Protein AF-0000000078757625 (afdb_homodimer)

Foldseek 3Di:
DPPPPPPPQPPQQPPVRFGACCVVPVQFGDGKEWWWFFKAFLVVLWTQETEIFIWTAGPVRDIDGCVVVCVVQVVHCVNVSSLLSHVLRVLQQLLPDPLNPNGAYEGEDNLCQVCVVVDLDLCSRCVSVVVSCVVSVHQQQRYEYEDEPVNCVVPVVSVLVNLVVSVVSPHFYEYPQAPVDDDHDVCCVSNVGQEYEHELVLLVCVVPDVVSVVVLLVVLVVCVVSNHAYEYEADDDLVSVLSCVVSPHRMYTHVNQTDIDNHDDGSVVSSVVSVVSVVVSVVVVVQLVVLVVVLVVVVVVCCVPCVVVQWDWDDDPRDIDIDGDFLVPDDPSCSVWWAWKFKAWQQQFTQAFIFGWDQDPVGIGTDTDCVRHRPHCNPPPLNVVCNVCCVVVVDFKDKDPWDADPVPRFTWIWMWGDDPDTMIMIIITGCNPRHRPVVVVPD/DPPPPPPPQPPQQPPVRFGACCVVPVQFGDGKEWWWFFKAFLVVLWTQETEIFIWTAGPVRDIDGCVVVCVVQVVHCVNVSSLLSHVLRVLQQLLPDPLNPNGAYEGEANLVQVCVVVDLDLCSRCVSVVVSCVVSVHQQQRYEYEDEPVNCVVPVVSVLVNLVVSVVSPHFYEYPQAPVDDDHDVCCVSNVGQEYEHELVLLVCVVPDVVSVVVLLVVLVVCVVSNHAYEYEADDDLVSVLSCVVSPHRMYTHVNQPDIDSHDDTSVVSSVVSVVSVVVSVVVVVQLVVLVVVLVVVVVVCCVPCVVVQWDWDADPRDIDIDGDFLVPDDPSCSVWWAWKFKAWQQQFTQAFIFGWDQDPVGIGTDTDCVRHRPHCNPPPLNVVCNVCCVVVVDFKDKDPWDADPVPRFTWIWMWGDDPDTMIMIIITGCNPRHRVVVVPPD

Secondary structure (DSSP, 8-state):
------S-----B-TTS-B-GGGT-TTEEEEEEEEEEEEEETTTTEEEEEEEEEEEEETTS-EEE-HHHHHHTTTSHHHHHHHHHHHHHHHHHHHH-TTTTT-EEEEE--THHHHHT-SS-THHHHHHHHHHHHHTT--GGGEEEEE-HHHHHH-HHHHHHHHHHHHHTT-EEEEEEETTSS--HHHHHHH--SEEEEEHHHHHHHHH-HHHHHHHHHHHHHHHHHTPEEEEE---SHHHHHHHHHTT-SEE-STTT---BSS----TTHHHHHHHHHHHHHHHHHHHHHHHHHHHHHHHHHHHHHGGGGEEEEEETTEEEEEE--GGGS-HHHHTTEEEEEEEETTSBB-S-EEEEEEETTEEEEEEEGGGTT-B-TTSHHHHHHHHHHHHH--SEEEPPPEE-TTT--EEEEEEEEETTTEEEEEEEE-TT---GGGTTT-/------S-----B-TTS-B-GGGT-TTEEEEEEEEEEEEEETTTTEEEEEEEEEEEEETTS-EEE-HHHHHHTTTSHHHHHHHHHHHHHHHHHHHH-TTTTTSEEEEE--THHHHHT-SS-THHHHHHHHHHHHHTT--GGGEEEEE-HHHHHH-HHHHHHHHHHHHHTT-EEEEEEETTSS--HHHHHHH--SEEEEEHHHHHHHHH-HHHHHHHHHHHHHHHHHTPEEEEE---SHHHHHHHHHTT-SEE-STTT---BSS----TTHHHHHHHHHHHHHHHHHHHHHHHHHHHHHHHHHHHHHGGGGEEEEEETTEEEEEE--GGGS-HHHHTTEEEEEEEETTSBB-S-EEEEEEETTEEEEEEEGGGTT-B-TTSHHHHHHHHHHHHH--SEEEPPPEE-TTT--EEEEEEEEETTTEEEEEEEE-TT---GGGTTT-

Solvent-accessible surface area (backbone atoms only — not comparable to full-atom values): 46307 Å² total; per-residue (Å²): 135,78,78,70,71,74,76,81,69,66,75,56,58,43,99,84,71,43,42,56,39,39,80,78,39,71,63,28,35,56,55,67,42,45,26,33,26,44,27,30,26,63,38,70,39,36,57,49,26,28,39,57,39,58,30,32,24,30,75,85,64,47,77,38,77,42,65,65,50,46,62,75,30,52,91,40,66,57,33,52,53,53,49,53,50,35,49,47,53,43,44,47,53,42,63,71,31,78,81,44,54,92,33,33,38,35,36,76,52,68,43,59,48,51,59,63,54,73,37,95,48,62,57,66,49,49,43,59,55,52,50,49,35,56,74,46,67,53,60,42,70,34,34,29,42,32,40,46,59,73,44,38,70,74,40,52,68,62,44,42,52,46,51,51,52,42,41,73,64,39,30,40,38,26,39,33,57,49,65,80,52,48,49,44,65,50,54,45,54,67,59,60,38,46,29,42,30,32,43,40,68,58,54,56,45,25,76,80,29,68,56,39,31,40,49,48,44,24,50,34,51,31,29,39,55,64,22,27,42,37,29,39,33,65,33,66,48,72,70,48,52,52,55,38,50,72,42,59,39,45,29,41,27,22,64,62,81,33,59,67,29,80,57,83,72,65,59,71,76,47,28,62,58,46,50,52,52,50,53,50,46,38,52,52,53,36,49,56,51,32,18,52,46,43,50,53,48,54,52,49,57,47,44,76,75,45,47,71,77,45,44,39,84,39,74,55,98,87,43,77,37,65,40,72,54,64,54,84,78,44,57,65,81,51,52,77,25,44,40,37,38,38,33,24,38,85,73,27,32,22,68,27,40,37,36,30,52,42,78,55,98,91,41,63,43,76,45,78,38,63,86,46,44,62,26,42,45,38,79,39,65,52,49,40,52,36,56,27,38,30,71,65,72,59,48,58,60,38,71,34,71,79,33,23,36,63,86,78,56,43,43,24,33,41,34,40,27,67,40,82,94,56,32,30,38,37,39,33,29,50,54,78,79,65,64,50,64,72,65,61,68,71,110,134,78,76,71,74,74,75,80,70,66,74,55,59,44,98,84,70,43,43,56,39,37,80,78,37,70,64,29,36,57,55,68,40,45,27,33,26,44,27,30,27,62,39,69,40,34,58,50,27,29,38,58,39,57,29,32,24,30,76,86,62,48,77,40,78,43,67,64,48,46,63,76,28,51,91,42,67,56,34,51,53,51,49,52,49,35,48,50,52,42,43,48,53,43,63,71,31,76,82,45,54,93,33,34,39,35,35,76,54,68,44,58,49,50,58,63,55,74,35,97,49,61,56,66,50,49,42,60,55,51,50,49,34,55,74,45,66,54,61,41,70,34,35,30,43,31,40,44,57,75,43,38,70,74,40,51,68,62,44,43,53,45,50,51,53,42,40,74,66,41,31,40,38,26,39,32,56,48,65,80,53,48,48,44,66,50,53,46,53,64,60,60,39,46,28,42,30,31,42,40,67,59,53,55,45,25,77,78,29,68,57,39,30,40,50,46,43,23,49,34,51,31,30,39,54,64,22,26,42,36,29,38,33,65,34,66,48,72,69,49,53,51,54,38,48,72,42,59,39,44,29,42,29,22,64,61,80,33,59,67,29,78,58,83,71,64,60,70,75,49,29,61,57,48,50,52,52,48,52,51,46,39,53,52,52,37,47,55,49,33,20,54,46,44,51,53,48,54,53,49,58,47,43,75,73,46,48,73,77,46,44,40,83,38,75,54,98,87,42,77,35,65,40,72,54,62,55,84,77,45,58,65,82,51,52,77,24,44,39,36,38,38,34,23,37,84,74,28,32,22,68,28,40,37,37,31,52,43,76,56,97,92,39,65,43,77,45,78,38,64,85,46,44,62,28,42,46,38,77,38,64,54,48,39,52,36,55,27,38,30,73,64,73,60,49,58,60,38,72,35,72,79,33,23,37,63,87,79,56,43,42,26,32,41,36,39,27,68,38,80,93,57,32,29,39,36,37,33,28,49,53,78,78,65,63,50,63,74,67,62,69,68,120

pLDDT: mean 84.3, std 14.81, range [20.11, 97.81]

Sequence (886 aa):
MHGRFSENFVVLVTEGGNIELSRLDPALAGNPFPYFQPIISIEDKRVVGYEVLARGRDALGNITSLGYMFEKYADSRVAIELDLYIRDLAFKQYSESQIAFGKRLFVNILPRWLNYTYSDDLSDVINPLLQQVAKHRLKPENVVIEITEGEYLQHPDVMTRAIHELKNHGFDIAIDDFGAGYSNMSRIGQMRPKFIKLDLHLIRKGFSDLVYKEILNSLAFLSEKIGAVLLVEGIEHEEEVYGALDIGARYLQGYFLGFPEASFSNLDELQQILHDYMRDFTARKLTHMQSLMYFKSITSEYFDVHLKELFLPEVKDGESFFRPIEPHSFPAFLRDHLRLVYFLNAHGVQISPNYRLLRDDDGFRWQQDHNYSQKDWSWRPYFLEFMARRESDGTQRNYSEVYRDIKSSEPIVTLVHSYGDDCLLCLDFSVAHIHNPLWHRKIMHGRFSENFVVLVTEGGNIELSRLDPALAGNPFPYFQPIISIEDKRVVGYEVLARGRDALGNITSLGYMFEKYADSRVAIELDLYIRDLAFKQYSESQIAFGKRLFVNILPRWLNYTYSDDLSDVINPLLQQVAKHRLKPENVVIEITEGEYLQHPDVMTRAIHELKNHGFDIAIDDFGAGYSNMSRIGQMRPKFIKLDLHLIRKGFSDLVYKEILNSLAFLSEKIGAVLLVEGIEHEEEVYGALDIGARYLQGYFLGFPEASFSNLDELQQILHDYMRDFTARKLTHMQSLMYFKSITSEYFDVHLKELFLPEVKDGESFFRPIEPHSFPAFLRDHLRLVYFLNAHGVQISPNYRLLRDDDGFRWQQDHNYSQKDWSWRPYFLEFMARRESDGTQRNYSEVYRDIKSSEPIVTLVHSYGDDCLLCLDFSVAHIHNPLWHRKI

Organism: Turneriella parva (strain ATCC BAA-1111 / DSM 21527 / NCTC 11395 / H) (NCBI:txid869212)

Nearest PDB structures (foldseek):
  5m1t-assembly1_A  TM=8.712E-01  e=7.194E-17  Pseudomonas aeruginosa PAO1
  8arv-assembly1_B  TM=8.391E-01  e=1.227E-16  Pseudomonas aeruginosa PAO1
  8pps-assembly1_B  TM=8.442E-01  e=1.396E-15  Pseudomonas aeruginosa PAO1
  5xgd-assembly1_A  TM=8.358E-01  e=2.527E-15  Pseudomonas aeruginosa PAO1
  4f48-assembly1_A  TM=8.433E-01  e=1.113E-14  Xanthomonas campestris pv. campestris

InterPro domains:
  IPR001633 EAL domain [PF00563] (29-258)
  IPR001633 EAL domain [PS50883] (17-274)
  IPR001633 EAL domain [SM00052] (20-265)
  IPR001633 EAL domain [cd01948] (22-260)
  IPR018842 YkuI, C-terminal [PF10388] (340-434)
  IPR029151 Periplasmic sensor-like domain superfamily [SSF103190] (333-436)
  IPR035919 EAL domain superfamily [G3DSA:3.20.20.450] (22-275)
  IPR035919 EAL domain superfamily [SSF141868] (30-264)

Radius of gyration: 30.57 Å; Cα contacts (8 Å, |Δi|>4): 1655; chains: 2; bounding box: 79×75×74 Å

Structure (mmCIF, N/CA/C/O backbone):
data_AF-0000000078757625-model_v1
#
loop_
_entity.id
_entity.type
_entity.pdbx_description
1 polymer 'Diguanylate phosphodiesterase'
#
loop_
_atom_site.group_PDB
_atom_site.id
_atom_site.type_symbol
_atom_site.label_atom_id
_atom_site.label_alt_id
_atom_site.label_comp_id
_atom_site.label_asym_id
_atom_site.label_entity_id
_atom_site.label_seq_id
_atom_site.pdbx_PDB_ins_code
_atom_site.Cartn_x
_atom_site.Cartn_y
_atom_site.Cartn_z
_atom_site.occupancy
_atom_site.B_iso_or_equiv
_atom_site.auth_seq_id
_atom_site.auth_comp_id
_atom_site.auth_asym_id
_atom_site.auth_atom_id
_atom_site.pdbx_PDB_model_num
ATOM 1 N N . MET A 1 1 ? -40.562 4.609 -0.545 1 21.97 1 MET A N 1
ATOM 2 C CA . MET A 1 1 ? -41.031 4.719 0.838 1 21.97 1 MET A CA 1
ATOM 3 C C . MET A 1 1 ? -40.312 5.871 1.55 1 21.97 1 MET A C 1
ATOM 5 O O . MET A 1 1 ? -39.094 5.914 1.604 1 21.97 1 MET A O 1
ATOM 9 N N . HIS A 1 2 ? -40.906 7.098 1.491 1 27.17 2 HIS A N 1
ATOM 10 C CA . HIS A 1 2 ? -40.656 8.43 2.029 1 27.17 2 HIS A CA 1
ATOM 11 C C . HIS A 1 2 ? -40.5 8.391 3.547 1 27.17 2 HIS A C 1
ATOM 13 O O . HIS A 1 2 ? -41.469 8.094 4.262 1 27.17 2 HIS A O 1
ATOM 19 N N . GLY A 1 3 ? -39.562 7.668 4.027 1 32.12 3 GLY A N 1
ATOM 20 C CA . GLY A 1 3 ? -39.531 7.676 5.48 1 32.12 3 GLY A CA 1
ATOM 21 C C . GLY A 1 3 ? -39.781 9.055 6.07 1 32.12 3 GLY A C 1
ATOM 22 O O . GLY A 1 3 ? -39.125 10.023 5.68 1 32.12 3 GLY A O 1
ATOM 23 N N . ARG A 1 4 ? -41 9.328 6.41 1 31.86 4 ARG A N 1
ATOM 24 C CA . ARG A 1 4 ? -41.594 10.43 7.16 1 31.86 4 ARG A CA 1
ATOM 25 C C . ARG A 1 4 ? -40.75 10.773 8.391 1 31.86 4 ARG A C 1
ATOM 27 O O . ARG A 1 4 ? -40.5 9.906 9.227 1 31.86 4 ARG A O 1
ATOM 34 N N . PHE A 1 5 ? -39.781 11.633 8.219 1 37.88 5 PHE A N 1
ATOM 35 C CA . PHE A 1 5 ? -39.281 12.312 9.406 1 37.88 5 PHE A CA 1
ATOM 36 C C . PHE A 1 5 ? -40.406 12.578 10.406 1 37.88 5 PHE A C 1
ATOM 38 O O . PHE A 1 5 ? -41.469 13.055 10.039 1 37.88 5 PHE A O 1
ATOM 45 N N . SER A 1 6 ? -40.719 11.773 11.281 1 38 6 SER A N 1
ATOM 46 C CA . SER A 1 6 ? -41.656 12.117 12.344 1 38 6 SER A CA 1
ATOM 47 C C . SER A 1 6 ? -41.5 13.578 12.766 1 38 6 SER A C 1
ATOM 49 O O . SER A 1 6 ? -40.406 14.109 12.766 1 38 6 SER A O 1
ATOM 51 N N . GLU A 1 7 ? -42.375 14.523 12.57 1 36.66 7 GLU A N 1
ATOM 52 C CA . GLU A 1 7 ? -42.719 15.898 12.922 1 36.66 7 GLU A CA 1
ATOM 53 C C . GLU A 1 7 ? -42.188 16.266 14.305 1 36.66 7 GLU A C 1
ATOM 55 O O . GLU A 1 7 ? -42.438 17.375 14.789 1 36.66 7 GLU A O 1
ATOM 60 N N . ASN A 1 8 ? -41.969 15.352 15.195 1 38.19 8 ASN A N 1
ATOM 61 C CA . ASN A 1 8 ? -41.656 15.922 16.5 1 38.19 8 ASN A CA 1
ATOM 62 C C . ASN A 1 8 ? -40.375 16.766 16.453 1 38.19 8 ASN A C 1
ATOM 64 O O . ASN A 1 8 ? -39.281 16.234 16.578 1 38.19 8 ASN A O 1
ATOM 68 N N . PHE A 1 9 ? -40.25 17.766 15.688 1 42.38 9 PHE A N 1
ATOM 69 C CA . PHE A 1 9 ? -39.25 18.812 15.555 1 42.38 9 PHE A CA 1
ATOM 70 C C . PHE A 1 9 ? -38.875 19.391 16.906 1 42.38 9 PHE A C 1
ATOM 72 O O . PHE A 1 9 ? -39.656 20.156 17.5 1 42.38 9 PHE A O 1
ATOM 79 N N . VAL A 1 10 ? -38.406 18.703 17.828 1 45.59 10 VAL A N 1
ATOM 80 C CA . VAL A 1 10 ? -37.875 19.344 19.031 1 45.59 10 VAL A CA 1
ATOM 81 C C . VAL A 1 10 ? -36.875 20.438 18.641 1 45.59 10 VAL A C 1
ATOM 83 O O . VAL A 1 10 ? -35.844 20.141 18.031 1 45.59 10 VAL A O 1
ATOM 86 N N . VAL A 1 11 ? -37.344 21.609 18.359 1 50.94 11 VAL A N 1
ATOM 87 C CA . VAL A 1 11 ? -36.5 22.781 18.266 1 50.94 11 VAL A CA 1
ATOM 88 C C . VAL A 1 11 ? -35.594 22.859 19.516 1 50.94 11 VAL A C 1
ATOM 90 O O . VAL A 1 11 ? -36.094 23.078 20.625 1 50.94 11 VAL A O 1
ATOM 93 N N . LEU A 1 12 ? -34.469 22.234 19.469 1 59.75 12 LEU A N 1
ATOM 94 C CA . LEU A 1 12 ? -33.531 22.141 20.609 1 59.75 12 LEU A CA 1
ATOM 95 C C . LEU A 1 12 ? -33.031 23.516 21.016 1 59.75 12 LEU A C 1
ATOM 97 O O . LEU A 1 12 ? -32.75 23.75 22.203 1 59.75 12 LEU A O 1
ATOM 101 N N . VAL A 1 13 ? -33 24.484 20.016 1 56.97 13 VAL A N 1
ATOM 102 C CA . VAL A 1 13 ? -32.375 25.75 20.391 1 56.97 13 VAL A CA 1
ATOM 103 C C . VAL A 1 13 ? -33.438 26.641 21.047 1 56.97 13 VAL A C 1
ATOM 105 O O . VAL A 1 13 ? -34.5 26.891 20.484 1 56.97 13 VAL A O 1
ATOM 108 N N . THR A 1 14 ? -33.281 26.984 22.328 1 55.91 14 THR A N 1
ATOM 109 C CA . THR A 1 14 ? -34.156 27.844 23.109 1 55.91 14 THR A CA 1
ATOM 110 C C . THR A 1 14 ? -34.188 29.266 22.547 1 55.91 14 THR A C 1
ATOM 112 O O . THR A 1 14 ? -33.375 29.594 21.672 1 55.91 14 THR A O 1
ATOM 115 N N . GLU A 1 15 ? -35.188 30.156 22.875 1 54.09 15 GLU A N 1
ATOM 116 C CA . GLU A 1 15 ? -35.312 31.562 22.484 1 54.09 15 GLU A CA 1
ATOM 117 C C . GLU A 1 15 ? -34 32.312 22.688 1 54.09 15 GLU A C 1
ATOM 119 O O . GLU A 1 15 ? -33.688 33.25 21.938 1 54.09 15 GLU A O 1
ATOM 124 N N . GLY A 1 16 ? -33.094 31.844 23.594 1 52.53 16 GLY A N 1
ATOM 125 C CA . GLY A 1 16 ? -31.844 32.531 23.844 1 52.53 16 GLY A CA 1
ATOM 126 C C . GLY A 1 16 ? -30.672 31.922 23.078 1 52.53 16 GLY A C 1
ATOM 127 O O . GLY A 1 16 ? -29.531 32.312 23.281 1 52.53 16 GLY A O 1
ATOM 128 N N . GLY A 1 17 ? -31 31.016 22.141 1 63.34 17 GLY A N 1
ATOM 129 C CA . GLY A 1 17 ? -29.969 30.438 21.281 1 63.34 17 GLY A CA 1
ATOM 130 C C . GLY A 1 17 ? -29.219 29.297 21.938 1 63.34 17 GLY A C 1
ATOM 131 O O . GLY A 1 17 ? -28.219 28.812 21.406 1 63.34 17 GLY A O 1
ATOM 132 N N . ASN A 1 18 ? -29.766 28.844 23.141 1 72 18 ASN A N 1
ATOM 133 C CA . ASN A 1 18 ? -29.109 27.781 23.891 1 72 18 ASN A CA 1
ATOM 134 C C . ASN A 1 18 ? -29.797 26.438 23.672 1 72 18 ASN A C 1
ATOM 136 O O . ASN A 1 18 ? -30.938 26.375 23.234 1 72 18 ASN A O 1
ATOM 140 N N . ILE A 1 19 ? -29.016 25.391 23.734 1 81 19 ILE A N 1
ATOM 141 C CA . ILE A 1 19 ? -29.547 24.031 23.688 1 81 19 ILE A CA 1
ATOM 142 C C . ILE A 1 19 ? -29.594 23.453 25.109 1 81 19 ILE A C 1
ATOM 144 O O . ILE A 1 19 ? -28.594 23.469 25.828 1 81 19 ILE A O 1
ATOM 148 N N . GLU A 1 20 ? -30.812 23.109 25.531 1 81.69 20 GLU A N 1
ATOM 149 C CA . GLU A 1 20 ? -30.938 22.438 26.828 1 81.69 20 GLU A CA 1
ATOM 150 C C . GLU A 1 20 ? -30.859 20.922 26.672 1 81.69 20 GLU A C 1
ATOM 152 O O . GLU A 1 20 ? -31.797 20.281 26.203 1 81.69 20 GLU A O 1
ATOM 157 N N . LEU A 1 21 ? -29.812 20.297 27.156 1 85.56 21 LEU A N 1
ATOM 158 C CA . LEU A 1 21 ? -29.5 18.891 26.922 1 85.56 21 LEU A CA 1
ATOM 159 C C . LEU A 1 21 ? -30.5 17.984 27.641 1 85.56 21 LEU A C 1
ATOM 161 O O . LEU A 1 21 ? -30.766 16.875 27.188 1 85.56 21 LEU A O 1
ATOM 165 N N . SER A 1 22 ? -31.031 18.484 28.75 1 83.44 22 SER A N 1
ATOM 166 C CA . SER A 1 22 ? -31.953 17.672 29.531 1 83.44 22 SER A CA 1
ATOM 167 C C . SER A 1 22 ? -33.188 17.297 28.703 1 83.44 22 SER A C 1
ATOM 169 O O . SER A 1 22 ? -33.875 16.312 29 1 83.44 22 SER A O 1
ATOM 171 N N . ARG A 1 23 ? -33.406 18.062 27.656 1 80.44 23 ARG A N 1
ATOM 172 C CA . ARG A 1 23 ? -34.531 17.781 26.766 1 80.44 23 ARG A CA 1
ATOM 173 C C . ARG A 1 23 ? -34.25 16.578 25.875 1 80.44 23 ARG A C 1
ATOM 175 O O . ARG A 1 23 ? -35.156 15.93 25.375 1 80.44 23 ARG A O 1
ATOM 182 N N . LEU A 1 24 ? -33.031 16.344 25.75 1 82.81 24 LEU A N 1
ATOM 183 C CA . LEU A 1 24 ? -32.625 15.234 24.891 1 82.81 24 LEU A CA 1
ATOM 184 C C . LEU A 1 24 ? -32.344 13.984 25.719 1 82.81 24 LEU A C 1
ATOM 186 O O . LEU A 1 24 ? -32.594 12.867 25.281 1 82.81 24 LEU A O 1
ATOM 190 N N . ASP A 1 25 ? -31.703 14.203 26.828 1 86.44 25 ASP A N 1
ATOM 191 C CA . ASP A 1 25 ? -31.359 13.156 27.781 1 86.44 25 ASP A CA 1
ATOM 192 C C . ASP A 1 25 ? -31.484 13.672 29.219 1 86.44 25 ASP A C 1
ATOM 194 O O . ASP A 1 25 ? -30.672 14.5 29.656 1 86.44 25 ASP A O 1
ATOM 198 N N . PRO A 1 26 ? -32.375 13.195 29.875 1 86.12 26 PRO A N 1
ATOM 199 C CA . PRO A 1 26 ? -32.625 13.703 31.234 1 86.12 26 PRO A CA 1
ATOM 200 C C . PRO A 1 26 ? -31.422 13.547 32.156 1 86.12 26 PRO A C 1
ATOM 202 O O . PRO A 1 26 ? -31.375 14.18 33.219 1 86.12 26 PRO A O 1
ATOM 205 N N . ALA A 1 27 ? -30.609 12.656 31.781 1 88.38 27 ALA A N 1
ATOM 206 C CA . ALA A 1 27 ? -29.438 12.445 32.625 1 88.38 27 ALA A CA 1
ATOM 207 C C . ALA A 1 27 ? -28.438 13.586 32.469 1 88.38 27 ALA A C 1
ATOM 209 O O . ALA A 1 27 ? -27.453 13.672 33.188 1 88.38 27 ALA A O 1
ATOM 210 N N . LEU A 1 28 ? -28.766 14.438 31.516 1 89.75 28 LEU A N 1
ATOM 211 C CA . LEU A 1 28 ? -27.859 15.539 31.234 1 89.75 28 LEU A CA 1
ATOM 212 C C . LEU A 1 28 ? -28.453 16.875 31.688 1 89.75 28 LEU A C 1
ATOM 214 O O . LEU A 1 28 ? -29.656 16.969 31.969 1 89.75 28 LEU A O 1
ATOM 218 N N . ALA A 1 29 ? -27.531 17.875 31.922 1 87.38 29 ALA A N 1
ATOM 219 C CA . ALA A 1 29 ? -27.969 19.203 32.344 1 87.38 29 ALA A CA 1
ATOM 220 C C . ALA A 1 29 ? -27.141 20.281 31.641 1 87.38 29 ALA A C 1
ATOM 222 O O . ALA A 1 29 ? -26 20.047 31.234 1 87.38 29 ALA A O 1
ATOM 223 N N . GLY A 1 30 ? -27.844 21.453 31.5 1 87.62 30 GLY A N 1
ATOM 224 C CA . GLY A 1 30 ? -27.141 22.609 30.984 1 87.62 30 GLY A CA 1
ATOM 225 C C . GLY A 1 30 ? -26.953 22.562 29.469 1 87.62 30 GLY A C 1
ATOM 226 O O . GLY A 1 30 ? -27.688 21.891 28.766 1 87.62 30 GLY A O 1
ATOM 227 N N . ASN A 1 31 ? -25.953 23.453 29 1 90.88 31 ASN A N 1
ATOM 228 C CA . ASN A 1 31 ? -25.656 23.562 27.578 1 90.88 31 ASN A CA 1
ATOM 229 C C . ASN A 1 31 ? -24.438 22.703 27.203 1 90.88 31 ASN A C 1
ATOM 231 O O . ASN A 1 31 ? -23.562 22.469 28.031 1 90.88 31 ASN A O 1
ATOM 235 N N . PRO A 1 32 ? -24.453 22.188 26.016 1 93.38 32 PRO A N 1
ATOM 236 C CA . PRO A 1 32 ? -23.234 21.516 25.547 1 93.38 32 PRO A CA 1
ATOM 237 C C . PRO A 1 32 ? -22.078 22.469 25.297 1 93.38 32 PRO A C 1
ATOM 239 O O . PRO A 1 32 ? -22.297 23.672 25.109 1 93.38 32 PRO A O 1
ATOM 242 N N . PHE A 1 33 ? -20.891 22.031 25.391 1 95 33 PHE A N 1
ATOM 243 C CA . PHE A 1 33 ? -19.719 22.844 25.141 1 95 33 PHE A CA 1
ATOM 244 C C . PHE A 1 33 ? -18.609 22.016 24.5 1 95 33 PHE A C 1
ATOM 246 O O . PHE A 1 33 ? -18.609 20.797 24.594 1 95 33 PHE A O 1
ATOM 253 N N . PRO A 1 34 ? -17.703 22.656 23.812 1 96.69 34 PRO A N 1
ATOM 254 C CA . PRO A 1 34 ? -16.625 21.938 23.125 1 96.69 34 PRO A CA 1
ATOM 255 C C . PRO A 1 34 ? -15.43 21.641 24.031 1 96.69 34 PRO A C 1
ATOM 257 O O . PRO A 1 34 ? -15.133 22.422 24.938 1 96.69 34 PRO A O 1
ATOM 260 N N . TYR A 1 35 ? -14.859 20.516 23.859 1 97.31 35 TYR A N 1
ATOM 261 C CA . TYR A 1 35 ? -13.523 20.172 24.328 1 97.31 35 TYR A CA 1
ATOM 262 C C . TYR A 1 35 ? -12.562 19.984 23.156 1 97.31 35 TYR A C 1
ATOM 264 O O . TYR A 1 35 ? -13 19.797 22.016 1 97.31 35 TYR A O 1
ATOM 272 N N . PHE A 1 36 ? -11.289 20.156 23.5 1 97.75 36 PHE A N 1
ATOM 273 C CA . PHE A 1 36 ? -10.266 20.156 22.469 1 97.75 36 PHE A CA 1
ATOM 274 C C . PHE A 1 36 ? -9.172 19.141 22.797 1 97.75 36 PHE A C 1
ATOM 276 O O . PHE A 1 36 ? -8.508 19.266 23.828 1 97.75 36 PHE A O 1
ATOM 283 N N . GLN A 1 37 ? -9.031 18.172 21.938 1 97.12 37 GLN A N 1
ATOM 284 C CA . GLN A 1 37 ? -7.945 17.203 22.125 1 97.12 37 GLN A CA 1
ATOM 285 C C . GLN A 1 37 ? -6.766 17.531 21.219 1 97.12 37 GLN A C 1
ATOM 287 O O . GLN A 1 37 ? -6.926 17.641 20 1 97.12 37 GLN A O 1
ATOM 292 N N . PRO A 1 38 ? -5.586 17.609 21.781 1 97.38 38 PRO A N 1
ATOM 293 C CA . PRO A 1 38 ? -4.43 18.031 20.984 1 97.38 38 PRO A CA 1
ATOM 294 C C . PRO A 1 38 ? -3.953 16.953 20.016 1 97.38 38 PRO A C 1
ATOM 296 O O . PRO A 1 38 ? -4.008 15.766 20.328 1 97.38 38 PRO A O 1
ATOM 299 N N . ILE A 1 39 ? -3.539 17.328 18.859 1 97.31 39 ILE A N 1
ATOM 300 C CA . ILE A 1 39 ? -2.857 16.547 17.844 1 97.31 39 ILE A CA 1
ATOM 301 C C . ILE A 1 39 ? -1.399 16.984 17.734 1 97.31 39 ILE A C 1
ATOM 303 O O . ILE A 1 39 ? -1.11 18.172 17.562 1 97.31 39 ILE A O 1
ATOM 307 N N . ILE A 1 40 ? -0.521 16.062 17.766 1 95.81 40 ILE A N 1
ATOM 308 C CA . ILE A 1 40 ? 0.895 16.391 17.891 1 95.81 40 ILE A CA 1
ATOM 309 C C . ILE A 1 40 ? 1.641 15.977 16.625 1 95.81 40 ILE A C 1
ATOM 311 O O . ILE A 1 40 ? 1.4 14.898 16.078 1 95.81 40 ILE A O 1
ATOM 315 N N . SE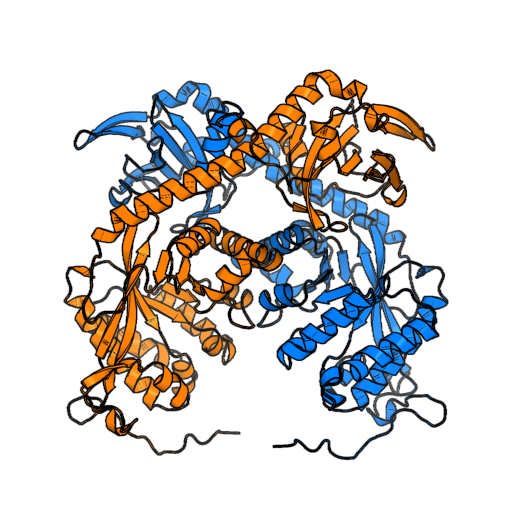R A 1 41 ? 2.5 16.812 16.156 1 94.5 41 SER A N 1
ATOM 316 C CA . SER A 1 41 ? 3.395 16.516 15.047 1 94.5 41 SER A CA 1
ATOM 317 C C . SER A 1 41 ? 4.703 15.898 15.539 1 94.5 41 SER A C 1
ATOM 319 O O . SER A 1 41 ? 5.328 16.422 16.469 1 94.5 41 SER A O 1
ATOM 321 N N . ILE A 1 42 ? 5.074 14.852 14.867 1 90.5 42 ILE A N 1
ATOM 322 C CA . ILE A 1 42 ? 6.328 14.203 15.234 1 90.5 42 ILE A CA 1
ATOM 323 C C . ILE A 1 42 ? 7.504 15.055 14.766 1 90.5 42 ILE A C 1
ATOM 325 O O . ILE A 1 42 ? 8.547 15.102 15.43 1 90.5 42 ILE A O 1
ATOM 329 N N . GLU A 1 43 ? 7.363 15.75 13.703 1 88.88 43 GLU A N 1
ATOM 330 C CA . GLU A 1 43 ? 8.438 16.562 13.148 1 88.88 43 GLU A CA 1
ATOM 331 C C . GLU A 1 43 ? 8.688 17.812 13.992 1 88.88 43 GLU A C 1
ATOM 333 O O . GLU A 1 43 ? 9.836 18.219 14.18 1 88.88 43 GLU A O 1
ATOM 338 N N . ASP A 1 44 ? 7.59 18.359 14.484 1 88.5 44 ASP A N 1
ATOM 339 C CA . ASP A 1 44 ? 7.668 19.594 15.266 1 88.5 44 ASP A CA 1
ATOM 340 C C . ASP A 1 44 ? 7.766 19.281 16.766 1 88.5 44 ASP A C 1
ATOM 342 O O . ASP A 1 44 ? 8.203 20.125 17.547 1 88.5 44 ASP A O 1
ATOM 346 N N . LYS A 1 45 ? 7.27 18.156 17.156 1 90.19 45 LYS A N 1
ATOM 347 C CA . LYS A 1 45 ? 7.137 17.734 18.547 1 90.19 45 LYS A CA 1
ATOM 348 C C . LYS A 1 45 ? 6.312 18.75 19.344 1 90.19 45 LYS A C 1
ATOM 350 O O . LYS A 1 45 ? 6.656 19.078 20.484 1 90.19 45 LYS A O 1
ATOM 355 N N . ARG A 1 46 ? 5.332 19.281 18.672 1 91.81 46 ARG A N 1
ATOM 356 C CA . ARG A 1 46 ? 4.402 20.234 19.266 1 91.81 46 ARG A CA 1
ATOM 357 C C . ARG A 1 46 ? 2.973 19.969 18.812 1 91.81 46 ARG A C 1
ATOM 359 O O . ARG A 1 46 ? 2.75 19.188 17.891 1 91.81 46 ARG A O 1
ATOM 366 N N . VAL A 1 47 ? 2.074 20.672 19.469 1 95.38 47 VAL A N 1
ATOM 367 C CA . VAL A 1 47 ? 0.67 20.594 19.078 1 95.38 47 VAL A CA 1
ATOM 368 C C . VAL A 1 47 ? 0.461 21.344 17.766 1 95.38 47 VAL A C 1
ATOM 370 O O . VAL A 1 47 ? 0.862 22.516 17.641 1 95.38 47 VAL A O 1
ATOM 373 N N . VAL A 1 48 ? -0.112 20.672 16.781 1 95.12 48 VAL A N 1
ATOM 374 C CA . VAL A 1 48 ? -0.308 21.297 15.484 1 95.12 48 VAL A CA 1
ATOM 375 C C . VAL A 1 48 ? -1.8 21.484 15.227 1 95.12 48 VAL A C 1
ATOM 377 O O . VAL A 1 48 ? -2.188 22.156 14.258 1 95.12 48 VAL A O 1
ATOM 380 N N . GLY A 1 49 ? -2.6 20.953 16.062 1 97.25 49 GLY A N 1
ATOM 381 C CA . GLY A 1 49 ? -4.039 21.078 15.914 1 97.25 49 GLY A CA 1
ATOM 382 C C . GLY A 1 49 ? -4.82 20.453 17.062 1 97.25 49 GLY A C 1
ATOM 383 O O . GLY A 1 49 ? -4.23 19.875 17.984 1 97.25 49 GLY A O 1
ATOM 384 N N . TYR A 1 50 ? -6.117 20.625 16.969 1 97.81 50 TYR A N 1
ATOM 385 C CA . TYR A 1 50 ? -7.039 20.094 17.969 1 97.81 50 TYR A CA 1
ATOM 386 C C . TYR A 1 50 ? -8.273 19.484 17.312 1 97.81 50 TYR A C 1
ATOM 388 O O . TYR A 1 50 ? -8.781 20.031 16.328 1 97.81 50 TYR A O 1
ATOM 396 N N . GLU A 1 51 ? -8.68 18.422 17.844 1 97.38 51 GLU A N 1
ATOM 397 C CA . GLU A 1 51 ? -9.984 17.891 17.453 1 97.38 51 GLU A CA 1
ATOM 398 C C . GLU A 1 51 ? -11.078 18.422 18.375 1 97.38 51 GLU A C 1
ATOM 400 O O . GLU A 1 51 ? -10.922 18.422 19.609 1 97.38 51 GLU A O 1
ATOM 405 N N . VAL A 1 52 ? -12.148 18.859 17.781 1 96.69 52 VAL A N 1
ATOM 406 C CA . VAL A 1 52 ? -13.281 19.344 18.562 1 96.69 52 VAL A CA 1
ATOM 407 C C . VAL A 1 52 ? -14.164 18.188 19 1 96.69 52 VAL A C 1
ATOM 409 O O . VAL A 1 52 ? -14.57 17.359 18.156 1 96.69 52 VAL A O 1
ATOM 412 N N . LEU A 1 53 ? -14.461 18.141 20.266 1 95.56 53 LEU A N 1
ATOM 413 C CA . LEU A 1 53 ? -15.312 17.109 20.844 1 95.56 53 LEU A CA 1
ATOM 414 C C . LEU A 1 53 ? -16.453 17.734 21.641 1 95.56 53 LEU A C 1
ATOM 416 O O . LEU A 1 53 ? -16.25 18.719 22.344 1 95.56 53 LEU A O 1
ATOM 420 N N . ALA A 1 54 ? -17.594 17.109 21.547 1 94.38 54 ALA A N 1
ATOM 421 C CA . ALA A 1 54 ? -18.75 17.625 22.266 1 94.38 54 ALA A CA 1
ATOM 422 C C . ALA A 1 54 ? -18.828 17.047 23.672 1 94.38 54 ALA A C 1
ATOM 424 O O . ALA A 1 54 ? -18.734 15.828 23.859 1 94.38 54 ALA A O 1
ATOM 425 N N . ARG A 1 55 ? -19 17.906 24.578 1 95.69 55 ARG A N 1
ATOM 426 C CA . ARG A 1 55 ? -19.141 17.5 25.969 1 95.69 55 ARG A CA 1
ATOM 427 C C . ARG A 1 55 ? -20.375 18.141 26.609 1 95.69 55 ARG A C 1
ATOM 429 O O . ARG A 1 55 ? -20.891 19.141 26.094 1 95.69 55 ARG A O 1
ATOM 436 N N . GLY A 1 56 ? -20.844 17.5 27.594 1 94.12 56 GLY A N 1
ATOM 437 C CA . GLY A 1 56 ? -21.906 18 28.469 1 94.12 56 GLY A CA 1
ATOM 438 C C . GLY A 1 56 ? -21.703 17.641 29.922 1 94.12 56 GLY A C 1
ATOM 439 O O . GLY A 1 56 ? -20.672 17.094 30.297 1 94.12 56 GLY A O 1
ATOM 440 N N . ARG A 1 57 ? -22.609 18.109 30.703 1 93.88 57 ARG A N 1
ATOM 441 C CA . ARG A 1 57 ? -22.578 17.781 32.125 1 93.88 57 ARG A CA 1
ATOM 442 C C . ARG A 1 57 ? -23.766 16.875 32.469 1 93.88 57 ARG A C 1
ATOM 444 O O . ARG A 1 57 ? -24.875 17.062 31.984 1 93.88 57 ARG A O 1
ATOM 451 N N . ASP A 1 58 ? -23.406 15.938 33.312 1 90.62 58 ASP A N 1
ATOM 452 C CA . ASP A 1 58 ? -24.516 15.141 33.812 1 90.62 58 ASP A CA 1
ATOM 453 C C . ASP A 1 58 ? -25.203 15.852 34.969 1 90.62 58 ASP A C 1
ATOM 455 O O . ASP A 1 58 ? -24.859 16.984 35.312 1 90.62 58 ASP A O 1
ATOM 459 N N . ALA A 1 59 ? -26.25 15.141 35.562 1 85.69 59 ALA A N 1
ATOM 460 C CA . ALA A 1 59 ? -27.062 15.742 36.594 1 85.69 59 ALA A CA 1
ATOM 461 C C . ALA A 1 59 ? -26.219 16.062 37.844 1 85.69 59 ALA A C 1
ATOM 463 O O . ALA A 1 59 ? -26.562 16.984 38.594 1 85.69 59 ALA A O 1
ATOM 464 N N . LEU A 1 60 ? -25.109 15.359 37.969 1 90.94 60 LEU A N 1
ATOM 465 C CA . LEU A 1 60 ? -24.234 15.555 39.125 1 90.94 60 LEU A CA 1
ATOM 466 C C . LEU A 1 60 ? -23.141 16.562 38.812 1 90.94 60 LEU A C 1
ATOM 468 O O . LEU A 1 60 ? -22.328 16.891 39.688 1 90.94 60 LEU A O 1
ATOM 472 N N . GLY A 1 61 ? -23.094 17.094 37.625 1 90.38 61 GLY A N 1
ATOM 473 C CA . GLY A 1 61 ? -22.141 18.109 37.219 1 90.38 61 GLY A CA 1
ATOM 474 C C . GLY A 1 61 ? -20.891 17.547 36.594 1 90.38 61 GLY A C 1
ATOM 475 O O . GLY A 1 61 ? -19.969 18.297 36.25 1 90.38 61 GLY A O 1
ATOM 476 N N . ASN A 1 62 ? -20.859 16.25 36.5 1 93.56 62 ASN A N 1
ATOM 477 C CA . ASN A 1 62 ? -19.688 15.617 35.906 1 93.56 62 ASN A CA 1
ATOM 478 C C . ASN A 1 62 ? -19.703 15.781 34.375 1 93.56 62 ASN A C 1
ATOM 480 O O . ASN A 1 62 ? -20.75 15.711 33.75 1 93.56 62 ASN A O 1
ATOM 484 N N . ILE A 1 63 ? -18.531 15.992 33.875 1 94.44 63 ILE A N 1
ATOM 485 C CA . ILE A 1 63 ? -18.406 16.156 32.438 1 94.44 63 ILE A CA 1
ATOM 486 C C . ILE A 1 63 ? -18.547 14.789 31.75 1 94.44 63 ILE A C 1
ATOM 488 O O . ILE A 1 63 ? -17.969 13.797 32.188 1 94.44 63 ILE A O 1
ATOM 492 N N . THR A 1 64 ? -19.281 14.758 30.703 1 93.12 64 THR A N 1
ATOM 493 C CA . THR A 1 64 ? -19.484 13.516 29.969 1 93.12 64 THR A CA 1
ATOM 494 C C . THR A 1 64 ? -19.438 13.773 28.453 1 93.12 64 THR A C 1
ATOM 496 O O . THR A 1 64 ? -19.656 14.898 28.016 1 93.12 64 THR A O 1
ATOM 499 N N . SER A 1 65 ? -19.141 12.695 27.766 1 93.75 65 SER A N 1
ATOM 500 C CA . SER A 1 65 ? -19.109 12.781 26.297 1 93.75 65 SER A CA 1
ATOM 501 C C . SER A 1 65 ? -20.516 12.805 25.719 1 93.75 65 SER A C 1
ATOM 503 O O . SER A 1 65 ? -21.422 12.125 26.234 1 93.75 65 SER A O 1
ATOM 505 N N . LEU A 1 66 ? -20.641 13.516 24.641 1 90.81 66 LEU A N 1
ATOM 506 C CA . LEU A 1 66 ? -21.938 13.547 23.953 1 90.81 66 LEU A CA 1
ATOM 507 C C . LEU A 1 66 ? -21.859 12.766 22.641 1 90.81 66 LEU A C 1
ATOM 509 O O . LEU A 1 66 ? -22.766 12.867 21.812 1 90.81 66 LEU A O 1
ATOM 513 N N . GLY A 1 67 ? -20.828 12.062 22.422 1 86.44 67 GLY A N 1
ATOM 514 C CA . GLY A 1 67 ? -20.656 11.305 21.188 1 86.44 67 GLY A CA 1
ATOM 515 C C . GLY A 1 67 ? -21.828 10.398 20.875 1 86.44 67 GLY A C 1
ATOM 516 O O . GLY A 1 67 ? -22.25 10.305 19.719 1 86.44 67 GLY A O 1
ATOM 517 N N . TYR A 1 68 ? -22.344 9.781 21.875 1 83.06 68 TYR A N 1
ATOM 518 C CA . TYR A 1 68 ? -23.406 8.812 21.703 1 83.06 68 TYR A CA 1
ATOM 519 C C . TYR A 1 68 ? -24.672 9.484 21.188 1 83.06 68 TYR A C 1
ATOM 521 O O . TYR A 1 68 ? -25.531 8.836 20.562 1 83.06 68 TYR A O 1
ATOM 529 N N . MET A 1 69 ? -24.828 10.766 21.422 1 83.06 69 MET A N 1
ATOM 530 C CA . MET A 1 69 ? -26.016 11.5 21 1 83.06 69 MET A CA 1
ATOM 531 C C . MET A 1 69 ? -26.078 11.609 19.484 1 83.06 69 MET A C 1
ATOM 533 O O . MET A 1 69 ? -27.156 11.617 18.891 1 83.06 69 MET A O 1
ATOM 537 N N . PHE A 1 70 ? -24.984 11.688 18.938 1 80.5 70 PHE A N 1
ATOM 538 C CA . PHE A 1 70 ? -24.938 11.805 17.484 1 80.5 70 PHE A CA 1
ATOM 539 C C . PHE A 1 70 ? -25.344 10.5 16.828 1 80.5 70 PHE A C 1
ATOM 541 O O . PHE A 1 70 ? -25.875 10.5 15.711 1 80.5 70 PHE A O 1
ATOM 548 N N . GLU A 1 71 ? -25.109 9.453 17.516 1 76.19 71 GLU A N 1
ATOM 549 C CA . GLU A 1 71 ? -25.562 8.156 17.016 1 76.19 71 GLU A CA 1
ATOM 550 C C . GLU A 1 71 ? -27.047 7.957 17.281 1 76.19 71 GLU A C 1
ATOM 552 O O . GLU A 1 71 ? -27.797 7.527 16.406 1 76.19 71 GLU A O 1
ATOM 557 N N . LYS A 1 72 ? -27.422 8.25 18.516 1 76.56 72 LYS A N 1
ATOM 558 C CA . LYS A 1 72 ? -28.797 8.07 18.953 1 76.56 72 LYS A CA 1
ATOM 559 C C . LYS A 1 72 ? -29.766 8.906 18.125 1 76.56 72 LYS A C 1
ATOM 561 O O . LYS A 1 72 ? -30.859 8.453 17.797 1 76.56 72 LYS A O 1
ATOM 566 N N . TYR A 1 73 ? -29.344 10.078 17.797 1 76.88 73 TYR A N 1
ATOM 567 C CA . TYR A 1 73 ? -30.234 11 17.094 1 76.88 73 TYR A CA 1
ATOM 568 C C . TYR A 1 73 ? -29.781 11.195 15.656 1 76.88 73 TYR A C 1
ATOM 570 O O . TYR A 1 73 ? -29.984 12.266 15.078 1 76.88 73 TYR A O 1
ATOM 578 N N . ALA A 1 74 ? -29.109 10.219 15.141 1 70.75 74 ALA A N 1
ATOM 579 C CA . ALA A 1 74 ? -28.484 10.297 13.82 1 70.75 74 ALA A CA 1
ATOM 580 C C . ALA A 1 74 ? -29.5 10.664 12.742 1 70.75 74 ALA A C 1
ATOM 582 O O . ALA A 1 74 ? -29.172 11.359 11.781 1 70.75 74 ALA A O 1
ATOM 583 N N . ASP A 1 75 ? -30.641 10.273 12.953 1 66.75 75 ASP A N 1
ATOM 584 C CA . ASP A 1 75 ? -31.672 10.469 11.93 1 66.75 75 ASP A CA 1
ATOM 585 C C . ASP A 1 75 ? -32.594 11.641 12.281 1 66.75 75 ASP A C 1
ATOM 587 O O . ASP A 1 75 ? -33.688 11.758 11.758 1 66.75 75 ASP A O 1
ATOM 591 N N . SER A 1 76 ? -32.031 12.492 13.156 1 69.62 76 SER A N 1
ATOM 592 C CA . SER A 1 76 ? -32.875 13.602 13.586 1 69.62 76 SER A CA 1
ATOM 593 C C . SER A 1 76 ? -32.188 14.945 13.375 1 69.62 76 SER A C 1
ATOM 595 O O . SER A 1 76 ? -30.969 14.992 13.133 1 69.62 76 SER A O 1
ATOM 597 N N . ARG A 1 77 ? -32.969 15.961 13.398 1 73.94 77 ARG A N 1
ATOM 598 C CA . ARG A 1 77 ? -32.438 17.312 13.305 1 73.94 77 ARG A CA 1
ATOM 599 C C . ARG A 1 77 ? -31.656 17.688 14.562 1 73.94 77 ARG A C 1
ATOM 601 O O . ARG A 1 77 ? -30.875 18.641 14.547 1 73.94 77 ARG A O 1
ATOM 608 N N . VAL A 1 78 ? -31.953 16.938 15.555 1 75.38 78 VAL A N 1
ATOM 609 C CA . VAL A 1 78 ? -31.312 17.203 16.844 1 75.38 78 VAL A CA 1
ATOM 610 C C . VAL A 1 78 ? -29.797 17.109 16.703 1 75.38 78 VAL A C 1
ATOM 612 O O . VAL A 1 78 ? -29.078 18 17.172 1 75.38 78 VAL A O 1
ATOM 615 N N . ALA A 1 79 ? -29.375 16.094 16.078 1 77.94 79 ALA A N 1
ATOM 616 C CA . ALA A 1 79 ? -27.938 15.891 15.914 1 77.94 79 ALA A CA 1
ATOM 617 C C . ALA A 1 79 ? -27.312 17.016 15.102 1 77.94 79 ALA A C 1
ATOM 619 O O . ALA A 1 79 ? -26.188 17.453 15.398 1 77.94 79 ALA A O 1
ATOM 620 N N . ILE A 1 80 ? -28.016 17.547 14.234 1 78.06 80 ILE A N 1
ATOM 621 C CA . ILE A 1 80 ? -27.531 18.609 13.375 1 78.06 80 ILE A CA 1
ATOM 622 C C . ILE A 1 80 ? -27.422 19.906 14.172 1 78.06 80 ILE A C 1
ATOM 624 O O . ILE A 1 80 ? -26.391 20.609 14.109 1 78.06 80 ILE A O 1
ATOM 628 N N . GLU A 1 81 ? -28.438 20.219 14.836 1 80.38 81 GLU A N 1
ATOM 629 C CA . GLU A 1 81 ? -28.453 21.438 15.641 1 80.38 81 GLU A CA 1
ATOM 630 C C . GLU A 1 81 ? -27.359 21.406 16.719 1 80.38 81 GLU A C 1
ATOM 632 O O . GLU A 1 81 ? -26.703 22.422 16.984 1 80.38 81 GLU A O 1
ATOM 637 N N . LEU A 1 82 ? -27.203 20.25 17.328 1 84.06 82 LEU A N 1
ATOM 638 C CA . LEU A 1 82 ? -26.156 20.078 18.328 1 84.06 82 LEU A CA 1
ATOM 639 C C . LEU A 1 82 ? -24.781 20.281 17.703 1 84.06 82 LEU A C 1
ATOM 641 O O . LEU A 1 82 ? -23.922 20.969 18.281 1 84.06 82 LEU A O 1
ATOM 645 N N . ASP A 1 83 ? -24.641 19.75 16.578 1 85.5 83 ASP A N 1
ATOM 646 C CA . ASP A 1 83 ? -23.375 19.859 15.867 1 85.5 83 ASP A CA 1
ATOM 647 C C . ASP A 1 83 ? -23.062 21.328 15.523 1 85.5 83 ASP A C 1
ATOM 649 O O . ASP A 1 83 ? -21.953 21.797 15.75 1 85.5 83 ASP A O 1
ATOM 653 N N . LEU A 1 84 ? -24.047 22.016 14.992 1 85.25 84 LEU A N 1
ATOM 654 C CA . LEU A 1 84 ? -23.891 23.422 14.625 1 85.25 84 LEU A CA 1
ATOM 655 C C . LEU A 1 84 ? -23.547 24.266 15.844 1 85.25 84 LEU A C 1
ATOM 657 O O . LEU A 1 84 ? -22.703 25.156 15.766 1 85.25 84 LEU A O 1
ATOM 661 N N . TYR A 1 85 ? -24.203 23.938 16.859 1 88.25 85 TYR A N 1
ATOM 662 C CA . TYR A 1 85 ? -24.016 24.703 18.078 1 88.25 85 TYR A CA 1
ATOM 663 C C . TYR A 1 85 ? -22.609 24.516 18.625 1 88.25 85 TYR A C 1
ATOM 665 O O . TYR A 1 85 ? -21.922 25.5 18.938 1 88.25 85 TYR A O 1
ATOM 673 N N . ILE A 1 86 ? -22.188 23.344 18.75 1 91.88 86 ILE A N 1
ATOM 674 C CA . ILE A 1 86 ? -20.875 23.016 19.297 1 91.88 86 ILE A CA 1
ATOM 675 C C . ILE A 1 86 ? -19.781 23.594 18.391 1 91.88 86 ILE A C 1
ATOM 677 O O . ILE A 1 86 ? -18.797 24.156 18.875 1 91.88 86 ILE A O 1
ATOM 681 N N . ARG A 1 87 ? -19.969 23.5 17.141 1 93.12 87 ARG A N 1
ATOM 682 C CA . ARG A 1 87 ? -19 24 16.172 1 93.12 87 ARG A CA 1
ATOM 683 C C . ARG A 1 87 ? -18.859 25.516 16.281 1 93.12 87 ARG A C 1
ATOM 685 O O . ARG A 1 87 ? -17.75 26.047 16.25 1 93.12 87 ARG A O 1
ATOM 692 N N . ASP A 1 88 ? -19.984 26.141 16.375 1 93.5 88 ASP A N 1
ATOM 693 C CA . ASP A 1 88 ? -19.969 27.594 16.516 1 93.5 88 ASP A CA 1
ATOM 694 C C . ASP A 1 88 ? -19.172 28.031 17.75 1 93.5 88 ASP A C 1
ATOM 696 O O . ASP A 1 88 ? -18.344 28.938 17.672 1 93.5 88 ASP A O 1
ATOM 700 N N . LEU A 1 89 ? -19.422 27.359 18.875 1 95.31 89 LEU A N 1
ATOM 701 C CA . LEU A 1 89 ? -18.719 27.672 20.109 1 95.31 89 LEU A CA 1
ATOM 702 C C . LEU A 1 89 ? -17.219 27.375 19.969 1 95.31 89 LEU A C 1
ATOM 704 O O . LEU A 1 89 ? -16.391 28.125 20.453 1 95.31 89 LEU A O 1
ATOM 708 N N . ALA A 1 90 ? -16.922 26.312 19.359 1 96.75 90 ALA A N 1
ATOM 709 C CA . ALA A 1 90 ? -15.531 25.922 19.141 1 96.75 90 ALA A CA 1
ATOM 710 C C . ALA A 1 90 ? -14.805 26.969 18.297 1 96.75 90 ALA A C 1
ATOM 712 O O . ALA A 1 90 ? -13.672 27.344 18.609 1 96.75 90 ALA A O 1
ATOM 713 N N . PHE A 1 91 ? -15.461 27.453 17.266 1 97 91 PHE A N 1
ATOM 714 C CA . PHE A 1 91 ? -14.867 28.438 16.375 1 97 91 PHE A CA 1
ATOM 715 C C . PHE A 1 91 ? -14.641 29.766 17.109 1 97 91 PHE A C 1
ATOM 717 O O . PHE A 1 91 ? -13.609 30.406 16.922 1 97 91 PHE A O 1
ATOM 724 N N . LYS A 1 92 ? -15.617 30.094 17.859 1 96.75 92 LYS A N 1
ATOM 725 C CA . LYS A 1 92 ? -15.469 31.312 18.656 1 96.75 92 LYS A CA 1
ATOM 726 C C . LYS A 1 92 ? -14.258 31.203 19.594 1 96.75 92 LYS A C 1
ATOM 728 O O . LYS A 1 92 ? -13.422 32.125 19.641 1 96.75 92 LYS A O 1
ATOM 733 N N . GLN A 1 93 ? -14.172 30.109 20.312 1 97.12 93 GLN A N 1
ATOM 734 C CA . GLN A 1 93 ? -13.055 29.922 21.234 1 97.12 93 GLN A CA 1
ATOM 735 C C . GLN A 1 93 ? -11.719 29.906 20.5 1 97.12 93 GLN A C 1
ATOM 737 O O . GLN A 1 93 ? -10.734 30.453 20.984 1 97.12 93 GLN A O 1
ATOM 742 N N . TYR A 1 94 ? -11.695 29.281 19.391 1 97.06 94 TYR A N 1
ATOM 743 C CA . TYR A 1 94 ? -10.5 29.219 18.562 1 97.06 94 TYR A CA 1
ATOM 744 C C . TYR A 1 94 ? -10.055 30.625 18.156 1 97.06 94 TYR A C 1
ATOM 746 O O . TYR A 1 94 ? -8.875 30.969 18.281 1 97.06 94 TYR A O 1
ATOM 754 N N . SER A 1 95 ? -10.953 31.406 17.688 1 96.25 95 SER A N 1
ATOM 755 C CA . SER A 1 95 ? -10.648 32.75 17.172 1 96.25 95 SER A CA 1
ATOM 756 C C . SER A 1 95 ? -10.125 33.656 18.281 1 96.25 95 SER A C 1
ATOM 758 O O . SER A 1 95 ? -9.352 34.562 18.031 1 96.25 95 SER A O 1
ATOM 760 N N . GLU A 1 96 ? -10.477 33.344 19.484 1 95.75 96 GLU A N 1
ATOM 761 C CA . GLU A 1 96 ? -10.117 34.188 20.609 1 95.75 96 GLU A CA 1
ATOM 762 C C . GLU A 1 96 ? -8.836 33.719 21.297 1 95.75 96 GLU A C 1
ATOM 764 O O . GLU A 1 96 ? -8.289 34.375 22.172 1 95.75 96 GLU A O 1
ATOM 769 N N . SER A 1 97 ? -8.383 32.594 20.922 1 95.62 97 SER A N 1
ATOM 770 C CA . SER A 1 97 ? -7.254 32 21.625 1 95.62 97 SER A CA 1
ATOM 771 C C . SER A 1 97 ? -5.938 32.312 20.922 1 95.62 97 SER A C 1
ATOM 773 O O . SER A 1 97 ? -5.789 32.031 19.734 1 95.62 97 SER A O 1
ATOM 775 N N . GLN A 1 98 ? -4.918 32.719 21.641 1 92.88 98 GLN A N 1
ATOM 776 C CA . GLN A 1 98 ? -3.58 32.938 21.109 1 92.88 98 GLN A CA 1
ATOM 777 C C . GLN A 1 98 ? -2.838 31.609 20.922 1 92.88 98 GLN A C 1
ATOM 779 O O . GLN A 1 98 ? -2.018 31.469 20.016 1 92.88 98 GLN A O 1
ATOM 784 N N . ILE A 1 99 ? -3.141 30.688 21.734 1 93 99 ILE A N 1
ATOM 785 C CA . ILE A 1 99 ? -2.49 29.375 21.719 1 93 99 ILE A CA 1
ATOM 786 C C . ILE A 1 99 ? -2.902 28.609 20.469 1 93 99 ILE A C 1
ATOM 788 O O . ILE A 1 99 ? -2.072 27.953 19.844 1 93 99 ILE A O 1
ATOM 792 N N . ALA A 1 100 ? -4.141 28.75 20.125 1 93.62 100 ALA A N 1
ATOM 793 C CA . ALA A 1 100 ? -4.684 27.969 19 1 93.62 100 ALA A CA 1
ATOM 794 C C . ALA A 1 100 ? -4.395 28.656 17.672 1 93.62 100 ALA A C 1
ATOM 796 O O . ALA A 1 100 ? -4.551 28.062 16.609 1 93.62 100 ALA A O 1
ATOM 797 N N . PHE A 1 101 ? -3.92 29.859 17.734 1 90.81 101 PHE A N 1
ATOM 798 C CA . PHE A 1 101 ? -3.729 30.641 16.531 1 90.81 101 PHE A CA 1
ATOM 799 C C . PHE A 1 101 ? -2.805 29.938 15.547 1 90.81 101 PHE A C 1
ATOM 801 O O . PHE A 1 101 ? -1.699 29.531 15.914 1 90.81 101 PHE A O 1
ATOM 808 N N . GLY A 1 102 ? -3.307 29.781 14.336 1 91.5 102 GLY A N 1
ATOM 809 C CA . GLY A 1 102 ? -2.488 29.203 13.289 1 91.5 102 GLY A CA 1
ATOM 810 C C . GLY A 1 102 ? -2.504 27.688 13.281 1 91.5 102 GLY A C 1
ATOM 811 O O . GLY A 1 102 ? -1.971 27.062 12.367 1 91.5 102 GLY A O 1
ATOM 812 N N . LYS A 1 103 ? -3.035 27.109 14.312 1 96 103 LYS A N 1
ATOM 813 C CA . LYS A 1 103 ? -3.143 25.641 14.367 1 96 103 LYS A CA 1
ATOM 814 C C . LYS A 1 103 ? -4.426 25.172 13.703 1 96 103 LYS A C 1
ATOM 816 O O . LYS A 1 103 ? -5.32 25.969 13.414 1 96 103 LYS A O 1
ATOM 821 N N . ARG A 1 104 ? -4.488 23.953 13.477 1 97.19 104 ARG A N 1
ATOM 822 C CA . ARG A 1 104 ? -5.637 23.391 12.773 1 97.19 104 ARG A CA 1
ATOM 823 C C . ARG A 1 104 ? -6.734 22.984 13.75 1 97.19 104 ARG A C 1
ATOM 825 O O . ARG A 1 104 ? -6.449 22.609 14.891 1 97.19 104 ARG A O 1
ATOM 832 N N . LEU A 1 105 ? -7.883 23.078 13.305 1 97.69 105 LEU A N 1
ATOM 833 C CA . LEU A 1 105 ? -9.039 22.594 14.047 1 97.69 105 LEU A CA 1
ATOM 834 C C . LEU A 1 105 ? -9.758 21.484 13.281 1 97.69 105 LEU A C 1
ATOM 836 O O . LEU A 1 105 ? -10.258 21.719 12.18 1 97.69 105 LEU A O 1
ATOM 840 N N . PHE A 1 106 ? -9.727 20.312 13.82 1 97.12 106 PHE A N 1
ATOM 841 C CA . PHE A 1 106 ? -10.414 19.172 13.234 1 97.12 106 PHE A CA 1
ATOM 842 C C . PHE A 1 106 ? -11.852 19.094 13.727 1 97.12 106 PHE A C 1
ATOM 844 O O . PHE A 1 106 ? -12.102 19.047 14.93 1 97.12 106 PHE A O 1
ATOM 851 N N . VAL A 1 107 ? -12.773 19.031 12.828 1 93.69 107 VAL A N 1
ATOM 852 C CA . VAL A 1 107 ? -14.188 19.031 13.188 1 93.69 107 VAL A CA 1
ATOM 853 C C . VAL A 1 107 ? -14.906 17.906 12.469 1 93.69 107 VAL A C 1
ATOM 855 O O . VAL A 1 107 ? -14.656 17.641 11.289 1 93.69 107 VAL A O 1
ATOM 858 N N . ASN A 1 108 ? -15.664 17.219 13.25 1 86.06 108 ASN A N 1
ATOM 859 C CA . ASN A 1 108 ? -16.516 16.188 12.656 1 86.06 108 ASN A CA 1
ATOM 860 C C . ASN A 1 108 ? -17.734 16.797 11.961 1 86.06 108 ASN A C 1
ATOM 862 O O . ASN A 1 108 ? -18.281 17.797 12.43 1 86.06 108 ASN A O 1
ATOM 866 N N . ILE A 1 109 ? -17.953 16.281 10.797 1 71.06 109 ILE A N 1
ATOM 867 C CA . ILE A 1 109 ? -19.203 16.703 10.18 1 71.06 109 ILE A CA 1
ATOM 868 C C . ILE A 1 109 ? -20.109 15.492 9.953 1 71.06 109 ILE A C 1
ATOM 870 O O . ILE A 1 109 ? -19.641 14.438 9.523 1 71.06 109 ILE A O 1
ATOM 874 N N . LEU A 1 110 ? -21.234 15.5 10.492 1 60.5 110 LEU A N 1
ATOM 875 C CA . LEU A 1 110 ? -22.203 14.422 10.297 1 60.5 110 LEU A CA 1
ATOM 876 C C . LEU A 1 110 ? -22.797 14.477 8.898 1 60.5 110 LEU A C 1
ATOM 878 O O . LEU A 1 110 ? -23.422 15.477 8.523 1 60.5 110 LEU A O 1
ATOM 882 N N . PRO A 1 111 ? -22.359 13.602 7.945 1 52.34 111 PRO A N 1
ATOM 883 C CA . PRO A 1 111 ? -22.812 13.625 6.555 1 52.34 111 PRO A CA 1
ATOM 884 C C . PRO A 1 111 ? -24.344 13.688 6.441 1 52.34 111 PRO A C 1
ATOM 886 O O . PRO A 1 111 ? -24.859 14.195 5.445 1 52.34 111 PRO A O 1
ATOM 889 N N . ARG A 1 112 ? -24.969 12.883 7.398 1 54.41 112 ARG A N 1
ATOM 890 C CA . ARG A 1 112 ? -26.406 12.914 7.215 1 54.41 112 ARG A CA 1
ATOM 891 C C . ARG A 1 112 ? -26.922 14.352 7.125 1 54.41 112 ARG A C 1
ATOM 893 O O . ARG A 1 112 ? -28.094 14.578 6.84 1 54.41 112 ARG A O 1
ATOM 900 N N . TRP A 1 113 ? -25.984 15.188 7.477 1 53.91 113 TRP A N 1
ATOM 901 C CA . TRP A 1 113 ? -26.297 16.594 7.262 1 53.91 113 TRP A CA 1
ATOM 902 C C . TRP A 1 113 ? -26.734 16.844 5.824 1 53.91 113 TRP A C 1
ATOM 904 O O . TRP A 1 113 ? -27.609 17.688 5.574 1 53.91 113 TRP A O 1
ATOM 914 N N . LEU A 1 114 ? -26.016 16.031 5.055 1 49.25 114 LEU A N 1
ATOM 915 C CA . LEU A 1 114 ? -26.188 16.203 3.615 1 49.25 114 LEU A CA 1
ATOM 916 C C . LEU A 1 114 ? -27.562 15.719 3.17 1 49.25 114 LEU A C 1
ATOM 918 O O . LEU A 1 114 ? -28.141 16.25 2.215 1 49.25 114 LEU A O 1
ATOM 922 N N . ASN A 1 115 ? -27.938 14.633 3.877 1 49.03 115 ASN A N 1
ATOM 923 C CA . ASN A 1 115 ? -29.219 14.078 3.473 1 49.03 115 ASN A CA 1
ATOM 924 C C . ASN A 1 115 ? -30.375 14.945 3.957 1 49.03 115 ASN A C 1
ATOM 926 O O . ASN A 1 115 ? -31.5 14.836 3.451 1 49.03 115 ASN A O 1
ATOM 930 N N . TYR A 1 116 ? -30.203 15.461 5.043 1 48.28 116 TYR A N 1
ATOM 931 C CA . TYR A 1 116 ? -31.391 16.078 5.645 1 48.28 116 TYR A CA 1
ATOM 932 C C . TYR A 1 116 ? -31.812 17.312 4.867 1 48.28 116 TYR A C 1
ATOM 934 O O . TYR A 1 116 ? -32.938 17.781 4.996 1 48.28 116 TYR A O 1
ATOM 942 N N . THR A 1 117 ? -30.844 17.938 4.391 1 47.69 117 THR A N 1
ATOM 943 C CA . THR A 1 117 ? -31.438 19.109 3.775 1 47.69 117 THR A CA 1
ATOM 944 C C . THR A 1 117 ? -32.312 18.719 2.59 1 47.69 117 THR A C 1
ATOM 946 O O . THR A 1 117 ? -32.938 19.578 1.966 1 47.69 117 THR A O 1
ATOM 949 N N . TYR A 1 118 ? -32.656 17.469 2.635 1 43.62 118 TYR A N 1
ATOM 950 C CA . TYR A 1 118 ? -33.625 17 1.645 1 43.62 118 TYR A CA 1
ATOM 951 C C . TYR A 1 118 ? -33.406 17.672 0.301 1 43.62 118 TYR A C 1
ATOM 953 O O . TYR A 1 118 ? -34.312 17.688 -0.547 1 43.62 118 TYR A O 1
ATOM 961 N N . SER A 1 119 ? -32.656 18.625 0.257 1 49.16 119 SER A N 1
ATOM 962 C CA . SER A 1 119 ? -32.406 19.219 -1.053 1 49.16 119 SER A CA 1
ATOM 963 C C . SER A 1 119 ? -31.078 18.734 -1.643 1 49.16 119 SER A C 1
ATOM 965 O O . SER A 1 119 ? -30.156 18.375 -0.906 1 49.16 119 SER A O 1
ATOM 967 N N . ASP A 1 120 ? -31.125 18.141 -2.697 1 52.59 120 ASP A N 1
ATOM 968 C CA . ASP A 1 120 ? -29.953 17.812 -3.506 1 52.59 120 ASP A CA 1
ATOM 969 C C . ASP A 1 120 ? -28.984 18.984 -3.553 1 52.59 120 ASP A C 1
ATOM 971 O O . ASP A 1 120 ? -27.969 18.938 -4.258 1 52.59 120 ASP A O 1
ATOM 975 N N . ASP A 1 121 ? -29.422 19.969 -2.715 1 59.56 121 ASP A N 1
ATOM 976 C CA . ASP A 1 121 ? -28.609 21.188 -2.828 1 59.56 121 ASP A CA 1
ATOM 977 C C . ASP A 1 121 ? -27.453 21.172 -1.834 1 59.56 121 ASP A C 1
ATOM 979 O O . ASP A 1 121 ? -27.672 21.219 -0.622 1 59.56 121 ASP A O 1
ATOM 983 N N . LEU A 1 122 ? -26.297 20.938 -2.27 1 64.81 122 LEU A N 1
ATOM 984 C CA . LEU A 1 122 ? -25.031 20.938 -1.566 1 64.81 122 LEU A CA 1
ATOM 985 C C . LEU A 1 122 ? -24.891 22.172 -0.69 1 64.81 122 LEU A C 1
ATOM 987 O O . LEU A 1 122 ? -24.172 22.156 0.314 1 64.81 122 LEU A O 1
ATOM 991 N N . SER A 1 123 ? -25.625 23.125 -1.011 1 67.56 123 SER A N 1
ATOM 992 C CA . SER A 1 123 ? -25.5 24.406 -0.327 1 67.56 123 SER A CA 1
ATOM 993 C C . SER A 1 123 ? -25.984 24.312 1.115 1 67.56 123 SER A C 1
ATOM 995 O O . SER A 1 123 ? -25.453 24.984 2.002 1 67.56 123 SER A O 1
ATOM 997 N N . ASP A 1 124 ? -26.875 23.453 1.35 1 64.44 124 ASP A N 1
ATOM 998 C CA . ASP A 1 124 ? -27.438 23.359 2.691 1 64.44 124 ASP A CA 1
ATOM 999 C C . ASP A 1 124 ? -26.438 22.734 3.662 1 64.44 124 ASP A C 1
ATOM 1001 O O . ASP A 1 124 ? -26.5 22.969 4.867 1 64.44 124 ASP A O 1
ATOM 1005 N N . VAL A 1 125 ? -25.562 22.016 3.078 1 64.19 125 VAL A N 1
ATOM 1006 C CA . VAL A 1 125 ? -24.578 21.328 3.914 1 64.19 125 VAL A CA 1
ATOM 1007 C C . VAL A 1 125 ? -23.359 22.219 4.121 1 64.19 125 VAL A C 1
ATOM 1009 O O . VAL A 1 125 ? -22.828 22.328 5.23 1 64.19 125 VAL A O 1
ATOM 1012 N N . ILE A 1 126 ? -23.016 22.906 3.207 1 79.19 126 ILE A N 1
ATOM 1013 C CA . ILE A 1 126 ? -21.734 23.594 3.189 1 79.19 126 ILE A CA 1
ATOM 1014 C C . ILE A 1 126 ? -21.906 25.031 3.689 1 79.19 126 ILE A C 1
ATOM 1016 O O . ILE A 1 126 ? -21.016 25.562 4.355 1 79.19 126 ILE A O 1
ATOM 1020 N N . ASN A 1 127 ? -23.109 25.5 3.496 1 83.38 127 ASN A N 1
ATOM 1021 C CA . ASN A 1 127 ? -23.312 26.922 3.744 1 83.38 127 ASN A CA 1
ATOM 1022 C C . ASN A 1 127 ? -23.188 27.25 5.23 1 83.38 127 ASN A C 1
ATOM 1024 O O . ASN A 1 127 ? -22.562 28.234 5.602 1 83.38 127 ASN A O 1
ATOM 1028 N N . PRO A 1 128 ? -23.828 26.406 6.055 1 83 128 PRO A N 1
ATOM 1029 C CA . PRO A 1 128 ? -23.703 26.734 7.477 1 83 128 PRO A CA 1
ATOM 1030 C C . PRO A 1 128 ? -22.234 26.781 7.934 1 83 128 PRO A C 1
ATOM 1032 O O . PRO A 1 128 ? -21.875 27.625 8.742 1 83 128 PRO A O 1
ATOM 1035 N N . LEU A 1 129 ? -21.484 25.906 7.477 1 88.31 129 LEU A N 1
ATOM 1036 C CA . LEU A 1 129 ? -20.078 25.891 7.824 1 88.31 129 LEU A CA 1
ATOM 1037 C C . LEU A 1 129 ? -19.375 27.156 7.332 1 88.31 129 LEU A C 1
ATOM 1039 O O . LEU A 1 129 ? -18.609 27.781 8.07 1 88.31 129 LEU A O 1
ATOM 1043 N N . LEU A 1 130 ? -19.656 27.547 6.148 1 90.81 130 LEU A N 1
ATOM 1044 C CA . LEU A 1 130 ? -19.047 28.734 5.562 1 90.81 130 LEU A CA 1
ATOM 1045 C C . LEU A 1 130 ? -19.438 29.984 6.348 1 90.81 130 LEU A C 1
ATOM 1047 O O . LEU A 1 130 ? -18.594 30.859 6.578 1 90.81 130 LEU A O 1
ATOM 1051 N N . GLN A 1 131 ? -20.672 29.969 6.711 1 92.38 131 GLN A N 1
ATOM 1052 C CA . GLN A 1 131 ? -21.156 31.109 7.473 1 92.38 131 GLN A CA 1
ATOM 1053 C C . GLN A 1 131 ? -20.469 31.203 8.836 1 92.38 131 GLN A C 1
ATOM 1055 O O . GLN A 1 131 ? -20.109 32.281 9.289 1 92.38 131 GLN A O 1
ATOM 1060 N N . GLN A 1 132 ? -20.344 30.078 9.453 1 93.5 132 GLN A N 1
ATOM 1061 C CA . GLN A 1 132 ? -19.688 30.062 10.766 1 93.5 132 GLN A CA 1
ATOM 1062 C C . GLN A 1 132 ? -18.219 30.453 10.664 1 93.5 132 GLN A C 1
ATOM 1064 O O . GLN A 1 132 ? -17.719 31.203 11.508 1 93.5 132 GLN A O 1
ATOM 1069 N N . VAL A 1 133 ? -17.562 30 9.688 1 94.75 133 VAL A N 1
ATOM 1070 C CA . VAL A 1 133 ? -16.156 30.328 9.453 1 94.75 133 VAL A CA 1
ATOM 1071 C C . VAL A 1 133 ? -16 31.828 9.219 1 94.75 133 VAL A C 1
ATOM 1073 O O . VAL A 1 133 ? -15.102 32.469 9.766 1 94.75 133 VAL A O 1
ATOM 1076 N N . ALA A 1 134 ? -16.906 32.344 8.445 1 95.44 134 ALA A N 1
ATOM 1077 C CA . ALA A 1 134 ? -16.891 33.781 8.172 1 95.44 134 ALA A CA 1
ATOM 1078 C C . ALA A 1 134 ? -17.219 34.594 9.43 1 95.44 134 ALA A C 1
ATOM 1080 O O . ALA A 1 134 ? -16.562 35.594 9.711 1 95.44 134 ALA A O 1
ATOM 1081 N N . LYS A 1 135 ? -18.219 34.125 10.125 1 95.94 135 LYS A N 1
ATOM 1082 C CA . LYS A 1 135 ? -18.672 34.812 11.344 1 95.94 135 LYS A CA 1
ATOM 1083 C C . LYS A 1 135 ? -17.516 35 12.32 1 95.94 135 LYS A C 1
ATOM 1085 O O . LYS A 1 135 ? -17.391 36.062 12.938 1 95.94 135 LYS A O 1
ATOM 1090 N N . HIS A 1 136 ? -16.719 34 12.445 1 96.75 136 HIS A N 1
ATOM 1091 C CA . HIS A 1 136 ? -15.648 34.062 13.438 1 96.75 136 HIS A CA 1
ATOM 1092 C C . HIS A 1 136 ? -14.305 34.375 12.789 1 96.75 136 HIS A C 1
ATOM 1094 O O . HIS A 1 136 ? -13.258 34.25 13.43 1 96.75 136 HIS A O 1
ATOM 1100 N N . ARG A 1 137 ? -14.234 34.625 11.492 1 95.62 137 ARG A N 1
ATOM 1101 C CA . ARG A 1 137 ? -13.078 35.062 10.719 1 95.62 137 ARG A CA 1
ATOM 1102 C C . ARG A 1 137 ? -11.969 34.031 10.75 1 95.62 137 ARG A C 1
ATOM 1104 O O . ARG A 1 137 ? -10.797 34.344 10.977 1 95.62 137 ARG A O 1
ATOM 1111 N N . LEU A 1 138 ? -12.391 32.875 10.633 1 96.31 138 LEU A N 1
ATOM 1112 C CA . LEU A 1 138 ? -11.406 31.812 10.516 1 96.31 138 LEU A CA 1
ATOM 1113 C C . LEU A 1 138 ? -10.922 31.656 9.078 1 96.31 138 LEU A C 1
ATOM 1115 O O . LEU A 1 138 ? -11.633 32.031 8.141 1 96.31 138 LEU A O 1
ATOM 1119 N N . LYS A 1 139 ? -9.719 31.219 8.906 1 96.19 139 LYS A N 1
ATOM 1120 C CA . LYS A 1 139 ? -9.242 30.797 7.598 1 96.19 139 LYS A CA 1
ATOM 1121 C C . LYS A 1 139 ? -9.656 29.359 7.301 1 96.19 139 LYS A C 1
ATOM 1123 O O . LYS A 1 139 ? -9.398 28.453 8.102 1 96.19 139 LYS A O 1
ATOM 1128 N N . PRO A 1 140 ? -10.273 29.062 6.191 1 95.62 140 PRO A N 1
ATOM 1129 C CA . PRO A 1 140 ? -10.703 27.688 5.875 1 95.62 140 PRO A CA 1
ATOM 1130 C C . PRO A 1 140 ? -9.562 26.688 5.945 1 95.62 140 PRO A C 1
ATOM 1132 O O . PRO A 1 140 ? -9.773 25.531 6.34 1 95.62 140 PRO A O 1
ATOM 1135 N N . GLU A 1 141 ? -8.344 27.125 5.66 1 94.12 141 GLU A N 1
ATOM 1136 C CA . GLU A 1 141 ? -7.195 26.219 5.629 1 94.12 141 GLU A CA 1
ATOM 1137 C C . GLU A 1 141 ? -6.848 25.719 7.027 1 94.12 141 GLU A C 1
ATOM 1139 O O . GLU A 1 141 ? -6.082 24.766 7.176 1 94.12 141 GLU A O 1
ATOM 1144 N N . ASN A 1 142 ? -7.363 26.391 8.023 1 96.06 142 ASN A N 1
ATOM 1145 C CA . ASN A 1 142 ? -7.109 25.984 9.398 1 96.06 142 ASN A CA 1
ATOM 1146 C C . ASN A 1 142 ? -8.188 25.031 9.906 1 96.06 142 ASN A C 1
ATOM 1148 O O . ASN A 1 142 ? -8.094 24.516 11.016 1 96.06 142 ASN A O 1
ATOM 1152 N N . VAL A 1 143 ? -9.188 24.812 9.109 1 96.38 143 VAL A N 1
ATOM 1153 C CA . VAL A 1 143 ? -10.281 23.938 9.5 1 96.38 143 VAL A CA 1
ATOM 1154 C C . VAL A 1 143 ? -10.211 22.641 8.703 1 96.38 143 VAL A C 1
ATOM 1156 O O . VAL A 1 143 ? -10.195 22.672 7.469 1 96.38 143 VAL A O 1
ATOM 1159 N N . VAL A 1 144 ? -10.141 21.547 9.375 1 96.69 144 VAL A N 1
ATOM 1160 C CA . VAL A 1 144 ? -10.102 20.219 8.758 1 96.69 144 VAL A CA 1
ATOM 1161 C C . VAL A 1 144 ? -11.422 19.5 8.992 1 96.69 144 VAL A C 1
ATOM 1163 O O . VAL A 1 144 ? -11.852 19.344 10.141 1 96.69 144 VAL A O 1
ATOM 1166 N N . ILE A 1 145 ? -12.016 19.062 7.934 1 92.88 145 ILE A N 1
ATOM 1167 C CA . ILE A 1 145 ? -13.297 18.375 8.039 1 92.88 145 ILE A CA 1
ATOM 1168 C C . ILE A 1 145 ? -13.055 16.859 8.078 1 92.88 145 ILE A C 1
ATOM 1170 O O . ILE A 1 145 ? -12.477 16.297 7.148 1 92.88 145 ILE A O 1
ATOM 1174 N N . GLU A 1 146 ? -13.531 16.266 9.133 1 91.75 146 GLU A N 1
ATOM 1175 C CA . GLU A 1 146 ? -13.398 14.82 9.289 1 91.75 146 GLU A CA 1
ATOM 1176 C C . GLU A 1 146 ? -14.633 14.094 8.781 1 91.75 146 GLU A C 1
ATOM 1178 O O . GLU A 1 146 ? -15.758 14.406 9.18 1 91.75 146 GLU A O 1
ATOM 1183 N N . ILE A 1 147 ? -14.359 13.141 7.934 1 83.62 147 ILE A N 1
ATOM 1184 C CA . ILE A 1 147 ? -15.453 12.352 7.379 1 83.62 147 ILE A CA 1
ATOM 1185 C C . ILE A 1 147 ? -15.305 10.898 7.809 1 83.62 147 ILE A C 1
ATOM 1187 O O . ILE A 1 147 ? -14.289 10.258 7.539 1 83.62 147 ILE A O 1
ATOM 1191 N N . THR A 1 148 ? -16.328 10.359 8.422 1 77.25 148 THR A N 1
ATOM 1192 C CA . THR A 1 148 ? -16.281 8.969 8.852 1 77.25 148 THR A CA 1
ATOM 1193 C C . THR A 1 148 ? -16.75 8.039 7.734 1 77.25 148 THR A C 1
ATOM 1195 O O . THR A 1 148 ? -17.328 8.492 6.746 1 77.25 148 THR A O 1
ATOM 1198 N N . GLU A 1 149 ? -16.5 6.746 7.859 1 70.38 149 GLU A N 1
ATOM 1199 C CA . GLU A 1 149 ? -16.875 5.738 6.875 1 70.38 149 GLU A CA 1
ATOM 1200 C C . GLU A 1 149 ? -18.391 5.645 6.727 1 70.38 149 GLU A C 1
ATOM 1202 O O . GLU A 1 149 ? -18.906 5.566 5.609 1 70.38 149 GLU A O 1
ATOM 1207 N N . GLY A 1 150 ? -19.016 5.547 7.797 1 66.5 150 GLY A N 1
ATOM 1208 C CA . GLY A 1 150 ? -20.469 5.438 7.785 1 66.5 150 GLY A CA 1
ATOM 1209 C C . GLY A 1 150 ? -21.141 6.574 7.043 1 66.5 150 GLY A C 1
ATOM 1210 O O . GLY A 1 150 ? -22.078 6.352 6.273 1 66.5 150 GLY A O 1
ATOM 1211 N N . GLU A 1 151 ? -20.625 7.629 7.137 1 63.16 151 GLU A N 1
ATOM 1212 C CA . GLU A 1 151 ? -21.188 8.82 6.512 1 63.16 151 GLU A CA 1
ATOM 1213 C C . GLU A 1 151 ? -21 8.797 5 1 63.16 151 GLU A C 1
ATOM 1215 O O . GLU A 1 151 ? -21.891 9.18 4.242 1 63.16 151 GLU A O 1
ATOM 1220 N N . TYR A 1 152 ? -19.859 8.344 4.59 1 61.25 152 TYR A N 1
ATOM 1221 C CA . TYR A 1 152 ? -19.531 8.359 3.17 1 61.25 152 TYR A CA 1
ATOM 1222 C C . TYR A 1 152 ? -20.344 7.312 2.41 1 61.25 152 TYR A C 1
ATOM 1224 O O . TYR A 1 152 ? -20.844 7.586 1.319 1 61.25 152 TYR A O 1
ATOM 1232 N N . LEU A 1 153 ? -20.531 6.203 3 1 64.62 153 LEU A N 1
ATOM 1233 C CA . LEU A 1 153 ? -21.094 5.055 2.307 1 64.62 153 LEU A CA 1
ATOM 1234 C C . LEU A 1 153 ? -22.594 5.238 2.086 1 64.62 153 LEU A C 1
ATOM 1236 O O . LEU A 1 153 ? -23.172 4.633 1.181 1 64.62 153 LEU A O 1
ATOM 1240 N N . GLN A 1 154 ? -23.125 6.039 2.791 1 64.62 154 GLN A N 1
ATOM 1241 C CA . GLN A 1 154 ? -24.562 6.223 2.66 1 64.62 154 GLN A CA 1
ATOM 1242 C C . GLN A 1 154 ? -24.906 6.988 1.386 1 64.62 154 GLN A C 1
ATOM 1244 O O . GLN A 1 154 ? -25.906 6.695 0.728 1 64.62 154 GLN A O 1
ATOM 1249 N N . HIS A 1 155 ? -24.047 7.887 1.037 1 68.62 155 HIS A N 1
ATOM 1250 C CA . HIS A 1 155 ? -24.281 8.688 -0.158 1 68.62 155 HIS A CA 1
ATOM 1251 C C . HIS A 1 155 ? -22.969 9.062 -0.839 1 68.62 155 HIS A C 1
ATOM 1253 O O . HIS A 1 155 ? -22.594 10.234 -0.872 1 68.62 155 HIS A O 1
ATOM 1259 N N . PRO A 1 156 ? -22.406 8.211 -1.508 1 71.75 156 PRO A N 1
ATOM 1260 C CA . PRO A 1 156 ? -21.047 8.438 -2.002 1 71.75 156 PRO A CA 1
ATOM 1261 C C . PRO A 1 156 ? -20.969 9.57 -3.027 1 71.75 156 PRO A C 1
ATOM 1263 O O . PRO A 1 156 ? -20.047 10.375 -2.996 1 71.75 156 PRO A O 1
ATOM 1266 N N . ASP A 1 157 ? -21.938 9.68 -3.818 1 74.31 157 ASP A N 1
ATOM 1267 C CA . ASP A 1 157 ? -21.891 10.695 -4.871 1 74.31 157 ASP A CA 1
ATOM 1268 C C . ASP A 1 157 ? -22.062 12.102 -4.289 1 74.31 157 ASP A C 1
ATOM 1270 O O . ASP A 1 157 ? -21.312 13.016 -4.645 1 74.31 157 ASP A O 1
ATOM 1274 N N . VAL A 1 158 ? -22.969 12.203 -3.418 1 74.38 158 VAL A N 1
ATOM 1275 C CA . VAL A 1 158 ? -23.234 13.492 -2.789 1 74.38 158 VAL A CA 1
ATOM 1276 C C . VAL A 1 158 ? -22.031 13.914 -1.95 1 74.38 158 VAL A C 1
ATOM 1278 O O . VAL A 1 158 ? -21.609 15.07 -1.973 1 74.38 158 VAL A O 1
ATOM 1281 N N . MET A 1 159 ? -21.484 12.977 -1.32 1 77.12 159 MET A N 1
ATOM 1282 C CA . MET A 1 159 ? -20.344 13.258 -0.455 1 77.12 159 MET A CA 1
ATOM 1283 C C . MET A 1 159 ? -19.141 13.695 -1.274 1 77.12 159 MET A C 1
ATOM 1285 O O . MET A 1 159 ? -18.422 14.633 -0.902 1 77.12 159 MET A O 1
ATOM 1289 N N . THR A 1 160 ? -18.984 13.094 -2.309 1 80.38 160 THR 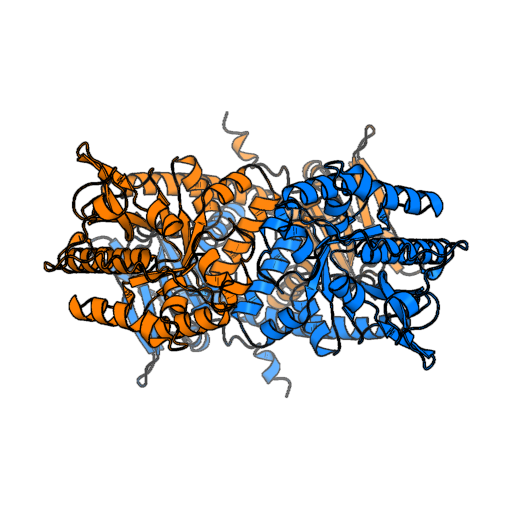A N 1
ATOM 1290 C CA . THR A 1 160 ? -17.859 13.438 -3.172 1 80.38 160 THR A CA 1
ATOM 1291 C C . THR A 1 160 ? -17.984 14.875 -3.674 1 80.38 160 THR A C 1
ATOM 1293 O O . THR A 1 160 ? -17.016 15.633 -3.662 1 80.38 160 THR A O 1
ATOM 1296 N N . ARG A 1 161 ? -19.141 15.25 -4.066 1 82.19 161 ARG A N 1
ATOM 1297 C CA . ARG A 1 161 ? -19.391 16.609 -4.527 1 82.19 161 ARG A CA 1
ATOM 1298 C C . ARG A 1 161 ? -19.203 17.609 -3.396 1 82.19 161 ARG A C 1
ATOM 1300 O O . ARG A 1 161 ? -18.609 18.688 -3.596 1 82.19 161 ARG A O 1
ATOM 1307 N N . ALA A 1 162 ? -19.703 17.234 -2.264 1 81.88 162 ALA A N 1
ATOM 1308 C CA . ALA A 1 162 ? -19.562 18.094 -1.101 1 81.88 162 ALA A CA 1
ATOM 1309 C C . ALA A 1 162 ? -18.094 18.297 -0.747 1 81.88 162 ALA A C 1
ATOM 1311 O O . ALA A 1 162 ? -17.656 19.422 -0.464 1 81.88 162 ALA A O 1
ATOM 1312 N N . ILE A 1 163 ? -17.375 17.297 -0.791 1 86.69 163 ILE A N 1
ATOM 1313 C CA . ILE A 1 163 ? -15.961 17.328 -0.444 1 86.69 163 ILE A CA 1
ATOM 1314 C C . ILE A 1 163 ? -15.211 18.219 -1.435 1 86.69 163 ILE A C 1
ATOM 1316 O O . ILE A 1 163 ? -14.367 19.031 -1.037 1 86.69 163 ILE A O 1
ATOM 1320 N N . HIS A 1 164 ? -15.539 18.109 -2.607 1 86.88 164 HIS A N 1
ATOM 1321 C CA . HIS A 1 164 ? -14.906 18.922 -3.625 1 86.88 164 HIS A CA 1
ATOM 1322 C C . HIS A 1 164 ? -15.195 20.406 -3.398 1 86.88 164 HIS A C 1
ATOM 1324 O O . HIS A 1 164 ? -14.297 21.25 -3.521 1 86.88 164 HIS A O 1
ATOM 1330 N N . GLU A 1 165 ? -16.406 20.641 -3.09 1 87 165 GLU A N 1
ATOM 1331 C CA . GLU A 1 165 ? -16.781 22.031 -2.828 1 87 165 GLU A CA 1
ATOM 1332 C C . GLU A 1 165 ? -16.047 22.578 -1.603 1 87 165 GLU A C 1
ATOM 1334 O O . GLU A 1 165 ? -15.594 23.719 -1.604 1 87 165 GLU A O 1
ATOM 1339 N N . LEU A 1 166 ? -15.984 21.797 -0.612 1 90.06 166 LEU A N 1
ATOM 1340 C CA . LEU A 1 166 ? -15.281 22.219 0.599 1 90.06 166 LEU A CA 1
ATOM 1341 C C . LEU A 1 166 ? -13.812 22.5 0.305 1 90.06 166 LEU A C 1
ATOM 1343 O O . LEU A 1 166 ? -13.266 23.5 0.763 1 90.06 166 LEU A O 1
ATOM 1347 N N . LYS A 1 167 ? -13.234 21.719 -0.447 1 91.62 167 LYS A N 1
ATOM 1348 C CA . LYS A 1 167 ? -11.836 21.906 -0.814 1 91.62 167 LYS A CA 1
ATOM 1349 C C . LYS A 1 167 ? -11.656 23.172 -1.641 1 91.62 167 LYS A C 1
ATOM 1351 O O . LYS A 1 167 ? -10.664 23.891 -1.479 1 91.62 167 LYS A O 1
ATOM 1356 N N . ASN A 1 168 ? -12.578 23.375 -2.488 1 92.19 168 ASN A N 1
ATOM 1357 C CA . ASN A 1 168 ? -12.531 24.578 -3.299 1 92.19 168 ASN A CA 1
ATOM 1358 C C . ASN A 1 168 ? -12.586 25.844 -2.432 1 92.19 168 ASN A C 1
ATOM 1360 O O . ASN A 1 168 ? -12.078 26.891 -2.822 1 92.19 168 ASN A O 1
ATOM 1364 N N . HIS A 1 169 ? -13.219 25.672 -1.313 1 93.25 169 HIS A N 1
ATOM 1365 C CA . HIS A 1 169 ? -13.305 26.812 -0.395 1 93.25 169 HIS A CA 1
ATOM 1366 C C . HIS A 1 169 ? -12.086 26.875 0.519 1 93.25 169 HIS A C 1
ATOM 1368 O O . HIS A 1 169 ? -11.992 27.734 1.385 1 93.25 169 HIS A O 1
ATOM 1374 N N . GLY A 1 170 ? -11.195 25.844 0.388 1 94.88 170 GLY A N 1
ATOM 1375 C CA . GLY A 1 170 ? -9.914 25.922 1.081 1 94.88 170 GLY A CA 1
ATOM 1376 C C . GLY A 1 170 ? -9.828 25 2.287 1 94.88 170 GLY A C 1
ATOM 1377 O O . GLY A 1 170 ? -8.812 24.984 2.986 1 94.88 170 GLY A O 1
ATOM 1378 N N . PHE A 1 171 ? -10.906 24.188 2.549 1 94.62 171 PHE A N 1
ATOM 1379 C CA . PHE A 1 171 ? -10.883 23.281 3.688 1 94.62 171 PHE A CA 1
ATOM 1380 C C . PHE A 1 171 ? -10.055 22.031 3.373 1 94.62 171 PHE A C 1
ATOM 1382 O O . PHE A 1 171 ? -10 21.594 2.225 1 94.62 171 PHE A O 1
ATOM 1389 N N . ASP A 1 172 ? -9.414 21.516 4.367 1 94.56 172 ASP A N 1
ATOM 1390 C CA . ASP A 1 172 ? -8.781 20.219 4.25 1 94.56 172 ASP A CA 1
ATOM 1391 C C . ASP A 1 172 ? -9.719 19.109 4.719 1 94.56 172 ASP A C 1
ATOM 1393 O O . ASP A 1 172 ? -10.625 19.344 5.523 1 94.56 172 ASP A O 1
ATOM 1397 N N . ILE A 1 173 ? -9.484 17.953 4.137 1 93.44 173 ILE A N 1
ATOM 1398 C CA . ILE A 1 173 ? -10.336 16.812 4.445 1 93.44 173 ILE A CA 1
ATOM 1399 C C . ILE A 1 173 ? -9.523 15.742 5.168 1 93.44 173 ILE A C 1
ATOM 1401 O O . ILE A 1 173 ? -8.391 15.461 4.789 1 93.44 173 ILE A O 1
ATOM 1405 N N . ALA A 1 174 ? -10.094 15.164 6.219 1 94 174 ALA A N 1
ATOM 1406 C CA . ALA A 1 174 ? -9.531 14.008 6.914 1 94 174 ALA A CA 1
ATOM 1407 C C . ALA A 1 174 ? -10.484 12.82 6.867 1 94 174 ALA A C 1
ATOM 1409 O O . ALA A 1 174 ? -11.68 12.961 7.156 1 94 174 ALA A O 1
ATOM 1410 N N . ILE A 1 175 ? -9.969 11.695 6.426 1 89.25 175 ILE A N 1
ATOM 1411 C CA . ILE A 1 175 ? -10.742 10.469 6.547 1 89.25 175 ILE A CA 1
ATOM 1412 C C . ILE A 1 175 ? -10.562 9.883 7.945 1 89.25 175 ILE A C 1
ATOM 1414 O O . ILE A 1 175 ? -9.438 9.656 8.391 1 89.25 175 ILE A O 1
ATOM 1418 N N . ASP A 1 176 ? -11.68 9.617 8.516 1 84.44 176 ASP A N 1
ATOM 1419 C CA . ASP A 1 176 ? -11.641 9.117 9.891 1 84.44 176 ASP A CA 1
ATOM 1420 C C . ASP A 1 176 ? -11.961 7.625 9.945 1 84.44 176 ASP A C 1
ATOM 1422 O O . ASP A 1 176 ? -12.672 7.109 9.078 1 84.44 176 ASP A O 1
ATOM 1426 N N . ASP A 1 177 ? -11.359 6.938 10.969 1 76.62 177 ASP A N 1
ATOM 1427 C CA . ASP A 1 177 ? -11.562 5.523 11.258 1 76.62 177 ASP A CA 1
ATOM 1428 C C . ASP A 1 177 ? -11.234 4.66 10.039 1 76.62 177 ASP A C 1
ATOM 1430 O O . ASP A 1 177 ? -11.977 3.732 9.711 1 76.62 177 ASP A O 1
ATOM 1434 N N . PHE A 1 178 ? -10.164 5.055 9.438 1 72.12 178 PHE A N 1
ATOM 1435 C CA . PHE A 1 178 ? -9.75 4.262 8.289 1 72.12 178 PHE A CA 1
ATOM 1436 C C . PHE A 1 178 ? -9.32 2.865 8.719 1 72.12 178 PHE A C 1
ATOM 1438 O O . PHE A 1 178 ? -8.523 2.717 9.648 1 72.12 178 PHE A O 1
ATOM 1445 N N . GLY A 1 179 ? -9.898 1.825 8.188 1 60.62 179 GLY A N 1
ATOM 1446 C CA . GLY A 1 179 ? -9.523 0.449 8.469 1 60.62 179 GLY A CA 1
ATOM 1447 C C . GLY A 1 179 ? -10.492 -0.249 9.406 1 60.62 179 GLY A C 1
ATOM 1448 O O . GLY A 1 179 ? -10.422 -1.467 9.586 1 60.62 179 GLY A O 1
ATOM 1449 N N . ALA A 1 180 ? -11.266 0.592 10.32 1 57.06 180 ALA A N 1
ATOM 1450 C CA . ALA A 1 180 ? -12.172 -0.015 11.289 1 57.06 180 ALA A CA 1
ATOM 1451 C C . ALA A 1 180 ? -13.344 -0.698 10.594 1 57.06 180 ALA A C 1
ATOM 1453 O O . ALA A 1 180 ? -13.977 -1.586 11.164 1 57.06 180 ALA A O 1
ATOM 1454 N N . GLY A 1 181 ? -13.547 -0.209 9.406 1 55.53 181 GLY A N 1
ATOM 1455 C CA . GLY A 1 181 ? -14.703 -0.771 8.719 1 55.53 181 GLY A CA 1
ATOM 1456 C C . GLY A 1 181 ? -14.359 -1.33 7.352 1 55.53 181 GLY A C 1
ATOM 1457 O O . GLY A 1 181 ? -13.289 -1.901 7.156 1 55.53 181 GLY A O 1
ATOM 1458 N N . TYR A 1 182 ? -15.359 -1.371 6.488 1 48.72 182 TYR A N 1
ATOM 1459 C CA . TYR A 1 182 ? -15.391 -2.15 5.254 1 48.72 182 TYR A CA 1
ATOM 1460 C C . TYR A 1 182 ? -14.758 -1.376 4.105 1 48.72 182 TYR A C 1
ATOM 1462 O O . TYR A 1 182 ? -14.25 -1.972 3.152 1 48.72 182 TYR A O 1
ATOM 1470 N N . SER A 1 183 ? -14.859 -0.017 3.906 1 52.78 183 SER A N 1
ATOM 1471 C CA . SER A 1 183 ? -14.594 0.565 2.596 1 52.78 183 SER A CA 1
ATOM 1472 C C . SER A 1 183 ? -13.344 1.438 2.623 1 52.78 183 SER A C 1
ATOM 1474 O O . SER A 1 183 ? -13.25 2.373 3.424 1 52.78 183 SER A O 1
ATOM 1476 N N . ASN A 1 184 ? -12.094 1.025 2.168 1 67.19 184 ASN A N 1
ATOM 1477 C CA . ASN A 1 184 ? -11.109 2.027 2.559 1 67.19 184 ASN A CA 1
ATOM 1478 C C . ASN A 1 184 ? -10.414 2.635 1.343 1 67.19 184 ASN A C 1
ATOM 1480 O O . ASN A 1 184 ? -10.352 3.857 1.206 1 67.19 184 ASN A O 1
ATOM 1484 N N . MET A 1 185 ? -10.188 2 0.198 1 72.5 185 MET A N 1
ATOM 1485 C CA . MET A 1 185 ? -9.258 2.6 -0.755 1 72.5 185 MET A CA 1
ATOM 1486 C C . MET A 1 185 ? -9.992 3.488 -1.751 1 72.5 185 MET A C 1
ATOM 1488 O O . MET A 1 185 ? -9.469 4.516 -2.18 1 72.5 185 MET A O 1
ATOM 1492 N N . SER A 1 186 ? -11.289 3.186 -2.016 1 73.56 186 SER A N 1
ATOM 1493 C CA . SER A 1 186 ? -12.094 3.994 -2.928 1 73.56 186 SER A CA 1
ATOM 1494 C C . SER A 1 186 ? -12.391 5.367 -2.332 1 73.56 186 SER A C 1
ATOM 1496 O O . SER A 1 186 ? -12.453 6.363 -3.057 1 73.56 186 SER A O 1
ATOM 1498 N N . ARG A 1 187 ? -12.5 5.355 -1.087 1 80.25 187 ARG A N 1
ATOM 1499 C CA . ARG A 1 187 ? -12.742 6.621 -0.402 1 80.25 187 ARG A CA 1
ATOM 1500 C C . ARG A 1 187 ? -11.539 7.551 -0.54 1 80.25 187 ARG A C 1
ATOM 1502 O O . ARG A 1 187 ? -11.703 8.758 -0.72 1 80.25 187 ARG A O 1
ATOM 1509 N N . ILE A 1 188 ? -10.438 6.988 -0.469 1 83.94 188 ILE A N 1
ATOM 1510 C CA . ILE A 1 188 ? -9.219 7.773 -0.618 1 83.94 188 ILE A CA 1
ATOM 1511 C C . ILE A 1 188 ? -9.148 8.352 -2.029 1 83.94 188 ILE A C 1
ATOM 1513 O O . ILE A 1 188 ? -8.828 9.531 -2.209 1 83.94 188 ILE A O 1
ATOM 1517 N N . GLY A 1 189 ? -9.5 7.539 -2.955 1 82.94 189 GLY A N 1
ATOM 1518 C CA . GLY A 1 189 ? -9.477 7.996 -4.336 1 82.94 189 GLY A CA 1
ATOM 1519 C C . GLY A 1 189 ? -10.461 9.109 -4.617 1 82.94 189 GLY A C 1
ATOM 1520 O O . GLY A 1 189 ? -10.148 10.055 -5.344 1 82.94 189 GLY A O 1
ATOM 1521 N N . GLN A 1 190 ? -11.539 9.008 -4.035 1 81.81 190 GLN A N 1
ATOM 1522 C CA . GLN A 1 190 ? -12.609 9.969 -4.301 1 81.81 190 GLN A CA 1
ATOM 1523 C C . GLN A 1 190 ? -12.414 11.25 -3.498 1 81.81 190 GLN A C 1
ATOM 1525 O O . GLN A 1 190 ? -12.617 12.352 -4.016 1 81.81 190 GLN A O 1
ATOM 1530 N N . MET A 1 191 ? -11.93 11.102 -2.33 1 86 191 MET A N 1
ATOM 1531 C CA . MET A 1 191 ? -11.891 12.25 -1.428 1 86 191 MET A CA 1
ATOM 1532 C C . MET A 1 191 ? -10.555 12.977 -1.529 1 86 191 MET A C 1
ATOM 1534 O O . MET A 1 191 ? -10.461 14.164 -1.206 1 86 191 MET A O 1
ATOM 1538 N N . ARG A 1 192 ? -9.539 12.258 -1.841 1 88.38 192 ARG A N 1
ATOM 1539 C CA . ARG A 1 192 ? -8.195 12.828 -1.887 1 88.38 192 ARG A CA 1
ATOM 1540 C C . ARG A 1 192 ? -7.895 13.617 -0.621 1 88.38 192 ARG A C 1
ATOM 1542 O O . ARG A 1 192 ? -7.645 14.828 -0.684 1 88.38 192 ARG A O 1
ATOM 1549 N N . PRO A 1 193 ? -7.926 12.914 0.476 1 91.62 193 PRO A N 1
ATOM 1550 C CA . PRO A 1 193 ? -7.793 13.602 1.766 1 91.62 193 PRO A CA 1
ATOM 1551 C C . PRO A 1 193 ? -6.379 14.117 2.02 1 91.62 193 PRO A C 1
ATOM 1553 O O . PRO A 1 193 ? -5.41 13.547 1.511 1 91.62 193 PRO A O 1
ATOM 1556 N N . LYS A 1 194 ? -6.297 15.141 2.771 1 93.94 194 LYS A N 1
ATOM 1557 C CA . LYS A 1 194 ? -5.008 15.609 3.277 1 93.94 194 LYS A CA 1
ATOM 1558 C C . LYS A 1 194 ? -4.547 14.766 4.465 1 93.94 194 LYS A C 1
ATOM 1560 O O . LYS A 1 194 ? -3.348 14.562 4.656 1 93.94 194 LYS A O 1
ATOM 1565 N N . PHE A 1 195 ? -5.516 14.258 5.211 1 94.69 195 PHE A N 1
ATOM 1566 C CA . PHE A 1 195 ? -5.195 13.484 6.406 1 94.69 195 PHE A CA 1
ATOM 1567 C C . PHE A 1 195 ? -5.91 12.141 6.387 1 94.69 195 PHE A C 1
ATOM 1569 O O . PHE A 1 195 ? -7.074 12.055 5.996 1 94.69 195 PHE A O 1
ATOM 1576 N N . ILE A 1 196 ? -5.246 11.148 6.758 1 92.19 196 ILE A N 1
ATOM 1577 C CA . ILE A 1 196 ? -5.805 9.82 6.984 1 92.19 196 ILE A CA 1
ATOM 1578 C C . ILE A 1 196 ? -5.609 9.422 8.445 1 92.19 196 ILE A C 1
ATOM 1580 O O . ILE A 1 196 ? -4.477 9.281 8.914 1 92.19 196 ILE A O 1
ATOM 1584 N N . LYS A 1 197 ? -6.711 9.219 9.141 1 93.06 197 LYS A N 1
ATOM 1585 C CA . LYS A 1 197 ? -6.648 8.875 10.562 1 93.06 197 LYS A CA 1
ATOM 1586 C C . LYS A 1 197 ? -6.777 7.367 10.766 1 93.06 197 LYS A C 1
ATOM 1588 O O . LYS A 1 197 ? -7.719 6.746 10.266 1 93.06 197 LYS A O 1
ATOM 1593 N N . LEU A 1 198 ? -5.852 6.844 11.453 1 89.56 198 LEU A N 1
ATOM 1594 C CA . LEU A 1 198 ? -5.855 5.418 11.758 1 89.56 198 LEU A CA 1
ATOM 1595 C C . LEU A 1 198 ? -6.113 5.176 13.242 1 89.56 198 LEU A C 1
ATOM 1597 O O . LEU A 1 198 ? -5.527 5.852 14.094 1 89.56 198 LEU A O 1
ATOM 1601 N N . ASP A 1 199 ? -6.895 4.199 13.453 1 84.94 199 ASP A N 1
ATOM 1602 C CA . ASP A 1 199 ? -7.172 3.848 14.844 1 84.94 199 ASP A CA 1
ATOM 1603 C C . ASP A 1 199 ? -6.086 2.932 15.406 1 84.94 199 ASP A C 1
ATOM 1605 O O . ASP A 1 199 ? -5.539 2.094 14.688 1 84.94 199 ASP A O 1
ATOM 1609 N N . LEU A 1 200 ? -5.945 3.055 16.703 1 83.75 200 LEU A N 1
ATOM 1610 C CA . LEU A 1 200 ? -4.902 2.293 17.375 1 83.75 200 LEU A CA 1
ATOM 1611 C C . LEU A 1 200 ? -5.168 0.795 17.281 1 83.75 200 LEU A C 1
ATOM 1613 O O . LEU A 1 200 ? -4.234 -0.009 17.297 1 83.75 200 LEU A O 1
ATOM 1617 N N . HIS A 1 201 ? -6.398 0.451 17.203 1 81.88 201 HIS A N 1
ATOM 1618 C CA . HIS A 1 201 ? -6.734 -0.967 17.141 1 81.88 201 HIS A CA 1
ATOM 1619 C C . HIS A 1 201 ? -6.09 -1.637 15.938 1 81.88 201 HIS A C 1
ATOM 1621 O O . HIS A 1 201 ? -5.602 -2.764 16.031 1 81.88 201 HIS A O 1
ATOM 1627 N N . LEU A 1 202 ? -6.086 -0.961 14.898 1 79.75 202 LEU A N 1
ATOM 1628 C CA . LEU A 1 202 ? -5.445 -1.5 13.695 1 79.75 202 LEU A CA 1
ATOM 1629 C C . LEU A 1 202 ? -3.939 -1.632 13.898 1 79.75 202 LEU A C 1
ATOM 1631 O O . LEU A 1 202 ? -3.334 -2.611 13.461 1 79.75 202 LEU A O 1
ATOM 1635 N N . ILE A 1 203 ? -3.391 -0.714 14.5 1 80.56 203 ILE A N 1
ATOM 1636 C CA . ILE A 1 203 ? -1.956 -0.716 14.766 1 80.56 203 ILE A CA 1
ATOM 1637 C C . ILE A 1 203 ? -1.604 -1.882 15.688 1 80.56 203 ILE A C 1
ATOM 1639 O O . ILE A 1 203 ? -0.623 -2.592 15.453 1 80.56 203 ILE A O 1
ATOM 1643 N N . ARG A 1 204 ? -2.422 -2.041 16.703 1 85.25 204 ARG A N 1
ATOM 1644 C CA . ARG A 1 204 ? -2.18 -3.121 17.656 1 85.25 204 ARG A CA 1
ATOM 1645 C C . ARG A 1 204 ? -2.223 -4.48 16.969 1 85.25 204 ARG A C 1
ATOM 1647 O O . ARG A 1 204 ? -1.416 -5.363 17.281 1 85.25 204 ARG A O 1
ATOM 1654 N N . LYS A 1 205 ? -3.125 -4.59 16.125 1 83.19 205 LYS A N 1
ATOM 1655 C CA . LYS A 1 205 ? -3.18 -5.824 15.344 1 83.19 205 LYS A CA 1
ATOM 1656 C C . LYS A 1 205 ? -1.889 -6.039 14.562 1 83.19 205 LYS A C 1
ATOM 1658 O O . LYS A 1 205 ? -1.432 -7.176 14.406 1 83.19 205 LYS A O 1
ATOM 1663 N N . GLY A 1 206 ? -1.273 -5.012 14.109 1 82.88 206 GLY A N 1
ATOM 1664 C CA . GLY A 1 206 ? -0.04 -5.082 13.344 1 82.88 206 GLY A CA 1
ATOM 1665 C C . GLY A 1 206 ? 1.148 -5.543 14.172 1 82.88 206 GLY A C 1
ATOM 1666 O O . GLY A 1 206 ? 2.129 -6.055 13.625 1 82.88 206 GLY A O 1
ATOM 1667 N N . PHE A 1 207 ? 1.059 -5.309 15.477 1 78.19 207 PHE A N 1
ATOM 1668 C CA . PHE A 1 207 ? 2.139 -5.727 16.359 1 78.19 207 PHE A CA 1
ATOM 1669 C C . PHE A 1 207 ? 2.213 -7.246 16.438 1 78.19 207 PHE A C 1
ATOM 1671 O O . PHE A 1 207 ? 3.293 -7.812 16.609 1 78.19 207 PHE A O 1
ATOM 1678 N N . SER A 1 208 ? 1.056 -7.871 16.234 1 82.75 208 SER A N 1
ATOM 1679 C CA . SER A 1 208 ? 1.02 -9.305 16.516 1 82.75 208 SER A CA 1
ATOM 1680 C C . SER A 1 208 ? 0.756 -10.102 15.242 1 82.75 208 SER A C 1
ATOM 1682 O O . SER A 1 208 ? 0.874 -11.328 15.242 1 82.75 208 SER A O 1
ATOM 1684 N N . ASP A 1 209 ? 0.375 -9.406 14.273 1 87.25 209 ASP A N 1
ATOM 1685 C CA . ASP A 1 209 ? -0.012 -10.102 13.047 1 87.25 209 ASP A CA 1
ATOM 1686 C C . ASP A 1 209 ? 0.692 -9.492 11.836 1 87.25 209 ASP A C 1
ATOM 1688 O O . ASP A 1 209 ? 0.474 -8.328 11.5 1 87.25 209 ASP A O 1
ATOM 1692 N N . LEU A 1 210 ? 1.366 -10.289 11.125 1 83.5 210 LEU A N 1
ATOM 1693 C CA . LEU A 1 210 ? 2.209 -9.844 10.016 1 83.5 210 LEU A CA 1
ATOM 1694 C C . LEU A 1 210 ? 1.361 -9.297 8.875 1 83.5 210 LEU A C 1
ATOM 1696 O O . LEU A 1 210 ? 1.747 -8.328 8.219 1 83.5 210 LEU A O 1
ATOM 1700 N N . VAL A 1 211 ? 0.297 -9.922 8.602 1 85.88 211 VAL A N 1
ATOM 1701 C CA . VAL A 1 211 ? -0.547 -9.469 7.5 1 85.88 211 VAL A CA 1
ATOM 1702 C C . VAL A 1 211 ? -1.087 -8.078 7.797 1 85.88 211 VAL A C 1
ATOM 1704 O O . VAL A 1 211 ? -1.067 -7.199 6.934 1 85.88 211 VAL A O 1
ATOM 1707 N N . TYR A 1 212 ? -1.476 -7.855 8.992 1 86.12 212 TYR A N 1
ATOM 1708 C CA . TYR A 1 212 ? -1.969 -6.539 9.383 1 86.12 212 TYR A CA 1
ATOM 1709 C C . TYR A 1 212 ? -0.841 -5.512 9.383 1 86.12 212 TYR A C 1
ATOM 1711 O O . TYR A 1 212 ? -1.055 -4.344 9.055 1 86.12 212 TYR A O 1
ATOM 1719 N N . LYS A 1 213 ? 0.279 -5.941 9.75 1 87.38 213 LYS A N 1
ATOM 1720 C CA . LYS A 1 213 ? 1.434 -5.051 9.664 1 87.38 213 LYS A CA 1
ATOM 1721 C C . LYS A 1 213 ? 1.665 -4.586 8.227 1 87.38 213 LYS A C 1
ATOM 1723 O O . LYS A 1 213 ? 1.894 -3.4 7.984 1 87.38 213 LYS A O 1
ATOM 1728 N N . GLU A 1 214 ? 1.574 -5.488 7.348 1 88.06 214 GLU A N 1
ATOM 1729 C CA . GLU A 1 214 ? 1.818 -5.156 5.945 1 88.06 214 GLU A CA 1
ATOM 1730 C C . GLU A 1 214 ? 0.691 -4.297 5.379 1 88.06 214 GLU A C 1
ATOM 1732 O O . GLU A 1 214 ? 0.925 -3.443 4.52 1 88.06 214 GLU A O 1
ATOM 1737 N N . ILE A 1 215 ? -0.49 -4.488 5.879 1 86.81 215 ILE A N 1
ATOM 1738 C CA . ILE A 1 215 ? -1.598 -3.609 5.52 1 86.81 215 ILE A CA 1
ATOM 1739 C C . ILE A 1 215 ? -1.285 -2.18 5.957 1 86.81 215 ILE A C 1
ATOM 1741 O O . ILE A 1 215 ? -1.44 -1.237 5.176 1 86.81 215 ILE A O 1
ATOM 1745 N N . LEU A 1 216 ? -0.812 -2.094 7.148 1 87.31 216 LEU A N 1
ATOM 1746 C CA . LEU A 1 216 ? -0.446 -0.782 7.668 1 87.31 216 LEU A CA 1
ATOM 1747 C C . LEU A 1 216 ? 0.687 -0.169 6.852 1 87.31 216 LEU A C 1
ATOM 1749 O O . LEU A 1 216 ? 0.645 1.017 6.516 1 87.31 216 LEU A O 1
ATOM 1753 N N . ASN A 1 217 ? 1.638 -0.944 6.512 1 88.19 217 ASN A N 1
ATOM 1754 C CA . ASN A 1 217 ? 2.742 -0.468 5.688 1 88.19 217 ASN A CA 1
ATOM 1755 C C . ASN A 1 217 ? 2.258 -0.003 4.316 1 88.19 217 ASN A C 1
ATOM 1757 O O . ASN A 1 217 ? 2.76 0.984 3.777 1 88.19 217 ASN A O 1
ATOM 1761 N N . SER A 1 218 ? 1.343 -0.742 3.797 1 87.88 218 SER A N 1
ATOM 1762 C CA . SER A 1 218 ? 0.788 -0.376 2.498 1 87.88 218 SER A CA 1
ATOM 1763 C C . SER A 1 218 ? 0.035 0.949 2.572 1 87.88 218 SER A C 1
ATOM 1765 O O . SER A 1 218 ? 0.089 1.752 1.638 1 87.88 218 SER A O 1
ATOM 1767 N N . LEU A 1 219 ? -0.606 1.145 3.613 1 86.62 219 LEU A N 1
ATOM 1768 C CA . LEU A 1 219 ? -1.311 2.406 3.814 1 86.62 219 LEU A CA 1
ATOM 1769 C C . LEU A 1 219 ? -0.327 3.561 3.961 1 86.62 219 LEU A C 1
ATOM 1771 O O . LEU A 1 219 ? -0.562 4.652 3.438 1 86.62 219 LEU A O 1
ATOM 1775 N N . ALA A 1 220 ? 0.672 3.268 4.695 1 87.75 220 ALA A N 1
ATOM 1776 C CA . ALA A 1 220 ? 1.726 4.27 4.84 1 87.75 220 ALA A CA 1
ATOM 1777 C C . ALA A 1 220 ? 2.346 4.609 3.486 1 87.75 220 ALA A C 1
ATOM 1779 O O . ALA A 1 220 ? 2.551 5.781 3.168 1 87.75 220 ALA A O 1
ATOM 1780 N N . PHE A 1 221 ? 2.561 3.592 2.771 1 88.62 221 PHE A N 1
ATOM 1781 C CA . PHE A 1 221 ? 3.096 3.748 1.425 1 88.62 221 PHE A CA 1
ATOM 1782 C C . PHE A 1 221 ? 2.166 4.598 0.568 1 88.62 221 PHE A C 1
ATOM 1784 O O . PHE A 1 221 ? 2.605 5.559 -0.071 1 88.62 221 PHE A O 1
ATOM 1791 N N . LEU A 1 222 ? 0.96 4.305 0.598 1 87.94 222 LEU A N 1
ATOM 1792 C CA . LEU A 1 222 ? -0.036 5.043 -0.168 1 87.94 222 LEU A CA 1
ATOM 1793 C C . LEU A 1 222 ? -0.075 6.508 0.26 1 87.94 222 LEU A C 1
ATOM 1795 O O . LEU A 1 222 ? -0.052 7.406 -0.583 1 87.94 222 LEU A O 1
ATOM 1799 N N . SER A 1 223 ? -0.127 6.707 1.535 1 89.44 223 SER A N 1
ATOM 1800 C CA . SER A 1 223 ? -0.195 8.07 2.061 1 89.44 223 SER A CA 1
ATOM 1801 C C . SER A 1 223 ? 0.981 8.906 1.574 1 89.44 223 SER A C 1
ATOM 1803 O O . SER A 1 223 ? 0.804 10.055 1.16 1 89.44 223 SER A O 1
ATOM 1805 N N . GLU A 1 224 ? 2.121 8.352 1.572 1 87.19 224 GLU A N 1
ATOM 1806 C CA . GLU A 1 224 ? 3.324 9.039 1.12 1 87.19 224 GLU A CA 1
ATOM 1807 C C . GLU A 1 224 ? 3.254 9.359 -0.372 1 87.19 224 GLU A C 1
ATOM 1809 O O . GLU A 1 224 ? 3.664 10.438 -0.805 1 87.19 224 GLU A O 1
ATOM 1814 N N . LYS A 1 225 ? 2.746 8.438 -1.088 1 87.75 225 LYS A N 1
ATOM 1815 C CA . LYS A 1 225 ? 2.756 8.57 -2.543 1 87.75 225 LYS A CA 1
ATOM 1816 C C . LYS A 1 225 ? 1.693 9.555 -3.016 1 87.75 225 LYS A C 1
ATOM 1818 O O . LYS A 1 225 ? 1.824 10.148 -4.086 1 87.75 225 LYS A O 1
ATOM 1823 N N . ILE A 1 226 ? 0.649 9.758 -2.209 1 88.38 226 ILE A N 1
ATOM 1824 C CA . ILE A 1 226 ? -0.397 10.68 -2.646 1 88.38 226 ILE A CA 1
ATOM 1825 C C . ILE A 1 226 ? -0.249 12.016 -1.92 1 88.38 226 ILE A C 1
ATOM 1827 O O . ILE A 1 226 ? -1.049 12.93 -2.123 1 88.38 226 ILE A O 1
ATOM 1831 N N . GLY A 1 227 ? 0.703 12.094 -1.01 1 88.5 227 GLY A N 1
ATOM 1832 C CA . GLY A 1 227 ? 0.97 13.328 -0.296 1 88.5 227 GLY A CA 1
ATOM 1833 C C . GLY A 1 227 ? 0.006 13.578 0.849 1 88.5 227 GLY A C 1
ATOM 1834 O O . GLY A 1 227 ? -0.35 14.727 1.13 1 88.5 227 GLY A O 1
ATOM 1835 N N . ALA A 1 228 ? -0.554 12.508 1.432 1 91.94 228 ALA A N 1
ATOM 1836 C CA . ALA A 1 228 ? -1.438 12.625 2.588 1 91.94 228 ALA A CA 1
ATOM 1837 C C . ALA A 1 228 ? -0.662 12.445 3.891 1 91.94 228 ALA A C 1
ATOM 1839 O O . ALA A 1 228 ? 0.389 11.805 3.912 1 91.94 228 ALA A O 1
ATOM 1840 N N . VAL A 1 229 ? -1.188 13.008 4.93 1 93.75 229 VAL A N 1
ATOM 1841 C CA . VAL A 1 229 ? -0.571 12.914 6.25 1 93.75 229 VAL A CA 1
ATOM 1842 C C . VAL A 1 229 ? -1.254 11.812 7.062 1 93.75 229 VAL A C 1
ATOM 1844 O O . VAL A 1 229 ? -2.48 11.805 7.195 1 93.75 229 VAL A O 1
ATOM 1847 N N . LEU A 1 230 ? -0.47 10.938 7.527 1 93.31 230 LEU A N 1
ATOM 1848 C CA . LEU A 1 230 ? -0.993 9.859 8.359 1 93.31 230 LEU A CA 1
ATOM 1849 C C . LEU A 1 230 ? -1.047 10.289 9.828 1 93.31 230 LEU A C 1
ATOM 1851 O O . LEU A 1 230 ? -0.045 10.742 10.383 1 93.31 230 LEU A O 1
ATOM 1855 N N . LEU A 1 231 ? -2.213 10.211 10.406 1 96.31 231 LEU A N 1
ATOM 1856 C CA . LEU A 1 231 ? -2.463 10.523 11.812 1 96.31 231 LEU A CA 1
ATOM 1857 C C . LEU A 1 231 ? -2.945 9.289 12.57 1 96.31 231 LEU A C 1
ATOM 1859 O O . LEU A 1 231 ? -3.945 8.68 12.188 1 96.31 231 LEU A O 1
ATOM 1863 N N . VAL A 1 232 ? -2.215 8.891 13.617 1 93.5 232 VAL A N 1
ATOM 1864 C CA . VAL A 1 232 ? -2.609 7.742 14.43 1 93.5 232 VAL A CA 1
ATOM 1865 C C . VAL A 1 232 ? -3.32 8.219 15.695 1 93.5 232 VAL A C 1
ATOM 1867 O O . VAL A 1 232 ? -2.805 9.07 16.422 1 93.5 232 VAL A O 1
ATOM 1870 N N . GLU A 1 233 ? -4.43 7.613 15.906 1 94.56 233 GLU A N 1
ATOM 1871 C CA . GLU A 1 233 ? -5.258 8.023 17.047 1 94.56 233 GLU A CA 1
ATOM 1872 C C . GLU A 1 233 ? -5.266 6.961 18.141 1 94.56 233 GLU A C 1
ATOM 1874 O O . GLU A 1 233 ? -4.945 5.797 17.875 1 94.56 233 GLU A O 1
ATOM 1879 N N . GLY A 1 234 ? -5.594 7.359 19.375 1 93.06 234 GLY A N 1
ATOM 1880 C CA . GLY A 1 234 ? -5.879 6.441 20.469 1 93.06 234 GLY A CA 1
ATOM 1881 C C . GLY A 1 234 ? -4.633 5.996 21.203 1 93.06 234 GLY A C 1
ATOM 1882 O O . GLY A 1 234 ? -4.656 4.992 21.922 1 93.06 234 GLY A O 1
ATOM 1883 N N . ILE A 1 235 ? -3.594 6.727 21.078 1 93.06 235 ILE A N 1
ATOM 1884 C CA . ILE A 1 235 ? -2.348 6.352 21.734 1 93.06 235 ILE A CA 1
ATOM 1885 C C . ILE A 1 235 ? -2.512 6.453 23.25 1 93.06 235 ILE A C 1
ATOM 1887 O O . ILE A 1 235 ? -2.844 7.516 23.766 1 93.06 235 ILE A O 1
ATOM 1891 N N . GLU A 1 236 ? -2.258 5.34 23.906 1 92.12 236 GLU A N 1
ATOM 1892 C CA . GLU A 1 236 ? -2.443 5.305 25.344 1 92.12 236 GLU A CA 1
ATOM 1893 C C . GLU A 1 236 ? -1.142 4.953 26.062 1 92.12 236 GLU A C 1
ATOM 1895 O O . GLU A 1 236 ? -0.982 5.242 27.25 1 92.12 236 GLU A O 1
ATOM 1900 N N . HIS A 1 237 ? -0.241 4.332 25.25 1 87.88 237 HIS A N 1
ATOM 1901 C CA . HIS A 1 237 ? 1.008 3.885 25.859 1 87.88 237 HIS A CA 1
ATOM 1902 C C . HIS A 1 237 ? 2.205 4.246 24.984 1 87.88 237 HIS A C 1
ATOM 1904 O O . HIS A 1 237 ? 2.049 4.512 23.797 1 87.88 237 HIS A O 1
ATOM 1910 N N . GLU A 1 238 ? 3.285 4.145 25.625 1 84.25 238 GLU A N 1
ATOM 1911 C CA . GLU A 1 238 ? 4.531 4.531 24.969 1 84.25 238 GLU A CA 1
ATOM 1912 C C . GLU A 1 238 ? 4.844 3.611 23.797 1 84.25 238 GLU A C 1
ATOM 1914 O O . GLU A 1 238 ? 5.336 4.062 22.75 1 84.25 238 GLU A O 1
ATOM 1919 N N . GLU A 1 239 ? 4.559 2.369 23.969 1 83.31 239 GLU A N 1
ATOM 1920 C CA . GLU A 1 239 ? 4.883 1.384 22.938 1 83.31 239 GLU A CA 1
ATOM 1921 C C . GLU A 1 239 ? 4.133 1.675 21.641 1 83.31 239 GLU A C 1
ATOM 1923 O O . GLU A 1 239 ? 4.633 1.384 20.562 1 83.31 239 GLU A O 1
ATOM 1928 N N . GLU A 1 240 ? 3.051 2.318 21.812 1 88.75 240 GLU A N 1
ATOM 1929 C CA . GLU A 1 240 ? 2.217 2.596 20.641 1 88.75 240 GLU A CA 1
ATOM 1930 C C . GLU A 1 240 ? 2.779 3.758 19.828 1 88.75 240 GLU A C 1
ATOM 1932 O O . GLU A 1 240 ? 2.533 3.852 18.625 1 88.75 240 GLU A O 1
ATOM 1937 N N . VAL A 1 241 ? 3.564 4.609 20.516 1 89.44 241 VAL A N 1
ATOM 1938 C CA . VAL A 1 241 ? 4.25 5.684 19.797 1 89.44 241 VAL A CA 1
ATOM 1939 C C . VAL A 1 241 ? 5.258 5.09 18.812 1 89.44 241 VAL A C 1
ATOM 1941 O O . VAL A 1 241 ? 5.324 5.508 17.656 1 89.44 241 VAL A O 1
ATOM 1944 N N . TYR A 1 242 ? 5.875 4.043 19.25 1 86.62 242 TYR A N 1
ATOM 1945 C CA . TYR A 1 242 ? 6.855 3.375 18.391 1 86.62 242 TYR A CA 1
ATOM 1946 C C . TYR A 1 242 ? 6.188 2.748 17.172 1 86.62 242 TYR A C 1
ATOM 1948 O O . TYR A 1 242 ? 6.691 2.859 16.062 1 86.62 242 TYR A O 1
ATOM 1956 N N . GLY A 1 243 ? 5.098 2.092 17.484 1 86.19 243 GLY A N 1
ATOM 1957 C CA . GLY A 1 243 ? 4.352 1.502 16.375 1 86.19 243 GLY A CA 1
ATOM 1958 C C . GLY A 1 243 ? 3.875 2.525 15.367 1 86.19 243 GLY A C 1
ATOM 1959 O O . GLY A 1 243 ? 3.922 2.277 14.156 1 86.19 243 GLY A O 1
ATOM 1960 N N . ALA A 1 244 ? 3.463 3.672 15.867 1 90.38 244 ALA A N 1
ATOM 1961 C CA . ALA A 1 244 ? 2.996 4.742 14.984 1 90.38 244 ALA A CA 1
ATOM 1962 C C . ALA A 1 244 ? 4.137 5.281 14.125 1 90.38 244 ALA A C 1
ATOM 1964 O O . ALA A 1 244 ? 3.961 5.512 12.93 1 90.38 244 ALA A O 1
ATOM 1965 N N . LEU A 1 245 ? 5.289 5.434 14.727 1 88.06 245 LEU A N 1
ATOM 1966 C CA . LEU A 1 245 ? 6.457 5.914 14 1 88.06 245 LEU A CA 1
ATOM 1967 C C . LEU A 1 245 ? 6.902 4.902 12.945 1 88.06 245 LEU A C 1
ATOM 1969 O O . LEU A 1 245 ? 7.262 5.277 11.828 1 88.06 245 LEU A O 1
ATOM 1973 N N . ASP A 1 246 ? 6.797 3.678 13.281 1 86.5 246 ASP A N 1
ATOM 1974 C CA . ASP A 1 246 ? 7.254 2.598 12.414 1 86.5 246 ASP A CA 1
ATOM 1975 C C . ASP A 1 246 ? 6.441 2.553 11.125 1 86.5 246 ASP A C 1
ATOM 1977 O O . ASP A 1 246 ? 6.961 2.184 10.07 1 86.5 246 ASP A O 1
ATOM 1981 N N . ILE A 1 247 ? 5.242 2.969 11.242 1 85.81 247 ILE A N 1
ATOM 1982 C CA . ILE A 1 247 ? 4.418 2.916 10.039 1 85.81 247 ILE A CA 1
ATOM 1983 C C . ILE A 1 247 ? 4.477 4.258 9.312 1 85.81 247 ILE A C 1
ATOM 1985 O O . ILE A 1 247 ? 3.814 4.449 8.289 1 85.81 247 ILE A O 1
ATOM 1989 N N . GLY A 1 248 ? 5.141 5.219 9.859 1 86.5 248 GLY A N 1
ATOM 1990 C CA . GLY A 1 248 ? 5.355 6.469 9.148 1 86.5 248 GLY A CA 1
ATOM 1991 C C . GLY A 1 248 ? 4.348 7.539 9.516 1 86.5 248 GLY A C 1
ATOM 1992 O O . GLY A 1 248 ? 4.086 8.453 8.727 1 86.5 248 GLY A O 1
ATOM 1993 N N . ALA A 1 249 ? 3.789 7.488 10.703 1 91.69 249 ALA A N 1
ATOM 1994 C CA . ALA A 1 249 ? 2.852 8.516 11.148 1 91.69 249 ALA A CA 1
ATOM 1995 C C . ALA A 1 249 ? 3.555 9.852 11.344 1 91.69 249 ALA A C 1
ATOM 1997 O O . ALA A 1 249 ? 4.66 9.906 11.883 1 91.69 249 ALA A O 1
ATOM 1998 N N . ARG A 1 250 ? 2.904 10.867 10.875 1 93 250 ARG A N 1
ATOM 1999 C CA . ARG A 1 250 ? 3.43 12.219 11.039 1 93 250 ARG A CA 1
ATOM 2000 C C . ARG A 1 250 ? 2.742 12.93 12.203 1 93 250 ARG A C 1
ATOM 2002 O O . ARG A 1 250 ? 3.33 13.812 12.828 1 93 250 ARG A O 1
ATOM 2009 N N . TYR A 1 251 ? 1.476 12.562 12.43 1 96.19 251 TYR A N 1
ATOM 2010 C CA . TYR A 1 251 ? 0.7 13.141 13.523 1 96.19 251 TYR A CA 1
ATOM 2011 C C . TYR A 1 251 ? 0.224 12.055 14.484 1 96.19 251 TYR A C 1
ATOM 2013 O O . TYR A 1 251 ? -0.075 10.938 14.07 1 96.19 251 TYR A O 1
ATOM 2021 N N . LEU A 1 252 ? 0.197 12.398 15.766 1 95.62 252 LEU A N 1
ATOM 2022 C CA . LEU A 1 252 ? -0.24 11.5 16.828 1 95.62 252 LEU A CA 1
ATOM 2023 C C . LEU A 1 252 ? -1.34 12.148 17.672 1 95.62 252 LEU A C 1
ATOM 2025 O O . LEU A 1 252 ? -1.322 13.359 17.906 1 95.62 252 LEU A O 1
ATOM 2029 N N . GLN A 1 253 ? -2.23 11.305 18.109 1 96.25 253 GLN A N 1
ATOM 2030 C CA . GLN A 1 253 ? -3.309 11.734 18.984 1 96.25 253 GLN A CA 1
ATOM 2031 C C . GLN A 1 253 ? -3.684 10.633 19.984 1 96.25 253 GLN A C 1
ATOM 2033 O O . GLN A 1 253 ? -3.713 9.453 19.625 1 96.25 253 GLN A O 1
ATOM 2038 N N . GLY A 1 254 ? -3.904 11.031 21.234 1 95 254 GLY A N 1
ATOM 2039 C CA . GLY A 1 254 ? -4.289 10.07 22.25 1 95 254 GLY A CA 1
ATOM 2040 C C . GLY A 1 254 ? -4.094 10.578 23.656 1 95 254 GLY A C 1
ATOM 2041 O O . GLY A 1 254 ? -3.449 11.609 23.875 1 95 254 GLY A O 1
ATOM 2042 N N . TYR A 1 255 ? -4.574 9.82 24.656 1 93.5 255 TYR A N 1
ATOM 2043 C CA . TYR A 1 255 ? -4.547 10.211 26.047 1 93.5 255 TYR A CA 1
ATOM 2044 C C . TYR A 1 255 ? -3.121 10.242 26.594 1 93.5 255 TYR A C 1
ATOM 2046 O O . TYR A 1 255 ? -2.812 11 27.516 1 93.5 255 TYR A O 1
ATOM 2054 N N . PHE A 1 256 ? -2.289 9.484 26 1 91.81 256 PHE A N 1
ATOM 2055 C CA . PHE A 1 256 ? -0.887 9.477 26.406 1 91.81 256 PHE A CA 1
ATOM 2056 C C . PHE A 1 256 ? -0.239 10.836 26.141 1 91.81 256 PHE A C 1
ATOM 2058 O O . PHE A 1 256 ? 0.65 11.258 26.875 1 91.81 256 PHE A O 1
ATOM 2065 N N . LEU A 1 257 ? -0.715 11.508 25.172 1 92.56 257 LEU A N 1
ATOM 2066 C CA . LEU A 1 257 ? -0.112 12.758 24.719 1 92.56 257 LEU A CA 1
ATOM 2067 C C . LEU A 1 257 ? -0.868 13.953 25.297 1 92.56 257 LEU A C 1
ATOM 2069 O O . LEU A 1 257 ? -0.257 14.953 25.672 1 92.56 257 LEU A O 1
ATOM 2073 N N . GLY A 1 258 ? -2.17 13.836 25.328 1 93.62 258 GLY A N 1
ATOM 2074 C CA . GLY A 1 258 ? -2.998 14.906 25.859 1 93.62 258 GLY A CA 1
ATOM 2075 C C . GLY A 1 258 ? -4.473 14.555 25.906 1 93.62 258 GLY A C 1
ATOM 2076 O O . GLY A 1 258 ? -5.031 14.07 24.906 1 93.62 258 GLY A O 1
ATOM 2077 N N . PHE A 1 259 ? -5.078 14.883 27 1 93.69 259 PHE A N 1
ATOM 2078 C CA . PHE A 1 259 ? -6.516 14.672 27.141 1 93.69 259 PHE A CA 1
ATOM 2079 C C . PHE A 1 259 ? -7.293 15.836 26.547 1 93.69 259 PHE A C 1
ATOM 2081 O O . PHE A 1 259 ? -6.77 16.938 26.406 1 93.69 259 PHE A O 1
ATOM 2088 N N . PRO A 1 260 ? -8.555 15.5 26.109 1 95.94 260 PRO A N 1
ATOM 2089 C CA . PRO A 1 260 ? -9.398 16.641 25.75 1 95.94 260 PRO A CA 1
ATOM 2090 C C . PRO A 1 260 ? -9.602 17.609 26.906 1 95.94 260 PRO A C 1
ATOM 2092 O O . PRO A 1 260 ? -9.805 17.172 28.047 1 95.94 260 PRO A O 1
ATOM 2095 N N . GLU A 1 261 ? -9.531 18.859 26.594 1 95.81 261 GLU A N 1
ATOM 2096 C CA . GLU A 1 261 ? -9.727 19.891 27.609 1 95.81 261 GLU A CA 1
ATOM 2097 C C . GLU A 1 261 ? -10.602 21.031 27.094 1 95.81 261 GLU A C 1
ATOM 2099 O O . GLU A 1 261 ? -10.836 21.141 25.891 1 95.81 261 GLU A O 1
ATOM 2104 N N . ALA A 1 262 ? -11.055 21.812 28.047 1 94.81 262 ALA A N 1
ATOM 2105 C CA . ALA A 1 262 ? -11.945 22.922 27.703 1 94.81 262 ALA A CA 1
ATOM 2106 C C . ALA A 1 262 ? -11.172 24.047 27.031 1 94.81 262 ALA A C 1
ATOM 2108 O O . ALA A 1 262 ? -11.742 24.812 26.25 1 94.81 262 ALA A O 1
ATOM 2109 N N . SER A 1 263 ? -9.891 24.094 27.328 1 94.12 263 SER A N 1
ATOM 2110 C CA . SER A 1 263 ? -9.039 25.125 26.75 1 94.12 263 SER A CA 1
ATOM 2111 C C . SER A 1 263 ? -7.914 24.516 25.922 1 94.12 263 SER A C 1
ATOM 2113 O O . SER A 1 263 ? -7.598 23.328 26.078 1 94.12 263 SER A O 1
ATOM 2115 N N . PHE A 1 264 ? -7.391 25.359 25.109 1 95.75 264 PHE A N 1
ATOM 2116 C CA . PHE A 1 264 ? -6.258 24.922 24.297 1 95.75 264 PHE A CA 1
ATOM 2117 C C . PHE A 1 264 ? -4.988 24.844 25.141 1 95.75 264 PHE A C 1
ATOM 2119 O O . PHE A 1 264 ? -4.758 25.688 26 1 95.75 264 PHE A O 1
ATOM 2126 N N . SER A 1 265 ? -4.223 23.781 24.891 1 90.69 265 SER A N 1
ATOM 2127 C CA . SER A 1 265 ? -2.953 23.625 25.594 1 90.69 265 SER A CA 1
ATOM 2128 C C . SER A 1 265 ? -1.81 23.391 24.609 1 90.69 265 SER A C 1
ATOM 2130 O O . SER A 1 265 ? -1.984 22.703 23.594 1 90.69 265 SER A O 1
ATOM 2132 N N . ASN A 1 266 ? -0.591 24.016 24.875 1 86.06 266 ASN A N 1
ATOM 2133 C CA . ASN A 1 266 ? 0.567 23.844 24 1 86.06 266 ASN A CA 1
ATOM 2134 C C . ASN A 1 266 ? 1.325 22.562 24.328 1 86.06 266 ASN A C 1
ATOM 2136 O O . ASN A 1 266 ? 2.057 22.031 23.484 1 86.06 266 ASN A O 1
ATOM 2140 N N . LEU A 1 267 ? 1.139 22.125 25.5 1 86.19 267 LEU A N 1
ATOM 2141 C CA . LEU A 1 267 ? 1.774 20.891 25.984 1 86.19 267 LEU A CA 1
ATOM 2142 C C . LEU A 1 267 ? 3.275 20.922 25.703 1 86.19 267 LEU A C 1
ATOM 2144 O O . LEU A 1 267 ? 3.828 19.969 25.156 1 86.19 267 LEU A O 1
ATOM 2148 N N . ASP A 1 268 ? 4.016 21.922 25.969 1 86.31 268 ASP A N 1
ATOM 2149 C CA . ASP A 1 268 ? 5.438 22.109 25.703 1 86.31 268 ASP A CA 1
ATOM 2150 C C . ASP A 1 268 ? 6.27 21.031 26.391 1 86.31 268 ASP A C 1
ATOM 2152 O O . ASP A 1 268 ? 7.355 20.688 25.922 1 86.31 268 ASP A O 1
ATOM 2156 N N . GLU A 1 269 ? 5.711 20.469 27.453 1 84.88 269 GLU A N 1
ATOM 2157 C CA . GLU A 1 269 ? 6.414 19.438 28.203 1 84.88 269 GLU A CA 1
ATOM 2158 C C . GLU A 1 269 ? 6.578 18.172 27.375 1 84.88 269 GLU A C 1
ATOM 2160 O O . GLU A 1 269 ? 7.469 17.359 27.656 1 84.88 269 GLU A O 1
ATOM 2165 N N . LEU A 1 270 ? 5.789 18 26.406 1 87.56 270 LEU A N 1
ATOM 2166 C CA . LEU A 1 270 ? 5.816 16.781 25.594 1 87.56 270 LEU A CA 1
ATOM 2167 C C . LEU A 1 270 ? 7.008 16.797 24.641 1 87.56 270 LEU A C 1
ATOM 2169 O O . LEU A 1 270 ? 7.41 15.75 24.141 1 87.56 270 LEU A O 1
ATOM 2173 N N . GLN A 1 271 ? 7.539 17.922 24.375 1 87.44 271 GLN A N 1
ATOM 2174 C CA . GLN A 1 271 ? 8.594 18.047 23.391 1 87.44 271 GLN A CA 1
ATOM 2175 C C . GLN A 1 271 ? 9.797 17.172 23.734 1 87.44 271 GLN A C 1
ATOM 2177 O O . GLN A 1 271 ? 10.273 16.406 22.891 1 87.44 271 GLN A O 1
ATOM 2182 N N . GLN A 1 272 ? 10.188 17.297 24.984 1 86.75 272 GLN A N 1
ATOM 2183 C CA . GLN A 1 272 ? 11.352 16.516 25.391 1 86.75 272 GLN A CA 1
ATOM 2184 C C . GLN A 1 272 ? 11.039 15.023 25.391 1 86.75 272 GLN A C 1
ATOM 2186 O O . GLN A 1 272 ? 11.875 14.211 25 1 86.75 272 GLN A O 1
ATOM 2191 N N . ILE A 1 273 ? 9.883 14.734 25.875 1 86.69 273 ILE A N 1
ATOM 2192 C CA . ILE A 1 273 ? 9.469 13.336 25.938 1 86.69 273 ILE A CA 1
ATOM 2193 C C . ILE A 1 273 ? 9.461 12.734 24.531 1 86.69 273 ILE A C 1
ATOM 2195 O O . ILE A 1 273 ? 10 11.648 24.312 1 86.69 273 ILE A O 1
ATOM 2199 N N . LEU A 1 274 ? 8.977 13.398 23.609 1 88.69 274 LEU A N 1
ATOM 2200 C CA . LEU A 1 274 ? 8.898 12.922 22.234 1 88.69 274 LEU A CA 1
ATOM 2201 C C . LEU A 1 274 ? 10.289 12.859 21.609 1 88.69 274 LEU A C 1
ATOM 2203 O O . LEU A 1 274 ? 10.57 11.961 20.797 1 88.69 274 LEU A O 1
ATOM 2207 N N . HIS A 1 275 ? 11.094 13.789 21.969 1 88.88 275 HIS A N 1
ATOM 2208 C CA . HIS A 1 275 ? 12.477 13.75 21.516 1 88.88 275 HIS A CA 1
ATOM 2209 C C . HIS A 1 275 ? 13.164 12.453 21.906 1 88.88 275 HIS A C 1
ATOM 2211 O O . HIS A 1 275 ? 13.852 11.828 21.094 1 88.88 275 HIS A O 1
ATOM 2217 N N . ASP A 1 276 ? 12.922 12.055 23.141 1 88.56 276 ASP A N 1
ATOM 2218 C CA . ASP A 1 276 ? 13.531 10.828 23.641 1 88.56 276 ASP A CA 1
ATOM 2219 C C . ASP A 1 276 ? 12.969 9.609 22.922 1 88.56 276 ASP A C 1
ATOM 2221 O O . ASP A 1 276 ? 13.719 8.695 22.562 1 88.56 276 ASP A O 1
ATOM 2225 N N . TYR A 1 277 ? 11.75 9.617 22.719 1 86.75 277 TYR A N 1
ATOM 2226 C CA . TYR A 1 277 ? 11.125 8.5 22.031 1 86.75 277 TYR A CA 1
ATOM 2227 C C . TYR A 1 277 ? 11.625 8.398 20.594 1 86.75 277 TYR A C 1
ATOM 2229 O O . TYR A 1 277 ? 11.891 7.301 20.094 1 86.75 277 TYR A O 1
ATOM 2237 N N . MET A 1 278 ? 11.773 9.484 19.953 1 88.5 278 MET A N 1
ATOM 2238 C CA . MET A 1 278 ? 12.25 9.508 18.578 1 88.5 278 MET A CA 1
ATOM 2239 C C . MET A 1 278 ? 13.688 9.016 18.484 1 88.5 278 MET A C 1
ATOM 2241 O O . MET A 1 278 ? 14.039 8.258 17.578 1 88.5 278 MET A O 1
ATOM 2245 N N . ARG A 1 279 ? 14.461 9.43 19.391 1 88 279 ARG A N 1
ATOM 2246 C CA . ARG A 1 279 ? 15.852 8.984 19.422 1 88 279 ARG A CA 1
ATOM 2247 C C . ARG A 1 279 ? 15.938 7.473 19.594 1 88 279 ARG A C 1
ATOM 2249 O O . ARG A 1 279 ? 16.719 6.812 18.891 1 88 279 ARG A O 1
ATOM 2256 N N . ASP A 1 280 ? 15.156 7 20.484 1 88.19 280 ASP A N 1
ATOM 2257 C CA . ASP A 1 280 ? 15.141 5.562 20.719 1 88.19 280 ASP A CA 1
ATOM 2258 C C . ASP A 1 280 ? 14.641 4.809 19.484 1 88.19 280 ASP A C 1
ATOM 2260 O O . ASP A 1 280 ? 15.211 3.777 19.109 1 88.19 280 ASP A O 1
ATOM 2264 N N . PHE A 1 281 ? 13.672 5.293 18.953 1 87.56 281 PHE A N 1
ATOM 2265 C CA . PHE A 1 281 ? 13.125 4.684 17.75 1 87.56 281 PHE A CA 1
ATOM 2266 C C . PHE A 1 281 ? 14.18 4.625 16.641 1 87.56 281 PHE A C 1
ATOM 2268 O O . PHE A 1 281 ? 14.391 3.576 16.031 1 87.56 281 PHE A O 1
ATOM 2275 N N . THR A 1 282 ? 14.742 5.73 16.375 1 88.88 282 THR A N 1
ATOM 2276 C CA . THR A 1 282 ? 15.734 5.836 15.305 1 88.88 282 THR A CA 1
ATOM 2277 C C . THR A 1 282 ? 16.891 4.867 15.539 1 88.88 282 THR A C 1
ATOM 2279 O O . THR A 1 282 ? 17.328 4.184 14.617 1 88.88 282 THR A O 1
ATOM 2282 N N . ALA A 1 283 ? 17.312 4.836 16.781 1 87.44 283 ALA A N 1
ATOM 2283 C CA . ALA A 1 283 ? 18.406 3.936 17.125 1 87.44 283 ALA A CA 1
ATOM 2284 C C . ALA A 1 283 ? 18.031 2.482 16.859 1 87.44 283 ALA A C 1
ATOM 2286 O O . ALA A 1 283 ? 18.812 1.73 16.266 1 87.44 283 ALA A O 1
ATOM 2287 N N . ARG A 1 284 ? 16.859 2.135 17.219 1 84.75 284 ARG A N 1
ATOM 2288 C CA . ARG A 1 284 ? 16.391 0.769 17.031 1 84.75 284 ARG A CA 1
ATOM 2289 C C . ARG A 1 284 ? 16.219 0.451 15.555 1 84.75 284 ARG A C 1
ATOM 2291 O O . ARG A 1 284 ? 16.641 -0.613 15.086 1 84.75 284 ARG A O 1
ATOM 2298 N N . LYS A 1 285 ? 15.586 1.362 14.891 1 87.5 285 LYS A N 1
ATOM 2299 C CA . LYS A 1 285 ? 15.359 1.172 13.461 1 87.5 285 LYS A CA 1
ATOM 2300 C C . LYS A 1 285 ? 16.688 1.062 12.703 1 87.5 285 LYS A C 1
ATOM 2302 O O . LYS A 1 285 ? 16.828 0.213 11.828 1 87.5 285 LYS A O 1
ATOM 2307 N N . LEU A 1 286 ? 17.625 1.892 13.023 1 87.81 286 LEU A N 1
ATOM 2308 C CA . LEU A 1 286 ? 18.938 1.886 12.375 1 87.81 286 LEU A CA 1
ATOM 2309 C C . LEU A 1 286 ? 19.672 0.571 12.633 1 87.81 286 LEU A C 1
ATOM 2311 O O . LEU A 1 286 ? 20.281 0.011 11.727 1 87.81 286 LEU A O 1
ATOM 2315 N N . THR A 1 287 ? 19.531 0.086 13.852 1 85.25 287 THR A N 1
ATOM 2316 C CA . THR A 1 287 ? 20.172 -1.182 14.195 1 85.25 287 THR A CA 1
ATOM 2317 C C . THR A 1 287 ? 19.625 -2.311 13.32 1 85.25 287 THR A C 1
ATOM 2319 O O . THR A 1 287 ? 20.391 -3.113 12.789 1 85.25 287 THR A O 1
ATOM 2322 N N . HIS A 1 288 ? 18.422 -2.328 13.141 1 83.31 288 HIS A N 1
ATOM 2323 C CA . HIS A 1 288 ? 17.781 -3.352 12.32 1 83.31 288 HIS A CA 1
ATOM 2324 C C . HIS A 1 288 ? 18.219 -3.225 10.859 1 83.31 288 HIS A C 1
ATOM 2326 O O . HIS A 1 288 ? 18.547 -4.223 10.219 1 83.31 288 HIS A O 1
ATOM 2332 N N . MET A 1 289 ? 18.203 -2.051 10.375 1 86.69 289 MET A N 1
ATOM 2333 C CA . MET A 1 289 ? 18.578 -1.805 8.984 1 86.69 289 MET A CA 1
ATOM 2334 C C . MET A 1 289 ? 20.047 -2.16 8.75 1 86.69 289 MET A C 1
ATOM 2336 O O . MET A 1 289 ? 20.391 -2.736 7.719 1 86.69 289 MET A O 1
ATOM 2340 N N . GLN A 1 290 ? 20.812 -1.881 9.688 1 86.06 290 GLN A N 1
ATOM 2341 C CA . GLN A 1 290 ? 22.25 -2.137 9.57 1 86.06 290 GLN A CA 1
ATOM 2342 C C . GLN A 1 290 ? 22.531 -3.635 9.523 1 86.06 290 GLN A C 1
ATOM 2344 O O . GLN A 1 290 ? 23.438 -4.074 8.812 1 86.06 290 GLN A O 1
ATOM 2349 N N . SER A 1 291 ? 21.703 -4.402 10.234 1 86.62 291 SER A N 1
ATOM 2350 C CA . SER A 1 291 ? 21.891 -5.848 10.195 1 86.62 291 SER A CA 1
ATOM 2351 C C . SER A 1 291 ? 21.719 -6.395 8.781 1 86.62 291 SER A C 1
ATOM 2353 O O . SER A 1 291 ? 22.516 -7.203 8.32 1 86.62 291 SER A O 1
ATOM 2355 N N . LEU A 1 292 ? 20.766 -5.984 8.148 1 87.69 292 LEU A N 1
ATOM 2356 C CA . LEU A 1 292 ? 20.516 -6.426 6.781 1 87.69 292 LEU A CA 1
ATOM 2357 C C . LEU A 1 292 ? 21.609 -5.914 5.844 1 87.69 292 LEU A C 1
ATOM 2359 O O . LEU A 1 292 ? 22.078 -6.648 4.977 1 87.69 292 LEU A O 1
ATOM 2363 N N . MET A 1 293 ? 21.984 -4.723 6.035 1 87.75 293 MET A N 1
ATOM 2364 C CA . MET A 1 293 ? 23.031 -4.133 5.195 1 87.75 293 MET A CA 1
ATOM 2365 C C . MET A 1 293 ? 24.359 -4.855 5.383 1 87.75 293 MET A C 1
ATOM 2367 O O . MET A 1 293 ? 25.094 -5.066 4.422 1 87.75 293 MET A O 1
ATOM 2371 N N . TYR A 1 294 ? 24.578 -5.172 6.609 1 85.19 294 TYR A N 1
ATOM 2372 C CA . TYR A 1 294 ? 25.797 -5.93 6.898 1 85.19 294 TYR A CA 1
ATOM 2373 C C . TYR A 1 294 ? 25.781 -7.277 6.191 1 85.19 294 TYR A C 1
ATOM 2375 O O . TYR A 1 294 ? 26.781 -7.688 5.602 1 85.19 294 TYR A O 1
ATOM 2383 N N . PHE A 1 295 ? 24.688 -7.941 6.242 1 89.56 295 PHE A N 1
ATOM 2384 C CA . PHE A 1 295 ? 24.547 -9.211 5.539 1 89.56 295 PHE A CA 1
ATOM 2385 C C . PHE A 1 295 ? 24.828 -9.039 4.051 1 89.56 295 PHE A C 1
ATOM 2387 O O . PHE A 1 295 ? 25.562 -9.82 3.453 1 89.56 295 PHE A O 1
ATOM 2394 N N . LYS A 1 296 ? 24.219 -8.016 3.488 1 89.81 296 LYS A N 1
ATOM 2395 C CA . LYS A 1 296 ? 24.422 -7.75 2.064 1 89.81 296 LYS A CA 1
ATOM 2396 C C . LYS A 1 296 ? 25.891 -7.477 1.748 1 89.81 296 LYS A C 1
ATOM 2398 O O . LYS A 1 296 ? 26.406 -7.957 0.74 1 89.81 296 LYS A O 1
ATOM 2403 N N . SER A 1 297 ? 26.516 -6.75 2.639 1 88.19 297 SER A N 1
ATOM 2404 C CA . SER A 1 297 ? 27.906 -6.387 2.441 1 88.19 297 SER A CA 1
ATOM 2405 C C . SER A 1 297 ? 28.812 -7.613 2.521 1 88.19 297 SER A C 1
ATOM 2407 O O . SER A 1 297 ? 29.672 -7.824 1.651 1 88.19 297 SER A O 1
ATOM 2409 N N . ILE A 1 298 ? 28.594 -8.398 3.531 1 88.5 298 ILE A N 1
ATOM 2410 C CA . ILE A 1 298 ? 29.438 -9.562 3.723 1 88.5 298 ILE A CA 1
ATOM 2411 C C . ILE A 1 298 ? 29.234 -10.555 2.58 1 88.5 298 ILE A C 1
ATOM 2413 O O . ILE A 1 298 ? 30.188 -11.18 2.105 1 88.5 298 ILE A O 1
ATOM 2417 N N . THR A 1 299 ? 28 -10.719 2.197 1 92.06 299 THR A N 1
ATOM 2418 C CA . THR A 1 299 ? 27.688 -11.609 1.083 1 92.06 299 THR A CA 1
ATOM 2419 C C . THR A 1 299 ? 28.328 -11.102 -0.206 1 92.06 299 THR A C 1
ATOM 2421 O O . THR A 1 299 ? 28.906 -11.883 -0.963 1 92.06 299 THR A O 1
ATOM 2424 N N . SER A 1 300 ? 28.266 -9.828 -0.44 1 91.44 300 SER A N 1
ATOM 2425 C CA . SER A 1 300 ? 28.844 -9.227 -1.632 1 91.44 300 SER A CA 1
ATOM 2426 C C . SER A 1 300 ? 30.359 -9.375 -1.644 1 91.44 300 SER A C 1
ATOM 2428 O O . SER A 1 300 ? 30.953 -9.727 -2.67 1 91.44 300 SER A O 1
ATOM 2430 N N . GLU A 1 301 ? 30.969 -9.125 -0.526 1 90.56 301 GLU A N 1
ATOM 2431 C CA . GLU A 1 301 ? 32.406 -9.273 -0.409 1 90.56 301 GLU A CA 1
ATOM 2432 C C . GLU A 1 301 ? 32.844 -10.711 -0.677 1 90.56 301 GLU A C 1
ATOM 2434 O O . GLU A 1 301 ? 33.844 -10.953 -1.361 1 90.56 301 GLU A O 1
ATOM 2439 N N . TYR A 1 302 ? 32.094 -11.594 -0.157 1 93.62 302 TYR A N 1
ATOM 2440 C CA . TYR A 1 302 ? 32.375 -13 -0.379 1 93.62 302 TYR A CA 1
ATOM 2441 C C . TYR A 1 302 ? 32.281 -13.359 -1.855 1 93.62 302 TYR A C 1
ATOM 2443 O O . TYR A 1 302 ? 33.125 -14.055 -2.404 1 93.62 302 TYR A O 1
ATOM 2451 N N . PHE A 1 303 ? 31.266 -12.914 -2.514 1 93.62 303 PHE A N 1
ATOM 2452 C CA . PHE A 1 303 ? 31.016 -13.25 -3.908 1 93.62 303 PHE A CA 1
ATOM 2453 C C . PHE A 1 303 ? 32.031 -12.594 -4.824 1 93.62 303 PHE A C 1
ATOM 2455 O O . PHE A 1 303 ? 32.344 -13.109 -5.906 1 93.62 303 PHE A O 1
ATOM 2462 N N . ASP A 1 304 ? 32.625 -11.484 -4.441 1 92.69 304 ASP A N 1
ATOM 2463 C CA . ASP A 1 304 ? 33.656 -10.836 -5.219 1 92.69 304 ASP A CA 1
ATOM 2464 C C . ASP A 1 304 ? 34.844 -11.766 -5.414 1 92.69 304 ASP A C 1
ATOM 2466 O O . ASP A 1 304 ? 35.562 -11.695 -6.43 1 92.69 304 ASP A O 1
ATOM 2470 N N . VAL A 1 305 ? 34.969 -12.641 -4.461 1 93.88 305 VAL A N 1
ATOM 2471 C CA . VAL A 1 305 ? 36.156 -13.469 -4.477 1 93.88 305 VAL A CA 1
ATOM 2472 C C . VAL A 1 305 ? 35.812 -14.906 -4.832 1 93.88 305 VAL A C 1
ATOM 2474 O O . VAL A 1 305 ? 36.531 -15.578 -5.57 1 93.88 305 VAL A O 1
ATOM 2477 N N . HIS A 1 306 ? 34.656 -15.383 -4.414 1 93.88 306 HIS A N 1
ATOM 2478 C CA . HIS A 1 306 ? 34.438 -16.828 -4.391 1 93.88 306 HIS A CA 1
ATOM 2479 C C . HIS A 1 306 ? 33.25 -17.219 -5.262 1 93.88 306 HIS A C 1
ATOM 2481 O O . HIS A 1 306 ? 32.844 -18.391 -5.297 1 93.88 306 HIS A O 1
ATOM 2487 N N . LEU A 1 307 ? 32.656 -16.344 -5.973 1 92.94 307 LEU A N 1
ATOM 2488 C CA . LEU A 1 307 ? 31.406 -16.609 -6.668 1 92.94 307 LEU A CA 1
ATOM 2489 C C . LEU A 1 307 ? 31.547 -17.781 -7.633 1 92.94 307 LEU A C 1
ATOM 2491 O O . LEU A 1 307 ? 30.719 -18.688 -7.641 1 92.94 307 LEU A O 1
ATOM 2495 N N . LYS A 1 308 ? 32.562 -17.812 -8.398 1 90.06 308 LYS A N 1
ATOM 2496 C CA . LYS A 1 308 ? 32.75 -18.797 -9.461 1 90.06 308 LYS A CA 1
ATOM 2497 C C . LYS A 1 308 ? 32.969 -20.203 -8.875 1 90.06 308 LYS A C 1
ATOM 2499 O O . LYS A 1 308 ? 32.625 -21.203 -9.523 1 90.06 308 LYS A O 1
ATOM 2504 N N . GLU A 1 309 ? 33.438 -20.219 -7.703 1 92.81 309 GLU A N 1
ATOM 2505 C CA . GLU A 1 309 ? 33.719 -21.5 -7.055 1 92.81 309 GLU A CA 1
ATOM 2506 C C . GLU A 1 309 ? 32.438 -22.156 -6.578 1 92.81 309 GLU A C 1
ATOM 2508 O O . GLU A 1 309 ? 32.406 -23.359 -6.305 1 92.81 309 GLU A O 1
ATOM 2513 N N . LEU A 1 310 ? 31.391 -21.453 -6.527 1 94.25 310 LEU A N 1
ATOM 2514 C CA . LEU A 1 310 ? 30.172 -21.938 -5.91 1 94.25 310 LEU A CA 1
ATOM 2515 C C . LEU A 1 310 ? 29.281 -22.625 -6.941 1 94.25 310 LEU A C 1
ATOM 2517 O O . LEU A 1 310 ? 28.281 -23.266 -6.582 1 94.25 310 LEU A O 1
ATOM 2521 N N . PHE A 1 311 ? 29.609 -22.484 -8.188 1 93.44 311 PHE A N 1
ATOM 2522 C CA . PHE A 1 311 ? 28.75 -23 -9.234 1 93.44 311 PHE A CA 1
ATOM 2523 C C . PHE A 1 311 ? 29.562 -23.75 -10.289 1 93.44 311 PHE A C 1
ATOM 2525 O O . PHE A 1 311 ? 30.672 -23.344 -10.617 1 93.44 311 PHE A O 1
ATOM 2532 N N . LEU A 1 312 ? 28.969 -24.812 -10.844 1 90.94 312 LEU A N 1
ATOM 2533 C CA . LEU A 1 312 ? 29.578 -25.656 -11.852 1 90.94 312 LEU A CA 1
ATOM 2534 C C . LEU A 1 312 ? 28.812 -25.594 -13.164 1 90.94 312 LEU A C 1
ATOM 2536 O O . LEU A 1 312 ? 27.578 -25.531 -13.156 1 90.94 312 LEU A O 1
ATOM 2540 N N . PRO A 1 313 ? 29.516 -25.609 -14.211 1 88.19 313 PRO A N 1
ATOM 2541 C CA . PRO A 1 313 ? 28.797 -25.641 -15.492 1 88.19 313 PRO A CA 1
ATOM 2542 C C . PRO A 1 313 ? 28 -26.922 -15.695 1 88.19 313 PRO A C 1
ATOM 2544 O O . PRO A 1 313 ? 28.422 -27.984 -15.25 1 88.19 313 PRO A O 1
ATOM 2547 N N . GLU A 1 314 ? 26.875 -26.75 -16.234 1 85.38 314 GLU A N 1
ATOM 2548 C CA . GLU A 1 314 ? 26.016 -27.875 -16.547 1 85.38 314 GLU A CA 1
ATOM 2549 C C . GLU A 1 314 ? 25.375 -27.703 -17.922 1 85.38 314 GLU A C 1
ATOM 2551 O O . GLU A 1 314 ? 25.062 -26.594 -18.344 1 85.38 314 GLU A O 1
ATOM 2556 N N . VAL A 1 315 ? 25.359 -28.719 -18.719 1 79.38 315 VAL A N 1
ATOM 2557 C CA . VAL A 1 315 ? 24.703 -28.688 -20.016 1 79.38 315 VAL A CA 1
ATOM 2558 C C . VAL A 1 315 ? 23.5 -29.625 -20 1 79.38 315 VAL A C 1
ATOM 2560 O O . VAL A 1 315 ? 23.609 -30.781 -19.578 1 79.38 315 VAL A O 1
ATOM 2563 N N . LYS A 1 316 ? 22.344 -29.078 -20.234 1 74.25 316 LYS A N 1
ATOM 2564 C CA . LYS A 1 316 ? 21.141 -29.875 -20.391 1 74.25 316 LYS A CA 1
ATOM 2565 C C . LYS A 1 316 ? 20.375 -29.469 -21.656 1 74.25 316 LYS A C 1
ATOM 2567 O O . LYS A 1 316 ? 20.094 -28.297 -21.875 1 74.25 316 LYS A O 1
ATOM 2572 N N . ASP A 1 317 ? 19.953 -30.453 -22.391 1 71.81 317 ASP A N 1
ATOM 2573 C CA . ASP A 1 317 ? 19.188 -30.281 -23.609 1 71.81 317 ASP A CA 1
ATOM 2574 C C . ASP A 1 317 ? 19.797 -29.203 -24.516 1 71.81 317 ASP A C 1
ATOM 2576 O O . ASP A 1 317 ? 19.078 -28.375 -25.062 1 71.81 317 ASP A O 1
ATOM 2580 N N . GLY A 1 318 ? 21.172 -29.078 -24.453 1 68.75 318 GLY A N 1
ATOM 2581 C CA . GLY A 1 318 ? 21.875 -28.172 -25.344 1 68.75 318 GLY A CA 1
ATOM 2582 C C . GLY A 1 318 ? 22.078 -26.797 -24.766 1 68.75 318 GLY A C 1
ATOM 2583 O O . GLY A 1 318 ? 22.703 -25.938 -25.375 1 68.75 318 GLY A O 1
ATOM 2584 N N . GLU A 1 319 ? 21.438 -26.594 -23.641 1 72.44 319 GLU A N 1
ATOM 2585 C CA . GLU A 1 319 ? 21.609 -25.297 -23 1 72.44 319 GLU A CA 1
ATOM 2586 C C . GLU A 1 319 ? 22.594 -25.375 -21.828 1 72.44 319 GLU A C 1
ATOM 2588 O O . GLU A 1 319 ? 22.578 -26.328 -21.062 1 72.44 319 GLU A O 1
ATOM 2593 N N . SER A 1 320 ? 23.578 -24.531 -21.906 1 77.62 320 SER A N 1
ATOM 2594 C CA . SER A 1 320 ? 24.578 -24.469 -20.859 1 77.62 320 SER A CA 1
ATOM 2595 C C . SER A 1 320 ? 24.141 -23.547 -19.719 1 77.62 320 SER A C 1
ATOM 2597 O O . SER A 1 320 ? 23.703 -22.422 -19.969 1 77.62 320 SER A O 1
ATOM 2599 N N . PHE A 1 321 ? 24.047 -24.203 -18.625 1 81.81 321 PHE A N 1
ATOM 2600 C CA . PHE A 1 321 ? 23.844 -23.359 -17.438 1 81.81 321 PHE A CA 1
ATOM 2601 C C . PHE A 1 321 ? 24.719 -23.812 -16.281 1 81.81 321 PHE A C 1
ATOM 2603 O O . PHE A 1 321 ? 25.75 -24.438 -16.5 1 81.81 321 PHE A O 1
ATOM 2610 N N . PHE A 1 322 ? 24.469 -23.281 -15.117 1 88.69 322 PHE A N 1
ATOM 2611 C CA . PHE A 1 322 ? 25.297 -23.578 -13.961 1 88.69 322 PHE A CA 1
ATOM 2612 C C . PHE A 1 322 ? 24.469 -24.203 -12.844 1 88.69 322 PHE A C 1
ATOM 2614 O O . PHE A 1 322 ? 23.25 -24.016 -12.789 1 88.69 322 PHE A O 1
ATOM 2621 N N . ARG A 1 323 ? 25.047 -25.094 -12.156 1 92.44 323 ARG A N 1
ATOM 2622 C CA . ARG A 1 323 ? 24.438 -25.641 -10.945 1 92.44 323 ARG A CA 1
ATOM 2623 C C . ARG A 1 323 ? 25.297 -25.328 -9.719 1 92.44 323 ARG A C 1
ATOM 2625 O O . ARG A 1 323 ? 26.516 -25.188 -9.82 1 92.44 323 ARG A O 1
ATOM 2632 N N . PRO A 1 324 ? 24.609 -25.156 -8.539 1 95.38 324 PRO A N 1
ATOM 2633 C CA . PRO A 1 324 ? 25.391 -24.922 -7.32 1 95.38 324 PRO A CA 1
ATOM 2634 C C . PRO A 1 324 ? 26.156 -26.156 -6.863 1 95.38 324 PRO A C 1
ATOM 2636 O O . PRO A 1 324 ? 25.719 -27.281 -7.129 1 95.38 324 PRO A O 1
ATOM 2639 N N . ILE A 1 325 ? 27.234 -25.953 -6.219 1 94.88 325 ILE A N 1
ATOM 2640 C CA . ILE A 1 325 ? 27.984 -27.031 -5.59 1 94.88 325 ILE A CA 1
ATOM 2641 C C . ILE A 1 325 ? 27.203 -27.594 -4.406 1 94.88 325 ILE A C 1
ATOM 2643 O O . ILE A 1 325 ? 26.109 -27.109 -4.102 1 94.88 325 ILE A O 1
ATOM 2647 N N . GLU A 1 326 ? 27.734 -28.562 -3.773 1 94 326 GLU A N 1
ATOM 2648 C CA . GLU A 1 326 ? 27.062 -29.172 -2.635 1 94 326 GLU A CA 1
ATOM 2649 C C . GLU A 1 326 ? 26.844 -28.172 -1.513 1 94 326 GLU A C 1
ATOM 2651 O O . GLU A 1 326 ? 27.703 -27.344 -1.24 1 94 326 GLU A O 1
ATOM 2656 N N . PRO A 1 327 ? 25.734 -28.266 -0.877 1 93.88 327 PRO A N 1
ATOM 2657 C CA . PRO A 1 327 ? 25.375 -27.281 0.144 1 93.88 327 PRO A CA 1
ATOM 2658 C C . PRO A 1 327 ? 26.422 -27.172 1.252 1 93.88 327 PRO A C 1
ATOM 2660 O O . PRO A 1 327 ? 26.672 -26.078 1.764 1 93.88 327 PRO A O 1
ATOM 2663 N N . HIS A 1 328 ? 27.016 -28.25 1.655 1 91.25 328 HIS A N 1
ATOM 2664 C CA . HIS A 1 328 ? 27.953 -28.25 2.775 1 91.25 328 HIS A CA 1
ATOM 2665 C C . HIS A 1 328 ? 29.203 -27.438 2.449 1 91.25 328 HIS A C 1
ATOM 2667 O O . HIS A 1 328 ? 29.938 -27.031 3.352 1 91.25 328 HIS A O 1
ATOM 2673 N N . SER A 1 329 ? 29.453 -27.188 1.152 1 91.75 329 SER A N 1
ATOM 2674 C CA . SER A 1 329 ? 30.625 -26.438 0.717 1 91.75 329 SER A CA 1
ATOM 2675 C C . SER A 1 329 ? 30.375 -24.938 0.786 1 91.75 329 SER A C 1
ATOM 2677 O O . SER A 1 329 ? 31.312 -24.141 0.663 1 91.75 329 SER A O 1
ATOM 2679 N N . PHE A 1 330 ? 29.172 -24.562 0.966 1 92.81 330 PHE A N 1
ATOM 2680 C CA . PHE A 1 330 ? 28.875 -23.141 1.184 1 92.81 330 PHE A CA 1
ATOM 2681 C C . PHE A 1 330 ? 29.25 -22.719 2.598 1 92.81 330 PHE A C 1
ATOM 2683 O O . PHE A 1 330 ? 29.094 -23.5 3.545 1 92.81 330 PHE A O 1
ATOM 2690 N N . PRO A 1 331 ? 29.766 -21.484 2.738 1 92.31 331 PRO A N 1
ATOM 2691 C CA . PRO A 1 331 ? 29.938 -20.984 4.105 1 92.31 331 PRO A CA 1
ATOM 2692 C C . PRO A 1 331 ? 28.641 -20.953 4.898 1 92.31 331 PRO A C 1
ATOM 2694 O O . PRO A 1 331 ? 27.578 -20.688 4.328 1 92.31 331 PRO A O 1
ATOM 2697 N N . ALA A 1 332 ? 28.672 -21.078 6.195 1 89.06 332 ALA A N 1
ATOM 2698 C CA . ALA A 1 332 ? 27.516 -21.203 7.066 1 89.06 332 ALA A CA 1
ATOM 2699 C C . ALA A 1 332 ? 26.609 -19.969 6.957 1 89.06 332 ALA A C 1
ATOM 2701 O O . ALA A 1 332 ? 25.391 -20.078 6.918 1 89.06 332 ALA A O 1
ATOM 2702 N N . PHE A 1 333 ? 27.219 -18.812 6.875 1 87 333 PHE A N 1
ATOM 2703 C CA . PHE A 1 333 ? 26.422 -17.594 6.871 1 87 333 PHE A CA 1
ATOM 2704 C C . PHE A 1 333 ? 25.594 -17.484 5.594 1 87 333 PHE A C 1
ATOM 2706 O O . PHE A 1 333 ? 24.547 -16.844 5.582 1 87 333 PHE A O 1
ATOM 2713 N N . LEU A 1 334 ? 26.031 -18.109 4.535 1 90.31 334 LEU A N 1
ATOM 2714 C CA . LEU A 1 334 ? 25.266 -18.156 3.295 1 90.31 334 LEU A CA 1
ATOM 2715 C C . LEU A 1 334 ? 24.234 -19.266 3.332 1 90.31 334 LEU A C 1
ATOM 2717 O O . LEU A 1 334 ? 23.062 -19.047 3.018 1 90.31 334 LEU A O 1
ATOM 2721 N N . ARG A 1 335 ? 24.688 -20.375 3.756 1 91.19 335 ARG A N 1
ATOM 2722 C CA . ARG A 1 335 ? 23.859 -21.562 3.764 1 91.19 335 ARG A CA 1
ATOM 2723 C C . ARG A 1 335 ? 22.641 -21.391 4.652 1 91.19 335 ARG A C 1
ATOM 2725 O O . ARG A 1 335 ? 21.547 -21.875 4.328 1 91.19 335 ARG A O 1
ATOM 2732 N N . ASP A 1 336 ? 22.75 -20.688 5.758 1 90.38 336 ASP A N 1
ATOM 2733 C CA . ASP A 1 336 ? 21.672 -20.531 6.738 1 90.38 336 ASP A CA 1
ATOM 2734 C C . ASP A 1 336 ? 20.562 -19.625 6.199 1 90.38 336 ASP A C 1
ATOM 2736 O O . ASP A 1 336 ? 19.422 -19.688 6.66 1 90.38 336 ASP A O 1
ATOM 2740 N N . HIS A 1 337 ? 20.938 -18.844 5.219 1 93.06 337 HIS A N 1
ATOM 2741 C CA . HIS A 1 337 ? 19.969 -17.859 4.75 1 93.06 337 HIS A CA 1
ATOM 2742 C C . HIS A 1 337 ? 19.547 -18.141 3.309 1 93.06 337 HIS A C 1
ATOM 2744 O O . HIS A 1 337 ? 18.516 -17.656 2.846 1 93.06 337 HIS A O 1
ATOM 2750 N N . LEU A 1 338 ? 20.359 -18.875 2.576 1 95.38 338 LEU A N 1
ATOM 2751 C CA . LEU A 1 338 ? 20.094 -19.172 1.173 1 95.38 338 LEU A CA 1
ATOM 2752 C C . LEU A 1 338 ? 18.891 -20.094 1.03 1 95.38 338 LEU A C 1
ATOM 2754 O O . LEU A 1 338 ? 18.781 -21.109 1.74 1 95.38 338 LEU A O 1
ATOM 2758 N N . ARG A 1 339 ? 17.906 -19.797 0.158 1 95.31 339 ARG A N 1
ATOM 2759 C CA . ARG A 1 339 ? 16.719 -20.609 -0.037 1 95.31 339 ARG A CA 1
ATOM 2760 C C . ARG A 1 339 ? 16.625 -21.094 -1.478 1 95.31 339 ARG A C 1
ATOM 2762 O O . ARG A 1 339 ? 16.203 -22.234 -1.725 1 95.31 339 ARG A O 1
ATOM 2769 N N . LEU A 1 340 ? 17 -20.234 -2.387 1 96.75 340 LEU A N 1
ATOM 2770 C CA . LEU A 1 340 ? 16.797 -20.547 -3.795 1 96.75 340 LEU A CA 1
ATOM 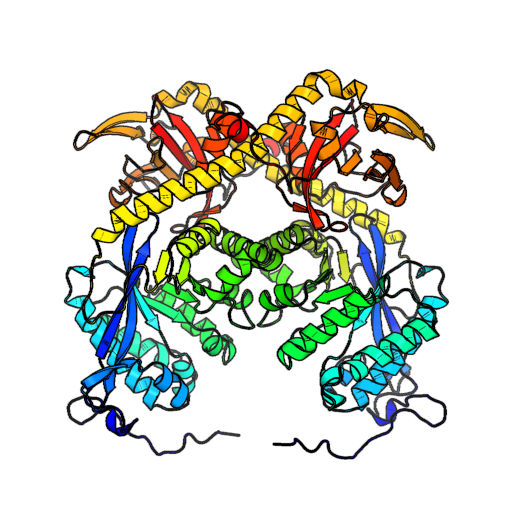2771 C C . LEU A 1 340 ? 17.938 -20.031 -4.652 1 96.75 340 LEU A C 1
ATOM 2773 O O . LEU A 1 340 ? 18.422 -18.922 -4.434 1 96.75 340 LEU A O 1
ATOM 2777 N N . VAL A 1 341 ? 18.359 -20.812 -5.602 1 96.5 341 VAL A N 1
ATOM 2778 C CA . VAL A 1 341 ? 19.328 -20.438 -6.629 1 96.5 341 VAL A CA 1
ATOM 2779 C C . VAL A 1 341 ? 18.75 -20.719 -8.016 1 96.5 341 VAL A C 1
ATOM 2781 O O . VAL A 1 341 ? 18.188 -21.797 -8.25 1 96.5 341 VAL A O 1
ATOM 2784 N N . TYR A 1 342 ? 18.828 -19.781 -8.898 1 96.25 342 TYR A N 1
ATOM 2785 C CA . TYR A 1 342 ? 18.453 -20 -10.281 1 96.25 342 TYR A CA 1
ATOM 2786 C C . TYR A 1 342 ? 19.172 -19.031 -11.211 1 96.25 342 TYR A C 1
ATOM 2788 O O . TYR A 1 342 ? 19.766 -18.062 -10.758 1 96.25 342 TYR A O 1
ATOM 2796 N N . PHE A 1 343 ? 19.188 -19.328 -12.492 1 95.12 343 PHE A N 1
ATOM 2797 C CA . PHE A 1 343 ? 19.891 -18.531 -13.477 1 95.12 343 PHE A CA 1
ATOM 2798 C C . PHE A 1 343 ? 18.938 -18 -14.531 1 95.12 343 PHE A C 1
ATOM 2800 O O . PHE A 1 343 ? 18.031 -18.719 -14.977 1 95.12 343 PHE A O 1
ATOM 2807 N N . LEU A 1 344 ? 19.109 -16.781 -14.883 1 94.81 344 LEU A N 1
ATOM 2808 C CA . LEU A 1 344 ? 18.344 -16.125 -15.945 1 94.81 344 LEU A CA 1
ATOM 2809 C C . LEU A 1 344 ? 19.25 -15.789 -17.141 1 94.81 344 LEU A C 1
ATOM 2811 O O . LEU A 1 344 ? 20.453 -15.594 -16.969 1 94.81 344 LEU A O 1
ATOM 2815 N N . ASN A 1 345 ? 18.703 -15.727 -18.359 1 91.94 345 ASN A N 1
ATOM 2816 C CA . ASN A 1 345 ? 19.422 -15.102 -19.469 1 91.94 345 ASN A CA 1
ATOM 2817 C C . ASN A 1 345 ? 19.297 -13.578 -19.422 1 91.94 345 ASN A C 1
ATOM 2819 O O . ASN A 1 345 ? 18.719 -13.023 -18.5 1 91.94 345 ASN A O 1
ATOM 2823 N N . ALA A 1 346 ? 19.828 -12.891 -20.359 1 90.38 346 ALA A N 1
ATOM 2824 C CA . ALA A 1 346 ? 19.891 -11.438 -20.375 1 90.38 346 ALA A CA 1
ATOM 2825 C C . ALA A 1 346 ? 18.5 -10.82 -20.531 1 90.38 346 ALA A C 1
ATOM 2827 O O . ALA A 1 346 ? 18.312 -9.625 -20.266 1 90.38 346 ALA A O 1
ATOM 2828 N N . HIS A 1 347 ? 17.516 -11.664 -20.891 1 90.38 347 HIS A N 1
ATOM 2829 C CA . HIS A 1 347 ? 16.172 -11.164 -21.109 1 90.38 347 HIS A CA 1
ATOM 2830 C C . HIS A 1 347 ? 15.258 -11.484 -19.938 1 90.38 347 HIS A C 1
ATOM 2832 O O . HIS A 1 347 ? 14.062 -11.203 -19.984 1 90.38 347 HIS A O 1
ATOM 2838 N N . GLY A 1 348 ? 15.805 -12.07 -18.906 1 92.69 348 GLY A N 1
ATOM 2839 C CA . GLY A 1 348 ? 15.039 -12.336 -17.688 1 92.69 348 GLY A CA 1
ATOM 2840 C C . GLY A 1 348 ? 14.336 -13.68 -17.719 1 92.69 348 GLY A C 1
ATOM 2841 O O . GLY A 1 348 ? 13.516 -13.969 -16.844 1 92.69 348 GLY A O 1
ATOM 2842 N N . VAL A 1 349 ? 14.602 -14.523 -18.719 1 92.06 349 VAL A N 1
ATOM 2843 C CA . VAL A 1 349 ? 14.023 -15.859 -18.812 1 92.06 349 VAL A CA 1
ATOM 2844 C C . VAL A 1 349 ? 14.898 -16.859 -18.047 1 92.06 349 VAL A C 1
ATOM 2846 O O . VAL A 1 349 ? 16.125 -16.844 -18.188 1 92.06 349 VAL A O 1
ATOM 2849 N N . GLN A 1 350 ? 14.266 -17.672 -17.281 1 93.5 350 GLN A N 1
ATOM 2850 C CA . GLN A 1 350 ? 15.016 -18.609 -16.469 1 93.5 350 GLN A CA 1
ATOM 2851 C C . GLN A 1 350 ? 15.547 -19.766 -17.297 1 93.5 350 GLN A C 1
ATOM 2853 O O . GLN A 1 350 ? 14.789 -20.422 -18.016 1 93.5 350 GLN A O 1
ATOM 2858 N N . ILE A 1 351 ? 16.859 -20.094 -17.172 1 91.88 351 ILE A N 1
ATOM 2859 C CA . ILE A 1 351 ? 17.516 -21.094 -18.031 1 91.88 351 ILE A CA 1
ATOM 2860 C C . ILE A 1 351 ? 17.969 -22.281 -17.172 1 91.88 351 ILE A C 1
ATOM 2862 O O . ILE A 1 351 ? 18.562 -23.219 -17.688 1 91.88 351 ILE A O 1
ATOM 2866 N N . SER A 1 352 ? 17.75 -22.266 -15.922 1 92.75 352 SER A N 1
ATOM 2867 C CA . SER A 1 352 ? 18.062 -23.344 -14.992 1 92.75 352 SER A CA 1
ATOM 2868 C C . SER A 1 352 ? 16.812 -23.812 -14.242 1 92.75 352 SER A C 1
ATOM 2870 O O . SER A 1 352 ? 15.797 -23.125 -14.234 1 92.75 352 SER A O 1
ATOM 2872 N N . PRO A 1 353 ? 16.859 -25.016 -13.688 1 93.56 353 PRO A N 1
ATOM 2873 C CA . PRO A 1 353 ? 15.828 -25.297 -12.68 1 93.56 353 PRO A CA 1
ATOM 2874 C C . PRO A 1 353 ? 15.977 -24.438 -11.43 1 93.56 353 PRO A C 1
ATOM 2876 O O . PRO A 1 353 ? 16.953 -23.703 -11.297 1 93.56 353 PRO A O 1
ATOM 2879 N N . ASN A 1 354 ? 14.969 -24.422 -10.617 1 95.06 354 ASN A N 1
ATOM 2880 C CA . ASN A 1 354 ? 15.148 -23.938 -9.258 1 95.06 354 ASN A CA 1
ATOM 2881 C C . ASN A 1 354 ? 15.977 -24.891 -8.422 1 95.06 354 ASN A C 1
ATOM 2883 O O . ASN A 1 354 ? 15.711 -26.094 -8.398 1 95.06 354 ASN A O 1
ATOM 2887 N N . TYR A 1 355 ? 17 -24.438 -7.848 1 96.19 355 TYR A N 1
ATOM 2888 C CA . TYR A 1 355 ? 17.703 -25.188 -6.812 1 96.19 355 TYR A CA 1
ATOM 2889 C C . TYR A 1 355 ? 17.312 -24.688 -5.422 1 96.19 355 TYR A C 1
ATOM 2891 O O . TYR A 1 355 ? 17.891 -23.719 -4.922 1 96.19 355 TYR A O 1
ATOM 2899 N N . ARG A 1 356 ? 16.422 -25.391 -4.824 1 96.12 356 ARG A N 1
ATOM 2900 C CA . ARG A 1 356 ? 15.969 -25.016 -3.486 1 96.12 356 ARG A CA 1
ATOM 2901 C C . ARG A 1 356 ? 16.812 -25.703 -2.414 1 96.12 356 ARG A C 1
ATOM 2903 O O . ARG A 1 356 ? 17.031 -26.906 -2.469 1 96.12 356 ARG A O 1
ATOM 2910 N N . LEU A 1 357 ? 17.266 -24.922 -1.53 1 95.31 357 LEU A N 1
ATOM 2911 C CA . LEU A 1 357 ? 18.047 -25.469 -0.428 1 95.31 357 LEU A CA 1
ATOM 2912 C C . LEU A 1 357 ? 17.141 -25.906 0.713 1 95.31 357 LEU A C 1
ATOM 2914 O O . LEU A 1 357 ? 16.469 -25.078 1.334 1 95.31 357 LEU A O 1
ATOM 2918 N N . LEU A 1 358 ? 17.062 -27.172 0.934 1 93.56 358 LEU A N 1
ATOM 2919 C CA . LEU A 1 358 ? 16.266 -27.734 2.008 1 93.56 358 LEU A CA 1
ATOM 2920 C C . LEU A 1 358 ? 17.141 -28.172 3.172 1 93.56 358 LEU A C 1
ATOM 2922 O O . LEU A 1 358 ? 18.312 -28.531 2.977 1 93.56 358 LEU A O 1
ATOM 2926 N N . ARG A 1 359 ? 16.594 -28.016 4.285 1 89.75 359 ARG A N 1
ATOM 2927 C CA . ARG A 1 359 ? 17.25 -28.531 5.484 1 89.75 359 ARG A CA 1
ATOM 2928 C C . ARG A 1 359 ? 16.484 -29.703 6.078 1 89.75 359 ARG A C 1
ATOM 2930 O O . ARG A 1 359 ? 15.281 -29.594 6.336 1 89.75 359 ARG A O 1
ATOM 2937 N N . ASP A 1 360 ? 17.047 -30.812 6.129 1 84.88 360 ASP A N 1
ATOM 2938 C CA . ASP A 1 360 ? 16.453 -31.969 6.797 1 84.88 360 ASP A CA 1
ATOM 2939 C C . ASP A 1 360 ? 17.359 -32.469 7.922 1 84.88 360 ASP A C 1
ATOM 2941 O O . ASP A 1 360 ? 18.312 -31.781 8.305 1 84.88 360 ASP A O 1
ATOM 2945 N N . ASP A 1 361 ? 16.969 -33.562 8.57 1 83.5 361 ASP A N 1
ATOM 2946 C CA . ASP A 1 361 ? 17.688 -34.125 9.711 1 83.5 361 ASP A CA 1
ATOM 2947 C C . ASP A 1 361 ? 19.125 -34.469 9.328 1 83.5 361 ASP A C 1
ATOM 2949 O O . ASP A 1 361 ? 20.031 -34.438 10.172 1 83.5 361 ASP A O 1
ATOM 2953 N N . ASP A 1 362 ? 19.438 -34.75 8.094 1 82.75 362 ASP A N 1
ATOM 2954 C CA . ASP A 1 362 ? 20.75 -35.156 7.621 1 82.75 362 ASP A CA 1
ATOM 2955 C C . ASP A 1 362 ? 21.578 -33.969 7.156 1 82.75 362 ASP A C 1
ATOM 2957 O O . ASP A 1 362 ? 22.75 -34.125 6.805 1 82.75 362 ASP A O 1
ATOM 2961 N N . GLY A 1 363 ? 20.969 -32.844 7.203 1 89.12 363 GLY A N 1
ATOM 2962 C CA . GLY A 1 363 ? 21.672 -31.641 6.793 1 89.12 363 GLY A CA 1
ATOM 2963 C C . GLY A 1 363 ? 20.984 -30.875 5.684 1 89.12 363 GLY A C 1
ATOM 2964 O O . GLY A 1 363 ? 19.75 -30.812 5.645 1 89.12 363 GLY A O 1
ATOM 2965 N N . PHE A 1 364 ? 21.797 -30.25 4.836 1 93.25 364 PHE A N 1
ATOM 2966 C CA . PHE A 1 364 ? 21.266 -29.453 3.738 1 93.25 364 PHE A CA 1
ATOM 2967 C C . PHE A 1 364 ? 21.312 -30.219 2.428 1 93.25 364 PHE A C 1
ATOM 2969 O O . PHE A 1 364 ? 22.25 -30.984 2.186 1 93.25 364 PHE A O 1
ATOM 2976 N N . ARG A 1 365 ? 20.328 -30.078 1.563 1 94.25 365 ARG A N 1
ATOM 2977 C CA . ARG A 1 365 ? 20.312 -30.688 0.237 1 94.25 365 ARG A CA 1
ATOM 2978 C C . ARG A 1 365 ? 19.609 -29.781 -0.772 1 94.25 365 ARG A C 1
ATOM 2980 O O . ARG A 1 365 ? 18.766 -28.969 -0.401 1 94.25 365 ARG A O 1
ATOM 2987 N N . TRP A 1 366 ? 20.016 -29.984 -2.047 1 94.44 366 TRP A N 1
ATOM 2988 C CA . TRP A 1 366 ? 19.359 -29.25 -3.117 1 94.44 366 TRP A CA 1
ATOM 2989 C C . TRP A 1 366 ? 18.141 -30.016 -3.641 1 94.44 366 TRP A C 1
ATOM 2991 O O . TRP A 1 366 ? 18.234 -31.219 -3.885 1 94.44 366 TRP A O 1
ATOM 3001 N N . GLN A 1 367 ? 17.062 -29.406 -3.734 1 94.69 367 GLN A N 1
ATOM 3002 C CA . GLN A 1 367 ? 15.922 -29.922 -4.477 1 94.69 367 GLN A CA 1
ATOM 3003 C C . GLN A 1 367 ? 15.75 -29.188 -5.801 1 94.69 367 GLN A C 1
ATOM 3005 O O . GLN A 1 367 ? 15.602 -27.969 -5.828 1 94.69 367 GLN A O 1
ATOM 3010 N N . GLN A 1 368 ? 15.781 -29.953 -6.867 1 93.31 368 GLN A N 1
ATOM 3011 C CA . GLN A 1 368 ? 15.648 -29.344 -8.195 1 93.31 368 GLN A CA 1
ATOM 3012 C C . GLN A 1 368 ? 14.188 -29.359 -8.648 1 93.31 368 GLN A C 1
ATOM 3014 O O . GLN A 1 368 ? 13.477 -30.344 -8.469 1 93.31 368 GLN A O 1
ATOM 3019 N N . ASP A 1 369 ? 13.742 -28.234 -9.07 1 93.25 369 ASP A N 1
ATOM 3020 C CA . ASP A 1 369 ? 12.422 -28.109 -9.664 1 93.25 369 ASP A CA 1
ATOM 3021 C C . ASP A 1 369 ? 12.508 -27.594 -11.102 1 93.25 369 ASP A C 1
ATOM 3023 O O . ASP A 1 369 ? 12.656 -26.391 -11.328 1 93.25 369 ASP A O 1
ATOM 3027 N N . HIS A 1 370 ? 12.305 -28.391 -12.062 1 90.5 370 HIS A N 1
ATOM 3028 C CA . HIS A 1 370 ? 12.484 -28.078 -13.477 1 90.5 370 HIS A CA 1
ATOM 3029 C C . HIS A 1 370 ? 11.266 -27.359 -14.039 1 90.5 370 HIS A C 1
ATOM 3031 O O . HIS A 1 370 ? 11.312 -26.812 -15.141 1 90.5 370 HIS A O 1
ATOM 3037 N N . ASN A 1 371 ? 10.219 -27.281 -13.234 1 88.12 371 ASN A N 1
ATOM 3038 C CA . ASN A 1 371 ? 9 -26.609 -13.688 1 88.12 371 ASN A CA 1
ATOM 3039 C C . ASN A 1 371 ? 9.219 -25.109 -13.852 1 88.12 371 ASN A C 1
ATOM 3041 O O . ASN A 1 371 ? 8.391 -24.422 -14.461 1 88.12 371 ASN A O 1
ATOM 3045 N N . TYR A 1 372 ? 10.312 -24.656 -13.328 1 91.5 372 TYR A N 1
ATOM 3046 C CA . TYR A 1 372 ? 10.562 -23.219 -13.367 1 91.5 372 TYR A CA 1
ATOM 3047 C C . TYR A 1 372 ? 11.398 -22.844 -14.578 1 91.5 372 TYR A C 1
ATOM 3049 O O . TYR A 1 372 ? 11.57 -21.656 -14.883 1 91.5 372 TYR A O 1
ATOM 3057 N N . SER A 1 373 ? 11.859 -23.859 -15.273 1 88.94 373 SER A N 1
ATOM 3058 C CA . SER A 1 373 ? 12.625 -23.562 -16.484 1 88.94 373 SER A CA 1
ATOM 3059 C C . SER A 1 373 ? 11.773 -22.844 -17.516 1 88.94 373 SER A C 1
ATOM 3061 O O . SER A 1 373 ? 10.609 -23.172 -17.719 1 88.94 373 SER A O 1
ATOM 3063 N N . GLN A 1 374 ? 12.328 -21.703 -18.047 1 88.56 374 GLN A N 1
ATOM 3064 C CA . GLN A 1 374 ? 11.75 -20.922 -19.125 1 88.56 374 GLN A CA 1
ATOM 3065 C C . GLN A 1 374 ? 10.727 -19.922 -18.609 1 88.56 374 GLN A C 1
ATOM 3067 O O . GLN A 1 374 ? 10.086 -19.203 -19.375 1 88.56 374 GLN A O 1
ATOM 3072 N N . LYS A 1 375 ? 10.578 -19.906 -17.297 1 91.56 375 LYS A N 1
ATOM 3073 C CA . LYS A 1 375 ? 9.734 -18.859 -16.734 1 91.56 375 LYS A CA 1
ATOM 3074 C C . LYS A 1 375 ? 10.336 -17.484 -16.969 1 91.56 375 LYS A C 1
ATOM 3076 O O . LYS A 1 375 ? 11.555 -17.312 -16.953 1 91.56 375 LYS A O 1
ATOM 3081 N N . ASP A 1 376 ? 9.5 -16.531 -17.219 1 92.31 376 ASP A N 1
ATOM 3082 C CA . ASP A 1 376 ? 9.93 -15.18 -17.531 1 92.31 376 ASP A CA 1
ATOM 3083 C C . ASP A 1 376 ? 9.828 -14.273 -16.312 1 92.31 376 ASP A C 1
ATOM 3085 O O . ASP A 1 376 ? 8.734 -14.023 -15.797 1 92.31 376 ASP A O 1
ATOM 3089 N N . TRP A 1 377 ? 10.984 -13.773 -15.82 1 91.38 377 TRP A N 1
ATOM 3090 C CA . TRP A 1 377 ? 11.039 -12.922 -14.633 1 91.38 377 TRP A CA 1
ATOM 3091 C C . TRP A 1 377 ? 11.391 -11.484 -15.008 1 91.38 377 TRP A C 1
ATOM 3093 O O . TRP A 1 377 ? 11.695 -10.672 -14.141 1 91.38 377 TRP A O 1
ATOM 3103 N N . SER A 1 378 ? 11.297 -11.148 -16.281 1 90.75 378 SER A N 1
ATOM 3104 C CA . SER A 1 378 ? 11.789 -9.883 -16.812 1 90.75 378 SER A CA 1
ATOM 3105 C C . SER A 1 378 ? 10.953 -8.711 -16.312 1 90.75 378 SER A C 1
ATOM 3107 O O . SER A 1 378 ? 11.375 -7.555 -16.406 1 90.75 378 SER A O 1
ATOM 3109 N N . TRP A 1 379 ? 9.805 -9.031 -15.773 1 84.62 379 TRP A N 1
ATOM 3110 C CA . TRP A 1 379 ? 8.898 -7.977 -15.336 1 84.62 379 TRP A CA 1
ATOM 3111 C C . TRP A 1 379 ? 9.086 -7.684 -13.844 1 84.62 379 TRP A C 1
ATOM 3113 O O . TRP A 1 379 ? 8.57 -6.688 -13.336 1 84.62 379 TRP A O 1
ATOM 3123 N N . ARG A 1 380 ? 9.766 -8.484 -13.18 1 88.44 380 ARG A N 1
ATOM 3124 C CA . ARG A 1 380 ? 9.93 -8.352 -11.734 1 88.44 380 ARG A CA 1
ATOM 3125 C C . ARG A 1 380 ? 10.805 -7.145 -11.398 1 88.44 380 ARG A C 1
ATOM 3127 O O . ARG A 1 380 ? 11.797 -6.879 -12.078 1 88.44 380 ARG A O 1
ATOM 3134 N N . PRO A 1 381 ? 10.562 -6.504 -10.289 1 87.44 381 PRO A N 1
ATOM 3135 C CA . PRO A 1 381 ? 11.312 -5.305 -9.906 1 87.44 381 PRO A CA 1
ATOM 3136 C C . PRO A 1 381 ? 12.805 -5.574 -9.742 1 87.44 381 PRO A C 1
ATOM 3138 O O . PRO A 1 381 ? 13.633 -4.762 -10.164 1 87.44 381 PRO A O 1
ATOM 3141 N N . TYR A 1 382 ? 13.156 -6.668 -9.148 1 91.69 382 TYR A N 1
ATOM 3142 C CA . TYR A 1 382 ? 14.57 -6.91 -8.891 1 91.69 382 TYR A CA 1
ATOM 3143 C C . TYR A 1 382 ? 15.344 -7.043 -10.195 1 91.69 382 TYR A C 1
ATOM 3145 O O . TYR A 1 382 ? 16.5 -6.621 -10.273 1 91.69 382 TYR A O 1
ATOM 3153 N N . PHE A 1 383 ? 14.727 -7.691 -11.258 1 93.5 383 PHE A N 1
ATOM 3154 C CA . PHE A 1 383 ? 15.375 -7.789 -12.562 1 93.5 383 PHE A CA 1
ATOM 3155 C C . PHE A 1 383 ? 15.492 -6.414 -13.203 1 93.5 383 PHE A C 1
ATOM 3157 O O . PHE A 1 383 ? 16.578 -6.02 -13.648 1 93.5 383 PHE A O 1
ATOM 3164 N N . LEU A 1 384 ? 14.414 -5.672 -13.195 1 90.31 384 LEU A N 1
ATOM 3165 C CA . LEU A 1 384 ? 14.352 -4.363 -13.836 1 90.31 384 LEU A CA 1
ATOM 3166 C C . LEU A 1 384 ? 15.344 -3.398 -13.188 1 90.31 384 LEU A C 1
ATOM 3168 O O . LEU A 1 384 ? 16.062 -2.68 -13.891 1 90.31 384 LEU A O 1
ATOM 3172 N N . GLU A 1 385 ? 15.367 -3.396 -11.891 1 91.25 385 GLU A N 1
ATOM 3173 C CA . GLU A 1 385 ? 16.281 -2.518 -11.164 1 91.25 385 GLU A CA 1
ATOM 3174 C C . GLU A 1 385 ? 17.734 -2.854 -11.469 1 91.25 385 GLU A C 1
ATOM 3176 O O . GLU A 1 385 ? 18.547 -1.956 -11.703 1 91.25 385 GLU A O 1
ATOM 3181 N N . PHE A 1 386 ? 18.078 -4.129 -11.484 1 93.69 386 PHE A N 1
ATOM 3182 C CA . PHE A 1 386 ? 19.438 -4.555 -11.789 1 93.69 386 PHE A CA 1
ATOM 3183 C C . PHE A 1 386 ? 19.844 -4.125 -13.203 1 93.69 386 PHE A C 1
ATOM 3185 O O . PHE A 1 386 ? 20.906 -3.543 -13.398 1 93.69 386 PHE A O 1
ATOM 3192 N N . MET A 1 387 ? 18.922 -4.414 -14.133 1 92.12 387 MET A N 1
ATOM 3193 C CA . MET A 1 387 ? 19.219 -4.094 -15.523 1 92.12 387 MET A CA 1
ATOM 3194 C C . MET A 1 387 ? 19.406 -2.592 -15.711 1 92.12 387 MET A C 1
ATOM 3196 O O . MET A 1 387 ? 20.297 -2.154 -16.438 1 92.12 387 MET A O 1
ATOM 3200 N N . ALA A 1 388 ? 18.562 -1.852 -15.078 1 89.19 388 ALA A N 1
ATOM 3201 C CA . ALA A 1 388 ? 18.672 -0.397 -15.164 1 89.19 388 ALA A CA 1
ATOM 3202 C C . ALA A 1 388 ? 19.984 0.095 -14.57 1 89.19 388 ALA A C 1
ATOM 3204 O O . ALA A 1 388 ? 20.672 0.93 -15.164 1 89.19 388 ALA A O 1
ATOM 3205 N N . ARG A 1 389 ? 20.375 -0.396 -13.43 1 88.31 389 ARG A N 1
ATOM 3206 C CA . ARG A 1 389 ? 21.594 0.018 -12.758 1 88.31 389 ARG A CA 1
ATOM 3207 C C . ARG A 1 389 ? 22.828 -0.44 -13.531 1 88.31 389 ARG A C 1
ATOM 3209 O O . ARG A 1 389 ? 23.812 0.296 -13.633 1 88.31 389 ARG A O 1
ATOM 3216 N N . ARG A 1 390 ? 22.781 -1.662 -13.977 1 89 390 ARG A N 1
ATOM 3217 C CA . ARG A 1 390 ? 23.891 -2.184 -14.75 1 89 390 ARG A CA 1
ATOM 3218 C C . ARG A 1 390 ? 24.219 -1.265 -15.922 1 89 390 ARG A C 1
ATOM 3220 O O . ARG A 1 390 ? 25.391 -1.003 -16.203 1 89 390 ARG A O 1
ATOM 3227 N N . GLU A 1 391 ? 23.25 -0.799 -16.531 1 85.62 391 GLU A N 1
ATOM 3228 C CA . GLU A 1 391 ? 23.438 0.086 -17.672 1 85.62 391 GLU A CA 1
ATOM 3229 C C . GLU A 1 391 ? 23.875 1.477 -17.234 1 85.62 391 GLU A C 1
ATOM 3231 O O . GLU A 1 391 ? 24.688 2.119 -17.906 1 85.62 391 GLU A O 1
ATOM 3236 N N . SER A 1 392 ? 23.406 1.919 -16.156 1 81.44 392 SER A N 1
ATOM 3237 C CA . SER A 1 392 ? 23.625 3.293 -15.711 1 81.44 392 SER A CA 1
ATOM 3238 C C . SER A 1 392 ? 24.938 3.42 -14.953 1 81.44 392 SER A C 1
ATOM 3240 O O . SER A 1 392 ? 25.734 4.324 -15.219 1 81.44 392 SER A O 1
ATOM 3242 N N . ASP A 1 393 ? 25.125 2.492 -14.016 1 80.38 393 ASP A N 1
ATOM 3243 C CA . ASP A 1 393 ? 26.297 2.693 -13.172 1 80.38 393 ASP A CA 1
ATOM 3244 C C . ASP A 1 393 ? 27.25 1.497 -13.258 1 80.38 393 ASP A C 1
ATOM 3246 O O . ASP A 1 393 ? 28.234 1.435 -12.531 1 80.38 393 ASP A O 1
ATOM 3250 N N . GLY A 1 394 ? 26.906 0.511 -14.078 1 85.56 394 GLY A N 1
ATOM 3251 C CA . GLY A 1 394 ? 27.812 -0.599 -14.344 1 85.56 394 GLY A CA 1
ATOM 3252 C C . GLY A 1 394 ? 27.859 -1.61 -13.211 1 85.56 394 GLY A C 1
ATOM 3253 O O . GLY A 1 394 ? 28.797 -2.422 -13.141 1 85.56 394 GLY A O 1
ATOM 3254 N N . THR A 1 395 ? 26.922 -1.567 -12.391 1 88.56 395 THR A N 1
ATOM 3255 C CA . THR A 1 395 ? 26.922 -2.488 -11.258 1 88.56 395 THR A CA 1
ATOM 3256 C C . THR A 1 395 ? 26.875 -3.936 -11.734 1 88.56 395 THR A C 1
ATOM 3258 O O . THR A 1 395 ? 26.297 -4.227 -12.789 1 88.56 395 THR A O 1
ATOM 3261 N N . GLN A 1 396 ? 27.438 -4.828 -10.922 1 92.75 396 GLN A N 1
ATOM 3262 C CA . GLN A 1 396 ? 27.422 -6.25 -11.25 1 92.75 396 GLN A CA 1
ATOM 3263 C C . GLN A 1 396 ? 26.438 -7.008 -10.359 1 92.75 396 GLN A C 1
ATOM 3265 O O . GLN A 1 396 ? 26.219 -8.203 -10.562 1 92.75 396 GLN A O 1
ATOM 3270 N N . ARG A 1 397 ? 25.906 -6.332 -9.43 1 95.12 397 ARG A N 1
ATOM 3271 C CA . ARG A 1 397 ? 24.953 -6.984 -8.547 1 95.12 397 ARG A CA 1
ATOM 3272 C C . ARG A 1 397 ? 23.953 -5.98 -7.977 1 95.12 397 ARG A C 1
ATOM 3274 O O . ARG A 1 397 ? 24.234 -4.781 -7.93 1 95.12 397 ARG A O 1
ATOM 3281 N N . ASN A 1 398 ? 22.844 -6.445 -7.582 1 94.38 398 ASN A N 1
ATOM 3282 C CA . ASN A 1 398 ? 21.812 -5.645 -6.918 1 94.38 398 ASN A CA 1
ATOM 3283 C C . ASN A 1 398 ? 20.906 -6.512 -6.051 1 94.38 398 ASN A C 1
ATOM 3285 O O . ASN A 1 398 ? 20.516 -7.605 -6.457 1 94.38 398 ASN A O 1
ATOM 3289 N N . TYR A 1 399 ? 20.656 -6.023 -4.887 1 94.69 399 TYR A N 1
ATOM 3290 C CA . TYR A 1 399 ? 19.703 -6.688 -4 1 94.69 399 TYR A CA 1
ATOM 3291 C C . TYR A 1 399 ? 18.328 -6.066 -4.125 1 94.69 399 TYR A C 1
ATOM 3293 O O . TYR A 1 399 ? 18.188 -4.848 -4.227 1 94.69 399 TYR A O 1
ATOM 3301 N N . SER A 1 400 ? 17.328 -6.926 -4.133 1 92.56 400 SER A N 1
ATOM 3302 C CA . SER A 1 400 ? 15.953 -6.438 -4.125 1 92.56 400 SER A CA 1
ATOM 3303 C C . SER A 1 400 ? 15.57 -5.879 -2.758 1 92.56 400 SER A C 1
ATOM 3305 O O . SER A 1 400 ? 16.328 -6.027 -1.79 1 92.56 400 SER A O 1
ATOM 3307 N N . GLU A 1 401 ? 14.406 -5.184 -2.734 1 86.5 401 GLU A N 1
ATOM 3308 C CA . GLU A 1 401 ? 13.734 -4.949 -1.457 1 86.5 401 GLU A CA 1
ATOM 3309 C C . GLU A 1 401 ? 13.219 -6.254 -0.856 1 86.5 401 GLU A C 1
ATOM 3311 O O . GLU A 1 401 ? 13.125 -7.27 -1.551 1 86.5 401 GLU A O 1
ATOM 3316 N N . VAL A 1 402 ? 12.953 -6.203 0.446 1 86.25 402 VAL A N 1
ATOM 3317 C CA . VAL A 1 402 ? 12.414 -7.387 1.112 1 86.25 402 VAL A CA 1
ATOM 3318 C C . VAL A 1 402 ? 10.984 -7.645 0.637 1 86.25 402 VAL A C 1
ATOM 3320 O O . VAL A 1 402 ? 10.18 -6.715 0.538 1 86.25 402 VAL A O 1
ATOM 3323 N N . TYR A 1 403 ? 10.703 -8.797 0.248 1 85.31 403 TYR A N 1
ATOM 3324 C CA . TYR A 1 403 ? 9.359 -9.266 -0.07 1 85.31 403 TYR A CA 1
ATOM 3325 C C . TYR A 1 403 ? 9.148 -10.703 0.4 1 85.31 403 TYR A C 1
ATOM 3327 O O . TYR A 1 403 ? 10.023 -11.281 1.052 1 85.31 403 TYR A O 1
ATOM 3335 N N . ARG A 1 404 ? 7.906 -11.188 0.225 1 87.56 404 ARG A N 1
ATOM 3336 C CA . ARG A 1 404 ? 7.645 -12.516 0.785 1 87.56 404 ARG A CA 1
ATOM 3337 C C . ARG A 1 404 ? 7.484 -13.555 -0.319 1 87.56 404 ARG A C 1
ATOM 3339 O O . ARG A 1 404 ? 6.844 -13.289 -1.339 1 87.56 404 ARG A O 1
ATOM 3346 N N . ASP A 1 405 ? 8.117 -14.633 -0.058 1 86.06 405 ASP A N 1
ATOM 3347 C CA . ASP A 1 405 ? 7.988 -15.773 -0.96 1 86.06 405 ASP A CA 1
ATOM 3348 C C . ASP A 1 405 ? 6.559 -16.312 -0.969 1 86.06 405 ASP A C 1
ATOM 3350 O O . ASP A 1 405 ? 5.969 -16.531 0.089 1 86.06 405 ASP A O 1
ATOM 3354 N N . ILE A 1 406 ? 6.039 -16.531 -2.098 1 75.81 406 ILE A N 1
ATOM 3355 C CA . ILE A 1 406 ? 4.637 -16.922 -2.254 1 75.81 406 ILE A CA 1
ATOM 3356 C C . ILE A 1 406 ? 4.422 -18.328 -1.707 1 75.81 406 ILE A C 1
ATOM 3358 O O . ILE A 1 406 ? 3.344 -18.641 -1.197 1 75.81 406 ILE A O 1
ATOM 3362 N N . LYS A 1 407 ? 5.391 -19.141 -1.777 1 78.31 407 LYS A N 1
ATOM 3363 C CA . LYS A 1 407 ? 5.25 -20.531 -1.354 1 78.31 407 LYS A CA 1
ATOM 3364 C C . LYS A 1 407 ? 5.488 -20.672 0.145 1 78.31 407 LYS A C 1
ATOM 3366 O O . LYS A 1 407 ? 4.652 -21.219 0.862 1 78.31 407 LYS A O 1
ATOM 3371 N N . SER A 1 408 ? 6.594 -20.047 0.665 1 78.5 408 SER A N 1
ATOM 3372 C CA . SER A 1 408 ? 6.984 -20.266 2.055 1 78.5 408 SER A CA 1
ATOM 3373 C C . SER A 1 408 ? 6.484 -19.125 2.945 1 78.5 408 SER A C 1
ATOM 3375 O O . SER A 1 408 ? 6.492 -19.25 4.172 1 78.5 408 SER A O 1
ATOM 3377 N N . SER A 1 409 ? 6.133 -18.031 2.342 1 81.12 409 SER A N 1
ATOM 3378 C CA . SER A 1 409 ? 5.695 -16.828 3.047 1 81.12 409 SER A CA 1
ATOM 3379 C C . SER A 1 409 ? 6.82 -16.234 3.887 1 81.12 409 SER A C 1
ATOM 3381 O O . SER A 1 409 ? 6.574 -15.445 4.797 1 81.12 409 SER A O 1
ATOM 3383 N N . GLU A 1 410 ? 8.016 -16.672 3.619 1 86.75 410 GLU A N 1
ATOM 3384 C CA . GLU A 1 410 ? 9.172 -16.109 4.305 1 86.75 410 GLU A CA 1
ATOM 3385 C C . GLU A 1 410 ? 9.602 -14.789 3.664 1 86.75 410 GLU A C 1
ATOM 3387 O O . GLU A 1 410 ? 9.562 -14.648 2.439 1 86.75 410 GLU A O 1
ATOM 3392 N N . PRO A 1 411 ? 10 -13.875 4.57 1 89.5 411 PRO A N 1
ATOM 3393 C CA . PRO A 1 411 ? 10.594 -12.664 3.988 1 89.5 411 PRO A CA 1
ATOM 3394 C C . PRO A 1 411 ? 11.953 -12.938 3.332 1 89.5 411 PRO A C 1
ATOM 3396 O O . PRO A 1 411 ? 12.836 -13.539 3.953 1 89.5 411 PRO A O 1
ATOM 3399 N N . ILE A 1 412 ? 12.148 -12.508 2.096 1 92.88 412 ILE A N 1
ATOM 3400 C CA . ILE A 1 412 ? 13.383 -12.805 1.379 1 92.88 412 ILE A CA 1
ATOM 3401 C C . ILE A 1 412 ? 13.891 -11.555 0.674 1 92.88 412 ILE A C 1
ATOM 3403 O O . ILE A 1 412 ? 13.148 -10.578 0.519 1 92.88 412 ILE A O 1
ATOM 3407 N N . VAL A 1 413 ? 15.109 -11.516 0.344 1 94.12 413 VAL A N 1
ATOM 3408 C CA . VAL A 1 413 ? 15.758 -10.594 -0.585 1 94.12 413 VAL A CA 1
ATOM 3409 C C . VAL A 1 413 ? 16.375 -11.383 -1.74 1 94.12 413 VAL A C 1
ATOM 3411 O O . VAL A 1 413 ? 16.969 -12.445 -1.533 1 94.12 413 VAL A O 1
ATOM 3414 N N . THR A 1 414 ? 16.156 -10.914 -2.939 1 96.56 414 THR A N 1
ATOM 3415 C CA . THR A 1 414 ? 16.766 -11.531 -4.113 1 96.56 414 THR A CA 1
ATOM 3416 C C . THR A 1 414 ? 18 -10.758 -4.562 1 96.56 414 THR A C 1
ATOM 3418 O O . THR A 1 414 ? 17.922 -9.547 -4.781 1 96.56 414 THR A O 1
ATOM 3421 N N . LEU A 1 415 ? 19.094 -11.391 -4.625 1 97.19 415 LEU A N 1
ATOM 3422 C CA . LEU A 1 415 ? 20.297 -10.852 -5.246 1 97.19 415 LEU A CA 1
ATOM 3423 C C . LEU A 1 415 ? 20.359 -11.227 -6.723 1 97.19 415 LEU A C 1
ATOM 3425 O O . LEU A 1 415 ? 20.203 -12.398 -7.078 1 97.19 415 LEU A O 1
ATOM 3429 N N . VAL A 1 416 ? 20.453 -10.297 -7.547 1 97.25 416 VAL A N 1
ATOM 3430 C CA . VAL A 1 416 ? 20.766 -10.523 -8.953 1 97.25 416 VAL A CA 1
ATOM 3431 C C . VAL A 1 416 ? 22.234 -10.172 -9.227 1 97.25 416 VAL A C 1
ATOM 3433 O O . VAL A 1 416 ? 22.688 -9.07 -8.906 1 97.25 416 VAL A O 1
ATOM 3436 N N . HIS A 1 417 ? 22.953 -11.086 -9.758 1 96.31 417 HIS A N 1
ATOM 3437 C CA . HIS A 1 417 ? 24.375 -10.938 -10.016 1 96.31 417 HIS A CA 1
ATOM 3438 C C . HIS A 1 417 ? 24.719 -11.328 -11.453 1 96.31 417 HIS A C 1
ATOM 3440 O O . HIS A 1 417 ? 24.281 -12.367 -11.938 1 96.31 417 HIS A O 1
ATOM 3446 N N . SER A 1 418 ? 25.453 -10.477 -12.117 1 94.44 418 SER A N 1
ATOM 3447 C CA . SER A 1 418 ? 25.984 -10.883 -13.422 1 94.44 418 SER A CA 1
ATOM 3448 C C . SER A 1 418 ? 26.828 -12.141 -13.305 1 94.44 418 SER A C 1
ATOM 3450 O O . SER A 1 418 ? 27.594 -12.297 -12.344 1 94.44 418 SER A O 1
ATOM 3452 N N . TYR A 1 419 ? 26.609 -13.016 -14.188 1 92.5 419 TYR A N 1
ATOM 3453 C CA . TYR A 1 419 ? 27.375 -14.258 -14.188 1 92.5 419 TYR A CA 1
ATOM 3454 C C . TYR A 1 419 ? 27.781 -14.648 -15.602 1 92.5 419 TYR A C 1
ATOM 3456 O O . TYR A 1 419 ? 26.953 -15.125 -16.391 1 92.5 419 TYR A O 1
ATOM 3464 N N . GLY A 1 420 ? 28.953 -14.5 -15.867 1 81.44 420 GLY A N 1
ATOM 3465 C CA . GLY A 1 420 ? 29.406 -14.734 -17.234 1 81.44 420 GLY A CA 1
ATOM 3466 C C . GLY A 1 420 ? 28.953 -13.672 -18.203 1 81.44 420 GLY A C 1
ATOM 3467 O O . GLY A 1 420 ? 28.703 -12.531 -17.812 1 81.44 420 GLY A O 1
ATOM 3468 N N . ASP A 1 421 ? 28.891 -13.961 -19.531 1 76.62 421 ASP A N 1
ATOM 3469 C CA . ASP A 1 421 ? 28.625 -12.961 -20.562 1 76.62 421 ASP A CA 1
ATOM 3470 C C . ASP A 1 421 ? 27.125 -12.75 -20.75 1 76.62 421 ASP A C 1
ATOM 3472 O O . ASP A 1 421 ? 26.672 -11.641 -21.031 1 76.62 421 ASP A O 1
ATOM 3476 N N . ASP A 1 422 ? 26.391 -13.789 -20.484 1 82.06 422 ASP A N 1
ATOM 3477 C CA . ASP A 1 422 ? 25 -13.617 -20.891 1 82.06 422 ASP A CA 1
ATOM 3478 C C . ASP A 1 422 ? 24.047 -14.172 -19.844 1 82.06 422 ASP A C 1
ATOM 3480 O O . ASP A 1 422 ? 22.891 -14.461 -20.156 1 82.06 422 ASP A O 1
ATOM 3484 N N . CYS A 1 423 ? 24.578 -14.375 -18.641 1 91.06 423 CYS A N 1
ATOM 3485 C CA . CYS A 1 423 ? 23.703 -15 -17.656 1 91.06 423 CYS A CA 1
ATOM 3486 C C . CYS A 1 423 ? 23.641 -14.156 -16.391 1 91.06 423 CYS A C 1
ATOM 3488 O O . CYS A 1 423 ? 24.562 -13.383 -16.094 1 91.06 423 CYS A O 1
ATOM 3490 N N . LEU A 1 424 ? 22.547 -14.273 -15.789 1 95.19 424 LEU A N 1
ATOM 3491 C CA . LEU A 1 424 ? 22.344 -13.664 -14.477 1 95.19 424 LEU A CA 1
ATOM 3492 C C . LEU A 1 424 ? 22.125 -14.727 -13.414 1 95.19 424 LEU A C 1
ATOM 3494 O O . LEU A 1 424 ? 21.375 -15.688 -13.633 1 95.19 424 LEU A O 1
ATOM 3498 N N . LEU A 1 425 ? 22.812 -14.617 -12.344 1 96.44 425 LEU A N 1
ATOM 3499 C CA . LEU A 1 425 ? 22.609 -15.461 -11.172 1 96.44 425 LEU A CA 1
ATOM 3500 C C . LEU A 1 425 ? 21.641 -14.805 -10.195 1 96.44 425 LEU A C 1
ATOM 3502 O O . LEU A 1 425 ? 21.812 -13.641 -9.828 1 96.44 425 LEU A O 1
ATOM 3506 N N . CYS A 1 426 ? 20.625 -15.508 -9.828 1 97.44 426 CYS A N 1
ATOM 3507 C CA . CYS A 1 426 ? 19.672 -15.039 -8.82 1 97.44 426 CYS A CA 1
ATOM 3508 C C . CYS A 1 426 ? 19.734 -15.898 -7.57 1 97.44 426 CYS A C 1
ATOM 3510 O O . CYS A 1 426 ? 19.703 -17.125 -7.66 1 97.44 426 CYS A O 1
ATOM 3512 N N . LEU A 1 427 ? 19.812 -15.289 -6.434 1 97.5 427 LEU A N 1
ATOM 3513 C CA . LEU A 1 427 ? 19.812 -15.953 -5.133 1 97.5 427 LEU A CA 1
ATOM 3514 C C . LEU A 1 427 ? 18.781 -15.336 -4.207 1 97.5 427 LEU A C 1
ATOM 3516 O O . LEU A 1 427 ? 18.75 -14.117 -4.008 1 97.5 427 LEU A O 1
ATOM 3520 N N . ASP A 1 428 ? 17.906 -16.156 -3.684 1 96.69 428 ASP A N 1
ATOM 3521 C CA . ASP A 1 428 ? 16.969 -15.711 -2.66 1 96.69 428 ASP A CA 1
ATOM 3522 C C . ASP A 1 428 ? 17.484 -16.031 -1.261 1 96.69 428 ASP A C 1
ATOM 3524 O O . ASP A 1 428 ? 17.797 -17.188 -0.951 1 96.69 428 ASP A O 1
ATOM 3528 N N . PHE A 1 429 ? 17.578 -15.047 -0.429 1 95.44 429 PHE A N 1
ATOM 3529 C CA . PHE A 1 429 ? 18 -15.211 0.956 1 95.44 429 PHE A CA 1
ATOM 3530 C C . PHE A 1 429 ? 16.859 -14.898 1.914 1 95.44 429 PHE A C 1
ATOM 3532 O O . PHE A 1 429 ? 16.203 -13.859 1.797 1 95.44 429 PHE A O 1
ATOM 3539 N N . SER A 1 430 ? 16.609 -15.797 2.838 1 93.94 430 SER A N 1
ATOM 3540 C CA . SER A 1 430 ? 15.68 -15.492 3.924 1 93.94 430 SER A CA 1
ATOM 3541 C C . SER A 1 430 ? 16.266 -14.453 4.875 1 93.94 430 SER A C 1
ATOM 3543 O O . SER A 1 430 ? 17.422 -14.578 5.312 1 93.94 430 SER A O 1
ATOM 3545 N N . VAL A 1 431 ? 15.484 -13.477 5.168 1 89.06 431 VAL A N 1
ATOM 3546 C CA . VAL A 1 431 ? 15.969 -12.438 6.07 1 89.06 431 VAL A CA 1
ATOM 3547 C C . VAL A 1 431 ? 15.164 -12.461 7.367 1 89.06 431 VAL A C 1
ATOM 3549 O O . VAL A 1 431 ? 15.156 -11.484 8.117 1 89.06 431 VAL A O 1
ATOM 3552 N N . ALA A 1 432 ? 14.445 -13.539 7.594 1 83.75 432 ALA A N 1
ATOM 3553 C CA . ALA A 1 432 ? 13.602 -13.68 8.773 1 83.75 432 ALA A CA 1
ATOM 3554 C C . ALA A 1 432 ? 14.422 -13.586 10.055 1 83.75 432 ALA A C 1
ATOM 3556 O O . ALA A 1 432 ? 13.953 -13.055 11.07 1 83.75 432 ALA A O 1
ATOM 3557 N N . HIS A 1 433 ? 15.648 -14.047 10.047 1 80.56 433 HIS A N 1
ATOM 3558 C CA . HIS A 1 433 ? 16.438 -14.117 11.281 1 80.56 433 HIS A CA 1
ATOM 3559 C C . HIS A 1 433 ? 17.75 -13.375 11.133 1 80.56 433 HIS A C 1
ATOM 3561 O O . HIS A 1 433 ? 18.766 -13.789 11.703 1 80.56 433 HIS A O 1
ATOM 3567 N N . ILE A 1 434 ? 17.703 -12.406 10.227 1 79.25 434 ILE A N 1
ATOM 3568 C CA . ILE A 1 434 ? 18.922 -11.625 10.133 1 79.25 434 ILE A CA 1
ATOM 3569 C C . ILE A 1 434 ? 19.016 -10.648 11.305 1 79.25 434 ILE A C 1
ATOM 3571 O O . ILE A 1 434 ? 18.109 -9.828 11.5 1 79.25 434 ILE A O 1
ATOM 3575 N N . HIS A 1 435 ? 19.781 -11.008 12.352 1 59 435 HIS A N 1
ATOM 3576 C CA . HIS A 1 435 ? 20.062 -10.188 13.523 1 59 435 HIS A CA 1
ATOM 3577 C C . HIS A 1 435 ? 21.453 -9.547 13.43 1 59 435 HIS A C 1
ATOM 3579 O O . HIS A 1 435 ? 22.328 -10.047 12.719 1 59 435 HIS A O 1
ATOM 3585 N N . ASN A 1 436 ? 21.719 -8.289 13.758 1 51.31 436 ASN A N 1
ATOM 3586 C CA . ASN A 1 436 ? 23.031 -7.66 13.836 1 51.31 436 ASN A CA 1
ATOM 3587 C C . ASN A 1 436 ? 24 -8.477 14.688 1 51.31 436 ASN A C 1
ATOM 3589 O O . ASN A 1 436 ? 23.766 -8.672 15.883 1 51.31 436 ASN A O 1
ATOM 3593 N N . PRO A 1 437 ? 24.891 -9.133 14.203 1 46.25 437 PRO A N 1
ATOM 3594 C CA . PRO A 1 437 ? 25.891 -9.781 15.047 1 46.25 437 PRO A CA 1
ATOM 3595 C C . PRO A 1 437 ? 26.609 -8.805 15.977 1 46.25 437 PRO A C 1
ATOM 3597 O O . PRO A 1 437 ? 27.172 -9.211 17 1 46.25 437 PRO A O 1
ATOM 3600 N N . LEU A 1 438 ? 27.031 -7.668 15.688 1 41.03 438 LEU A N 1
ATOM 3601 C CA . LEU A 1 438 ? 27.781 -6.82 16.609 1 41.03 438 LEU A CA 1
ATOM 3602 C C . LEU A 1 438 ? 27 -6.598 17.906 1 41.03 438 LEU A C 1
ATOM 3604 O O . LEU A 1 438 ? 27.531 -6.039 18.859 1 41.03 438 LEU A O 1
ATOM 3608 N N . TRP A 1 439 ? 25.938 -6.734 18.125 1 35.44 439 TRP A N 1
ATOM 3609 C CA . TRP A 1 439 ? 25.266 -6.793 19.422 1 35.44 439 TRP A CA 1
ATOM 3610 C C . TRP A 1 439 ? 25.703 -8.039 20.203 1 35.44 439 TRP A C 1
ATOM 3612 O O . TRP A 1 439 ? 25.438 -8.156 21.391 1 35.44 439 TRP A O 1
ATOM 3622 N N . HIS A 1 440 ? 26.062 -9.109 19.734 1 32.97 440 HIS A N 1
ATOM 3623 C CA . HIS A 1 440 ? 26.688 -10.055 20.656 1 32.97 440 HIS A CA 1
ATOM 3624 C C . HIS A 1 440 ? 28.031 -9.523 21.141 1 32.97 440 HIS A C 1
ATOM 3626 O O . HIS A 1 440 ? 28.625 -10.094 22.062 1 32.97 440 HIS A O 1
ATOM 3632 N N . ARG A 1 441 ? 28.922 -8.773 20.594 1 28.69 441 ARG A N 1
ATOM 3633 C CA . ARG A 1 441 ? 30.141 -8.461 21.328 1 28.69 441 ARG A CA 1
ATOM 3634 C C . ARG A 1 441 ? 29.828 -7.551 22.516 1 28.69 441 ARG A C 1
ATOM 3636 O O . ARG A 1 441 ? 30.734 -7.203 23.281 1 28.69 441 ARG A O 1
ATOM 3643 N N . LYS A 1 442 ? 28.875 -6.602 22.516 1 24.11 442 LYS A N 1
ATOM 3644 C CA . LYS A 1 442 ? 28.922 -5.855 23.766 1 24.11 442 LYS A CA 1
ATOM 3645 C C . LYS A 1 442 ? 28.547 -6.742 24.953 1 24.11 442 LYS A C 1
ATOM 3647 O O . LYS A 1 442 ? 28.75 -6.363 26.109 1 24.11 442 LYS A O 1
ATOM 3652 N N . ILE A 1 443 ? 27.594 -7.719 25.109 1 20.11 443 ILE A N 1
ATOM 3653 C CA . ILE A 1 443 ? 27.781 -8.164 26.484 1 20.11 443 ILE A CA 1
ATOM 3654 C C . ILE A 1 443 ? 29.016 -9.062 26.562 1 20.11 443 ILE A C 1
ATOM 3656 O O . ILE A 1 443 ? 29.203 -9.961 25.75 1 20.11 443 ILE A O 1
ATOM 3660 N N . MET B 1 1 ? -36.531 -10.203 13.969 1 22.06 1 MET B N 1
ATOM 3661 C CA . MET B 1 1 ? -37.406 -10.336 12.797 1 22.06 1 MET B CA 1
ATOM 3662 C C . MET B 1 1 ? -36.906 -11.43 11.867 1 22.06 1 MET B C 1
ATOM 3664 O O . MET B 1 1 ? -35.781 -11.398 11.422 1 22.06 1 MET B O 1
ATOM 3668 N N . HIS B 1 2 ? -37.438 -12.656 12.094 1 27.08 2 HIS B N 1
ATOM 3669 C CA . HIS B 1 2 ? -37.344 -13.945 11.414 1 27.08 2 HIS B CA 1
ATOM 3670 C C . HIS B 1 2 ? -37.719 -13.82 9.953 1 27.08 2 HIS B C 1
ATOM 3672 O O . HIS B 1 2 ? -38.906 -13.586 9.641 1 27.08 2 HIS B O 1
ATOM 3678 N N . GLY B 1 3 ? -37.031 -13.031 9.219 1 32.91 3 GLY B N 1
ATOM 3679 C CA . GLY B 1 3 ? -37.562 -13.016 7.855 1 32.91 3 GLY B CA 1
ATOM 3680 C C . GLY B 1 3 ? -38 -14.383 7.363 1 32.91 3 GLY B C 1
ATOM 3681 O O . GLY B 1 3 ? -37.25 -15.359 7.512 1 32.91 3 GLY B O 1
ATOM 3682 N N . ARG B 1 4 ? -39.219 -14.727 7.371 1 31.66 4 ARG B N 1
ATOM 3683 C CA . ARG B 1 4 ? -40 -15.852 6.887 1 31.66 4 ARG B CA 1
ATOM 3684 C C . ARG B 1 4 ? -39.594 -16.234 5.469 1 31.66 4 ARG B C 1
ATOM 3686 O O . ARG B 1 4 ? -39.688 -15.43 4.551 1 31.66 4 ARG B O 1
ATOM 3693 N N . PHE B 1 5 ? -38.531 -16.953 5.348 1 37.44 5 PHE B N 1
ATOM 3694 C CA . PHE B 1 5 ? -38.312 -17.609 4.066 1 37.44 5 PHE B CA 1
ATOM 3695 C C . PHE B 1 5 ? -39.625 -18.125 3.49 1 37.44 5 PHE B C 1
ATOM 3697 O O . PHE B 1 5 ? -40.406 -18.75 4.199 1 37.44 5 PHE B O 1
ATOM 3704 N N . SER B 1 6 ? -40.344 -17.422 2.76 1 38.16 6 SER B N 1
ATOM 3705 C CA . SER B 1 6 ? -41.5 -17.969 2.061 1 38.16 6 SER B CA 1
ATOM 3706 C C . SER B 1 6 ? -41.219 -19.391 1.573 1 38.16 6 SER B C 1
ATOM 3708 O O . SER B 1 6 ? -40.125 -19.719 1.175 1 38.16 6 SER B O 1
ATOM 3710 N N . GLU B 1 7 ? -41.844 -20.453 2.035 1 37.31 7 GLU B N 1
ATOM 3711 C CA . GLU B 1 7 ? -42.031 -21.875 1.77 1 37.31 7 GLU B CA 1
ATOM 3712 C C . GLU B 1 7 ? -42 -22.172 0.273 1 37.31 7 GLU B C 1
ATOM 3714 O O . GLU B 1 7 ? -42.219 -23.297 -0.149 1 37.31 7 GLU B O 1
ATOM 3719 N N . ASN B 1 8 ? -42.219 -21.234 -0.595 1 38.78 8 ASN B N 1
ATOM 3720 C CA . ASN B 1 8 ? -42.281 -21.781 -1.947 1 38.78 8 ASN B CA 1
ATOM 3721 C C . ASN B 1 8 ? -40.969 -22.453 -2.338 1 38.78 8 ASN B C 1
ATOM 3723 O O . ASN B 1 8 ? -40.031 -21.812 -2.809 1 38.78 8 ASN B O 1
ATOM 3727 N N . PHE B 1 9 ? -40.531 -23.484 -1.704 1 42.75 9 PHE B N 1
ATOM 3728 C CA . PHE B 1 9 ? -39.438 -24.406 -1.941 1 42.75 9 PHE B CA 1
ATOM 3729 C C . PHE B 1 9 ? -39.469 -24.938 -3.369 1 42.75 9 PHE B C 1
ATOM 3731 O O . PHE B 1 9 ? -40.281 -25.797 -3.693 1 42.75 9 PHE B O 1
ATOM 3738 N N . VAL B 1 10 ? -39.375 -24.219 -4.367 1 45.94 10 VAL B N 1
ATOM 3739 C CA . VAL B 1 10 ? -39.219 -24.812 -5.688 1 45.94 10 VAL B CA 1
ATOM 3740 C C . VAL B 1 10 ? -38.031 -25.75 -5.691 1 45.94 10 VAL B C 1
ATOM 3742 O O . VAL B 1 10 ? -36.906 -25.312 -5.461 1 45.94 10 VAL B O 1
ATOM 3745 N N . VAL B 1 11 ? -38.219 -26.984 -5.297 1 50.62 11 VAL B N 1
ATOM 3746 C CA . VAL B 1 11 ? -37.219 -28.031 -5.535 1 50.62 11 VAL B CA 1
ATOM 3747 C C . VAL B 1 11 ? -36.812 -28.031 -7 1 50.62 11 VAL B C 1
ATOM 3749 O O . VAL B 1 11 ? -37.625 -28.344 -7.883 1 50.62 11 VAL B O 1
ATOM 3752 N N . LEU B 1 12 ? -35.812 -27.281 -7.352 1 59.91 12 LEU B N 1
ATOM 3753 C CA . LEU B 1 12 ? -35.375 -27.094 -8.727 1 59.91 12 LEU B CA 1
ATOM 3754 C C . LEU B 1 12 ? -34.875 -28.406 -9.32 1 59.91 12 LEU B C 1
ATOM 3756 O O . LEU B 1 12 ? -34.969 -28.625 -10.523 1 59.91 12 LEU B O 1
ATOM 3760 N N . VAL B 1 13 ? -34.344 -29.328 -8.398 1 57.12 13 VAL B N 1
ATOM 3761 C CA . VAL B 1 13 ? -33.75 -30.531 -8.984 1 57.12 13 VAL B CA 1
ATOM 3762 C C . VAL B 1 13 ? -34.844 -31.562 -9.273 1 57.12 13 VAL B C 1
ATOM 3764 O O . VAL B 1 13 ? -35.594 -31.922 -8.375 1 57.12 13 VAL B O 1
ATOM 3767 N N . THR B 1 14 ? -35.094 -31.906 -10.531 1 56.34 14 THR B N 1
ATOM 3768 C CA . THR B 1 14 ? -36.062 -32.906 -10.969 1 56.34 14 THR B CA 1
ATOM 3769 C C . THR B 1 14 ? -35.688 -34.281 -10.477 1 56.34 14 THR B C 1
ATOM 3771 O O . THR B 1 14 ? -34.594 -34.5 -9.945 1 56.34 14 THR B O 1
ATOM 3774 N N . GLU B 1 15 ? -36.594 -35.312 -10.453 1 54.38 15 GLU B N 1
ATOM 3775 C CA . GLU B 1 15 ? -36.406 -36.719 -10.078 1 54.38 15 GLU B CA 1
ATOM 3776 C C . GLU B 1 15 ? -35.156 -37.281 -10.734 1 54.38 15 GLU B C 1
ATOM 3778 O O . GLU B 1 15 ? -34.5 -38.156 -10.164 1 54.38 15 GLU B O 1
ATOM 3783 N N . GLY B 1 16 ? -34.719 -36.75 -11.883 1 53.09 16 GLY B N 1
ATOM 3784 C CA . GLY B 1 16 ? -33.562 -37.25 -12.57 1 53.09 16 GLY B CA 1
ATOM 3785 C C . GLY B 1 16 ? -32.281 -36.469 -12.242 1 53.09 16 GLY B C 1
ATOM 3786 O O . GLY B 1 16 ? -31.234 -36.719 -12.828 1 53.09 16 GLY B O 1
ATOM 3787 N N . GLY B 1 17 ? -32.375 -35.594 -11.234 1 63.78 17 GLY B N 1
ATOM 3788 C CA . GLY B 1 17 ? -31.203 -34.875 -10.773 1 63.78 17 GLY B CA 1
ATOM 3789 C C . GLY B 1 17 ? -30.875 -33.656 -11.617 1 63.78 17 GLY B C 1
ATOM 3790 O O . GLY B 1 17 ? -29.828 -33.062 -11.453 1 63.78 17 GLY B O 1
ATOM 3791 N N . ASN B 1 18 ? -31.844 -33.344 -12.555 1 72.06 18 ASN B N 1
ATOM 3792 C CA . ASN B 1 18 ? -31.609 -32.219 -13.461 1 72.06 18 ASN B CA 1
ATOM 3793 C C . ASN B 1 18 ? -32.344 -30.969 -13 1 72.06 18 ASN B C 1
ATOM 3795 O O . ASN B 1 18 ? -33.281 -31.047 -12.188 1 72.06 18 ASN B O 1
ATOM 3799 N N . ILE B 1 19 ? -31.781 -29.844 -13.297 1 81.06 19 ILE B N 1
ATOM 3800 C CA . ILE B 1 19 ? -32.438 -28.562 -13.047 1 81.06 19 ILE B CA 1
ATOM 3801 C C . ILE B 1 19 ? -33.031 -28.031 -14.352 1 81.06 19 ILE B C 1
ATOM 3803 O O . ILE B 1 19 ? -32.344 -27.922 -15.359 1 81.06 19 ILE B O 1
ATOM 3807 N N . GLU B 1 20 ? -34.375 -27.828 -14.344 1 81.88 20 GLU B N 1
ATOM 3808 C CA . GLU B 1 20 ? -35 -27.219 -15.5 1 81.88 20 GLU B CA 1
ATOM 3809 C C . GLU B 1 20 ? -35.062 -25.703 -15.352 1 81.88 20 GLU B C 1
ATOM 3811 O O . GLU B 1 20 ? -35.875 -25.188 -14.578 1 81.88 20 GLU B O 1
ATOM 3816 N N . LEU B 1 21 ? -34.344 -24.969 -16.141 1 85.88 21 LEU B N 1
ATOM 3817 C CA . LEU B 1 21 ? -34.156 -23.531 -16 1 85.88 21 LEU B CA 1
ATOM 3818 C C . LEU B 1 21 ? -35.469 -22.781 -16.312 1 85.88 21 LEU B C 1
ATOM 3820 O O . LEU B 1 21 ? -35.688 -21.688 -15.766 1 85.88 21 LEU B O 1
ATOM 3824 N N . SER B 1 22 ? -36.25 -23.359 -17.188 1 83.69 22 SER B N 1
ATOM 3825 C CA . SER B 1 22 ? -37.5 -22.688 -17.578 1 83.69 22 SER B CA 1
ATOM 3826 C C . SER B 1 22 ? -38.406 -22.469 -16.375 1 83.69 22 SER B C 1
ATOM 3828 O O . SER B 1 22 ? -39.281 -21.594 -16.406 1 83.69 22 SER B O 1
ATOM 3830 N N . ARG B 1 23 ? -38.156 -23.234 -15.336 1 80.75 23 ARG B N 1
ATOM 3831 C CA . ARG B 1 23 ? -38.938 -23.078 -14.109 1 80.75 23 ARG B CA 1
ATOM 3832 C C . ARG B 1 23 ? -38.531 -21.828 -13.344 1 80.75 23 ARG B C 1
ATOM 3834 O O . ARG B 1 23 ? -39.312 -21.297 -12.539 1 80.75 23 ARG B O 1
ATOM 3841 N N . LEU B 1 24 ? -37.375 -21.438 -13.641 1 82.88 24 LEU B N 1
ATOM 3842 C CA . LEU B 1 24 ? -36.844 -20.266 -12.945 1 82.88 24 LEU B CA 1
ATOM 3843 C C . LEU B 1 24 ? -37.031 -19.016 -13.789 1 82.88 24 LEU B C 1
ATOM 3845 O O . LEU B 1 24 ? -37.281 -17.938 -13.258 1 82.88 24 LEU B O 1
ATOM 3849 N N . ASP B 1 25 ? -36.781 -19.172 -15.039 1 86.38 25 ASP B N 1
ATOM 3850 C CA . ASP B 1 25 ? -36.938 -18.109 -16.031 1 86.38 25 ASP B CA 1
ATOM 3851 C C . ASP B 1 25 ? -37.469 -18.672 -17.359 1 86.38 25 ASP B C 1
ATOM 3853 O O . ASP B 1 25 ? -36.75 -19.406 -18.047 1 86.38 25 ASP B O 1
ATOM 3857 N N . PRO B 1 26 ? -38.562 -18.328 -17.656 1 85.88 26 PRO B N 1
ATOM 3858 C CA . PRO B 1 26 ? -39.188 -18.906 -18.859 1 85.88 26 PRO B CA 1
ATOM 3859 C C . PRO B 1 26 ? -38.406 -18.609 -20.141 1 85.88 26 PRO B C 1
ATOM 3861 O O . PRO B 1 26 ? -38.656 -19.25 -21.156 1 85.88 26 PRO B O 1
ATOM 3864 N N . ALA B 1 27 ? -37.656 -17.609 -20.031 1 88.31 27 ALA B N 1
ATOM 3865 C CA . ALA B 1 27 ? -36.875 -17.266 -21.219 1 88.31 27 ALA B CA 1
ATOM 3866 C C . ALA B 1 27 ? -35.75 -18.266 -21.438 1 88.31 27 ALA B C 1
ATOM 3868 O O . ALA B 1 27 ? -35.062 -18.219 -22.469 1 88.31 27 ALA B O 1
ATOM 3869 N N . LEU B 1 28 ? -35.625 -19.125 -20.453 1 89.81 28 LEU B N 1
ATOM 3870 C CA . LEU B 1 28 ? -34.531 -20.094 -20.516 1 89.81 28 LEU B CA 1
ATOM 3871 C C . LEU B 1 28 ? -35.062 -21.5 -20.797 1 89.81 28 LEU B C 1
ATOM 3873 O O . LEU B 1 28 ? -36.25 -21.75 -20.641 1 89.81 28 LEU B O 1
ATOM 3877 N N . ALA B 1 29 ? -34.156 -22.375 -21.328 1 87.69 29 ALA B N 1
ATOM 3878 C CA . ALA B 1 29 ? -34.5 -23.766 -21.609 1 87.69 29 ALA B CA 1
ATOM 3879 C C . ALA B 1 29 ? -33.375 -24.719 -21.25 1 87.69 29 ALA B C 1
ATOM 3881 O O . ALA B 1 29 ? -32.188 -24.312 -21.25 1 87.69 29 ALA B O 1
ATOM 3882 N N . GLY B 1 30 ? -33.812 -25.953 -20.891 1 87.62 30 GLY B N 1
ATOM 3883 C CA . GLY B 1 30 ? -32.844 -27 -20.672 1 87.62 30 GLY B CA 1
ATOM 3884 C C . GLY B 1 30 ? -32.156 -26.891 -19.328 1 87.62 30 GLY B C 1
ATOM 3885 O O . GLY B 1 30 ? -32.688 -26.281 -18.391 1 87.62 30 GLY B O 1
ATOM 3886 N N . ASN B 1 31 ? -30.969 -27.641 -19.234 1 90.94 31 ASN B N 1
ATOM 3887 C CA . ASN B 1 31 ? -30.172 -27.656 -18 1 90.94 31 ASN B CA 1
ATOM 3888 C C . ASN B 1 31 ? -29.047 -26.641 -18.047 1 90.94 31 ASN B C 1
ATOM 3890 O O . ASN B 1 31 ? -28.531 -26.328 -19.109 1 90.94 31 ASN B O 1
ATOM 3894 N N . PRO B 1 32 ? -28.719 -26.125 -16.906 1 93.44 32 PRO B N 1
ATOM 3895 C CA . PRO B 1 32 ? -27.516 -25.281 -16.859 1 93.44 32 PRO B CA 1
ATOM 3896 C C . PRO B 1 32 ? -26.234 -26.078 -17.062 1 93.44 32 PRO B C 1
ATOM 3898 O O . PRO B 1 32 ? -26.203 -27.281 -16.828 1 93.44 32 PRO B O 1
ATOM 3901 N N . PHE B 1 33 ? -25.203 -25.484 -17.531 1 95.06 33 PHE B N 1
ATOM 3902 C CA . PHE B 1 33 ? -23.906 -26.125 -17.719 1 95.06 33 PHE B CA 1
ATOM 3903 C C . PHE B 1 33 ? -22.766 -25.141 -17.469 1 95.06 33 PHE B C 1
ATOM 3905 O O . PHE B 1 33 ? -22.969 -23.938 -17.531 1 95.06 33 PHE B O 1
ATOM 3912 N N . PRO B 1 34 ? -21.609 -25.641 -17.156 1 96.75 34 PRO B N 1
ATOM 3913 C CA . PRO B 1 34 ? -20.484 -24.766 -16.844 1 96.75 34 PRO B CA 1
ATOM 3914 C C . PRO B 1 34 ? -19.719 -24.344 -18.094 1 96.75 34 PRO B C 1
ATOM 3916 O O . PRO B 1 34 ? -19.641 -25.094 -19.078 1 96.75 34 PRO B O 1
ATOM 3919 N N . TYR B 1 35 ? -19.25 -23.156 -18.094 1 97.38 35 TYR B N 1
ATOM 3920 C CA . TYR B 1 35 ? -18.203 -22.641 -18.984 1 97.38 35 TYR B CA 1
ATOM 3921 C C . TYR B 1 35 ? -16.938 -22.312 -18.188 1 97.38 35 TYR B C 1
ATOM 3923 O O . TYR B 1 35 ? -16.984 -22.141 -16.969 1 97.38 35 TYR B O 1
ATOM 3931 N N . PHE B 1 36 ? -15.859 -22.328 -18.969 1 97.81 36 PHE B N 1
ATOM 3932 C CA . PHE B 1 36 ? -14.555 -22.156 -18.328 1 97.81 36 PHE B CA 1
ATOM 3933 C C . PHE B 1 36 ? -13.773 -21.016 -18.984 1 97.81 36 PHE B C 1
ATOM 3935 O O . PHE B 1 36 ? -13.484 -21.078 -20.188 1 97.81 36 PHE B O 1
ATOM 3942 N N . GLN B 1 37 ? -13.484 -20.016 -18.219 1 97.12 37 GLN B N 1
ATOM 3943 C CA . GLN B 1 37 ? -12.664 -18.922 -18.734 1 97.12 37 GLN B CA 1
ATOM 3944 C C . GLN B 1 37 ? -11.211 -19.062 -18.297 1 97.12 37 GLN B C 1
ATOM 3946 O O . GLN B 1 37 ? -10.93 -19.172 -17.094 1 97.12 37 GLN B O 1
ATOM 3951 N N . PRO B 1 38 ? -10.289 -19 -19.219 1 97.38 38 PRO B N 1
ATOM 3952 C CA . PRO B 1 38 ? -8.891 -19.25 -18.875 1 97.38 38 PRO B CA 1
ATOM 3953 C C . PRO B 1 38 ? -8.258 -18.094 -18.109 1 97.38 38 PRO B C 1
ATOM 3955 O O . PRO B 1 38 ? -8.578 -16.938 -18.344 1 97.38 38 PRO B O 1
ATOM 3958 N N . ILE B 1 39 ? -7.43 -18.391 -17.156 1 97.31 39 ILE B N 1
ATOM 3959 C CA . ILE B 1 39 ? -6.555 -17.5 -16.406 1 97.31 39 ILE B CA 1
ATOM 3960 C C . ILE B 1 39 ? -5.102 -17.734 -16.812 1 97.31 39 ILE B C 1
ATOM 3962 O O . ILE B 1 39 ? -4.621 -18.875 -16.781 1 97.31 39 ILE B O 1
ATOM 3966 N N . ILE B 1 40 ? -4.414 -16.719 -17.125 1 95.88 40 ILE B N 1
ATOM 3967 C CA . ILE B 1 40 ? -3.096 -16.859 -17.734 1 95.88 40 ILE B CA 1
ATOM 3968 C C . ILE B 1 40 ? -2.027 -16.312 -16.781 1 95.88 40 ILE B C 1
ATOM 3970 O O . ILE B 1 40 ? -2.207 -15.266 -16.172 1 95.88 40 ILE B O 1
ATOM 3974 N N . SER B 1 41 ? -0.949 -17.031 -16.656 1 94.62 41 SER B N 1
ATOM 3975 C CA . SER B 1 41 ? 0.223 -16.594 -15.898 1 94.62 41 SER B CA 1
ATOM 3976 C C . SER B 1 41 ? 1.191 -15.828 -16.797 1 94.62 41 SER B C 1
ATOM 3978 O O . SER B 1 41 ? 1.527 -16.281 -17.891 1 94.62 41 SER B O 1
ATOM 3980 N N . ILE B 1 42 ? 1.61 -14.711 -16.266 1 90.44 42 ILE B N 1
ATOM 3981 C CA . ILE B 1 42 ? 2.572 -13.906 -17.016 1 90.44 42 ILE B CA 1
ATOM 3982 C C . ILE B 1 42 ? 3.938 -14.594 -17 1 90.44 42 ILE B C 1
ATOM 3984 O O . ILE B 1 42 ? 4.676 -14.539 -17.984 1 90.44 42 ILE B O 1
ATOM 3988 N N . GLU B 1 43 ? 4.27 -15.266 -15.953 1 89 43 GLU B N 1
ATOM 3989 C CA . GLU B 1 43 ? 5.57 -15.914 -15.812 1 89 43 GLU B CA 1
ATOM 3990 C C . GLU B 1 43 ? 5.68 -17.125 -16.719 1 89 43 GLU B C 1
ATOM 3992 O O . GLU B 1 43 ? 6.738 -17.391 -17.297 1 89 43 GLU B O 1
ATOM 3997 N N . ASP B 1 44 ? 4.559 -17.844 -16.828 1 88.81 44 ASP B N 1
ATOM 3998 C CA . ASP B 1 44 ? 4.535 -19.062 -17.625 1 88.81 44 ASP B CA 1
ATOM 3999 C C . ASP B 1 44 ? 4.078 -18.781 -19.062 1 88.81 44 ASP B C 1
ATOM 4001 O O . ASP B 1 44 ? 4.328 -19.578 -19.953 1 88.81 44 ASP B O 1
ATOM 4005 N N . LYS B 1 45 ? 3.326 -17.75 -19.234 1 90.44 45 LYS B N 1
ATOM 4006 C CA . LYS B 1 45 ? 2.678 -17.391 -20.5 1 90.44 45 LYS B CA 1
ATOM 4007 C C . LYS B 1 45 ? 1.773 -18.516 -20.984 1 90.44 45 LYS B C 1
ATOM 4009 O O . LYS B 1 45 ? 1.756 -18.828 -22.188 1 90.44 45 LYS B O 1
ATOM 4014 N N . ARG B 1 46 ? 1.164 -19.156 -20.031 1 92.06 46 ARG B N 1
ATOM 4015 C CA . ARG B 1 46 ? 0.222 -20.234 -20.297 1 92.06 46 ARG B CA 1
ATOM 4016 C C . ARG B 1 46 ? -0.989 -20.156 -19.375 1 92.06 46 ARG B C 1
ATOM 4018 O O . ARG B 1 46 ? -0.988 -19.391 -18.406 1 92.06 46 ARG B O 1
ATOM 4025 N N . VAL B 1 47 ? -1.969 -20.984 -19.703 1 95.44 47 VAL B N 1
ATOM 4026 C CA . VAL B 1 47 ? -3.154 -21.094 -18.859 1 95.44 47 VAL B CA 1
ATOM 4027 C C . VAL B 1 47 ? -2.809 -21.828 -17.578 1 95.44 47 VAL B C 1
ATOM 4029 O O . VAL B 1 47 ? -2.236 -22.922 -17.625 1 95.44 47 VAL B O 1
ATOM 4032 N N . VAL B 1 48 ? -3.107 -21.203 -16.453 1 95.25 48 VAL B N 1
ATOM 4033 C CA . VAL B 1 48 ? -2.768 -21.828 -15.172 1 95.25 48 VAL B CA 1
ATOM 4034 C C . VAL B 1 48 ? -4.047 -22.203 -14.43 1 95.25 48 VAL B C 1
ATOM 4036 O O . VAL B 1 48 ? -3.994 -22.891 -13.406 1 95.25 48 VAL B O 1
ATOM 4039 N N . GLY B 1 49 ? -5.137 -21.797 -14.93 1 97.31 49 GLY B N 1
ATOM 4040 C CA . GLY B 1 49 ? -6.41 -22.109 -14.305 1 97.31 49 GLY B CA 1
ATOM 4041 C C . GLY B 1 49 ? -7.605 -21.609 -15.102 1 97.31 49 GLY B C 1
ATOM 4042 O O . GLY B 1 49 ? -7.441 -20.984 -16.156 1 97.31 49 GLY B O 1
ATOM 4043 N N . TYR B 1 50 ? -8.758 -21.953 -14.586 1 97.81 50 TYR B N 1
ATOM 4044 C CA . TYR B 1 50 ? -10.023 -21.562 -15.203 1 97.81 50 TYR B CA 1
ATOM 4045 C C . TYR B 1 50 ? -11.023 -21.125 -14.148 1 97.81 50 TYR B C 1
ATOM 4047 O O . TYR B 1 50 ? -11.094 -21.703 -13.062 1 97.81 50 TYR B O 1
ATOM 4055 N N . GLU B 1 51 ? -11.734 -20.125 -14.484 1 97.38 51 GLU B N 1
ATOM 4056 C CA . GLU B 1 51 ? -12.891 -19.766 -13.664 1 97.38 51 GLU B CA 1
ATOM 4057 C C . GLU B 1 51 ? -14.156 -20.453 -14.172 1 97.38 51 GLU B C 1
ATOM 4059 O O . GLU B 1 51 ? -14.422 -20.469 -15.383 1 97.38 51 GLU B O 1
ATOM 4064 N N . VAL B 1 52 ? -14.898 -21 -13.266 1 96.69 52 VAL B N 1
ATOM 4065 C CA . VAL B 1 52 ? -16.141 -21.656 -13.625 1 96.69 52 VAL B CA 1
ATOM 4066 C C . VAL B 1 52 ? -17.266 -20.625 -13.703 1 96.69 52 VAL B C 1
ATOM 4068 O O . VAL B 1 52 ? -17.469 -19.844 -12.773 1 96.69 52 VAL B O 1
ATOM 4071 N N . LEU B 1 53 ? -17.969 -20.656 -14.805 1 95.62 53 LEU B N 1
ATOM 4072 C CA . LEU B 1 53 ? -19.094 -19.766 -15.031 1 95.62 53 LEU B CA 1
ATOM 4073 C C . LEU B 1 53 ? -20.344 -20.547 -15.422 1 95.62 53 LEU B C 1
ATOM 4075 O O . LEU B 1 53 ? -20.266 -21.516 -16.172 1 95.62 53 LEU B O 1
ATOM 4079 N N . ALA B 1 54 ? -21.469 -20.078 -14.93 1 94.5 54 ALA B N 1
ATOM 4080 C CA . ALA B 1 54 ? -22.719 -20.766 -15.234 1 94.5 54 ALA B CA 1
ATOM 4081 C C . ALA B 1 54 ? -23.344 -20.234 -16.516 1 94.5 54 ALA B C 1
ATOM 4083 O O . ALA B 1 54 ? -23.469 -19.016 -16.688 1 94.5 54 ALA B O 1
ATOM 4084 N N . ARG B 1 55 ? -23.719 -21.141 -17.328 1 95.75 55 ARG B N 1
ATOM 4085 C CA . ARG B 1 55 ? -24.375 -20.781 -18.578 1 95.75 55 ARG B CA 1
ATOM 4086 C C . ARG B 1 55 ? -25.656 -21.594 -18.766 1 95.75 55 ARG B C 1
ATOM 4088 O O . ARG B 1 55 ? -25.828 -22.641 -18.125 1 95.75 55 ARG B O 1
ATOM 4095 N N . GLY B 1 56 ? -26.516 -21.031 -19.531 1 94.19 56 GLY B N 1
ATOM 4096 C CA . GLY B 1 56 ? -27.719 -21.703 -20 1 94.19 56 GLY B CA 1
ATOM 4097 C C . GLY B 1 56 ? -28.078 -21.344 -21.422 1 94.19 56 GLY B C 1
ATOM 4098 O O . GLY B 1 56 ? -27.312 -20.672 -22.109 1 94.19 56 GLY B O 1
ATOM 4099 N N . ARG B 1 57 ? -29.109 -21.938 -21.859 1 93.88 57 ARG B N 1
ATOM 4100 C CA . ARG B 1 57 ? -29.625 -21.641 -23.188 1 93.88 57 ARG B CA 1
ATOM 4101 C C . ARG B 1 57 ? -30.953 -20.906 -23.109 1 93.88 57 ARG B C 1
ATOM 4103 O O . ARG B 1 57 ? -31.797 -21.219 -22.281 1 93.88 57 ARG B O 1
ATOM 4110 N N . ASP B 1 58 ? -31.031 -19.953 -23.984 1 90.62 58 ASP B N 1
ATOM 4111 C CA . ASP B 1 58 ? -32.344 -19.312 -24.078 1 90.62 58 ASP B CA 1
ATOM 4112 C C . ASP B 1 58 ? -33.281 -20.125 -24.953 1 90.62 58 ASP B C 1
ATOM 4114 O O . ASP B 1 58 ? -32.938 -21.219 -25.422 1 90.62 58 ASP B O 1
ATOM 4118 N N . ALA B 1 59 ? -34.531 -19.578 -25.125 1 85.69 59 ALA B N 1
ATOM 4119 C CA . ALA B 1 59 ? -35.562 -20.312 -25.844 1 85.69 59 ALA B CA 1
ATOM 4120 C C . ALA B 1 59 ? -35.156 -20.547 -27.297 1 85.69 59 ALA B C 1
ATOM 4122 O O . ALA B 1 59 ? -35.625 -21.516 -27.922 1 85.69 59 ALA B O 1
ATOM 4123 N N . LEU B 1 60 ? -34.25 -19.688 -27.781 1 90.88 60 LEU B N 1
ATOM 4124 C CA . LEU B 1 60 ? -33.812 -19.797 -29.172 1 90.88 60 LEU B CA 1
ATOM 4125 C C . LEU B 1 60 ? -32.562 -20.656 -29.266 1 90.88 60 LEU B C 1
ATOM 4127 O O . LEU B 1 60 ? -32.031 -20.891 -30.359 1 90.88 60 LEU B O 1
ATOM 4131 N N . GLY B 1 61 ? -32.031 -21.141 -28.172 1 90.38 61 GLY B N 1
ATOM 4132 C CA . GLY B 1 61 ? -30.891 -22.016 -28.141 1 90.38 61 GLY B CA 1
ATOM 4133 C C . GLY B 1 61 ? -29.578 -21.281 -27.953 1 90.38 61 GLY B C 1
ATOM 4134 O O . GLY B 1 61 ? -28.5 -21.891 -27.953 1 90.38 61 GLY B O 1
ATOM 4135 N N . ASN B 1 62 ? -29.719 -20 -27.875 1 93.56 62 ASN B N 1
ATOM 4136 C CA . ASN B 1 62 ? -28.5 -19.203 -27.688 1 93.56 62 ASN B CA 1
ATOM 4137 C C . ASN B 1 62 ? -27.969 -19.328 -26.25 1 93.56 62 ASN B C 1
ATOM 4139 O O . ASN B 1 62 ? -28.75 -19.375 -25.297 1 93.56 62 ASN B O 1
ATOM 4143 N N . ILE B 1 63 ? -26.688 -19.391 -26.188 1 94.5 63 ILE B N 1
ATOM 4144 C CA . ILE B 1 63 ? -26.047 -19.5 -24.875 1 94.5 63 ILE B CA 1
ATOM 4145 C C . ILE B 1 63 ? -26.125 -18.156 -24.156 1 94.5 63 ILE B C 1
ATOM 4147 O O . ILE B 1 63 ? -25.859 -17.094 -24.75 1 94.5 63 ILE B O 1
ATOM 4151 N N . THR B 1 64 ? -26.453 -18.188 -22.922 1 93.12 64 THR B N 1
ATOM 4152 C CA . THR B 1 64 ? -26.562 -16.953 -22.141 1 93.12 64 THR B CA 1
ATOM 4153 C C . THR B 1 64 ? -25.984 -17.172 -20.734 1 93.12 64 THR B C 1
ATOM 4155 O O . THR B 1 64 ? -25.891 -18.312 -20.266 1 93.12 64 THR B O 1
ATOM 4158 N N . SER B 1 65 ? -25.594 -16.047 -20.172 1 93.81 65 SER B N 1
ATOM 4159 C CA . SER B 1 65 ? -25.062 -16.094 -18.812 1 93.81 65 SER B CA 1
ATOM 4160 C C . SER B 1 65 ? -26.188 -16.297 -17.781 1 93.81 65 SER B C 1
ATOM 4162 O O . SER B 1 65 ? -27.281 -15.75 -17.953 1 93.81 65 SER B O 1
ATOM 4164 N N . LEU B 1 66 ? -25.828 -16.984 -16.719 1 90.94 66 LEU B N 1
ATOM 4165 C CA . LEU B 1 66 ? -26.797 -17.172 -15.648 1 90.94 66 LEU B CA 1
ATOM 4166 C C . LEU B 1 66 ? -26.391 -16.359 -14.414 1 90.94 66 LEU B C 1
ATOM 4168 O O . LEU B 1 66 ? -26.938 -16.562 -13.328 1 90.94 66 LEU B O 1
ATOM 4172 N N . GLY B 1 67 ? -25.453 -15.523 -14.547 1 86.56 67 GLY B N 1
ATOM 4173 C CA . GLY B 1 67 ? -24.969 -14.719 -13.43 1 86.56 67 GLY B CA 1
ATOM 4174 C C . GLY B 1 67 ? -26.078 -13.969 -12.719 1 86.56 67 GLY B C 1
ATOM 4175 O O . GLY B 1 67 ? -26.109 -13.898 -11.492 1 86.56 67 GLY B O 1
ATOM 4176 N N . TYR B 1 68 ? -26.969 -13.445 -13.484 1 83.19 68 TYR B N 1
ATOM 4177 C CA . TYR B 1 68 ? -28.047 -12.617 -12.938 1 83.19 68 TYR B CA 1
ATOM 4178 C C . TYR B 1 68 ? -28.969 -13.438 -12.039 1 83.19 68 TYR B C 1
ATOM 4180 O O . TYR B 1 68 ? -29.625 -12.898 -11.156 1 83.19 68 TYR B O 1
ATOM 4188 N N . MET B 1 69 ? -29.016 -14.742 -12.227 1 83.06 69 MET B N 1
ATOM 4189 C CA . MET B 1 69 ? -29.875 -15.609 -11.445 1 83.06 69 MET B CA 1
ATOM 4190 C C . MET B 1 69 ? -29.406 -15.688 -10 1 83.06 69 MET B C 1
ATOM 4192 O O . MET B 1 69 ? -30.219 -15.828 -9.086 1 83.06 69 MET B O 1
ATOM 4196 N N . PHE B 1 70 ? -28.203 -15.602 -9.867 1 80.56 70 PHE B N 1
ATOM 4197 C CA . PHE B 1 70 ? -27.656 -15.688 -8.516 1 80.56 70 PHE B CA 1
ATOM 4198 C C . PHE B 1 70 ? -27.969 -14.422 -7.727 1 80.56 70 PHE B C 1
ATOM 4200 O O . PHE B 1 70 ? -28.094 -14.469 -6.5 1 80.56 70 PHE B O 1
ATOM 4207 N N . GLU B 1 71 ? -28.109 -13.383 -8.422 1 76.12 71 GLU B N 1
ATOM 4208 C CA . GLU B 1 71 ? -28.547 -12.141 -7.781 1 76.12 71 GLU B CA 1
ATOM 4209 C C . GLU B 1 71 ? -30.047 -12.148 -7.527 1 76.12 71 GLU B C 1
ATOM 4211 O O . GLU B 1 71 ? -30.5 -11.797 -6.434 1 76.12 71 GLU B O 1
ATOM 4216 N N . LYS B 1 72 ? -30.766 -12.516 -8.547 1 76.69 72 LYS B N 1
ATOM 4217 C CA . LYS B 1 72 ? -32.219 -12.523 -8.508 1 76.69 72 LYS B CA 1
ATOM 4218 C C . LYS B 1 72 ? -32.75 -13.453 -7.406 1 76.69 72 LYS B C 1
ATOM 4220 O O . LYS B 1 72 ? -33.719 -13.148 -6.727 1 76.69 72 LYS B O 1
ATOM 4225 N N . TYR B 1 73 ? -32.062 -14.562 -7.281 1 76.81 73 TYR B N 1
ATOM 4226 C CA . TYR B 1 73 ? -32.531 -15.57 -6.336 1 76.81 73 TYR B CA 1
ATOM 4227 C C . TYR B 1 73 ? -31.609 -15.664 -5.129 1 76.81 73 TYR B C 1
ATOM 4229 O O . TYR B 1 73 ? -31.453 -16.734 -4.539 1 76.81 73 TYR B O 1
ATOM 4237 N N . ALA B 1 74 ? -30.938 -14.602 -4.852 1 70.88 74 ALA B N 1
ATOM 4238 C CA . ALA B 1 74 ? -29.906 -14.562 -3.826 1 70.88 74 ALA B CA 1
ATOM 4239 C C . ALA B 1 74 ? -30.438 -15.023 -2.477 1 70.88 74 ALA B C 1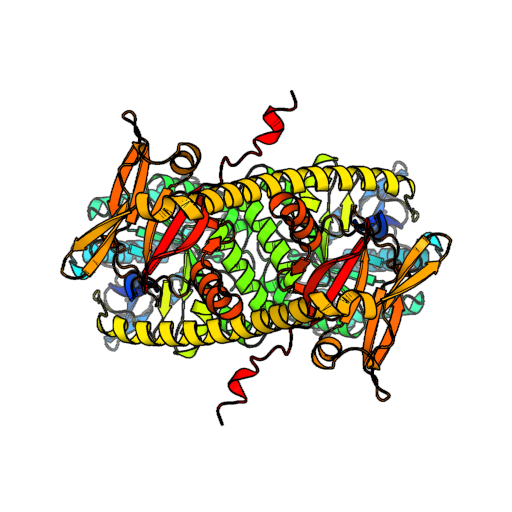
ATOM 4241 O O . ALA B 1 74 ? -29.719 -15.648 -1.692 1 70.88 74 ALA B O 1
ATOM 4242 N N . ASP B 1 75 ? -31.641 -14.781 -2.273 1 66.62 75 ASP B N 1
ATOM 4243 C CA . ASP B 1 75 ? -32.219 -15.078 -0.97 1 66.62 75 ASP B CA 1
ATOM 4244 C C . ASP B 1 75 ? -33.031 -16.375 -1.02 1 66.62 75 ASP B C 1
ATOM 4246 O O . ASP B 1 75 ? -33.875 -16.609 -0.158 1 66.62 75 ASP B O 1
ATOM 4250 N N . SER B 1 76 ? -32.688 -17.188 -2.033 1 69.56 76 SER B N 1
ATOM 4251 C CA . SER B 1 76 ? -33.5 -18.406 -2.178 1 69.56 76 SER B CA 1
ATOM 4252 C C . SER B 1 76 ? -32.594 -19.641 -2.24 1 69.56 76 SER B C 1
ATOM 4254 O O . SER B 1 76 ? -31.375 -19.516 -2.412 1 69.56 76 SER B O 1
ATOM 4256 N N . ARG B 1 77 ? -33.188 -20.734 -2.025 1 73.88 77 ARG B N 1
ATOM 4257 C CA . ARG B 1 77 ? -32.5 -22 -2.143 1 73.88 77 ARG B CA 1
ATOM 4258 C C . ARG B 1 77 ? -32.125 -22.312 -3.596 1 73.88 77 ARG B C 1
ATOM 4260 O O . ARG B 1 77 ? -31.281 -23.141 -3.869 1 73.88 77 ARG B O 1
ATOM 4267 N N . VAL B 1 78 ? -32.844 -21.625 -4.422 1 75.44 78 VAL B N 1
ATOM 4268 C CA . VAL B 1 78 ? -32.656 -21.859 -5.852 1 75.44 78 VAL B CA 1
ATOM 4269 C C . VAL B 1 78 ? -31.219 -21.562 -6.238 1 75.44 78 VAL B C 1
ATOM 4271 O O . VAL B 1 78 ? -30.578 -22.344 -6.938 1 75.44 78 VAL B O 1
ATOM 4274 N N . ALA B 1 79 ? -30.734 -20.484 -5.766 1 77.94 79 ALA B N 1
ATOM 4275 C CA . ALA B 1 79 ? -29.375 -20.094 -6.098 1 77.94 79 ALA B CA 1
ATOM 4276 C C . ALA B 1 79 ? -28.359 -21.109 -5.578 1 77.94 79 ALA B C 1
ATOM 4278 O O . ALA B 1 79 ? -27.359 -21.391 -6.242 1 77.94 79 ALA B O 1
ATOM 4279 N N . ILE B 1 80 ? -28.656 -21.703 -4.535 1 78 80 ILE B N 1
ATOM 4280 C CA . ILE B 1 80 ? -27.766 -22.672 -3.918 1 78 80 ILE B CA 1
ATOM 4281 C C . ILE B 1 80 ? -27.766 -23.969 -4.738 1 78 80 ILE B C 1
ATOM 4283 O O . ILE B 1 80 ? -26.703 -24.516 -5.031 1 78 80 ILE B O 1
ATOM 4287 N N . GLU B 1 81 ? -28.906 -24.422 -5.004 1 80.31 81 GLU B N 1
ATOM 4288 C CA . GLU B 1 81 ? -29.016 -25.641 -5.785 1 80.31 81 GLU B CA 1
ATOM 4289 C C . GLU B 1 81 ? -28.375 -25.484 -7.16 1 80.31 81 GLU B C 1
ATOM 4291 O O . GLU B 1 81 ? -27.719 -26.422 -7.652 1 80.31 81 GLU B O 1
ATOM 4296 N N . LEU B 1 82 ? -28.594 -24.344 -7.766 1 84.06 82 LEU B N 1
ATOM 4297 C CA . LEU B 1 82 ? -27.984 -24.062 -9.055 1 84.06 82 LEU B CA 1
ATOM 4298 C C . LEU B 1 82 ? -26.453 -24.078 -8.945 1 84.06 82 LEU B C 1
ATOM 4300 O O . LEU B 1 82 ? -25.781 -24.656 -9.789 1 84.06 82 LEU B O 1
ATOM 4304 N N . ASP B 1 83 ? -26.016 -23.5 -7.934 1 85.56 83 ASP B N 1
ATOM 4305 C CA . ASP B 1 83 ? -24.578 -23.422 -7.691 1 85.56 83 ASP B CA 1
ATOM 4306 C C . ASP B 1 83 ? -23.984 -24.828 -7.496 1 85.56 83 ASP B C 1
ATOM 4308 O O . ASP B 1 83 ? -22.969 -25.156 -8.102 1 85.56 83 ASP B O 1
ATOM 4312 N N . LEU B 1 84 ? -24.641 -25.625 -6.688 1 85.38 84 LEU B N 1
ATOM 4313 C CA . LEU B 1 84 ? -24.172 -26.984 -6.418 1 85.38 84 LEU B CA 1
ATOM 4314 C C . LEU B 1 84 ? -24.156 -27.812 -7.699 1 85.38 84 LEU B C 1
ATOM 4316 O O . LEU B 1 84 ? -23.219 -28.578 -7.934 1 85.38 84 LEU B O 1
ATOM 4320 N N . TYR B 1 85 ? -25.156 -27.609 -8.422 1 88.25 85 TYR B N 1
ATOM 4321 C CA . TYR B 1 85 ? -25.297 -28.359 -9.656 1 88.25 85 TYR B CA 1
ATOM 4322 C C . TYR B 1 85 ? -24.188 -28.016 -10.641 1 88.25 85 TYR B C 1
ATOM 4324 O O . TYR B 1 85 ? -23.516 -28.891 -11.18 1 88.25 85 TYR B O 1
ATOM 4332 N N . ILE B 1 86 ? -24 -26.781 -10.867 1 91.94 86 ILE B N 1
ATOM 4333 C CA . ILE B 1 86 ? -23 -26.312 -11.82 1 91.94 86 ILE B CA 1
ATOM 4334 C C . ILE B 1 86 ? -21.594 -26.719 -11.352 1 91.94 86 ILE B C 1
ATOM 4336 O O . ILE B 1 86 ? -20.766 -27.156 -12.148 1 91.94 86 ILE B O 1
ATOM 4340 N N . ARG B 1 87 ? -21.359 -26.609 -10.117 1 93.12 87 ARG B N 1
ATOM 4341 C CA . ARG B 1 87 ? -20.062 -26.969 -9.555 1 93.12 87 ARG B CA 1
ATOM 4342 C C . ARG B 1 87 ? -19.766 -28.453 -9.734 1 93.12 87 ARG B C 1
ATOM 4344 O O . ARG B 1 87 ? -18.641 -28.828 -10.086 1 93.12 87 ARG B O 1
ATOM 4351 N N . ASP B 1 88 ? -20.766 -29.219 -9.453 1 93.5 88 ASP B N 1
ATOM 4352 C CA . ASP B 1 88 ? -20.609 -30.656 -9.617 1 93.5 88 ASP B CA 1
ATOM 4353 C C . ASP B 1 88 ? -20.234 -31.016 -11.055 1 93.5 88 ASP B C 1
ATOM 4355 O O . ASP B 1 88 ? -19.312 -31.797 -11.281 1 93.5 88 ASP B O 1
ATOM 4359 N N . LEU B 1 89 ? -20.938 -30.422 -12 1 95.38 89 LEU B N 1
ATOM 4360 C CA . LEU B 1 89 ? -20.656 -30.656 -13.414 1 95.38 89 LEU B CA 1
ATOM 4361 C C . LEU B 1 89 ? -19.25 -30.172 -13.773 1 95.38 89 LEU B C 1
ATOM 4363 O O . LEU B 1 89 ? -18.531 -30.828 -14.539 1 95.38 89 LEU B O 1
ATOM 4367 N N . ALA B 1 90 ? -18.906 -29.062 -13.281 1 96.81 90 ALA B N 1
ATOM 4368 C CA . ALA B 1 90 ? -17.594 -28.5 -13.555 1 96.81 90 ALA B CA 1
ATOM 4369 C C . ALA B 1 90 ? -16.484 -29.406 -13.023 1 96.81 90 ALA B C 1
ATOM 4371 O O . ALA B 1 90 ? -15.484 -29.641 -13.703 1 96.81 90 ALA B O 1
ATOM 4372 N N . PHE B 1 91 ? -16.672 -29.953 -11.836 1 97 91 PHE B N 1
ATOM 4373 C CA . PHE B 1 91 ? -15.688 -30.844 -11.219 1 97 91 PHE B CA 1
ATOM 4374 C C . PHE B 1 91 ? -15.547 -32.125 -12.016 1 97 91 PHE B C 1
ATOM 4376 O O . PHE B 1 91 ? -14.445 -32.625 -12.211 1 97 91 PHE B O 1
ATOM 4383 N N . LYS B 1 92 ? -16.672 -32.594 -12.398 1 96.81 92 LYS B N 1
ATOM 4384 C CA . LYS B 1 92 ? -16.656 -33.812 -13.227 1 96.81 92 LYS B CA 1
ATOM 4385 C C . LYS B 1 92 ? -15.852 -33.562 -14.508 1 96.81 92 LYS B C 1
ATOM 4387 O O . LYS B 1 92 ? -14.969 -34.375 -14.852 1 96.81 92 LYS B O 1
ATOM 4392 N N . GLN B 1 93 ? -16.156 -32.5 -15.203 1 97.12 93 GLN B N 1
ATOM 4393 C CA . GLN B 1 93 ? -15.469 -32.188 -16.438 1 97.12 93 GLN B CA 1
ATOM 4394 C C . GLN B 1 93 ? -13.969 -31.969 -16.203 1 97.12 93 GLN B C 1
ATOM 4396 O O . GLN B 1 93 ? -13.148 -32.406 -17 1 97.12 93 GLN B O 1
ATOM 4401 N N . TYR B 1 94 ? -13.656 -31.328 -15.156 1 97.06 94 TYR B N 1
ATOM 4402 C CA . TYR B 1 94 ? -12.266 -31.094 -14.781 1 97.06 94 TYR B CA 1
ATOM 4403 C C . TYR B 1 94 ? -11.531 -32.406 -14.578 1 97.06 94 TYR B C 1
ATOM 4405 O O . TYR B 1 94 ? -10.43 -32.625 -15.102 1 97.06 94 TYR B O 1
ATOM 4413 N N . SER B 1 95 ? -12.109 -33.312 -13.852 1 96.31 95 SER B N 1
ATOM 4414 C CA . SER B 1 95 ? -11.477 -34.562 -13.508 1 96.31 95 SER B CA 1
ATOM 4415 C C . SER B 1 95 ? -11.242 -35.438 -14.75 1 96.31 95 SER B C 1
ATOM 4417 O O . SER B 1 95 ? -10.312 -36.219 -14.781 1 96.31 95 SER B O 1
ATOM 4419 N N . GLU B 1 96 ? -12.016 -35.188 -15.758 1 95.75 96 GLU B N 1
ATOM 4420 C CA . GLU B 1 96 ? -11.953 -36.031 -16.953 1 95.75 96 GLU B CA 1
ATOM 4421 C C . GLU B 1 96 ? -11.055 -35.375 -18.016 1 95.75 96 GLU B C 1
ATOM 4423 O O . GLU B 1 96 ? -10.758 -36 -19.047 1 95.75 96 GLU B O 1
ATOM 4428 N N . SER B 1 97 ? -10.641 -34.219 -17.797 1 95.69 97 SER B N 1
ATOM 4429 C CA . SER B 1 97 ? -9.906 -33.5 -18.828 1 95.69 97 SER B CA 1
ATOM 4430 C C . SER B 1 97 ? -8.406 -33.594 -18.609 1 95.69 97 SER B C 1
ATOM 4432 O O . SER B 1 97 ? -7.895 -33.281 -17.547 1 95.69 97 SER B O 1
ATOM 4434 N N . GLN B 1 98 ? -7.648 -33.875 -19.641 1 92.94 98 GLN B N 1
ATOM 4435 C CA . GLN B 1 98 ? -6.191 -33.906 -19.594 1 92.94 98 GLN B CA 1
ATOM 4436 C C . GLN B 1 98 ? -5.613 -32.5 -19.641 1 92.94 98 GLN B C 1
ATOM 4438 O O . GLN B 1 98 ? -4.555 -32.219 -19.078 1 92.94 98 GLN B O 1
ATOM 4443 N N . ILE B 1 99 ? -6.301 -31.656 -20.297 1 93.12 99 ILE B N 1
ATOM 4444 C CA . ILE B 1 99 ? -5.859 -30.266 -20.469 1 93.12 99 ILE B CA 1
ATOM 4445 C C . ILE B 1 99 ? -5.914 -29.531 -19.141 1 93.12 99 ILE B C 1
ATOM 4447 O O . ILE B 1 99 ? -5.012 -28.766 -18.812 1 93.12 99 ILE B O 1
ATOM 4451 N N . ALA B 1 100 ? -6.938 -29.828 -18.391 1 93.69 100 ALA B N 1
ATOM 4452 C CA . ALA B 1 100 ? -7.164 -29.109 -17.141 1 93.69 100 ALA B CA 1
ATOM 4453 C C . ALA B 1 100 ? -6.352 -29.719 -16 1 93.69 100 ALA B C 1
ATOM 4455 O O . ALA B 1 100 ? -6.207 -29.109 -14.938 1 93.69 100 ALA B O 1
ATOM 4456 N N . PHE B 1 101 ? -5.773 -30.828 -16.266 1 90.81 101 PHE B N 1
ATOM 4457 C CA . PHE B 1 101 ? -5.078 -31.562 -15.211 1 90.81 101 PHE B CA 1
ATOM 4458 C C . PHE B 1 101 ? -3.977 -30.703 -14.594 1 90.81 101 PHE B C 1
ATOM 4460 O O . PHE B 1 101 ? -3.129 -30.172 -15.305 1 90.81 101 PHE B O 1
ATOM 4467 N N . GLY B 1 102 ? -4.043 -30.609 -13.266 1 91.56 102 GLY B N 1
ATOM 4468 C CA . GLY B 1 102 ? -2.996 -29.906 -12.547 1 91.56 102 GLY B CA 1
ATOM 4469 C C . GLY B 1 102 ? -3.211 -28.406 -12.5 1 91.56 102 GLY B C 1
ATOM 4470 O O . GLY B 1 102 ? -2.482 -27.688 -11.812 1 91.56 102 GLY B O 1
ATOM 4471 N N . LYS B 1 103 ? -4.133 -27.906 -13.266 1 96.06 103 LYS B N 1
ATOM 4472 C CA . LYS B 1 103 ? -4.445 -26.484 -13.25 1 96.06 103 LYS B CA 1
ATOM 4473 C C . LYS B 1 103 ? -5.48 -26.156 -12.172 1 96.06 103 LYS B C 1
ATOM 4475 O O . LYS B 1 103 ? -6.102 -27.062 -11.609 1 96.06 103 LYS B O 1
ATOM 4480 N N . ARG B 1 104 ? -5.6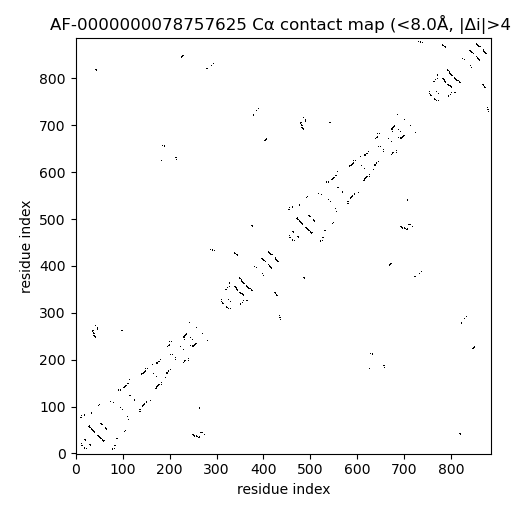21 -24.969 -11.914 1 97.19 104 ARG B N 1
ATOM 4481 C CA . ARG B 1 104 ? -6.527 -24.547 -10.852 1 97.19 104 ARG B CA 1
ATOM 4482 C C . ARG B 1 104 ? -7.938 -24.312 -11.391 1 97.19 104 ARG B C 1
ATOM 4484 O O . ARG B 1 104 ? -8.102 -23.938 -12.555 1 97.19 104 ARG B O 1
ATOM 4491 N N . LEU B 1 105 ? -8.852 -24.531 -10.578 1 97.69 105 LEU B N 1
ATOM 4492 C CA . LEU B 1 105 ? -10.242 -24.219 -10.883 1 97.69 105 LEU B CA 1
ATOM 4493 C C . LEU B 1 105 ? -10.797 -23.203 -9.891 1 97.69 105 LEU B C 1
ATOM 4495 O O . LEU B 1 105 ? -10.867 -23.469 -8.688 1 97.69 105 LEU B O 1
ATOM 4499 N N . PHE B 1 106 ? -11.094 -22.047 -10.391 1 97.12 106 PHE B N 1
ATOM 4500 C CA . PHE B 1 106 ? -11.688 -20.984 -9.578 1 97.12 106 PHE B CA 1
ATOM 4501 C C . PHE B 1 106 ? -13.211 -21.109 -9.555 1 97.12 106 PHE B C 1
ATOM 4503 O O . PHE B 1 106 ? -13.852 -21.141 -10.609 1 97.12 106 PHE B O 1
ATOM 4510 N N . VAL B 1 107 ? -13.773 -21.156 -8.398 1 93.88 107 VAL B N 1
ATOM 4511 C CA . VAL B 1 107 ? -15.211 -21.344 -8.266 1 93.88 107 VAL B CA 1
ATOM 4512 C C . VAL B 1 107 ? -15.789 -20.297 -7.32 1 93.88 107 VAL B C 1
ATOM 4514 O O . VAL B 1 107 ? -15.188 -19.969 -6.293 1 93.88 107 VAL B O 1
ATOM 4517 N N . ASN B 1 108 ? -16.859 -19.734 -7.781 1 86.06 108 ASN B N 1
ATOM 4518 C CA . ASN B 1 108 ? -17.578 -18.812 -6.91 1 86.06 108 ASN B CA 1
ATOM 4519 C C . ASN B 1 108 ? -18.391 -19.562 -5.863 1 86.06 108 ASN B C 1
ATOM 4521 O O . ASN B 1 108 ? -18.922 -20.641 -6.133 1 86.06 108 ASN B O 1
ATOM 4525 N N . ILE B 1 109 ? -18.281 -19.047 -4.676 1 71.19 109 ILE B N 1
ATOM 4526 C CA . ILE B 1 109 ? -19.172 -19.609 -3.676 1 71.19 109 ILE B CA 1
ATOM 4527 C C . ILE B 1 109 ? -20.094 -18.531 -3.137 1 71.19 109 ILE B C 1
ATOM 4529 O O . ILE B 1 109 ? -19.656 -17.406 -2.863 1 71.19 109 ILE B O 1
ATOM 4533 N N . LEU B 1 110 ? -21.344 -18.672 -3.252 1 60.59 110 LEU B N 1
ATOM 4534 C CA . LEU B 1 110 ? -22.328 -17.734 -2.723 1 60.59 110 LEU B CA 1
ATOM 4535 C C . LEU B 1 110 ? -22.422 -17.844 -1.204 1 60.59 110 LEU B C 1
ATOM 4537 O O . LEU B 1 110 ? -22.734 -18.906 -0.669 1 60.59 110 LEU B O 1
ATOM 4541 N N . PRO B 1 111 ? -21.781 -16.906 -0.428 1 52.28 111 PRO B N 1
ATOM 4542 C CA . PRO B 1 111 ? -21.75 -16.969 1.035 1 52.28 111 PRO B CA 1
ATOM 4543 C C . PRO B 1 111 ? -23.125 -17.219 1.637 1 52.28 111 PRO B C 1
ATOM 4545 O O . PRO B 1 111 ? -23.234 -17.766 2.736 1 52.28 111 PRO B O 1
ATOM 4548 N N . ARG B 1 112 ? -24.141 -16.531 0.972 1 54.31 112 ARG B N 1
ATOM 4549 C CA . ARG B 1 112 ? -25.422 -16.75 1.625 1 54.31 112 ARG B CA 1
ATOM 4550 C C . ARG B 1 112 ? -25.672 -18.25 1.851 1 54.31 112 ARG B C 1
ATOM 4552 O O . ARG B 1 112 ? -26.641 -18.625 2.512 1 54.31 112 ARG B O 1
ATOM 4559 N N . TRP B 1 113 ? -24.781 -18.969 1.193 1 53.91 113 TRP B N 1
ATOM 4560 C CA . TRP B 1 113 ? -24.812 -20.391 1.466 1 53.91 113 TRP B CA 1
ATOM 4561 C C . TRP B 1 113 ? -24.719 -20.672 2.963 1 53.91 113 TRP B C 1
ATOM 4563 O O . TRP B 1 113 ? -25.312 -21.625 3.465 1 53.91 113 TRP B O 1
ATOM 4573 N N . LEU B 1 114 ? -23.906 -19.719 3.477 1 49.06 114 LEU B N 1
ATOM 4574 C CA . LEU B 1 114 ? -23.562 -19.859 4.887 1 49.06 114 LEU B CA 1
ATOM 4575 C C . LEU B 1 114 ? -24.766 -19.578 5.77 1 49.06 114 LEU B C 1
ATOM 4577 O O . LEU B 1 114 ? -24.906 -20.172 6.844 1 49.06 114 LEU B O 1
ATOM 4581 N N . ASN B 1 115 ? -25.484 -18.562 5.277 1 48.78 115 ASN B N 1
ATOM 4582 C CA . ASN B 1 115 ? -26.609 -18.188 6.105 1 48.78 115 ASN B CA 1
ATOM 4583 C C . ASN B 1 115 ? -27.75 -19.203 5.996 1 48.78 115 ASN B C 1
ATOM 4585 O O . ASN B 1 115 ? -28.641 -19.234 6.844 1 48.78 115 ASN B O 1
ATOM 4589 N N . TYR B 1 116 ? -27.859 -19.703 4.898 1 48.19 116 TYR B N 1
ATOM 4590 C CA . TYR B 1 116 ? -29.094 -20.469 4.703 1 48.19 116 TYR B CA 1
ATOM 4591 C C . TYR B 1 116 ? -29.078 -21.734 5.559 1 48.19 116 TYR B C 1
ATOM 4593 O O . TYR B 1 116 ? -30.125 -22.328 5.797 1 48.19 116 TYR B O 1
ATOM 4601 N N . THR B 1 117 ? -27.938 -22.219 5.68 1 47.56 117 THR B N 1
ATOM 4602 C CA . THR B 1 117 ? -28.156 -23.438 6.441 1 47.56 117 THR B CA 1
ATOM 4603 C C . THR B 1 117 ? -28.641 -23.109 7.855 1 47.56 117 THR B C 1
ATOM 4605 O O . THR B 1 117 ? -28.906 -24.016 8.648 1 47.56 117 THR B O 1
ATOM 4608 N N . TYR B 1 118 ? -29.125 -21.922 7.961 1 43.78 118 TYR B N 1
ATOM 4609 C CA . TYR B 1 118 ? -29.734 -21.531 9.227 1 43.78 118 TYR B CA 1
ATOM 4610 C C . TYR B 1 118 ? -29 -22.156 10.406 1 43.78 118 TYR B C 1
ATOM 4612 O O . TYR B 1 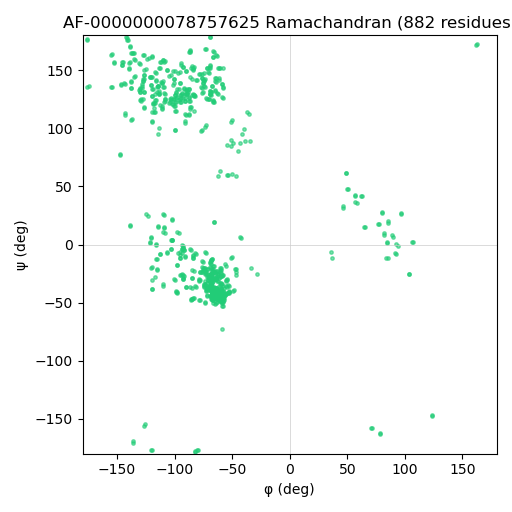118 ? -29.547 -22.266 11.5 1 43.78 118 TYR B O 1
ATOM 4620 N N . SER B 1 119 ? -28.109 -22.969 10.133 1 49.53 119 SER B N 1
ATOM 4621 C CA . SER B 1 119 ? -27.359 -23.484 11.266 1 49.53 119 SER B CA 1
ATOM 4622 C C . SER B 1 119 ? -26 -22.812 11.383 1 49.53 119 SER B C 1
ATOM 4624 O O . SER B 1 119 ? -25.438 -22.359 10.383 1 49.53 119 SER B O 1
ATOM 4626 N N . ASP B 1 120 ? -25.75 -22.219 12.406 1 52.72 120 ASP B N 1
ATOM 4627 C CA . ASP B 1 120 ? -24.422 -21.719 12.773 1 52.72 120 ASP B CA 1
ATOM 4628 C C . ASP B 1 120 ? -23.344 -22.766 12.469 1 52.72 120 ASP B C 1
ATOM 4630 O O . ASP B 1 120 ? -22.172 -22.562 12.797 1 52.72 120 ASP B O 1
ATOM 4634 N N . ASP B 1 121 ? -23.922 -23.812 11.805 1 59.34 121 ASP B N 1
ATOM 4635 C CA . ASP B 1 121 ? -22.969 -24.906 11.625 1 59.34 121 ASP B CA 1
ATOM 4636 C C . ASP B 1 121 ? -22.219 -24.781 10.305 1 59.34 121 ASP B C 1
ATOM 4638 O O . ASP B 1 121 ? -22.812 -24.891 9.234 1 59.34 121 ASP B O 1
ATOM 4642 N N . LEU B 1 122 ? -21.031 -24.422 10.344 1 64.81 122 LEU B N 1
ATOM 4643 C CA . LEU B 1 122 ? -20.062 -24.281 9.266 1 64.81 122 LEU B CA 1
ATOM 4644 C C . LEU B 1 122 ? -20.062 -25.516 8.359 1 64.81 122 LEU B C 1
ATOM 4646 O O . LEU B 1 122 ? -19.734 -25.422 7.176 1 64.81 122 LEU B O 1
ATOM 4650 N N . SER B 1 123 ? -20.531 -26.547 8.875 1 67.38 123 SER B N 1
ATOM 4651 C CA . SER B 1 123 ? -20.484 -27.812 8.164 1 67.38 123 SER B CA 1
ATOM 4652 C C . SER B 1 123 ? -21.438 -27.812 6.969 1 67.38 123 SER B C 1
ATOM 4654 O O . SER B 1 123 ? -21.156 -28.422 5.941 1 67.38 123 SER B O 1
ATOM 4656 N N . ASP B 1 124 ? -22.453 -27.062 7.066 1 64.44 124 ASP B N 1
ATOM 4657 C CA . ASP B 1 124 ? -23.438 -27.062 5.992 1 64.44 124 ASP B CA 1
ATOM 4658 C C . ASP B 1 124 ? -22.906 -26.328 4.762 1 64.44 124 ASP B C 1
ATOM 4660 O O . ASP B 1 124 ? -23.344 -26.609 3.639 1 64.44 124 ASP B O 1
ATOM 4664 N N . VAL B 1 125 ? -21.984 -25.5 5.027 1 64.19 125 VAL B N 1
ATOM 4665 C CA . VAL B 1 125 ? -21.438 -24.719 3.928 1 64.19 125 VAL B CA 1
ATOM 4666 C C . VAL B 1 125 ? -20.25 -25.469 3.305 1 64.19 125 VAL B C 1
ATOM 4668 O O . VAL B 1 125 ? -20.125 -25.516 2.08 1 64.19 125 VAL B O 1
ATOM 4671 N N . ILE B 1 126 ? -19.531 -26.078 4.027 1 79.25 126 ILE B N 1
ATOM 4672 C CA . ILE B 1 126 ? -18.25 -26.609 3.6 1 79.25 126 ILE B CA 1
ATOM 4673 C C . ILE B 1 126 ? -18.391 -28.062 3.156 1 79.25 126 ILE B C 1
ATOM 4675 O O . ILE B 1 126 ? -17.734 -28.5 2.217 1 79.25 126 ILE B O 1
ATOM 4679 N N . ASN B 1 127 ? -19.391 -28.672 3.73 1 83.38 127 ASN B N 1
ATOM 4680 C CA . ASN B 1 127 ? -19.469 -30.125 3.537 1 83.38 127 ASN B CA 1
ATOM 4681 C C . ASN B 1 127 ? -19.828 -30.469 2.094 1 83.38 127 ASN B C 1
ATOM 4683 O O . ASN B 1 127 ? -19.234 -31.375 1.508 1 83.38 127 ASN B O 1
ATOM 4687 N N . PRO B 1 128 ? -20.812 -29.734 1.562 1 83.12 128 PRO B N 1
ATOM 4688 C CA . PRO B 1 128 ? -21.125 -30.062 0.172 1 83.12 128 PRO B CA 1
ATOM 4689 C C . PRO B 1 128 ? -19.922 -29.938 -0.753 1 83.12 128 PRO B C 1
ATOM 4691 O O . PRO B 1 128 ? -19.734 -30.75 -1.657 1 83.12 128 PRO B O 1
ATOM 4694 N N . LEU B 1 129 ? -19.172 -28.969 -0.56 1 88.44 129 LEU B N 1
ATOM 4695 C CA . LEU B 1 129 ? -17.969 -28.781 -1.366 1 88.44 129 LEU B CA 1
ATOM 4696 C C . LEU B 1 129 ? -17 -29.922 -1.163 1 88.44 129 LEU B C 1
ATOM 4698 O O . LEU B 1 129 ? -16.453 -30.469 -2.131 1 88.44 129 LEU B O 1
ATOM 4702 N N . LEU B 1 130 ? -16.812 -30.328 0.024 1 90.88 130 LEU B N 1
ATOM 4703 C CA . LEU B 1 130 ? -15.891 -31.422 0.344 1 90.88 130 LEU B CA 1
ATOM 4704 C C . LEU B 1 130 ? -16.344 -32.719 -0.293 1 90.88 130 LEU B C 1
ATOM 4706 O O . LEU B 1 130 ? -15.531 -33.5 -0.813 1 90.88 130 LEU B O 1
ATOM 4710 N N . GLN B 1 131 ? -17.625 -32.875 -0.217 1 92.5 131 GLN B N 1
ATOM 4711 C CA . GLN B 1 131 ? -18.188 -34.094 -0.794 1 92.5 131 GLN B CA 1
ATOM 4712 C C . GLN B 1 131 ? -18 -34.125 -2.309 1 92.5 131 GLN B C 1
ATOM 4714 O O . GLN B 1 131 ? -17.672 -35.156 -2.879 1 92.5 131 GLN B O 1
ATOM 4719 N N . GLN B 1 132 ? -18.234 -33 -2.904 1 93.56 132 GLN B N 1
ATOM 4720 C CA . GLN B 1 132 ? -18.094 -32.938 -4.355 1 93.56 132 GLN B CA 1
ATOM 4721 C C . GLN B 1 132 ? -16.641 -33.156 -4.766 1 93.56 132 GLN B C 1
ATOM 4723 O O . GLN B 1 132 ? -16.344 -33.844 -5.746 1 93.56 132 GLN B O 1
ATOM 4728 N N . VAL B 1 133 ? -15.742 -32.562 -4.059 1 94.81 133 VAL B N 1
ATOM 4729 C CA . VAL B 1 133 ? -14.312 -32.719 -4.324 1 94.81 133 VAL B CA 1
ATOM 4730 C C . VAL B 1 133 ? -13.898 -34.188 -4.188 1 94.81 133 VAL B C 1
ATOM 4732 O O . VAL B 1 133 ? -13.156 -34.688 -5.02 1 94.81 133 VAL B O 1
ATOM 4735 N N . ALA B 1 134 ? -14.406 -34.781 -3.172 1 95.44 134 ALA B N 1
ATOM 4736 C CA . ALA B 1 134 ? -14.117 -36.188 -2.947 1 95.44 134 ALA B CA 1
ATOM 4737 C C . ALA B 1 134 ? -14.727 -37.062 -4.043 1 95.44 134 ALA B C 1
ATOM 4739 O O . ALA B 1 134 ? -14.086 -37.969 -4.555 1 95.44 134 ALA B O 1
ATOM 4740 N N . LYS B 1 135 ? -15.961 -36.781 -4.336 1 96 135 LYS B N 1
ATOM 4741 C CA . LYS B 1 135 ? -16.703 -37.531 -5.34 1 96 135 LYS B CA 1
ATOM 4742 C C . LYS B 1 135 ? -15.945 -37.594 -6.66 1 96 135 LYS B C 1
ATOM 4744 O O . LYS B 1 135 ? -15.891 -38.656 -7.301 1 96 135 LYS B O 1
ATOM 4749 N N . HIS B 1 136 ? -15.367 -36.5 -7.023 1 96.75 136 HIS B N 1
ATOM 4750 C CA . HIS B 1 136 ? -14.703 -36.438 -8.32 1 96.75 136 HIS B CA 1
ATOM 4751 C C . HIS B 1 136 ? -13.195 -36.562 -8.172 1 96.75 136 HIS B C 1
ATOM 4753 O O . HIS B 1 136 ? -12.453 -36.312 -9.133 1 96.75 136 HIS B O 1
ATOM 4759 N N . ARG B 1 137 ? -12.656 -36.781 -6.98 1 95.69 137 ARG B N 1
ATOM 4760 C CA . ARG B 1 137 ? -11.258 -37.031 -6.664 1 95.69 137 ARG B CA 1
ATOM 4761 C C . ARG B 1 137 ? -10.367 -35.875 -7.047 1 95.69 137 ARG B C 1
ATOM 4763 O O . ARG B 1 137 ? -9.312 -36.062 -7.664 1 95.69 137 ARG B O 1
ATOM 4770 N N . LEU B 1 138 ? -10.859 -34.781 -6.773 1 96.31 138 LEU B N 1
ATOM 4771 C CA . LEU B 1 138 ? -10.047 -33.594 -6.98 1 96.31 138 LEU B CA 1
ATOM 4772 C C . LEU B 1 138 ? -9.125 -33.344 -5.785 1 96.31 138 LEU B C 1
ATOM 4774 O O . LEU B 1 138 ? -9.422 -33.812 -4.672 1 96.31 138 LEU B O 1
ATOM 4778 N N . LYS B 1 139 ? -8 -32.75 -6.023 1 96.25 139 LYS B N 1
ATOM 4779 C CA . LYS B 1 139 ? -7.168 -32.219 -4.938 1 96.25 139 LYS B CA 1
ATOM 4780 C C . LYS B 1 139 ? -7.641 -30.859 -4.484 1 96.25 139 LYS B C 1
ATOM 4782 O O . LYS B 1 139 ? -7.789 -29.938 -5.305 1 96.25 139 LYS B O 1
ATOM 4787 N N . PRO B 1 140 ? -7.879 -30.609 -3.23 1 95.62 140 PRO B N 1
ATOM 4788 C CA . PRO B 1 140 ? -8.352 -29.297 -2.754 1 95.62 140 PRO B CA 1
ATOM 4789 C C . PRO B 1 140 ? -7.441 -28.156 -3.188 1 95.62 140 PRO B C 1
ATOM 4791 O O . PRO B 1 140 ? -7.926 -27.047 -3.461 1 95.62 140 PRO B O 1
ATOM 4794 N N . GLU B 1 141 ? -6.152 -28.422 -3.336 1 94.12 141 GLU B N 1
ATOM 4795 C CA . GLU B 1 141 ? -5.188 -27.391 -3.678 1 94.12 141 GLU B CA 1
ATOM 4796 C C . GLU B 1 141 ? -5.402 -26.875 -5.102 1 94.12 141 GLU B C 1
ATOM 4798 O O . GLU B 1 141 ? -4.867 -25.844 -5.48 1 94.12 141 GLU B O 1
ATOM 4803 N N . ASN B 1 142 ? -6.145 -27.641 -5.875 1 96.06 142 ASN B N 1
ATOM 4804 C CA . ASN B 1 142 ? -6.43 -27.234 -7.246 1 96.06 142 ASN B CA 1
ATOM 4805 C C . ASN B 1 142 ? -7.73 -26.438 -7.336 1 96.06 142 ASN B C 1
ATOM 4807 O O . ASN B 1 142 ? -8.086 -25.938 -8.406 1 96.06 142 ASN B O 1
ATOM 4811 N N . VAL B 1 143 ? -8.414 -26.328 -6.254 1 96.38 143 VAL B N 1
ATOM 4812 C CA . VAL B 1 143 ? -9.68 -25.609 -6.23 1 96.38 143 VAL B CA 1
ATOM 4813 C C . VAL B 1 143 ? -9.516 -24.297 -5.469 1 96.38 143 VAL B C 1
ATOM 4815 O O . VAL B 1 143 ? -9.078 -24.297 -4.312 1 96.38 143 VAL B O 1
ATOM 4818 N N . VAL B 1 144 ? -9.812 -23.219 -6.098 1 96.62 144 VAL B N 1
ATOM 4819 C CA . VAL B 1 144 ? -9.742 -21.891 -5.5 1 96.62 144 VAL B CA 1
ATOM 4820 C C . VAL B 1 144 ? -11.148 -21.344 -5.262 1 96.62 144 VAL B C 1
ATOM 4822 O O . VAL B 1 144 ? -11.953 -21.266 -6.191 1 96.62 144 VAL B O 1
ATOM 4825 N N . ILE B 1 145 ? -11.398 -20.969 -4.055 1 92.88 145 ILE B N 1
ATOM 4826 C CA . ILE B 1 145 ? -12.719 -20.453 -3.705 1 92.88 145 ILE B CA 1
ATOM 4827 C C . ILE B 1 145 ? -12.711 -18.938 -3.789 1 92.88 145 ILE B C 1
ATOM 4829 O O . ILE B 1 145 ? -11.93 -18.266 -3.104 1 92.88 145 ILE B O 1
ATOM 4833 N N . GLU B 1 146 ? -13.594 -18.422 -4.602 1 91.75 146 GLU B N 1
ATOM 4834 C CA . GLU B 1 146 ? -13.703 -16.969 -4.762 1 91.75 146 GLU B CA 1
ATOM 4835 C C . GLU B 1 146 ? -14.781 -16.406 -3.848 1 91.75 146 GLU B C 1
ATOM 4837 O O . GLU B 1 146 ? -15.922 -16.859 -3.854 1 91.75 146 GLU B O 1
ATOM 4842 N N . ILE B 1 147 ? -14.359 -15.414 -3.127 1 83.69 147 ILE B N 1
ATOM 4843 C CA . ILE B 1 147 ? -15.297 -14.758 -2.215 1 83.69 147 ILE B CA 1
ATOM 4844 C C . ILE B 1 147 ? -15.5 -13.305 -2.633 1 83.69 147 ILE B C 1
ATOM 4846 O O . ILE B 1 147 ? -14.539 -12.531 -2.699 1 83.69 147 ILE B O 1
ATOM 4850 N N . THR B 1 148 ? -16.719 -12.914 -2.857 1 77.25 148 THR B N 1
ATOM 4851 C CA . THR B 1 148 ? -17.016 -11.539 -3.248 1 77.25 148 THR B CA 1
ATOM 4852 C C . THR B 1 148 ? -17.188 -10.648 -2.018 1 77.25 148 THR B C 1
ATOM 4854 O O . THR B 1 148 ? -17.328 -11.148 -0.901 1 77.25 148 THR B O 1
ATOM 4857 N N . GLU B 1 149 ? -17.172 -9.359 -2.205 1 70.38 149 GLU B N 1
ATOM 4858 C CA . GLU B 1 149 ? -17.312 -8.383 -1.13 1 70.38 149 GLU B CA 1
ATOM 4859 C C . GLU B 1 149 ? -18.688 -8.492 -0.474 1 70.38 149 GLU B C 1
ATOM 4861 O O . GLU B 1 149 ? -18.797 -8.453 0.753 1 70.38 149 GLU B O 1
ATOM 4866 N N . GLY B 1 150 ? -19.641 -8.492 -1.272 1 66.69 150 GLY B N 1
ATOM 4867 C CA . GLY B 1 150 ? -21.016 -8.578 -0.768 1 66.69 150 GLY B CA 1
ATOM 4868 C C . GLY B 1 150 ? -21.234 -9.773 0.135 1 66.69 150 GLY B C 1
ATOM 4869 O O . GLY B 1 150 ? -21.875 -9.656 1.181 1 66.69 150 GLY B O 1
ATOM 4870 N N . GLU B 1 151 ? -20.656 -10.758 -0.156 1 63.38 151 GLU B N 1
ATOM 4871 C CA . GLU B 1 151 ? -20.812 -12 0.597 1 63.38 151 GLU B CA 1
ATOM 4872 C C . GLU B 1 151 ? -20.109 -11.914 1.953 1 63.38 151 GLU B C 1
ATOM 4874 O O . GLU B 1 151 ? -20.641 -12.391 2.959 1 63.38 151 GLU B O 1
ATOM 4879 N N . TYR B 1 152 ? -18.984 -11.305 1.973 1 61.41 152 TYR B N 1
ATOM 4880 C CA . TYR B 1 152 ? -18.188 -11.242 3.197 1 61.41 152 TYR B CA 1
ATOM 4881 C C . TYR B 1 152 ? -18.828 -10.297 4.211 1 61.41 152 TYR B C 1
ATOM 4883 O O . TYR B 1 152 ? -18.906 -10.609 5.402 1 61.41 152 TYR B O 1
ATOM 4891 N N . LEU B 1 153 ? -19.344 -9.234 3.746 1 64.69 153 LEU B N 1
ATOM 4892 C CA . LEU B 1 153 ? -19.797 -8.156 4.617 1 64.69 153 LEU B CA 1
ATOM 4893 C C . LEU B 1 153 ? -21.094 -8.539 5.324 1 64.69 153 LEU B C 1
ATOM 4895 O O . LEU B 1 153 ? -21.422 -7.996 6.387 1 64.69 153 LEU B O 1
ATOM 4899 N N . GLN B 1 154 ? -21.719 -9.414 4.809 1 64.75 154 GLN B N 1
ATOM 4900 C CA . GLN B 1 154 ? -23 -9.789 5.414 1 64.75 154 GLN B CA 1
ATOM 4901 C C . GLN B 1 154 ? -22.781 -10.555 6.711 1 64.75 154 GLN B C 1
ATOM 4903 O O . GLN B 1 154 ? -23.531 -10.383 7.676 1 64.75 154 GLN B O 1
ATOM 4908 N N . HIS B 1 155 ? -21.766 -11.312 6.742 1 68.88 155 HIS B N 1
ATOM 4909 C CA . HIS B 1 155 ? -21.469 -12.109 7.93 1 68.88 155 HIS B CA 1
ATOM 4910 C C . HIS B 1 155 ? -19.969 -12.289 8.117 1 68.88 155 HIS B C 1
ATOM 4912 O O . HIS B 1 155 ? -19.438 -13.398 7.992 1 68.88 155 HIS B O 1
ATOM 4918 N N . PRO B 1 156 ? -19.328 -11.359 8.578 1 71.88 156 PRO B N 1
ATOM 4919 C CA . PRO B 1 156 ? -17.859 -11.391 8.578 1 71.88 156 PRO B CA 1
ATOM 4920 C C . PRO B 1 156 ? -17.297 -12.469 9.492 1 71.88 156 PRO B C 1
ATOM 4922 O O . PRO B 1 156 ? -16.328 -13.148 9.133 1 71.88 156 PRO B O 1
ATOM 4925 N N . ASP B 1 157 ? -17.906 -12.695 10.562 1 74.25 157 ASP B N 1
ATOM 4926 C CA . ASP B 1 157 ? -17.375 -13.664 11.516 1 74.25 157 ASP B CA 1
ATOM 4927 C C . ASP B 1 157 ? -17.531 -15.094 11 1 74.25 157 ASP B C 1
ATOM 4929 O O . ASP B 1 157 ? -16.594 -15.891 11.062 1 74.25 157 ASP B O 1
ATOM 4933 N N . VAL B 1 158 ? -18.672 -15.328 10.492 1 74.38 158 VAL B N 1
ATOM 4934 C CA . VAL B 1 158 ? -18.953 -16.656 9.961 1 74.38 158 VAL B CA 1
ATOM 4935 C C . VAL B 1 158 ? -18.047 -16.938 8.758 1 74.38 158 VAL B C 1
ATOM 4937 O O . VAL B 1 158 ? -17.5 -18.031 8.617 1 74.38 158 VAL B O 1
ATOM 4940 N N . MET B 1 159 ? -17.891 -15.953 8 1 77.12 159 MET B N 1
ATOM 4941 C CA . MET B 1 159 ? -17.078 -16.109 6.793 1 77.12 159 MET B CA 1
ATOM 4942 C C . MET B 1 159 ? -15.625 -16.359 7.145 1 77.12 159 MET B C 1
ATOM 4944 O O . MET B 1 159 ? -14.969 -17.203 6.539 1 77.12 159 MET B O 1
ATOM 4948 N N . THR B 1 160 ? -15.195 -15.711 8.07 1 80.38 160 THR B N 1
ATOM 4949 C CA . THR B 1 160 ? -13.812 -15.883 8.492 1 80.38 160 THR B CA 1
ATOM 4950 C C . THR B 1 160 ? -13.57 -17.312 8.984 1 80.38 160 THR B C 1
ATOM 4952 O O . THR B 1 160 ? -12.57 -17.938 8.625 1 80.38 160 THR B O 1
ATOM 4955 N N . ARG B 1 161 ? -14.469 -17.844 9.742 1 81.94 161 ARG B N 1
ATOM 4956 C CA . ARG B 1 161 ? -14.359 -19.219 10.234 1 81.94 161 ARG B CA 1
ATOM 4957 C C . ARG B 1 161 ? -14.43 -20.219 9.086 1 81.94 161 ARG B C 1
ATOM 4959 O O . ARG B 1 161 ? -13.672 -21.188 9.055 1 81.94 161 ARG B O 1
ATOM 4966 N N . ALA B 1 162 ? -15.344 -19.922 8.195 1 81.81 162 ALA B N 1
ATOM 4967 C CA . ALA B 1 162 ? -15.484 -20.797 7.035 1 81.81 162 ALA B CA 1
ATOM 4968 C C . ALA B 1 162 ? -14.211 -20.812 6.195 1 81.81 162 ALA B C 1
ATOM 4970 O O . ALA B 1 162 ? -13.758 -21.875 5.762 1 81.81 162 ALA B O 1
ATOM 4971 N N . ILE B 1 163 ? -13.672 -19.734 6.027 1 86.62 163 ILE B N 1
ATOM 4972 C CA . ILE B 1 163 ? -12.469 -19.578 5.215 1 86.62 163 ILE B CA 1
ATOM 4973 C C . ILE B 1 163 ? -11.312 -20.328 5.867 1 86.62 163 ILE B C 1
ATOM 4975 O O . ILE B 1 163 ? -10.562 -21.031 5.191 1 86.62 163 ILE B O 1
ATOM 4979 N N . HIS B 1 164 ? -11.234 -20.234 7.082 1 86.81 164 HIS B N 1
ATOM 4980 C CA . HIS B 1 164 ? -10.188 -20.938 7.801 1 86.81 164 HIS B CA 1
ATOM 4981 C C . HIS B 1 164 ? -10.336 -22.438 7.652 1 86.81 164 HIS B C 1
ATOM 4983 O O . HIS B 1 164 ? -9.352 -23.156 7.441 1 86.81 164 HIS B O 1
ATOM 4989 N N . GLU B 1 165 ? -11.531 -22.859 7.777 1 87 165 GLU B N 1
ATOM 4990 C CA . GLU B 1 165 ? -11.789 -24.281 7.629 1 87 165 GLU B CA 1
ATOM 4991 C C . GLU B 1 165 ? -11.461 -24.766 6.219 1 87 165 GLU B C 1
ATOM 4993 O O . GLU B 1 165 ? -10.875 -25.828 6.039 1 87 165 GLU B O 1
ATOM 4998 N N . LEU B 1 166 ? -11.844 -24 5.285 1 90.12 166 LEU B N 1
ATOM 4999 C CA . LEU B 1 166 ? -11.547 -24.344 3.9 1 90.12 166 LEU B CA 1
ATOM 5000 C C . LEU B 1 166 ? -10.047 -24.438 3.666 1 90.12 166 LEU B C 1
ATOM 5002 O O . LEU B 1 166 ? -9.562 -25.359 3.023 1 90.12 166 LEU B O 1
ATOM 5006 N N . LYS B 1 167 ? -9.352 -23.562 4.195 1 91.56 167 LYS B N 1
ATOM 5007 C CA . LYS B 1 167 ? -7.898 -23.562 4.059 1 91.56 167 LYS B CA 1
ATOM 5008 C C . LYS B 1 167 ? -7.277 -24.766 4.746 1 91.56 167 LYS B C 1
ATOM 5010 O O . LYS B 1 167 ? -6.316 -25.344 4.242 1 91.56 167 LYS B O 1
ATOM 5015 N N . ASN B 1 168 ? -7.82 -25.078 5.848 1 92.25 168 ASN B N 1
ATOM 5016 C CA . ASN B 1 168 ? -7.34 -26.25 6.566 1 92.25 168 ASN B CA 1
ATOM 5017 C C . ASN B 1 168 ? -7.52 -27.531 5.742 1 92.25 168 ASN B C 1
ATOM 5019 O O . ASN B 1 168 ? -6.77 -28.484 5.91 1 92.25 168 ASN B O 1
ATOM 5023 N N . HIS B 1 169 ? -8.523 -27.484 4.914 1 93.31 169 HIS B N 1
ATOM 5024 C CA . HIS B 1 169 ? -8.766 -28.625 4.051 1 93.31 169 HIS B CA 1
ATOM 5025 C C . HIS B 1 169 ? -7.934 -28.547 2.777 1 93.31 169 HIS B C 1
ATOM 5027 O O . HIS B 1 169 ? -8.023 -29.422 1.914 1 93.31 169 HIS B O 1
ATOM 5033 N N . GLY B 1 170 ? -7.191 -27.391 2.615 1 94.94 170 GLY B N 1
ATOM 5034 C CA . GLY B 1 170 ? -6.223 -27.328 1.53 1 94.94 170 GLY B CA 1
ATOM 5035 C C . GLY B 1 170 ? -6.672 -26.438 0.387 1 94.94 170 GLY B C 1
ATOM 5036 O O . GLY B 1 170 ? -5.969 -26.312 -0.616 1 94.94 170 GLY B O 1
ATOM 5037 N N . PHE B 1 171 ? -7.863 -25.781 0.525 1 94.62 171 PHE B N 1
ATOM 5038 C CA . PHE B 1 171 ? -8.352 -24.891 -0.533 1 94.62 171 PHE B CA 1
ATOM 5039 C C . PHE B 1 171 ? -7.629 -23.547 -0.492 1 94.62 171 PHE B C 1
ATOM 5041 O O . PHE B 1 171 ? -7.254 -23.078 0.582 1 94.62 171 PHE B O 1
ATOM 5048 N N . ASP B 1 172 ? -7.445 -22.984 -1.629 1 94.56 172 ASP B N 1
ATOM 5049 C CA . ASP B 1 172 ? -6.988 -21.594 -1.7 1 94.56 172 ASP B CA 1
ATOM 5050 C C . ASP B 1 172 ? -8.172 -20.641 -1.798 1 94.56 172 ASP B C 1
ATOM 5052 O O . ASP B 1 172 ? -9.25 -21.016 -2.248 1 94.56 172 ASP B O 1
ATOM 5056 N N . ILE B 1 173 ? -7.91 -19.453 -1.317 1 93.31 173 ILE B N 1
ATOM 5057 C CA . ILE B 1 173 ? -8.961 -18.438 -1.29 1 93.31 173 ILE B CA 1
ATOM 5058 C C . ILE B 1 173 ? -8.586 -17.281 -2.217 1 93.31 173 ILE B C 1
ATOM 5060 O O . ILE B 1 173 ? -7.434 -16.844 -2.24 1 93.31 173 ILE B O 1
ATOM 5064 N N . ALA B 1 174 ? -9.547 -16.812 -3.008 1 93.88 174 ALA B N 1
ATOM 5065 C CA . ALA B 1 174 ? -9.406 -15.609 -3.826 1 93.88 174 ALA B CA 1
ATOM 5066 C C . ALA B 1 174 ? -10.438 -14.555 -3.432 1 93.88 174 ALA B C 1
ATOM 5068 O O . ALA B 1 174 ? -11.633 -14.859 -3.307 1 93.88 174 ALA B O 1
ATOM 5069 N N . ILE B 1 175 ? -9.961 -13.367 -3.164 1 89.12 175 ILE B N 1
ATOM 5070 C CA . ILE B 1 175 ? -10.883 -12.25 -2.986 1 89.12 175 ILE B CA 1
ATOM 5071 C C . ILE B 1 175 ? -11.258 -11.672 -4.348 1 89.12 175 ILE B C 1
ATOM 5073 O O . ILE B 1 175 ? -10.383 -11.312 -5.141 1 89.12 175 ILE B O 1
ATOM 5077 N N . ASP B 1 176 ? -12.516 -11.57 -4.512 1 84.56 176 ASP B N 1
ATOM 5078 C CA . ASP B 1 176 ? -13.008 -11.102 -5.805 1 84.56 176 ASP B CA 1
ATOM 5079 C C . ASP B 1 176 ? -13.523 -9.664 -5.707 1 84.56 176 ASP B C 1
ATOM 5081 O O . ASP B 1 176 ? -13.969 -9.234 -4.645 1 84.56 176 ASP B O 1
ATOM 5085 N N . ASP B 1 177 ? -13.406 -8.914 -6.859 1 76.44 177 ASP B N 1
ATOM 5086 C CA . ASP B 1 177 ? -13.883 -7.539 -7.023 1 76.44 177 ASP B CA 1
ATOM 5087 C C . ASP B 1 177 ? -13.273 -6.617 -5.969 1 76.44 177 ASP B C 1
ATOM 5089 O O . ASP B 1 177 ? -13.977 -5.797 -5.375 1 76.44 177 ASP B O 1
ATOM 5093 N N . PHE B 1 178 ? -12.008 -6.867 -5.793 1 72.06 178 PHE B N 1
ATOM 5094 C CA . PHE B 1 178 ? -11.336 -6.004 -4.832 1 72.06 178 PHE B CA 1
ATOM 5095 C C . PHE B 1 178 ? -11.266 -4.57 -5.344 1 72.06 178 PHE B C 1
ATOM 5097 O O . PHE B 1 178 ? -10.867 -4.336 -6.488 1 72.06 178 PHE B O 1
ATOM 5104 N N . GLY B 1 179 ? -11.758 -3.605 -4.629 1 60.38 179 GLY B N 1
ATOM 5105 C CA . GLY B 1 179 ? -11.688 -2.199 -4.992 1 60.38 179 GLY B CA 1
ATOM 5106 C C . GLY B 1 179 ? -13 -1.651 -5.52 1 60.38 179 GLY B C 1
ATOM 5107 O O . GLY B 1 179 ? -13.156 -0.439 -5.676 1 60.38 179 GLY B O 1
ATOM 5108 N N . ALA B 1 180 ? -13.914 -2.602 -6.117 1 57.12 180 ALA B N 1
ATOM 5109 C CA . ALA B 1 180 ? -15.172 -2.141 -6.699 1 57.12 180 ALA B CA 1
ATOM 5110 C C . ALA B 1 180 ? -16.109 -1.604 -5.621 1 57.12 180 ALA B C 1
ATOM 5112 O O . ALA B 1 180 ? -17.016 -0.817 -5.914 1 57.12 180 ALA B O 1
ATOM 5113 N N . GLY B 1 181 ? -15.805 -2.1 -4.449 1 55.56 181 GLY B N 1
ATOM 5114 C CA . GLY B 1 181 ? -16.703 -1.681 -3.387 1 55.56 181 GLY B CA 1
ATOM 5115 C C . GLY B 1 181 ? -15.984 -1.078 -2.197 1 55.56 181 GLY B C 1
ATOM 5116 O O . GLY B 1 181 ? -14.961 -0.407 -2.359 1 55.56 181 GLY B O 1
ATOM 5117 N N . TYR B 1 182 ? -16.625 -1.115 -1.029 1 48.56 182 TYR B N 1
ATOM 5118 C CA . TYR B 1 182 ? -16.328 -0.331 0.165 1 48.56 182 TYR B CA 1
ATOM 5119 C C . TYR B 1 182 ? -15.242 -0.999 0.999 1 48.56 182 TYR B C 1
ATOM 5121 O O . TYR B 1 182 ? -14.539 -0.332 1.762 1 48.56 182 TYR B O 1
ATOM 5129 N N . SER B 1 183 ? -15.125 -2.363 1.177 1 52.62 183 SER B N 1
ATOM 5130 C CA . SER B 1 183 ? -14.383 -2.883 2.318 1 52.62 183 SER B CA 1
ATOM 5131 C C . SER B 1 183 ? -13.125 -3.625 1.87 1 52.62 183 SER B C 1
ATOM 5133 O O . SER B 1 183 ? -13.219 -4.672 1.229 1 52.62 183 SER B O 1
ATOM 5135 N N . ASN B 1 184 ? -11.875 -2.998 1.812 1 67.62 184 ASN B N 1
ATOM 5136 C CA . ASN B 1 184 ? -10.977 -3.883 1.083 1 67.62 184 ASN B CA 1
ATOM 5137 C C . ASN B 1 184 ? -9.82 -4.359 1.964 1 67.62 184 ASN B C 1
ATOM 5139 O O . ASN B 1 184 ? -9.547 -5.559 2.037 1 67.62 184 ASN B O 1
ATOM 5143 N N . MET B 1 185 ? -9.328 -3.678 2.979 1 72.5 185 MET B N 1
ATOM 5144 C CA . MET B 1 185 ? -8.055 -4.113 3.555 1 72.5 185 MET B CA 1
ATOM 5145 C C . MET B 1 185 ? -8.289 -5.066 4.723 1 72.5 185 MET B C 1
ATOM 5147 O O . MET B 1 185 ? -7.52 -6.008 4.926 1 72.5 185 MET B O 1
ATOM 5151 N N . SER B 1 186 ? -9.438 -4.926 5.445 1 73.44 186 SER B N 1
ATOM 5152 C CA . SER B 1 186 ? -9.766 -5.812 6.555 1 73.44 186 SER B CA 1
ATOM 5153 C C . SER B 1 186 ? -10.07 -7.223 6.062 1 73.44 186 SER B C 1
ATOM 5155 O O . SER B 1 186 ? -9.742 -8.203 6.738 1 73.44 186 SER B O 1
ATOM 5157 N N . ARG B 1 187 ? -10.586 -7.242 4.926 1 80.12 187 ARG B N 1
ATOM 5158 C CA . ARG B 1 187 ? -10.875 -8.547 4.332 1 80.12 187 ARG B CA 1
ATOM 5159 C C . ARG B 1 187 ? -9.594 -9.305 4.031 1 80.12 187 ARG B C 1
ATOM 5161 O O . ARG B 1 187 ? -9.523 -10.523 4.23 1 80.12 187 ARG B O 1
ATOM 5168 N N . ILE B 1 188 ? -8.672 -8.602 3.598 1 83.94 188 ILE B N 1
ATOM 5169 C CA . ILE B 1 188 ? -7.379 -9.219 3.305 1 83.94 188 ILE B CA 1
ATOM 5170 C C . ILE B 1 188 ? -6.758 -9.75 4.594 1 83.94 188 ILE B C 1
ATOM 5172 O O . ILE B 1 188 ? -6.246 -10.875 4.625 1 83.94 188 ILE B O 1
ATOM 5176 N N . GLY B 1 189 ? -6.883 -8.969 5.617 1 82.94 189 GLY B N 1
ATOM 5177 C CA . GLY B 1 189 ? -6.328 -9.391 6.895 1 82.94 189 GLY B CA 1
ATOM 5178 C C . GLY B 1 189 ? -7.008 -10.625 7.465 1 82.94 189 GLY B C 1
ATOM 5179 O O . GLY B 1 189 ? -6.348 -11.5 8.023 1 82.94 189 GLY B O 1
ATOM 5180 N N . GLN B 1 190 ? -8.227 -10.68 7.289 1 81.94 190 GLN B N 1
ATOM 5181 C CA . GLN B 1 190 ? -9.008 -11.766 7.875 1 81.94 190 GLN B CA 1
ATOM 5182 C C . GLN B 1 190 ? -8.93 -13.023 7.02 1 81.94 190 GLN B C 1
ATOM 5184 O O . GLN B 1 190 ? -8.812 -14.133 7.547 1 81.94 190 GLN B O 1
ATOM 5189 N N . MET B 1 191 ? -8.898 -12.844 5.762 1 86 191 MET B N 1
ATOM 5190 C CA . MET B 1 191 ? -9.023 -13.992 4.871 1 86 191 MET B CA 1
ATOM 5191 C C . MET B 1 191 ? -7.645 -14.539 4.496 1 86 191 MET B C 1
ATOM 5193 O O . MET B 1 191 ? -7.516 -15.711 4.129 1 86 191 MET B O 1
ATOM 5197 N N . ARG B 1 192 ? -6.684 -13.68 4.473 1 88.44 192 ARG B N 1
ATOM 5198 C CA . ARG B 1 192 ? -5.34 -14.062 4.051 1 88.44 192 ARG B CA 1
ATOM 5199 C C . ARG B 1 192 ? -5.383 -14.844 2.738 1 88.44 192 ARG B C 1
ATOM 5201 O O . ARG B 1 192 ? -4.969 -16 2.686 1 88.44 192 ARG B O 1
ATOM 5208 N N . PRO B 1 193 ? -5.879 -14.18 1.725 1 91.56 193 PRO B N 1
ATOM 5209 C CA . PRO B 1 193 ? -6.098 -14.867 0.45 1 91.56 193 PRO B CA 1
ATOM 5210 C C . PRO B 1 193 ? -4.797 -15.195 -0.277 1 91.56 193 PRO B C 1
ATOM 5212 O O . PRO B 1 193 ? -3.797 -14.492 -0.107 1 91.56 193 PRO B O 1
ATOM 5215 N N . LYS B 1 194 ? -4.844 -16.219 -1.039 1 93.94 194 LYS B N 1
ATOM 5216 C CA . LYS B 1 194 ? -3.756 -16.516 -1.963 1 93.94 194 LYS B CA 1
ATOM 5217 C C . LYS B 1 194 ? -3.838 -15.648 -3.215 1 93.94 194 LYS B C 1
ATOM 5219 O O . LYS B 1 194 ? -2.812 -15.281 -3.795 1 93.94 194 LYS B O 1
ATOM 5224 N N . PHE B 1 195 ? -5.062 -15.281 -3.576 1 94.62 195 PHE B N 1
ATOM 5225 C CA . PHE B 1 195 ? -5.27 -14.508 -4.793 1 94.62 195 PHE B CA 1
ATOM 5226 C C . PHE B 1 195 ? -6.105 -13.266 -4.5 1 94.62 195 PHE B C 1
ATOM 5228 O O . PHE B 1 195 ? -7.07 -13.32 -3.738 1 94.62 195 PHE B O 1
ATOM 5235 N N . ILE B 1 196 ? -5.723 -12.203 -5.031 1 92.12 196 ILE B N 1
ATOM 5236 C CA . ILE B 1 196 ? -6.492 -10.961 -5.027 1 92.12 196 ILE B CA 1
ATOM 5237 C C . ILE B 1 196 ? -6.859 -10.578 -6.461 1 92.12 196 ILE B C 1
ATOM 5239 O O . ILE B 1 196 ? -5.98 -10.312 -7.281 1 92.12 196 ILE B O 1
ATOM 5243 N N . LYS B 1 197 ? -8.172 -10.594 -6.797 1 93.5 197 LYS B N 1
ATOM 5244 C CA . LYS B 1 197 ? -8.633 -10.273 -8.141 1 93.5 197 LYS B CA 1
ATOM 5245 C C . LYS B 1 197 ? -9.023 -8.805 -8.258 1 93.5 197 LYS B C 1
ATOM 5247 O O . LYS B 1 197 ? -9.82 -8.305 -7.461 1 93.5 197 LYS B O 1
ATOM 5252 N N . LEU B 1 198 ? -8.461 -8.156 -9.195 1 89.62 198 LEU B N 1
ATOM 5253 C CA . LEU B 1 198 ? -8.758 -6.746 -9.445 1 89.62 198 LEU B CA 1
ATOM 5254 C C . LEU B 1 198 ? -9.531 -6.578 -10.75 1 89.62 198 LEU B C 1
ATOM 5256 O O . LEU B 1 198 ? -9.172 -7.18 -11.766 1 89.62 198 LEU B O 1
ATOM 5260 N N . ASP B 1 199 ? -10.453 -5.695 -10.672 1 84.94 199 ASP B N 1
ATOM 5261 C CA . ASP B 1 199 ? -11.219 -5.414 -11.875 1 84.94 199 ASP B CA 1
ATOM 5262 C C . ASP B 1 199 ? -10.516 -4.379 -12.75 1 84.94 199 ASP B C 1
ATOM 5264 O O . ASP B 1 199 ? -9.867 -3.463 -12.234 1 84.94 199 ASP B O 1
ATOM 5268 N N . LEU B 1 200 ? -10.789 -4.512 -14.008 1 84.12 200 LEU B N 1
ATOM 5269 C CA . LEU B 1 200 ? -10.141 -3.641 -14.977 1 84.12 200 LEU B CA 1
ATOM 5270 C C . LEU B 1 200 ? -10.555 -2.188 -14.766 1 84.12 200 LEU B C 1
ATOM 5272 O O . LEU B 1 200 ? -9.789 -1.27 -15.078 1 84.12 200 LEU B O 1
ATOM 5276 N N . HIS B 1 201 ? -11.727 -1.999 -14.281 1 81.75 201 HIS B N 1
ATOM 5277 C CA . HIS B 1 201 ? -12.211 -0.636 -14.086 1 81.75 201 HIS B CA 1
ATOM 5278 C C . HIS B 1 201 ? -11.297 0.138 -13.141 1 81.75 201 HIS B C 1
ATOM 5280 O O . HIS B 1 201 ? -11.008 1.315 -13.375 1 81.75 201 HIS B O 1
ATOM 5286 N N . LEU B 1 202 ? -10.859 -0.515 -12.164 1 80 202 LEU B N 1
ATOM 5287 C CA . LEU B 1 202 ? -9.938 0.127 -11.234 1 80 202 LEU B CA 1
ATOM 5288 C C . LEU B 1 202 ? -8.609 0.452 -11.922 1 80 202 LEU B C 1
ATOM 5290 O O . LEU B 1 202 ? -8.031 1.513 -11.688 1 80 202 LEU B O 1
ATOM 5294 N N . ILE B 1 203 ? -8.164 -0.397 -12.695 1 80.81 203 ILE B N 1
ATOM 5295 C CA . ILE B 1 203 ? -6.918 -0.21 -13.43 1 80.81 203 ILE B CA 1
ATOM 5296 C C . ILE B 1 203 ? -7.051 0.972 -14.383 1 80.81 203 ILE B C 1
ATOM 5298 O O . ILE B 1 203 ? -6.148 1.811 -14.477 1 80.81 203 ILE B O 1
ATOM 5302 N N . ARG B 1 204 ? -8.172 0.999 -15.07 1 85.31 204 ARG B N 1
ATOM 5303 C CA . ARG B 1 204 ? -8.406 2.078 -16.016 1 85.31 204 ARG B CA 1
ATOM 5304 C C . ARG B 1 204 ? -8.398 3.436 -15.328 1 85.31 204 ARG B C 1
ATOM 5306 O O . ARG B 1 204 ? -7.867 4.41 -15.859 1 85.31 204 ARG B O 1
ATOM 5313 N N . LYS B 1 205 ? -8.969 3.441 -14.211 1 83.19 205 LYS B N 1
ATOM 5314 C CA . LYS B 1 205 ? -8.93 4.676 -13.438 1 83.19 205 LYS B CA 1
ATOM 5315 C C . LYS B 1 205 ? -7.488 5.078 -13.117 1 83.19 205 LYS B C 1
ATOM 5317 O O . LYS B 1 205 ? -7.16 6.266 -13.102 1 83.19 205 LYS B O 1
ATOM 5322 N N . GLY B 1 206 ? -6.633 4.145 -12.93 1 82.88 206 GLY B N 1
ATOM 5323 C CA . GLY B 1 206 ? -5.234 4.395 -12.617 1 82.88 206 GLY B CA 1
ATOM 5324 C C . GLY B 1 206 ? -4.461 4.992 -13.781 1 82.88 206 GLY B C 1
ATOM 5325 O O . GLY B 1 206 ? -3.434 5.641 -13.578 1 82.88 206 GLY B O 1
ATOM 5326 N N . PHE B 1 207 ? -4.949 4.715 -14.992 1 78.31 207 PHE B N 1
ATOM 5327 C CA . PHE B 1 207 ? -4.293 5.254 -16.172 1 78.31 207 PHE B CA 1
ATOM 5328 C C . PHE B 1 207 ? -4.457 6.77 -16.25 1 78.31 207 PHE B C 1
ATOM 5330 O O . PHE B 1 207 ? -3.584 7.473 -16.766 1 78.31 207 PHE B O 1
ATOM 5337 N N . SER B 1 208 ? -5.551 7.23 -15.672 1 82.81 208 SER B N 1
ATOM 5338 C CA . SER B 1 208 ? -5.867 8.641 -15.883 1 82.81 208 SER B CA 1
ATOM 5339 C C . SER B 1 208 ? -5.797 9.43 -14.586 1 82.81 208 SER B C 1
ATOM 5341 O O . SER B 1 208 ? -5.859 10.664 -14.594 1 82.81 208 SER B O 1
ATOM 5343 N N . ASP B 1 209 ? -5.73 8.719 -13.555 1 87.12 209 ASP B N 1
ATOM 5344 C CA . ASP B 1 209 ? -5.77 9.375 -12.25 1 87.12 209 ASP B CA 1
ATOM 5345 C C . ASP B 1 209 ? -4.621 8.898 -11.367 1 87.12 209 ASP B C 1
ATOM 5347 O O . ASP B 1 209 ? -4.559 7.727 -10.992 1 87.12 209 ASP B O 1
ATOM 5351 N N . LEU B 1 210 ? -3.861 9.805 -10.914 1 83.44 210 LEU B N 1
ATOM 5352 C CA . LEU B 1 210 ? -2.643 9.5 -10.18 1 83.44 210 LEU B CA 1
ATOM 5353 C C . LEU B 1 210 ? -2.969 8.875 -8.82 1 83.44 210 LEU B C 1
ATOM 5355 O O . LEU B 1 210 ? -2.258 7.98 -8.359 1 83.44 210 LEU B O 1
ATOM 5359 N N . VAL B 1 211 ? -3.947 9.359 -8.195 1 85.69 211 VAL B N 1
ATOM 5360 C CA . VAL B 1 211 ? -4.301 8.836 -6.879 1 85.69 211 VAL B CA 1
ATOM 5361 C C . VAL B 1 211 ? -4.719 7.371 -7.004 1 85.69 211 VAL B C 1
ATOM 5363 O O . VAL B 1 211 ? -4.289 6.527 -6.215 1 85.69 211 VAL B O 1
ATOM 5366 N N . TYR B 1 212 ? -5.457 7.07 -7.996 1 85.94 212 TYR B N 1
ATOM 5367 C CA . TYR B 1 212 ? -5.871 5.691 -8.219 1 85.94 212 TYR B CA 1
ATOM 5368 C C . TYR B 1 212 ? -4.684 4.824 -8.625 1 85.94 212 TYR B C 1
ATOM 5370 O O . TYR B 1 212 ? -4.617 3.648 -8.266 1 85.94 212 TYR B O 1
ATOM 5378 N N . LYS B 1 213 ? -3.822 5.375 -9.344 1 87.31 213 LYS B N 1
ATOM 5379 C CA . LYS B 1 213 ? -2.598 4.652 -9.672 1 87.31 213 LYS B CA 1
ATOM 5380 C C . LYS B 1 213 ? -1.837 4.258 -8.406 1 87.31 213 LYS B C 1
ATOM 5382 O O . LYS B 1 213 ? -1.384 3.117 -8.281 1 87.31 213 LYS B O 1
ATOM 5387 N N . GLU B 1 214 ? -1.742 5.16 -7.527 1 88.06 214 GLU B N 1
ATOM 5388 C CA . GLU B 1 214 ? -0.999 4.895 -6.301 1 88.06 214 GLU B CA 1
ATOM 5389 C C . GLU B 1 214 ? -1.745 3.912 -5.402 1 88.06 214 GLU B C 1
ATOM 5391 O O . GLU B 1 214 ? -1.125 3.117 -4.695 1 88.06 214 GLU B O 1
ATOM 5396 N N . ILE B 1 215 ? -3.041 3.934 -5.473 1 86.81 215 ILE B N 1
ATOM 5397 C CA . ILE B 1 215 ? -3.836 2.926 -4.777 1 86.81 215 ILE B CA 1
ATOM 5398 C C . ILE B 1 215 ? -3.506 1.54 -5.328 1 86.81 215 ILE B C 1
ATOM 5400 O O . ILE B 1 215 ? -3.262 0.605 -4.562 1 86.81 215 ILE B O 1
ATOM 5404 N N . LEU B 1 216 ? -3.465 1.488 -6.609 1 87.31 216 LEU B N 1
ATOM 5405 C CA . LEU B 1 216 ? -3.127 0.222 -7.25 1 87.31 216 LEU B CA 1
ATOM 5406 C C . LEU B 1 216 ? -1.716 -0.217 -6.879 1 87.31 216 LEU B C 1
ATOM 5408 O O . LEU B 1 216 ? -1.485 -1.39 -6.574 1 87.31 216 LEU B O 1
ATOM 5412 N N . ASN B 1 217 ? -0.813 0.682 -6.867 1 88.19 217 ASN B N 1
ATOM 5413 C CA . ASN B 1 217 ? 0.558 0.376 -6.477 1 88.19 217 ASN B CA 1
ATOM 5414 C C . ASN B 1 217 ? 0.631 -0.115 -5.031 1 88.19 217 ASN B C 1
ATOM 5416 O O . ASN B 1 217 ? 1.411 -1.015 -4.719 1 88.19 217 ASN B O 1
ATOM 5420 N N . SER B 1 218 ? -0.138 0.508 -4.219 1 87.88 218 SER B N 1
ATOM 5421 C CA . SER B 1 218 ? -0.167 0.102 -2.816 1 87.88 218 SER B CA 1
ATOM 5422 C C . SER B 1 218 ? -0.72 -1.311 -2.66 1 87.88 218 SER B C 1
ATOM 5424 O O . SER B 1 218 ? -0.247 -2.078 -1.819 1 87.88 218 SER B O 1
ATOM 5426 N N . LEU B 1 219 ? -1.642 -1.612 -3.428 1 86.56 219 LEU B N 1
ATOM 5427 C CA . LEU B 1 219 ? -2.199 -2.961 -3.406 1 86.56 219 LEU B CA 1
ATOM 5428 C C . LEU B 1 219 ? -1.179 -3.979 -3.902 1 86.56 219 LEU B C 1
ATOM 5430 O O . LEU B 1 219 ? -1.075 -5.078 -3.354 1 86.56 219 LEU B O 1
ATOM 5434 N N . ALA B 1 220 ? -0.543 -3.58 -4.93 1 87.81 220 ALA B N 1
ATOM 5435 C CA . ALA B 1 220 ? 0.521 -4.441 -5.441 1 87.81 220 ALA B CA 1
ATOM 5436 C C . ALA B 1 220 ? 1.601 -4.664 -4.387 1 87.81 220 ALA B C 1
ATOM 5438 O O . ALA B 1 220 ? 2.053 -5.793 -4.184 1 87.81 220 ALA B O 1
ATOM 5439 N N . PHE B 1 221 ? 1.909 -3.602 -3.762 1 88.62 221 PHE B N 1
ATOM 5440 C CA . PHE B 1 221 ? 2.885 -3.656 -2.68 1 88.62 221 PHE B CA 1
ATOM 5441 C C . PHE B 1 221 ? 2.418 -4.602 -1.578 1 88.62 221 PHE B C 1
ATOM 5443 O O . PHE B 1 221 ? 3.168 -5.477 -1.147 1 88.62 221 PHE B O 1
ATOM 5450 N N . LEU B 1 222 ? 1.241 -4.465 -1.19 1 87.94 222 LEU B N 1
ATOM 5451 C CA . LEU B 1 222 ? 0.668 -5.312 -0.15 1 87.94 222 LEU B CA 1
ATOM 5452 C C . LEU B 1 222 ? 0.68 -6.777 -0.574 1 87.94 222 LEU B C 1
ATOM 5454 O O . LEU B 1 222 ? 1.104 -7.645 0.192 1 87.94 222 LEU B O 1
ATOM 5458 N N . SER B 1 223 ? 0.226 -7.016 -1.76 1 89.5 223 SER B N 1
ATOM 5459 C CA . SER B 1 223 ? 0.163 -8.383 -2.26 1 89.5 223 SER B CA 1
ATOM 5460 C C . SER B 1 223 ? 1.534 -9.055 -2.219 1 89.5 223 SER B C 1
ATOM 5462 O O . SER B 1 223 ? 1.657 -10.203 -1.798 1 89.5 223 SER B O 1
ATOM 5464 N N . GLU B 1 224 ? 2.529 -8.352 -2.6 1 87.19 224 GLU B N 1
ATOM 5465 C CA . GLU B 1 224 ? 3.893 -8.875 -2.594 1 87.19 224 GLU B CA 1
ATOM 5466 C C . GLU B 1 224 ? 4.371 -9.156 -1.173 1 87.19 224 GLU B C 1
ATOM 5468 O O . GLU B 1 224 ? 5.043 -10.164 -0.928 1 87.19 224 GLU B O 1
ATOM 5473 N N . LYS B 1 225 ? 4.02 -8.297 -0.303 1 87.94 225 LYS B N 1
ATOM 5474 C CA . LYS B 1 225 ? 4.535 -8.391 1.06 1 87.94 225 LYS B CA 1
ATOM 5475 C C . LYS B 1 225 ? 3.832 -9.5 1.839 1 87.94 225 LYS B C 1
ATOM 5477 O O . LYS B 1 225 ? 4.391 -10.047 2.793 1 87.94 225 LYS B O 1
ATOM 5482 N N . ILE B 1 226 ? 2.615 -9.867 1.426 1 88.31 226 ILE B N 1
ATOM 5483 C CA . ILE B 1 226 ? 1.909 -10.906 2.168 1 88.31 226 ILE B CA 1
ATOM 5484 C C . ILE B 1 226 ? 1.979 -12.227 1.402 1 88.31 226 ILE B C 1
ATOM 5486 O O . ILE B 1 226 ? 1.426 -13.234 1.843 1 88.31 226 ILE B O 1
ATOM 5490 N N . GLY B 1 227 ? 2.566 -12.195 0.227 1 88.62 227 GLY B N 1
ATOM 5491 C CA . GLY B 1 227 ? 2.736 -13.398 -0.564 1 88.62 227 GLY B CA 1
ATOM 5492 C C . GLY B 1 227 ? 1.483 -13.805 -1.321 1 88.62 227 GLY B C 1
ATOM 5493 O O . GLY B 1 227 ? 1.211 -14.992 -1.497 1 88.62 227 GLY B O 1
ATOM 5494 N N . ALA B 1 228 ? 0.625 -12.836 -1.658 1 91.94 228 ALA B N 1
ATOM 5495 C CA . ALA B 1 228 ? -0.575 -13.086 -2.451 1 91.94 228 ALA B CA 1
ATOM 5496 C C . ALA B 1 228 ? -0.314 -12.836 -3.936 1 91.94 228 ALA B C 1
ATOM 5498 O O . ALA B 1 228 ? 0.575 -12.062 -4.293 1 91.94 228 ALA B O 1
ATOM 5499 N N . VAL B 1 229 ? -1.101 -13.461 -4.754 1 93.75 229 VAL B N 1
ATOM 5500 C CA . VAL B 1 229 ? -0.984 -13.312 -6.203 1 93.75 229 VAL B CA 1
ATOM 5501 C C . VAL B 1 229 ? -2.037 -12.336 -6.711 1 93.75 229 VAL B C 1
ATOM 5503 O O . VAL B 1 229 ? -3.227 -12.492 -6.426 1 93.75 229 VAL B O 1
ATOM 5506 N N . LEU B 1 230 ? -1.579 -11.375 -7.383 1 93.31 230 LEU B N 1
ATOM 5507 C CA . LEU B 1 230 ? -2.49 -10.398 -7.973 1 93.31 230 LEU B CA 1
ATOM 5508 C C . LEU B 1 230 ? -2.977 -10.867 -9.344 1 93.31 230 LEU B C 1
ATOM 5510 O O . LEU B 1 230 ? -2.168 -11.195 -10.211 1 93.31 230 LEU B O 1
ATOM 5514 N N . LEU B 1 231 ? -4.266 -10.953 -9.508 1 96.31 231 LEU B N 1
ATOM 5515 C CA . LEU B 1 231 ? -4.93 -11.336 -10.75 1 96.31 231 LEU B CA 1
ATOM 5516 C C . LEU B 1 231 ? -5.805 -10.195 -11.266 1 96.31 231 LEU B C 1
ATOM 5518 O O . LEU B 1 231 ? -6.688 -9.711 -10.562 1 96.31 231 LEU B O 1
ATOM 5522 N N . VAL B 1 232 ? -5.535 -9.727 -12.492 1 93.56 232 VAL B N 1
ATOM 5523 C CA . VAL B 1 232 ? -6.328 -8.664 -13.094 1 93.56 232 VAL B CA 1
ATOM 5524 C C . VAL B 1 232 ? -7.359 -9.258 -14.055 1 93.56 232 VAL B C 1
ATOM 5526 O O . VAL B 1 232 ? -7.012 -10.047 -14.93 1 93.56 232 VAL B O 1
ATOM 5529 N N . GLU B 1 233 ? -8.539 -8.805 -13.883 1 94.62 233 GLU B N 1
ATOM 5530 C CA . GLU B 1 233 ? -9.641 -9.344 -14.672 1 94.62 233 GLU B CA 1
ATOM 5531 C C . GLU B 1 233 ? -10.156 -8.32 -15.68 1 94.62 233 GLU B C 1
ATOM 5533 O O . GLU B 1 233 ? -9.922 -7.117 -15.523 1 94.62 233 GLU B O 1
ATOM 5538 N N . GLY B 1 234 ? -10.844 -8.789 -16.734 1 93.06 234 GLY B N 1
ATOM 5539 C CA . GLY B 1 234 ? -11.594 -7.945 -17.641 1 93.06 234 GLY B CA 1
ATOM 5540 C C . GLY B 1 234 ? -10.75 -7.363 -18.766 1 93.06 234 GLY B C 1
ATOM 5541 O O . GLY B 1 234 ? -11.148 -6.395 -19.406 1 93.06 234 GLY B O 1
ATOM 5542 N N . ILE B 1 235 ? -9.625 -7.941 -19 1 93.19 235 ILE B N 1
ATOM 5543 C CA . ILE B 1 235 ? -8.734 -7.422 -20.031 1 93.19 235 ILE B CA 1
ATOM 5544 C C . ILE B 1 235 ? -9.391 -7.578 -21.406 1 93.19 235 ILE B C 1
ATOM 5546 O O . ILE B 1 235 ? -9.742 -8.688 -21.812 1 93.19 235 ILE B O 1
ATOM 5550 N N . GLU B 1 236 ? -9.531 -6.461 -22.078 1 92.06 236 GLU B N 1
ATOM 5551 C CA . GLU B 1 236 ? -10.195 -6.484 -23.375 1 92.06 236 GLU B CA 1
ATOM 5552 C C . GLU B 1 236 ? -9.273 -5.988 -24.484 1 92.06 236 GLU B C 1
ATOM 5554 O O . GLU B 1 236 ? -9.492 -6.277 -25.656 1 92.06 236 GLU B O 1
ATOM 5559 N N . HIS B 1 237 ? -8.227 -5.25 -24.016 1 87.81 237 HIS B N 1
ATOM 5560 C CA . HIS B 1 237 ? -7.32 -4.66 -25 1 87.81 237 HIS B CA 1
ATOM 5561 C C . HIS B 1 237 ? -5.863 -4.848 -24.578 1 87.81 237 HIS B C 1
ATOM 5563 O O . HIS B 1 237 ? -5.574 -5.098 -23.406 1 87.81 237 HIS B O 1
ATOM 5569 N N . GLU B 1 238 ? -5.082 -4.629 -25.562 1 84.25 238 GLU B N 1
ATOM 5570 C CA . GLU B 1 238 ? -3.648 -4.836 -25.359 1 84.25 238 GLU B CA 1
ATOM 5571 C C . GLU B 1 238 ? -3.078 -3.848 -24.359 1 84.25 238 GLU B C 1
ATOM 5573 O O . GLU B 1 238 ? -2.211 -4.203 -23.547 1 84.25 238 GLU B O 1
ATOM 5578 N N . GLU B 1 239 ? -3.564 -2.656 -24.406 1 83.12 239 GLU B N 1
ATOM 5579 C CA . GLU B 1 239 ? -3.043 -1.607 -23.531 1 83.12 239 GLU B CA 1
ATOM 5580 C C . GLU B 1 239 ? -3.264 -1.951 -22.062 1 83.12 239 GLU B C 1
ATOM 5582 O O . GLU B 1 239 ? -2.473 -1.562 -21.203 1 83.12 239 GLU B O 1
ATOM 5587 N N . GLU B 1 240 ? -4.242 -2.74 -21.859 1 88.75 240 GLU B N 1
ATOM 5588 C CA . GLU B 1 240 ? -4.59 -3.086 -20.484 1 88.75 240 GLU B CA 1
ATOM 5589 C C . GLU B 1 240 ? -3.641 -4.141 -19.922 1 88.75 240 GLU B C 1
ATOM 5591 O O . GLU B 1 240 ? -3.451 -4.23 -18.703 1 88.75 240 GLU B O 1
ATOM 5596 N N . VAL B 1 241 ? -3.025 -4.898 -20.844 1 89.56 241 VAL B N 1
ATOM 5597 C CA . VAL B 1 241 ? -2.006 -5.852 -20.422 1 89.56 241 VAL B CA 1
ATOM 5598 C C . VAL B 1 241 ? -0.815 -5.109 -19.828 1 89.56 241 VAL B C 1
ATOM 5600 O O . VAL B 1 241 ? -0.31 -5.484 -18.766 1 89.56 241 VAL B O 1
ATOM 5603 N N . TYR B 1 242 ? -0.523 -4.004 -20.422 1 86.69 242 TYR B N 1
ATOM 5604 C CA . TYR B 1 242 ? 0.587 -3.191 -19.938 1 86.69 242 TYR B CA 1
ATOM 5605 C C . TYR B 1 242 ? 0.29 -2.629 -18.547 1 86.69 242 TYR B C 1
ATOM 5607 O O . TYR B 1 242 ? 1.152 -2.643 -17.672 1 86.69 242 TYR B O 1
ATOM 5615 N N . GLY B 1 243 ? -0.915 -2.129 -18.453 1 86.31 243 GLY B N 1
ATOM 5616 C CA . GLY B 1 243 ? -1.32 -1.616 -17.156 1 86.31 243 GLY B CA 1
ATOM 5617 C C . GLY B 1 243 ? -1.285 -2.666 -16.062 1 86.31 243 GLY B C 1
ATOM 5618 O O . GLY B 1 243 ? -0.865 -2.387 -14.938 1 86.31 243 GLY B O 1
ATOM 5619 N N . ALA B 1 244 ? -1.676 -3.869 -16.422 1 90.44 244 ALA B N 1
ATOM 5620 C CA . ALA B 1 244 ? -1.673 -4.969 -15.453 1 90.44 244 ALA B CA 1
ATOM 5621 C C . ALA B 1 244 ? -0.25 -5.332 -15.047 1 90.44 244 ALA B C 1
ATOM 5623 O O . ALA B 1 244 ? 0.022 -5.555 -13.859 1 90.44 244 ALA B O 1
ATOM 5624 N N . LEU B 1 245 ? 0.636 -5.352 -16 1 88.25 245 LEU B N 1
ATOM 5625 C CA . LEU B 1 245 ? 2.035 -5.656 -15.719 1 88.25 245 LEU B CA 1
ATOM 5626 C C . LEU B 1 245 ? 2.666 -4.57 -14.859 1 88.25 245 LEU B C 1
ATOM 5628 O O . LEU B 1 245 ? 3.424 -4.867 -13.93 1 88.25 245 LEU B O 1
ATOM 5632 N N . ASP B 1 246 ? 2.299 -3.373 -15.109 1 86.69 246 ASP B N 1
ATOM 5633 C CA . ASP B 1 246 ? 2.875 -2.221 -14.422 1 86.69 246 ASP B CA 1
ATOM 5634 C C . ASP B 1 246 ? 2.543 -2.25 -12.93 1 86.69 246 ASP B C 1
ATOM 5636 O O . ASP B 1 246 ? 3.336 -1.795 -12.102 1 86.69 246 ASP B O 1
ATOM 5640 N N . ILE B 1 247 ? 1.439 -2.82 -12.641 1 85.75 247 ILE B N 1
ATOM 5641 C CA . ILE B 1 247 ? 1.068 -2.84 -11.234 1 85.75 247 ILE B CA 1
ATOM 5642 C C . ILE B 1 247 ? 1.549 -4.141 -10.594 1 85.75 247 ILE B C 1
ATOM 5644 O O . ILE B 1 247 ? 1.312 -4.379 -9.406 1 85.75 247 ILE B O 1
ATOM 5648 N N . GLY B 1 248 ? 2.107 -5.023 -11.359 1 86.69 248 GLY B N 1
ATOM 5649 C CA . GLY B 1 248 ? 2.711 -6.215 -10.789 1 86.69 248 GLY B CA 1
ATOM 5650 C C . GLY B 1 248 ? 1.79 -7.422 -10.812 1 86.69 248 GLY B C 1
ATOM 5651 O O . GLY B 1 248 ? 1.935 -8.336 -10 1 86.69 248 GLY B O 1
ATOM 5652 N N . ALA B 1 249 ? 0.87 -7.48 -11.734 1 91.75 249 ALA B N 1
ATOM 5653 C CA . ALA B 1 249 ? -0.018 -8.633 -11.867 1 91.75 249 ALA B CA 1
ATOM 5654 C C . ALA B 1 249 ? 0.753 -9.875 -12.312 1 91.75 249 ALA B C 1
ATOM 5656 O O . ALA B 1 249 ? 1.624 -9.789 -13.18 1 91.75 249 ALA B O 1
ATOM 5657 N N . ARG B 1 250 ? 0.426 -10.945 -11.68 1 93.06 250 ARG B N 1
ATOM 5658 C CA . ARG B 1 250 ? 1.038 -12.219 -12.047 1 93.06 250 ARG B CA 1
ATOM 5659 C C . ARG B 1 250 ? 0.102 -13.047 -12.922 1 93.06 250 ARG B C 1
ATOM 5661 O O . ARG B 1 250 ? 0.556 -13.859 -13.734 1 93.06 250 ARG B O 1
ATOM 5668 N N . TYR B 1 251 ? -1.204 -12.844 -12.711 1 96.25 251 TYR B N 1
ATOM 5669 C CA . TYR B 1 251 ? -2.217 -13.547 -13.484 1 96.25 251 TYR B CA 1
ATOM 5670 C C . TYR B 1 251 ? -3.131 -12.57 -14.211 1 96.2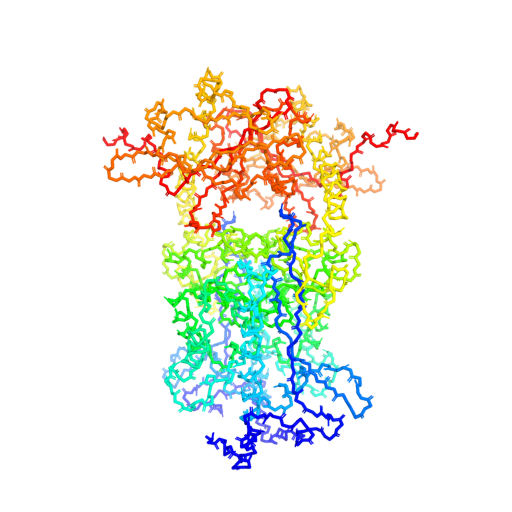5 251 TYR B C 1
ATOM 5672 O O . TYR B 1 251 ? -3.416 -11.484 -13.695 1 96.25 251 TYR B O 1
ATOM 5680 N N . LEU B 1 252 ? -3.553 -12.953 -15.406 1 95.69 252 LEU B N 1
ATOM 5681 C CA . LEU B 1 252 ? -4.438 -12.141 -16.234 1 95.69 252 LEU B CA 1
ATOM 5682 C C . LEU B 1 252 ? -5.664 -12.945 -16.672 1 95.69 252 LEU B C 1
ATOM 5684 O O . LEU B 1 252 ? -5.562 -14.148 -16.922 1 95.69 252 LEU B O 1
ATOM 5688 N N . GLN B 1 253 ? -6.758 -12.234 -16.766 1 96.31 253 GLN B N 1
ATOM 5689 C CA . GLN B 1 253 ? -8 -12.828 -17.234 1 96.31 253 GLN B CA 1
ATOM 5690 C C . GLN B 1 253 ? -8.828 -11.805 -18.016 1 96.31 253 GLN B C 1
ATOM 5692 O O . GLN B 1 253 ? -8.898 -10.633 -17.641 1 96.31 253 GLN B O 1
ATOM 5697 N N . GLY B 1 254 ? -9.414 -12.25 -19.125 1 94.94 254 GLY B N 1
ATOM 5698 C CA . GLY B 1 254 ? -10.242 -11.375 -19.922 1 94.94 254 GLY B CA 1
ATOM 5699 C C . GLY B 1 254 ? -10.469 -11.883 -21.344 1 94.94 254 GLY B C 1
ATOM 5700 O O . GLY B 1 254 ? -9.805 -12.82 -21.781 1 94.94 254 GLY B O 1
ATOM 5701 N N . TYR B 1 255 ? -11.352 -11.227 -22.094 1 93.5 255 TYR B N 1
ATOM 5702 C CA . TYR B 1 255 ? -11.75 -11.641 -23.422 1 93.5 255 TYR B CA 1
ATOM 5703 C C . TYR B 1 255 ? -10.594 -11.492 -24.406 1 93.5 255 TYR B C 1
ATOM 5705 O O . TYR B 1 255 ? -10.523 -12.227 -25.406 1 93.5 255 TYR B O 1
ATOM 5713 N N . PHE B 1 256 ? -9.727 -10.633 -24.141 1 91.88 256 PHE B N 1
ATOM 5714 C CA . PHE B 1 256 ? -8.555 -10.445 -24.984 1 91.88 256 PHE B CA 1
ATOM 5715 C C . PHE B 1 256 ? -7.684 -11.695 -24.984 1 91.88 256 PHE B C 1
ATOM 5717 O O . PHE B 1 256 ? -7.047 -12.016 -25.984 1 91.88 256 PHE B O 1
ATOM 5724 N N . LEU B 1 257 ? -7.711 -12.398 -23.922 1 92.56 257 LEU B N 1
ATOM 5725 C CA . LEU B 1 257 ? -6.836 -13.555 -23.734 1 92.56 257 LEU B CA 1
ATOM 5726 C C . LEU B 1 257 ? -7.578 -14.852 -24.047 1 92.56 257 LEU B C 1
ATOM 5728 O O . LEU B 1 257 ? -7.012 -15.766 -24.641 1 92.56 257 LEU B O 1
ATOM 5732 N N . GLY B 1 258 ? -8.812 -14.906 -23.609 1 93.69 258 GLY B N 1
ATOM 5733 C CA . GLY B 1 258 ? -9.625 -16.078 -23.859 1 93.69 258 GLY B CA 1
ATOM 5734 C C . GLY B 1 258 ? -11.062 -15.93 -23.406 1 93.69 258 GLY B C 1
ATOM 5735 O O . GLY B 1 258 ? -11.312 -15.492 -22.266 1 93.69 258 GLY B O 1
ATOM 5736 N N . PHE B 1 259 ? -11.945 -16.359 -24.234 1 93.75 259 PHE B N 1
ATOM 5737 C CA . PHE B 1 259 ? -13.367 -16.359 -23.891 1 93.75 259 PHE B CA 1
ATOM 5738 C C . PHE B 1 259 ? -13.727 -17.594 -23.078 1 93.75 259 PHE B C 1
ATOM 5740 O O . PHE B 1 259 ? -13.047 -18.625 -23.172 1 93.75 259 PHE B O 1
ATOM 5747 N N . PRO B 1 260 ? -14.797 -17.422 -22.234 1 95.94 260 PRO B N 1
ATOM 5748 C CA . PRO B 1 260 ? -15.312 -18.656 -21.641 1 95.94 260 PRO B CA 1
ATOM 5749 C C . PRO B 1 260 ? -15.773 -19.672 -22.688 1 95.94 260 PRO B C 1
ATOM 5751 O O . PRO B 1 260 ? -16.391 -19.297 -23.688 1 95.94 260 PRO B O 1
ATOM 5754 N N . GLU B 1 261 ? -15.438 -20.891 -22.438 1 95.88 261 GLU B N 1
ATOM 5755 C CA . GLU B 1 261 ? -15.828 -21.953 -23.359 1 95.88 261 GLU B CA 1
ATOM 5756 C C . GLU B 1 261 ? -16.312 -23.188 -22.594 1 95.88 261 GLU B C 1
ATOM 5758 O O . GLU B 1 261 ? -16.109 -23.297 -21.391 1 95.88 261 GLU B O 1
ATOM 5763 N N . ALA B 1 262 ? -16.969 -24.031 -23.359 1 94.88 262 ALA B N 1
ATOM 5764 C CA . ALA B 1 262 ? -17.531 -25.25 -22.75 1 94.88 262 ALA B CA 1
ATOM 5765 C C . ALA B 1 262 ? -16.438 -26.25 -22.406 1 94.88 262 ALA B C 1
ATOM 5767 O O . ALA B 1 262 ? -16.594 -27.062 -21.5 1 94.88 262 ALA B O 1
ATOM 5768 N N . SER B 1 263 ? -15.336 -26.125 -23.141 1 94.19 263 SER B N 1
ATOM 5769 C CA . SER B 1 263 ? -14.211 -27.031 -22.891 1 94.19 263 SER B CA 1
ATOM 5770 C C . SER B 1 263 ? -12.961 -26.25 -22.484 1 94.19 263 SER B C 1
ATOM 5772 O O . SER B 1 263 ? -12.883 -25.031 -22.703 1 94.19 263 SER B O 1
ATOM 5774 N N . PHE B 1 264 ? -12.086 -27 -21.922 1 95.88 264 PHE B N 1
ATOM 5775 C CA . PHE B 1 264 ? -10.82 -26.406 -21.531 1 95.88 264 PHE B CA 1
ATOM 5776 C C . PHE B 1 264 ? -9.93 -26.172 -22.734 1 95.88 264 PHE B C 1
ATOM 5778 O O . PHE B 1 264 ? -9.891 -27 -23.656 1 95.88 264 PHE B O 1
ATOM 5785 N N . SER B 1 265 ? -9.273 -25.016 -22.734 1 90.88 265 SER B N 1
ATOM 5786 C CA . SER B 1 265 ? -8.336 -24.703 -23.812 1 90.88 265 SER B CA 1
ATOM 5787 C C . SER B 1 265 ? -6.977 -24.297 -23.266 1 90.88 265 SER B C 1
ATOM 5789 O O . SER B 1 265 ? -6.891 -23.609 -22.25 1 90.88 265 SER B O 1
ATOM 5791 N N . ASN B 1 266 ? -5.855 -24.75 -23.953 1 86.69 266 ASN B N 1
ATOM 5792 C CA . ASN B 1 266 ? -4.504 -24.406 -23.516 1 86.69 266 ASN B CA 1
ATOM 5793 C C . ASN B 1 266 ? -4.07 -23.047 -24.062 1 86.69 266 ASN B C 1
ATOM 5795 O O . ASN B 1 266 ? -3.162 -22.422 -23.516 1 86.69 266 ASN B O 1
ATOM 5799 N N . LEU B 1 267 ? -4.703 -22.672 -25.078 1 86.62 267 LEU B N 1
ATOM 5800 C CA . LEU B 1 267 ? -4.434 -21.391 -25.719 1 86.62 267 LEU B CA 1
ATOM 5801 C C . LEU B 1 267 ? -2.941 -21.219 -25.969 1 86.62 267 LEU B C 1
ATOM 5803 O O . LEU B 1 267 ? -2.369 -20.172 -25.625 1 86.62 267 LEU B O 1
ATOM 5807 N N . ASP B 1 268 ? -2.203 -22.109 -26.5 1 86.56 268 ASP B N 1
ATOM 5808 C CA . ASP B 1 268 ? -0.762 -22.109 -26.734 1 86.56 268 ASP B CA 1
ATOM 5809 C C . ASP B 1 268 ? -0.366 -20.953 -27.656 1 86.56 268 ASP B C 1
ATOM 5811 O O . ASP B 1 268 ? 0.756 -20.453 -27.578 1 86.56 268 ASP B O 1
ATOM 5815 N N . GLU B 1 269 ? -1.327 -20.5 -28.438 1 85.25 269 GLU B N 1
ATOM 5816 C CA . GLU B 1 269 ? -1.068 -19.406 -29.375 1 85.25 269 GLU B CA 1
ATOM 5817 C C . GLU B 1 269 ? -0.798 -18.109 -28.641 1 85.25 269 GLU B C 1
ATOM 5819 O O . GLU B 1 269 ? -0.172 -17.188 -29.188 1 85.25 269 GLU B O 1
ATOM 5824 N N . LEU B 1 270 ? -1.229 -18.016 -27.453 1 87.62 270 LEU B N 1
ATOM 5825 C CA . LEU B 1 270 ? -1.085 -16.781 -26.688 1 87.62 270 LEU B CA 1
ATOM 5826 C C . LEU B 1 270 ? 0.347 -16.625 -26.188 1 87.62 270 LEU B C 1
ATOM 5828 O O . LEU B 1 270 ? 0.76 -15.516 -25.828 1 87.62 270 LEU B O 1
ATOM 5832 N N . GLN B 1 271 ? 1.085 -17.641 -26.141 1 87.62 271 GLN B N 1
ATOM 5833 C CA . GLN B 1 271 ? 2.424 -17.625 -25.562 1 87.62 271 GLN B CA 1
ATOM 5834 C C . GLN B 1 271 ? 3.309 -16.594 -26.281 1 87.62 271 GLN B C 1
ATOM 5836 O O . GLN B 1 271 ? 3.941 -15.758 -25.625 1 87.62 271 GLN B O 1
ATOM 5841 N N . GLN B 1 272 ? 3.275 -16.688 -27.578 1 86.88 272 GLN B N 1
ATOM 5842 C CA . GLN B 1 272 ? 4.113 -15.773 -28.344 1 86.88 272 GLN B CA 1
ATOM 5843 C C . GLN B 1 272 ? 3.631 -14.336 -28.203 1 86.88 272 GLN B C 1
ATOM 5845 O O . GLN B 1 272 ? 4.441 -13.414 -28.094 1 86.88 272 GLN B O 1
ATOM 5850 N N . ILE B 1 273 ? 2.352 -14.211 -28.266 1 86.88 273 ILE B N 1
ATOM 5851 C CA . ILE B 1 273 ? 1.762 -12.883 -28.156 1 86.88 273 ILE B CA 1
ATOM 5852 C C . ILE B 1 273 ? 2.154 -12.258 -26.812 1 86.88 273 ILE B C 1
ATOM 5854 O O . ILE B 1 273 ? 2.59 -11.109 -26.766 1 86.88 273 ILE B O 1
ATOM 5858 N N . LEU B 1 274 ? 2.102 -12.961 -25.797 1 88.81 274 LEU B N 1
ATOM 5859 C CA . LEU B 1 274 ? 2.436 -12.469 -24.469 1 88.81 274 LEU B CA 1
ATOM 5860 C C . LEU B 1 274 ? 3.934 -12.203 -24.344 1 88.81 274 LEU B C 1
ATOM 5862 O O . LEU B 1 274 ? 4.352 -11.266 -23.656 1 88.81 274 LEU B O 1
ATOM 5866 N N . HIS B 1 275 ? 4.68 -13.031 -24.969 1 89 275 HIS B N 1
ATOM 5867 C CA . HIS B 1 275 ? 6.121 -12.805 -25 1 89 275 HIS B CA 1
ATOM 5868 C C . HIS B 1 275 ? 6.449 -11.438 -25.578 1 89 275 HIS B C 1
ATOM 5870 O O . HIS B 1 275 ? 7.285 -10.711 -25.031 1 89 275 HIS B O 1
ATOM 5876 N N . ASP B 1 276 ? 5.77 -11.102 -26.641 1 88.75 276 ASP B N 1
ATOM 5877 C CA . ASP B 1 276 ? 6 -9.82 -27.297 1 88.75 276 ASP B CA 1
ATOM 5878 C C . ASP B 1 276 ? 5.559 -8.664 -26.406 1 88.75 276 ASP B C 1
ATOM 5880 O O . ASP B 1 276 ? 6.262 -7.652 -26.297 1 88.75 276 ASP B O 1
ATOM 5884 N N . TYR B 1 277 ? 4.492 -8.836 -25.797 1 86.75 277 TYR B N 1
ATOM 5885 C CA . TYR B 1 277 ? 3.992 -7.793 -24.906 1 86.75 277 TYR B CA 1
ATOM 5886 C C . TYR B 1 277 ? 4.934 -7.586 -23.734 1 86.75 277 TYR B C 1
ATOM 5888 O O . TYR B 1 277 ? 5.207 -6.453 -23.344 1 86.75 277 TYR B O 1
ATOM 5896 N N . MET B 1 278 ? 5.438 -8.625 -23.219 1 88.69 278 MET B N 1
ATOM 5897 C CA . MET B 1 278 ? 6.352 -8.547 -22.078 1 88.69 278 MET B CA 1
ATOM 5898 C C . MET B 1 278 ? 7.66 -7.867 -22.469 1 88.69 278 MET B C 1
ATOM 5900 O O . MET B 1 278 ? 8.195 -7.055 -21.719 1 88.69 278 MET B O 1
ATOM 5904 N N . ARG B 1 279 ? 8.125 -8.203 -23.594 1 88.38 279 ARG B N 1
ATOM 5905 C CA . ARG B 1 279 ? 9.352 -7.578 -24.094 1 88.38 279 ARG B CA 1
ATOM 5906 C C . ARG B 1 279 ? 9.18 -6.07 -24.25 1 88.38 279 ARG B C 1
ATOM 5908 O O . ARG B 1 279 ? 10.047 -5.297 -23.844 1 88.38 279 ARG B O 1
ATOM 5915 N N . ASP B 1 280 ? 8.094 -5.734 -24.812 1 88.25 280 ASP B N 1
ATOM 5916 C CA . ASP B 1 280 ? 7.805 -4.316 -25 1 88.25 280 ASP B CA 1
ATOM 5917 C C . ASP B 1 280 ? 7.66 -3.604 -23.656 1 88.25 280 ASP B C 1
ATOM 5919 O O . ASP B 1 280 ? 8.18 -2.5 -23.469 1 88.25 280 ASP B O 1
ATOM 5923 N N . PHE B 1 281 ? 7.008 -4.203 -22.828 1 87.56 281 PHE B N 1
ATOM 5924 C CA . PHE B 1 281 ? 6.828 -3.641 -21.484 1 87.56 281 PHE B CA 1
ATOM 5925 C C . PHE B 1 281 ? 8.172 -3.42 -20.812 1 87.56 281 PHE B C 1
ATOM 5927 O O . PHE B 1 281 ? 8.438 -2.336 -20.281 1 87.56 281 PHE B O 1
ATOM 5934 N N . THR B 1 282 ? 8.93 -4.438 -20.781 1 89.19 282 THR B N 1
ATOM 5935 C CA . THR B 1 282 ? 10.234 -4.383 -20.125 1 89.19 282 THR B CA 1
ATOM 5936 C C . THR B 1 282 ? 11.094 -3.275 -20.719 1 89.19 282 THR B C 1
ATOM 5938 O O . THR B 1 282 ? 11.734 -2.516 -19.984 1 89.19 282 THR B O 1
ATOM 5941 N N . ALA B 1 283 ? 11.07 -3.217 -22 1 87.62 283 ALA B N 1
ATOM 5942 C CA . ALA B 1 283 ? 11.852 -2.188 -22.688 1 87.62 283 ALA B CA 1
ATOM 5943 C C . ALA B 1 283 ? 11.398 -0.79 -22.281 1 87.62 283 ALA B C 1
ATOM 5945 O O . ALA B 1 283 ? 12.227 0.07 -21.969 1 87.62 283 ALA B O 1
ATOM 5946 N N . ARG B 1 284 ? 10.148 -0.615 -22.219 1 84.88 284 ARG B N 1
ATOM 5947 C CA . ARG B 1 284 ? 9.586 0.683 -21.844 1 84.88 284 ARG B CA 1
ATOM 5948 C C . ARG B 1 284 ? 9.891 1.014 -20.391 1 84.88 284 ARG B C 1
ATOM 5950 O O . ARG B 1 284 ? 10.297 2.135 -20.062 1 84.88 284 ARG B O 1
ATOM 5957 N N . LYS B 1 285 ? 9.648 0.049 -19.578 1 87.56 285 LYS B N 1
ATOM 5958 C CA . LYS B 1 285 ? 9.891 0.244 -18.141 1 87.56 285 LYS B CA 1
ATOM 5959 C C . LYS B 1 285 ? 11.367 0.547 -17.875 1 87.56 285 LYS B C 1
ATOM 5961 O O . LYS B 1 285 ? 11.688 1.438 -17.094 1 87.56 285 LYS B O 1
ATOM 5966 N N . LEU B 1 286 ? 12.242 -0.155 -18.516 1 88.06 286 LEU B N 1
ATOM 5967 C CA . LEU B 1 286 ? 13.68 0.04 -18.359 1 88.06 286 LEU B CA 1
ATOM 5968 C C . LEU B 1 286 ? 14.102 1.432 -18.812 1 88.06 286 LEU B C 1
ATOM 5970 O O . LEU B 1 286 ? 14.906 2.09 -18.156 1 88.06 286 LEU B O 1
ATOM 5974 N N . THR B 1 287 ? 13.508 1.857 -19.891 1 85.25 287 THR B N 1
ATOM 5975 C CA . THR B 1 287 ? 13.812 3.188 -20.406 1 85.25 287 THR B CA 1
ATOM 5976 C C . THR B 1 287 ? 13.453 4.258 -19.375 1 85.25 287 THR B C 1
ATOM 5978 O O . THR B 1 287 ? 14.242 5.172 -19.125 1 85.25 287 THR B O 1
ATOM 5981 N N . HIS B 1 288 ? 12.391 4.117 -18.781 1 83.19 288 HIS B N 1
ATOM 5982 C CA . HIS B 1 288 ? 11.938 5.066 -17.781 1 83.19 288 HIS B CA 1
ATOM 5983 C C . HIS B 1 288 ? 12.844 5.035 -16.547 1 83.19 288 HIS B C 1
ATOM 5985 O O . HIS B 1 288 ? 13.242 6.082 -16.031 1 83.19 288 HIS B O 1
ATOM 5991 N N . MET B 1 289 ? 13.156 3.889 -16.141 1 86.75 289 MET B N 1
ATOM 5992 C CA . MET B 1 289 ? 14.016 3.727 -14.961 1 86.75 289 MET B CA 1
ATOM 5993 C C . MET B 1 289 ? 15.414 4.281 -15.227 1 86.75 289 MET B C 1
ATOM 5995 O O . MET B 1 289 ? 16 4.918 -14.352 1 86.75 289 MET B O 1
ATOM 5999 N N . GLN B 1 290 ? 15.844 4.09 -16.359 1 86.25 290 GLN B N 1
ATOM 6000 C CA . GLN B 1 290 ? 17.188 4.539 -16.734 1 86.25 290 GLN B CA 1
ATOM 6001 C C . GLN B 1 290 ? 17.281 6.062 -16.75 1 86.25 290 GLN B C 1
ATOM 6003 O O . GLN B 1 290 ? 18.297 6.633 -16.375 1 86.25 290 GLN B O 1
ATOM 6008 N N . SER B 1 291 ? 16.156 6.691 -17.109 1 86.56 291 SER B N 1
ATOM 6009 C CA . SER B 1 291 ? 16.156 8.148 -17.109 1 86.56 291 SER B CA 1
ATOM 6010 C C . SER B 1 291 ? 16.391 8.695 -15.711 1 86.56 291 SER B C 1
ATOM 6012 O O . SER B 1 291 ? 17.203 9.617 -15.523 1 86.56 291 SER B O 1
ATOM 6014 N N . LEU B 1 292 ? 15.773 8.172 -14.789 1 87.69 292 LEU B N 1
ATOM 6015 C CA . LEU B 1 292 ? 15.953 8.609 -13.406 1 87.69 292 LEU B CA 1
ATOM 6016 C C . LEU B 1 292 ? 17.359 8.266 -12.914 1 87.69 292 LEU B C 1
ATOM 6018 O O . LEU B 1 292 ? 18 9.078 -12.234 1 87.69 292 LEU B O 1
ATOM 6022 N N . MET B 1 293 ? 17.797 7.141 -13.258 1 87.81 293 MET B N 1
ATOM 6023 C CA . MET B 1 293 ? 19.125 6.715 -12.828 1 87.81 293 MET B CA 1
ATOM 6024 C C . MET B 1 293 ? 20.203 7.602 -13.438 1 87.81 293 MET B C 1
ATOM 6026 O O . MET B 1 293 ? 21.203 7.926 -12.781 1 87.81 293 MET B O 1
ATOM 6030 N N . TYR B 1 294 ? 19.969 7.918 -14.656 1 85.19 294 TYR B N 1
ATOM 6031 C CA . TYR B 1 294 ? 20.891 8.82 -15.32 1 85.19 294 TYR B CA 1
ATOM 6032 C C . TYR B 1 294 ? 20.953 10.172 -14.617 1 85.19 294 TYR B C 1
ATOM 6034 O O . TYR B 1 294 ? 22.031 10.719 -14.391 1 85.19 294 TYR B O 1
ATOM 6042 N N . PHE B 1 295 ? 19.812 10.68 -14.281 1 89.56 295 PHE B N 1
ATOM 6043 C CA . PHE B 1 295 ? 19.766 11.938 -13.539 1 89.56 295 PHE B CA 1
ATOM 6044 C C . PHE B 1 295 ? 20.547 11.836 -12.234 1 89.56 295 PHE B C 1
ATOM 6046 O O . PHE B 1 295 ? 21.344 12.719 -11.906 1 89.56 295 PHE B O 1
ATOM 6053 N N . LYS B 1 296 ? 20.328 10.758 -11.531 1 89.75 296 LYS B N 1
ATOM 6054 C CA . LYS B 1 296 ? 21.016 10.547 -10.258 1 89.75 296 LYS B CA 1
ATOM 6055 C C . LYS B 1 296 ? 22.531 10.484 -10.461 1 89.75 296 LYS B C 1
ATOM 6057 O O . LYS B 1 296 ? 23.297 11.047 -9.68 1 89.75 296 LYS B O 1
ATOM 6062 N N . SER B 1 297 ? 22.906 9.828 -11.531 1 88.25 297 SER B N 1
ATOM 6063 C CA . SER B 1 297 ? 24.328 9.656 -11.828 1 88.25 297 SER B CA 1
ATOM 6064 C C . SER B 1 297 ? 24.984 10.992 -12.18 1 88.25 297 SER B C 1
ATOM 6066 O O . SER B 1 297 ? 26.031 11.328 -11.641 1 88.25 297 SER B O 1
ATOM 6068 N N . ILE B 1 298 ? 24.312 11.711 -13.039 1 88.44 298 ILE B N 1
ATOM 6069 C CA . ILE B 1 298 ? 24.891 12.977 -13.484 1 88.44 298 ILE B CA 1
ATOM 6070 C C . ILE B 1 298 ? 24.953 13.961 -12.312 1 88.44 298 ILE B C 1
ATOM 6072 O O . ILE B 1 298 ? 25.922 14.719 -12.172 1 88.44 298 ILE B O 1
ATOM 6076 N N . THR B 1 299 ? 23.906 13.961 -11.523 1 92.06 299 THR B N 1
ATOM 6077 C CA . THR B 1 299 ? 23.891 14.828 -10.352 1 92.06 299 THR B CA 1
ATOM 6078 C C . THR B 1 299 ? 24.984 14.445 -9.367 1 92.06 299 THR B C 1
ATOM 6080 O O . THR B 1 299 ? 25.672 15.312 -8.828 1 92.06 299 THR B O 1
ATOM 6083 N N . SER B 1 300 ? 25.172 13.188 -9.156 1 91.5 300 SER B N 1
ATOM 6084 C CA . SER B 1 300 ? 26.203 12.688 -8.25 1 91.5 300 SER B CA 1
ATOM 6085 C C . SER B 1 300 ? 27.594 13.039 -8.75 1 91.5 300 SER B C 1
ATOM 6087 O O . SER B 1 300 ? 28.453 13.484 -7.969 1 91.5 300 SER B O 1
ATOM 6089 N N . GLU B 1 301 ? 27.812 12.844 -10 1 90.5 301 GLU B N 1
ATOM 6090 C CA . GLU B 1 301 ? 29.109 13.18 -10.602 1 90.5 301 GLU B CA 1
ATOM 6091 C C . GLU B 1 301 ? 29.406 14.672 -10.461 1 90.5 301 GLU B C 1
ATOM 6093 O O . GLU B 1 301 ? 30.547 15.055 -10.141 1 90.5 301 GLU B O 1
ATOM 6098 N N . TYR B 1 302 ? 28.422 15.422 -10.672 1 93.56 302 TYR B N 1
ATOM 6099 C CA . TYR B 1 302 ? 28.578 16.859 -10.531 1 93.56 302 TYR B CA 1
ATOM 6100 C C . TYR B 1 302 ? 28.922 17.234 -9.094 1 93.56 302 TYR B C 1
ATOM 6102 O O . TYR B 1 302 ? 29.812 18.047 -8.852 1 93.56 302 TYR B O 1
ATOM 6110 N N . PHE B 1 303 ? 28.281 16.672 -8.148 1 93.56 303 PHE B N 1
ATOM 6111 C CA . PHE B 1 303 ? 28.453 17 -6.742 1 93.56 303 PHE B CA 1
ATOM 6112 C C . PHE B 1 303 ? 29.812 16.516 -6.246 1 93.56 303 PHE B C 1
ATOM 6114 O O . PHE B 1 303 ? 30.391 17.094 -5.316 1 93.56 303 PHE B O 1
ATOM 6121 N N . ASP B 1 304 ? 30.359 15.484 -6.824 1 92.69 304 ASP B N 1
ATOM 6122 C CA . ASP B 1 304 ? 31.688 14.992 -6.465 1 92.69 304 ASP B CA 1
ATOM 6123 C C . ASP B 1 304 ? 32.75 16.078 -6.66 1 92.69 304 ASP B C 1
ATOM 6125 O O . ASP B 1 304 ? 33.75 16.125 -5.938 1 92.69 304 ASP B O 1
ATOM 6129 N N . VAL B 1 305 ? 32.406 16.938 -7.566 1 93.88 305 VAL B N 1
ATOM 6130 C CA . VAL B 1 305 ? 33.406 17.922 -7.938 1 93.88 305 VAL B CA 1
ATOM 6131 C C . VAL B 1 305 ? 33 19.297 -7.441 1 93.88 305 VAL B C 1
A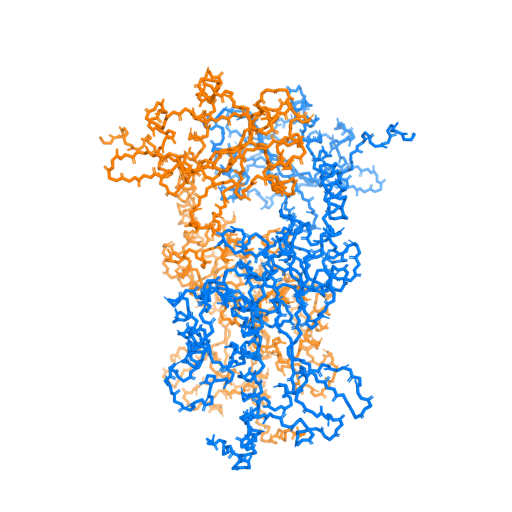TOM 6133 O O . VAL B 1 305 ? 33.844 20.078 -6.98 1 93.88 305 VAL B O 1
ATOM 6136 N N . HIS B 1 306 ? 31.734 19.625 -7.441 1 93.81 306 HIS B N 1
ATOM 6137 C CA . HIS B 1 306 ? 31.344 21.016 -7.355 1 93.81 306 HIS B CA 1
ATOM 6138 C C . HIS B 1 306 ? 30.469 21.266 -6.121 1 93.81 306 HIS B C 1
ATOM 6140 O O . HIS B 1 306 ? 29.969 22.375 -5.93 1 93.81 306 HIS B O 1
ATOM 6146 N N . LEU B 1 307 ? 30.281 20.328 -5.262 1 92.94 307 LEU B N 1
ATOM 6147 C CA . LEU B 1 307 ? 29.297 20.453 -4.18 1 92.94 307 LEU B CA 1
ATOM 6148 C C . LEU B 1 307 ? 29.609 21.656 -3.295 1 92.94 307 LEU B C 1
ATOM 6150 O O . LEU B 1 307 ? 28.734 22.453 -2.984 1 92.94 307 LEU B O 1
ATOM 6154 N N . LYS B 1 308 ? 30.812 21.844 -2.932 1 90.06 308 LYS B N 1
ATOM 6155 C CA . LYS B 1 308 ? 31.219 22.859 -1.975 1 90.06 308 LYS B CA 1
ATOM 6156 C C . LYS B 1 308 ? 31.031 24.266 -2.551 1 90.06 308 LYS B C 1
ATOM 6158 O O . LYS B 1 308 ? 30.797 25.219 -1.809 1 90.06 308 LYS B O 1
ATOM 6163 N N . GLU B 1 309 ? 31.078 24.328 -3.811 1 92.88 309 GLU B N 1
ATOM 6164 C CA . GLU B 1 309 ? 30.938 25.609 -4.477 1 92.88 309 GLU B CA 1
ATOM 6165 C C . GLU B 1 309 ? 29.5 26.094 -4.477 1 92.88 309 GLU B C 1
ATOM 6167 O O . GLU B 1 309 ? 29.219 27.266 -4.695 1 92.88 309 GLU B O 1
ATOM 6172 N N . LEU B 1 310 ? 28.609 25.234 -4.191 1 94.31 310 LEU B N 1
ATOM 6173 C CA . LEU B 1 310 ? 27.203 25.547 -4.352 1 94.31 310 LEU B CA 1
ATOM 6174 C C . LEU B 1 310 ? 26.625 26.125 -3.064 1 94.31 310 LEU B C 1
ATOM 6176 O O . LEU B 1 310 ? 25.484 26.625 -3.055 1 94.31 310 LEU B O 1
ATOM 6180 N N . PHE B 1 311 ? 27.375 26.062 -2.006 1 93.38 311 PHE B N 1
ATOM 6181 C CA . PHE B 1 311 ? 26.844 26.484 -0.715 1 93.38 311 PHE B CA 1
ATOM 6182 C C . PHE B 1 311 ? 27.859 27.344 0.026 1 93.38 311 PHE B C 1
ATOM 6184 O O . PHE B 1 311 ? 29.062 27.094 -0.05 1 93.38 311 PHE B O 1
ATOM 6191 N N . LEU B 1 312 ? 27.359 28.344 0.758 1 90.81 312 LEU B N 1
ATOM 6192 C CA . LEU B 1 312 ? 28.156 29.297 1.52 1 90.81 312 LEU B CA 1
ATOM 6193 C C . LEU B 1 312 ? 27.891 29.172 3.014 1 90.81 312 LEU B C 1
ATOM 6195 O O . LEU B 1 312 ? 26.75 28.938 3.42 1 90.81 312 LEU B O 1
ATOM 6199 N N . PRO B 1 313 ? 28.891 29.281 3.76 1 88.19 313 PRO B N 1
ATOM 6200 C CA . PRO B 1 313 ? 28.656 29.266 5.207 1 88.19 313 PRO B CA 1
ATOM 6201 C C . PRO B 1 313 ? 27.828 30.438 5.691 1 88.19 313 PRO B C 1
ATOM 6203 O O . PRO B 1 313 ? 27.938 31.547 5.148 1 88.19 313 PRO B O 1
ATOM 6206 N N . GLU B 1 314 ? 26.984 30.141 6.574 1 85.38 314 GLU B N 1
ATOM 6207 C CA . GLU B 1 314 ? 26.141 31.156 7.184 1 85.38 314 GLU B CA 1
ATOM 6208 C C . GLU B 1 314 ? 26.016 30.953 8.688 1 85.38 314 GLU B C 1
ATOM 6210 O O . GLU B 1 314 ? 26.031 29.812 9.164 1 85.38 314 GLU B O 1
ATOM 6215 N N . VAL B 1 315 ? 26.141 31.969 9.445 1 79.25 315 VAL B N 1
ATOM 6216 C CA . VAL B 1 315 ? 25.969 31.906 10.891 1 79.25 315 VAL B CA 1
ATOM 6217 C C . VAL B 1 315 ? 24.703 32.656 11.297 1 79.25 315 VAL B C 1
ATOM 6219 O O . VAL B 1 315 ? 24.5 33.812 10.875 1 79.25 315 VAL B O 1
ATOM 6222 N N . LYS B 1 316 ? 23.766 31.969 11.891 1 74.19 316 LYS B N 1
ATOM 6223 C CA . LYS B 1 316 ? 22.578 32.594 12.461 1 74.19 316 LYS B CA 1
ATOM 6224 C C . LYS B 1 316 ? 22.359 32.156 13.898 1 74.19 316 LYS B C 1
ATOM 6226 O O . LYS B 1 316 ? 22.328 30.938 14.18 1 74.19 316 LYS B O 1
ATOM 6231 N N . ASP B 1 317 ? 22.078 33.062 14.734 1 71.81 317 ASP B N 1
ATOM 6232 C CA . ASP B 1 317 ? 21.781 32.844 16.156 1 71.81 317 ASP B CA 1
ATOM 6233 C C . ASP B 1 317 ? 22.812 31.891 16.766 1 71.81 317 ASP B C 1
ATOM 6235 O O . ASP B 1 317 ? 22.438 30.984 17.516 1 71.81 317 ASP B O 1
ATOM 6239 N N . GLY B 1 318 ? 24.078 31.953 16.266 1 68.69 318 GLY B N 1
ATOM 6240 C CA . GLY B 1 318 ? 25.172 31.188 16.859 1 68.69 318 GLY B CA 1
ATOM 6241 C C . GLY B 1 318 ? 25.344 29.812 16.219 1 68.69 318 GLY B C 1
ATOM 6242 O O . GLY B 1 318 ? 26.266 29.078 16.578 1 68.69 318 GLY B O 1
ATOM 6243 N N . GLU B 1 319 ? 24.406 29.5 15.367 1 72.5 319 GLU B N 1
ATOM 6244 C CA . GLU B 1 319 ? 24.531 28.219 14.695 1 72.5 319 GLU B CA 1
ATOM 6245 C C . GLU B 1 319 ? 25.031 28.375 13.266 1 72.5 319 GLU B C 1
ATOM 6247 O O . GLU B 1 319 ? 24.625 29.312 12.562 1 72.5 319 GLU B O 1
ATOM 6252 N N . SER B 1 320 ? 26.078 27.672 12.992 1 77.5 320 SER B N 1
ATOM 6253 C CA . SER B 1 320 ? 26.672 27.719 11.656 1 77.5 320 SER B CA 1
ATOM 6254 C C . SER B 1 320 ? 26.016 26.719 10.719 1 77.5 320 SER B C 1
ATOM 6256 O O . SER B 1 320 ? 25.828 25.562 11.078 1 77.5 320 SER B O 1
ATOM 6258 N N . PHE B 1 321 ? 25.469 27.328 9.727 1 81.69 321 PHE B N 1
ATOM 6259 C CA . PHE B 1 321 ? 24.984 26.438 8.68 1 81.69 321 PHE B CA 1
ATOM 6260 C C . PHE B 1 321 ? 25.344 26.969 7.297 1 81.69 321 PHE B C 1
ATOM 6262 O O . PHE B 1 321 ? 26.297 27.734 7.156 1 81.69 321 PHE B O 1
ATOM 6269 N N . PHE B 1 322 ? 24.797 26.359 6.277 1 88.56 322 PHE B N 1
ATOM 6270 C CA . PHE B 1 322 ? 25.141 26.734 4.906 1 88.56 322 PHE B CA 1
ATOM 6271 C C . PHE B 1 322 ? 23.906 27.203 4.152 1 88.56 322 PHE B C 1
ATOM 6273 O O . PHE B 1 322 ? 22.781 26.859 4.512 1 88.56 322 PHE B O 1
ATOM 6280 N N . ARG B 1 323 ? 24.094 28.141 3.324 1 92.38 323 ARG B N 1
ATOM 6281 C CA . ARG B 1 323 ? 23.062 28.578 2.402 1 92.38 323 ARG B CA 1
ATOM 6282 C C . ARG B 1 323 ? 23.469 28.344 0.953 1 92.38 323 ARG B C 1
ATOM 6284 O O . ARG B 1 323 ? 24.672 28.375 0.635 1 92.38 323 ARG B O 1
ATOM 6291 N N . PRO B 1 324 ? 22.453 28.047 0.076 1 95.38 324 PRO B N 1
ATOM 6292 C CA . PRO B 1 324 ? 22.797 27.891 -1.338 1 95.38 324 PRO B CA 1
ATOM 6293 C C . PRO B 1 324 ? 23.203 29.203 -1.998 1 95.38 324 PRO B C 1
ATOM 6295 O O . PRO B 1 324 ? 22.734 30.281 -1.582 1 95.38 324 PRO B O 1
ATOM 6298 N N . ILE B 1 325 ? 24.016 29.141 -2.98 1 94.88 325 ILE B N 1
ATOM 6299 C CA . ILE B 1 325 ? 24.375 30.297 -3.801 1 94.88 325 ILE B CA 1
ATOM 6300 C C . ILE B 1 325 ? 23.156 30.719 -4.637 1 94.88 325 ILE B C 1
ATOM 6302 O O . ILE B 1 325 ? 22.094 30.094 -4.559 1 94.88 325 ILE B O 1
ATOM 6306 N N . GLU B 1 326 ? 23.328 31.75 -5.383 1 93.94 326 GLU B N 1
ATOM 6307 C CA . GLU B 1 326 ? 22.219 32.219 -6.207 1 93.94 326 GLU B CA 1
ATOM 6308 C C . GLU B 1 326 ? 21.781 31.172 -7.215 1 93.94 326 GLU B C 1
ATOM 6310 O O . GLU B 1 326 ? 22.609 30.469 -7.789 1 93.94 326 GLU B O 1
ATOM 6315 N N . PRO B 1 327 ? 20.516 31.109 -7.441 1 93.88 327 PRO B N 1
ATOM 6316 C CA . PRO B 1 327 ? 19.969 30.062 -8.305 1 93.88 327 PRO B CA 1
ATOM 6317 C C . PRO B 1 327 ? 20.578 30.078 -9.703 1 93.88 327 PRO B C 1
ATOM 6319 O O . PRO B 1 327 ? 20.781 29.016 -10.297 1 93.88 327 PRO B O 1
ATOM 6322 N N . HIS B 1 328 ? 20.875 31.219 -10.25 1 91.25 328 HIS B N 1
ATOM 6323 C CA . HIS B 1 328 ? 21.359 31.328 -11.617 1 91.25 328 HIS B CA 1
ATOM 6324 C C . HIS B 1 328 ? 22.75 30.688 -11.75 1 91.25 328 HIS B C 1
ATOM 6326 O O . HIS B 1 328 ? 23.172 30.359 -12.852 1 91.25 328 HIS B O 1
ATOM 6332 N N . SER B 1 329 ? 23.438 30.5 -10.625 1 91.75 329 SER B N 1
ATOM 6333 C CA . SER B 1 329 ? 24.781 29.922 -10.625 1 91.75 329 SER B CA 1
ATOM 6334 C C . SER B 1 329 ? 24.734 28.406 -10.641 1 91.75 329 SER B C 1
ATOM 6336 O O . SER B 1 329 ? 25.75 27.75 -10.867 1 91.75 329 SER B O 1
ATOM 6338 N N . PHE B 1 330 ? 23.609 27.859 -10.43 1 92.81 330 PHE B N 1
ATOM 6339 C CA . PHE B 1 330 ? 23.438 26.422 -10.562 1 92.81 330 PHE B CA 1
ATOM 6340 C C . PHE B 1 330 ? 23.375 26.016 -12.031 1 92.81 330 PHE B C 1
ATOM 6342 O O . PHE B 1 330 ? 22.812 26.734 -12.852 1 92.81 330 PHE B O 1
ATOM 6349 N N . PRO B 1 331 ? 23.953 24.844 -12.359 1 92.31 331 PRO B N 1
ATOM 6350 C CA . PRO B 1 331 ? 23.719 24.359 -13.719 1 92.31 331 PRO B CA 1
ATOM 6351 C C . PRO B 1 331 ? 22.234 24.125 -14.023 1 92.31 331 PRO B C 1
ATOM 6353 O O . PRO B 1 331 ? 21.484 23.734 -13.141 1 92.31 331 PRO B O 1
ATOM 6356 N N . ALA B 1 332 ? 21.828 24.234 -15.258 1 89 332 ALA B N 1
ATOM 6357 C CA . ALA B 1 332 ? 20.438 24.172 -15.688 1 89 332 ALA B CA 1
ATOM 6358 C C . ALA B 1 332 ? 19.797 22.844 -15.312 1 89 332 ALA B C 1
ATOM 6360 O O . ALA B 1 332 ? 18.656 22.797 -14.859 1 89 332 ALA B O 1
ATOM 6361 N N . PHE B 1 333 ? 20.547 21.797 -15.461 1 86.94 333 PHE B N 1
ATOM 6362 C CA . PHE B 1 333 ? 19.969 20.484 -15.227 1 86.94 333 PHE B CA 1
ATOM 6363 C C . PHE B 1 333 ? 19.641 20.297 -13.75 1 86.94 333 PHE B C 1
ATOM 6365 O O . PHE B 1 333 ? 18.734 19.516 -13.398 1 86.94 333 PHE B O 1
ATOM 6372 N N . LEU B 1 334 ? 20.312 20.984 -12.875 1 90.25 334 LEU B N 1
ATOM 6373 C CA . LEU B 1 334 ? 20 20.953 -11.445 1 90.25 334 LEU B CA 1
ATOM 6374 C C . LEU B 1 334 ? 18.875 21.922 -11.109 1 90.25 334 LEU B C 1
ATOM 6376 O O . LEU B 1 334 ? 17.922 21.547 -10.422 1 90.25 334 LEU B O 1
ATOM 6380 N N . ARG B 1 335 ? 19.016 23.062 -11.641 1 91.25 335 ARG B N 1
ATOM 6381 C CA . ARG B 1 335 ? 18.078 24.141 -11.344 1 91.25 335 ARG B CA 1
ATOM 6382 C C . ARG B 1 335 ? 16.656 23.766 -11.766 1 91.25 335 ARG B C 1
ATOM 6384 O O . ARG B 1 335 ? 15.695 24.109 -11.086 1 91.25 335 ARG B O 1
ATOM 6391 N N . ASP B 1 336 ? 16.484 23.062 -12.859 1 90.44 336 ASP B N 1
ATOM 6392 C CA . ASP B 1 336 ? 15.188 22.734 -13.43 1 90.44 336 ASP B CA 1
ATOM 6393 C C . ASP B 1 336 ? 14.453 21.703 -12.57 1 90.44 336 ASP B C 1
ATOM 6395 O O . ASP B 1 336 ? 13.227 21.609 -12.625 1 90.44 336 ASP B O 1
ATOM 6399 N N . HIS B 1 337 ? 15.234 21.016 -11.789 1 93.06 337 HIS B N 1
ATOM 6400 C CA . HIS B 1 337 ? 14.609 19.922 -11.039 1 93.06 337 HIS B CA 1
ATOM 6401 C C . HIS B 1 337 ? 14.664 20.188 -9.539 1 93.06 337 HIS B C 1
ATOM 6403 O O . HIS B 1 337 ? 13.93 19.578 -8.766 1 93.06 337 HIS B O 1
ATOM 6409 N N . LEU B 1 338 ? 15.578 21.031 -9.102 1 95.38 338 LEU B N 1
ATOM 6410 C CA . LEU B 1 338 ? 15.766 21.312 -7.68 1 95.38 338 LEU B CA 1
ATOM 6411 C C . LEU B 1 338 ? 14.57 22.078 -7.121 1 95.38 338 LEU B C 1
ATOM 6413 O O . LEU B 1 338 ? 14.102 23.047 -7.73 1 95.38 338 LEU B O 1
ATOM 6417 N N . ARG B 1 339 ? 14 21.656 -5.977 1 95.25 339 ARG B N 1
ATOM 6418 C CA . ARG B 1 339 ? 12.844 22.312 -5.367 1 95.25 339 ARG B CA 1
ATOM 6419 C C . ARG B 1 339 ? 13.172 22.828 -3.969 1 95.25 339 ARG B C 1
ATOM 6421 O O . ARG B 1 339 ? 12.711 23.891 -3.566 1 95.25 339 ARG B O 1
ATOM 6428 N N . LEU B 1 340 ? 13.945 22.031 -3.266 1 96.75 340 LEU B N 1
ATOM 6429 C CA . LEU B 1 340 ? 14.18 22.344 -1.86 1 96.75 340 LEU B CA 1
ATOM 6430 C C . LEU B 1 340 ? 15.609 22 -1.455 1 96.75 340 LEU B C 1
ATOM 6432 O O . LEU B 1 340 ? 16.141 20.969 -1.852 1 96.75 340 LEU B O 1
ATOM 6436 N N . VAL B 1 341 ? 16.219 22.859 -0.686 1 96.62 341 VAL B N 1
ATOM 6437 C CA . VAL B 1 341 ? 17.516 22.625 -0.054 1 96.62 341 VAL B CA 1
ATOM 6438 C C . VAL B 1 341 ? 17.422 22.875 1.449 1 96.62 341 VAL B C 1
ATOM 6440 O O . VAL B 1 341 ? 16.844 23.875 1.881 1 96.62 341 VAL B O 1
ATOM 6443 N N . TYR B 1 342 ? 17.906 21.984 2.227 1 96.25 342 TYR B N 1
ATOM 6444 C CA . TYR B 1 342 ? 18 22.188 3.668 1 96.25 342 TYR B CA 1
ATOM 6445 C C . TYR B 1 342 ? 19.109 21.344 4.273 1 96.25 342 TYR B C 1
ATOM 6447 O O . TYR B 1 342 ? 19.641 20.438 3.613 1 96.25 342 TYR B O 1
ATOM 6455 N N . PHE B 1 343 ? 19.516 21.672 5.477 1 95.12 343 PHE B N 1
ATOM 6456 C CA . PHE B 1 343 ? 20.625 20.984 6.145 1 95.12 343 PHE B CA 1
ATOM 6457 C C . PHE B 1 343 ? 20.156 20.359 7.453 1 95.12 343 PHE B C 1
ATOM 6459 O O . PHE B 1 343 ? 19.375 20.953 8.195 1 95.12 343 PHE B O 1
ATOM 6466 N N . LEU B 1 344 ? 20.594 19.172 7.688 1 94.75 344 LEU B N 1
ATOM 6467 C CA . LEU B 1 344 ? 20.328 18.453 8.93 1 94.75 344 LEU B CA 1
ATOM 6468 C C . LEU B 1 344 ? 21.609 18.25 9.734 1 94.75 344 LEU B C 1
ATOM 6470 O O . LEU B 1 344 ? 22.703 18.219 9.156 1 94.75 344 LEU B O 1
ATOM 6474 N N . ASN B 1 345 ? 21.531 18.156 11.062 1 91.88 345 ASN B N 1
ATOM 6475 C CA . ASN B 1 345 ? 22.656 17.656 11.844 1 91.88 345 ASN B CA 1
ATOM 6476 C C . ASN B 1 345 ? 22.734 16.125 11.812 1 91.88 345 ASN B C 1
ATOM 6478 O O . ASN B 1 345 ? 21.938 15.477 11.125 1 91.88 345 ASN B O 1
ATOM 6482 N N . ALA B 1 346 ? 23.625 15.531 12.5 1 90.38 346 ALA B N 1
ATOM 6483 C CA . ALA B 1 346 ? 23.891 14.094 12.461 1 90.38 346 ALA B CA 1
ATOM 6484 C C . ALA B 1 346 ? 22.734 13.305 13.055 1 90.38 346 ALA B C 1
ATOM 6486 O O . ALA B 1 346 ? 22.625 12.094 12.844 1 90.38 346 ALA B O 1
ATOM 6487 N N . HIS B 1 347 ? 21.828 14.023 13.758 1 90.38 347 HIS B N 1
ATOM 6488 C CA . HIS B 1 347 ? 20.703 13.352 14.414 1 90.38 347 HIS B CA 1
ATOM 6489 C C . HIS B 1 347 ? 19.422 13.523 13.625 1 90.38 347 HIS B C 1
ATOM 6491 O O . HIS B 1 347 ? 18.344 13.086 14.062 1 90.38 347 HIS B O 1
ATOM 6497 N N . GLY B 1 348 ? 19.5 14.148 12.477 1 92.62 348 GLY B N 1
ATOM 6498 C CA . GLY B 1 348 ? 18.328 14.281 11.609 1 92.62 348 GLY B CA 1
ATOM 6499 C C . GLY B 1 348 ? 17.516 15.523 11.898 1 92.62 348 GLY B C 1
ATOM 6500 O O . GLY B 1 348 ? 16.406 15.68 11.375 1 92.62 348 GLY B O 1
ATOM 6501 N N . VAL B 1 349 ? 17.984 16.422 12.773 1 92.06 349 VAL B N 1
ATOM 6502 C CA . VAL B 1 349 ? 17.312 17.672 13.086 1 92.06 349 VAL B CA 1
ATOM 6503 C C . VAL B 1 349 ? 17.734 18.766 12.102 1 92.06 349 VAL B C 1
ATOM 6505 O O . VAL B 1 349 ? 18.938 18.922 11.82 1 92.06 349 VAL B O 1
ATOM 6508 N N . GLN B 1 350 ? 16.781 19.469 11.609 1 93.56 350 GLN B N 1
ATOM 6509 C CA . GLN B 1 350 ? 17.078 20.484 10.609 1 93.56 350 GLN B CA 1
ATOM 6510 C C . GLN B 1 350 ? 17.719 21.719 11.242 1 93.56 350 GLN B C 1
ATOM 6512 O O . GLN B 1 350 ? 17.172 22.281 12.195 1 93.56 350 GLN B O 1
ATOM 6517 N N . ILE B 1 351 ? 18.844 22.219 10.688 1 91.81 351 ILE B N 1
ATOM 6518 C CA . ILE B 1 351 ? 19.609 23.312 11.289 1 91.81 351 ILE B CA 1
ATOM 6519 C C . ILE B 1 351 ? 19.594 24.531 10.359 1 91.81 351 ILE B C 1
ATOM 6521 O O . ILE B 1 351 ? 20.234 25.547 10.648 1 91.81 351 ILE B O 1
ATOM 6525 N N . SER B 1 352 ? 18.953 24.453 9.258 1 92.69 352 SER B N 1
ATOM 6526 C CA . SER B 1 352 ? 18.797 25.547 8.305 1 92.69 352 SER B CA 1
ATOM 6527 C C . SER B 1 352 ? 17.328 25.828 8.023 1 92.69 352 SER B C 1
ATOM 6529 O O . SER B 1 352 ? 16.453 25.016 8.344 1 92.69 352 SER B O 1
ATOM 6531 N N . PRO B 1 353 ? 17.016 27.016 7.52 1 93.44 353 PRO B N 1
ATOM 6532 C CA . PRO B 1 353 ? 15.68 27.141 6.922 1 93.44 353 PRO B CA 1
ATOM 6533 C C . PRO B 1 353 ? 15.508 26.281 5.672 1 93.44 353 PRO B C 1
ATOM 6535 O O . PRO B 1 353 ? 16.469 25.672 5.195 1 93.44 353 PRO B O 1
ATOM 6538 N N . ASN B 1 354 ? 14.289 26.109 5.262 1 95.06 354 ASN B N 1
ATOM 6539 C CA . ASN B 1 354 ? 14.055 25.609 3.91 1 95.06 354 ASN B CA 1
ATOM 6540 C C . ASN B 1 354 ? 14.414 26.656 2.859 1 95.06 354 ASN B C 1
ATOM 6542 O O . ASN B 1 354 ? 13.992 27.812 2.955 1 95.06 354 ASN B O 1
ATOM 6546 N N . TYR B 1 355 ? 15.234 26.328 1.969 1 96.19 355 TYR B N 1
ATOM 6547 C CA . TYR B 1 355 ? 15.445 27.141 0.772 1 96.19 355 TYR B CA 1
ATOM 6548 C C . TYR B 1 355 ? 14.68 26.562 -0.414 1 96.19 355 TYR B C 1
ATOM 6550 O O . TYR B 1 355 ? 15.172 25.672 -1.104 1 96.19 355 TYR B O 1
ATOM 6558 N N . ARG B 1 356 ? 13.547 27.125 -0.654 1 96.12 356 ARG B N 1
ATOM 6559 C CA . ARG B 1 356 ? 12.719 26.672 -1.767 1 96.12 356 ARG B CA 1
ATOM 6560 C C . ARG B 1 356 ? 13.055 27.438 -3.045 1 96.12 356 ARG B C 1
ATOM 6562 O O . ARG B 1 356 ? 13.125 28.672 -3.043 1 96.12 356 ARG B O 1
ATOM 6569 N N . LEU B 1 357 ? 13.273 26.688 -4.055 1 95.31 357 LEU B N 1
ATOM 6570 C CA . LEU B 1 357 ? 13.555 27.312 -5.34 1 95.31 357 LEU B CA 1
ATOM 6571 C C . LEU B 1 357 ? 12.266 27.609 -6.098 1 95.31 357 LEU B C 1
ATOM 6573 O O . LEU B 1 357 ? 11.547 26.672 -6.48 1 95.31 357 LEU B O 1
ATOM 6577 N N . LEU B 1 358 ? 11.977 28.828 -6.25 1 93.62 358 LEU B N 1
ATOM 6578 C CA . LEU B 1 358 ? 10.789 29.266 -6.973 1 93.62 358 LEU B CA 1
ATOM 6579 C C . LEU B 1 358 ? 11.148 29.797 -8.352 1 93.62 358 LEU B C 1
ATOM 6581 O O . LEU B 1 358 ? 12.258 30.297 -8.555 1 93.62 358 LEU B O 1
ATOM 6585 N N . ARG B 1 359 ? 10.297 29.547 -9.227 1 89.81 359 ARG B N 1
ATOM 6586 C CA . ARG B 1 359 ? 10.438 30.109 -10.562 1 89.81 359 ARG B CA 1
ATOM 6587 C C . ARG B 1 359 ? 9.359 31.156 -10.836 1 89.81 359 ARG B C 1
ATOM 6589 O O . ARG B 1 359 ? 8.172 30.891 -10.68 1 89.81 359 ARG B O 1
ATOM 6596 N N . ASP B 1 360 ? 9.719 32.312 -11.031 1 84.94 360 ASP B N 1
ATOM 6597 C CA . ASP B 1 360 ? 8.797 33.375 -11.438 1 84.94 360 ASP B CA 1
ATOM 6598 C C . ASP B 1 360 ? 9.195 33.969 -12.789 1 84.94 360 ASP B C 1
ATOM 6600 O O . ASP B 1 360 ? 10.039 33.406 -13.492 1 84.94 360 ASP B O 1
ATOM 6604 N N . ASP B 1 361 ? 8.469 35 -13.234 1 83.94 361 ASP B N 1
ATOM 6605 C CA . ASP B 1 361 ? 8.688 35.625 -14.539 1 83.94 361 ASP B CA 1
ATOM 6606 C C . ASP B 1 361 ? 10.109 36.156 -14.656 1 83.94 361 ASP B C 1
ATOM 6608 O O . ASP B 1 361 ? 10.664 36.219 -15.758 1 83.94 361 ASP B O 1
ATOM 6612 N N . ASP B 1 362 ? 10.773 36.5 -13.594 1 83 362 ASP B N 1
ATOM 6613 C CA . ASP B 1 362 ? 12.102 37.094 -13.586 1 83 362 ASP B CA 1
ATOM 6614 C C . ASP B 1 362 ? 13.188 36.031 -13.453 1 83 362 ASP B C 1
ATOM 6616 O O . ASP B 1 362 ? 14.383 36.344 -13.516 1 83 362 ASP B O 1
ATOM 6620 N N . GLY B 1 363 ? 12.742 34.844 -13.32 1 89.12 363 GLY B N 1
ATOM 6621 C CA . GLY B 1 363 ? 13.703 33.75 -13.211 1 89.12 363 GLY B CA 1
ATOM 6622 C C . GLY B 1 363 ? 13.523 32.938 -11.945 1 89.12 363 GLY B C 1
ATOM 6623 O O . GLY B 1 363 ? 12.398 32.719 -11.492 1 89.12 363 GLY B O 1
ATOM 6624 N N . PHE B 1 364 ? 14.664 32.438 -11.438 1 93.31 364 PHE B N 1
ATOM 6625 C CA . PHE B 1 364 ? 14.641 31.594 -10.242 1 93.31 364 PHE B CA 1
ATOM 6626 C C . PHE B 1 364 ? 15.031 32.406 -9.008 1 93.31 364 PHE B C 1
ATOM 6628 O O . PHE B 1 364 ? 15.891 33.281 -9.078 1 93.31 364 PHE B O 1
ATOM 6635 N N . ARG B 1 365 ? 14.414 32.156 -7.867 1 94.25 365 ARG B N 1
ATOM 6636 C CA . ARG B 1 365 ? 14.773 32.781 -6.598 1 94.25 365 ARG B CA 1
ATOM 6637 C C . ARG B 1 365 ? 14.578 31.812 -5.434 1 94.25 365 ARG B C 1
ATOM 6639 O O . ARG B 1 365 ? 13.773 30.891 -5.516 1 94.25 365 ARG B O 1
ATOM 6646 N N . TRP B 1 366 ? 15.359 32.094 -4.375 1 94.44 366 TRP B N 1
ATOM 6647 C CA . TRP B 1 366 ? 15.203 31.297 -3.158 1 94.44 366 TRP B CA 1
ATOM 6648 C C . TRP B 1 366 ? 14.148 31.906 -2.242 1 94.44 366 TRP B C 1
ATOM 6650 O O . TRP B 1 366 ? 14.148 33.125 -2.01 1 94.44 366 TRP B O 1
ATOM 6660 N N . GLN B 1 367 ? 13.25 31.172 -1.813 1 94.75 367 GLN B N 1
ATOM 6661 C CA . GLN B 1 367 ? 12.359 31.547 -0.716 1 94.75 367 GLN B CA 1
ATOM 6662 C C . GLN B 1 367 ? 12.758 30.828 0.573 1 94.75 367 GLN B C 1
ATOM 6664 O O . GLN B 1 367 ? 12.797 29.594 0.616 1 94.75 367 GLN B O 1
ATOM 6669 N N . GLN B 1 368 ? 13.031 31.609 1.59 1 93.25 368 GLN B N 1
ATOM 6670 C CA . GLN B 1 368 ? 13.438 31.031 2.869 1 93.25 368 GLN B CA 1
ATOM 6671 C C . GLN B 1 368 ? 12.234 30.844 3.791 1 93.25 368 GLN B C 1
ATOM 6673 O O . GLN B 1 368 ? 11.375 31.719 3.887 1 93.25 368 GLN B O 1
ATOM 6678 N N . ASP B 1 369 ? 12.109 29.672 4.312 1 93.19 369 ASP B N 1
ATOM 6679 C CA . ASP B 1 369 ? 11.094 29.391 5.316 1 93.19 369 ASP B CA 1
ATOM 6680 C C . ASP B 1 369 ? 11.734 28.922 6.625 1 93.19 369 ASP B C 1
ATOM 6682 O O . ASP B 1 369 ? 12.109 27.75 6.758 1 93.19 369 ASP B O 1
ATOM 6686 N N . HIS B 1 370 ? 11.773 29.719 7.605 1 90.44 370 HIS B N 1
ATOM 6687 C CA . HIS B 1 370 ? 12.461 29.469 8.867 1 90.44 370 HIS B CA 1
ATOM 6688 C C . HIS B 1 370 ? 11.609 28.594 9.789 1 90.44 370 HIS B C 1
ATOM 6690 O O . HIS B 1 370 ? 12.109 28.094 10.805 1 90.44 370 HIS B O 1
ATOM 6696 N N . ASN B 1 371 ? 10.367 28.359 9.398 1 87.94 371 ASN B N 1
ATOM 6697 C CA . ASN B 1 371 ? 9.477 27.531 10.219 1 87.94 371 ASN B CA 1
ATOM 6698 C C . ASN B 1 371 ? 9.938 26.078 10.266 1 87.94 371 ASN B C 1
ATOM 6700 O O . ASN B 1 371 ? 9.469 25.312 11.102 1 87.94 371 ASN B O 1
ATOM 6704 N N . TYR B 1 372 ? 10.844 25.766 9.398 1 91.38 372 TYR B N 1
ATOM 6705 C CA . TYR B 1 372 ? 11.273 24.375 9.312 1 91.38 372 TYR B CA 1
ATOM 6706 C C . TYR B 1 372 ? 12.523 24.141 10.156 1 91.38 372 TYR B C 1
ATOM 6708 O O . TYR B 1 372 ? 12.938 23 10.359 1 91.38 372 TYR B O 1
ATOM 6716 N N . SER B 1 373 ? 13.055 25.219 10.688 1 88.75 373 SER B N 1
ATOM 6717 C CA . SER B 1 373 ? 14.211 25.078 11.555 1 88.75 373 SER B CA 1
ATOM 6718 C C . SER B 1 373 ? 13.867 24.25 12.797 1 88.75 373 SER B C 1
ATOM 6720 O O . SER B 1 373 ? 12.805 24.438 13.398 1 88.75 373 SER B O 1
ATOM 6722 N N . GLN B 1 374 ? 14.711 23.219 13.086 1 88.38 374 GLN B N 1
ATOM 6723 C CA . GLN B 1 374 ? 14.648 22.391 14.281 1 88.38 374 GLN B CA 1
ATOM 6724 C C . GLN B 1 374 ? 13.641 21.25 14.102 1 88.38 374 GLN B C 1
ATOM 6726 O O . GLN B 1 374 ? 13.414 20.469 15.031 1 88.38 374 GLN B O 1
ATOM 6731 N N . LYS B 1 375 ? 13.062 21.203 12.93 1 91.62 375 LYS B N 1
ATOM 6732 C CA . LYS B 1 375 ? 12.219 20.031 12.664 1 91.62 375 LYS B CA 1
ATOM 6733 C C . LYS B 1 375 ? 13.047 18.75 12.648 1 91.62 375 LYS B C 1
ATOM 6735 O O . LYS B 1 375 ? 14.203 18.75 12.219 1 91.62 375 LYS B O 1
ATOM 6740 N N . ASP B 1 376 ? 12.477 17.719 13.148 1 92.25 376 ASP B N 1
ATOM 6741 C CA . ASP B 1 376 ? 13.156 16.438 13.266 1 92.25 376 ASP B CA 1
ATOM 6742 C C . ASP B 1 376 ? 12.766 15.492 12.125 1 92.25 376 ASP B C 1
ATOM 6744 O O . ASP B 1 376 ? 11.609 15.086 12.023 1 92.25 376 ASP B O 1
ATOM 6748 N N . TRP B 1 377 ? 13.742 15.148 11.258 1 91.44 377 TRP B N 1
ATOM 6749 C CA . TRP B 1 377 ? 13.508 14.289 10.102 1 91.44 377 TRP B CA 1
ATOM 6750 C C . TRP B 1 377 ? 14.148 12.922 10.297 1 91.44 377 TRP B C 1
ATOM 6752 O O . TRP B 1 377 ? 14.242 12.133 9.359 1 91.44 377 TRP B O 1
ATOM 6762 N N . SER B 1 378 ? 14.547 12.602 11.523 1 90.75 378 SER B N 1
ATOM 6763 C CA . SER B 1 378 ? 15.352 11.414 11.82 1 90.75 378 SER B CA 1
ATOM 6764 C C . SER B 1 378 ? 14.547 10.133 11.602 1 90.75 378 SER B C 1
ATOM 6766 O O . SER B 1 378 ? 15.125 9.047 11.523 1 90.75 378 SER B O 1
ATOM 6768 N N . TRP B 1 379 ? 13.258 10.297 11.492 1 84.69 379 TRP B N 1
ATOM 6769 C CA . TRP B 1 379 ? 12.406 9.117 11.359 1 84.69 379 TRP B CA 1
ATOM 6770 C C . TRP B 1 379 ? 12.117 8.82 9.891 1 84.69 379 TRP B C 1
ATOM 6772 O O . TRP B 1 379 ? 11.602 7.75 9.562 1 84.69 379 TRP B O 1
ATOM 6782 N N . ARG B 1 380 ? 12.422 9.68 9.055 1 88.38 380 ARG B N 1
ATOM 6783 C CA . ARG B 1 380 ? 12.102 9.531 7.641 1 88.38 380 ARG B CA 1
ATOM 6784 C C . ARG B 1 380 ? 12.961 8.445 7 1 88.38 380 ARG B C 1
ATOM 6786 O O . ARG B 1 380 ? 14.148 8.328 7.301 1 88.38 380 ARG B O 1
ATOM 6793 N N . PRO B 1 381 ? 12.438 7.766 6.023 1 87.5 381 PRO B N 1
ATOM 6794 C CA . PRO B 1 381 ? 13.164 6.668 5.383 1 87.5 381 PRO B CA 1
ATOM 6795 C C . PRO B 1 381 ? 14.469 7.125 4.727 1 87.5 381 PRO B C 1
ATOM 6797 O O . PRO B 1 381 ? 15.484 6.438 4.824 1 87.5 381 PRO B O 1
ATOM 6800 N N . TYR B 1 382 ? 14.453 8.25 4.078 1 91.75 382 TYR B N 1
ATOM 6801 C CA . TYR B 1 382 ? 15.648 8.672 3.361 1 91.75 382 TYR B CA 1
ATOM 6802 C C . TYR B 1 382 ? 16.797 8.93 4.324 1 91.75 382 TYR B C 1
ATOM 6804 O O . TYR B 1 382 ? 17.969 8.664 4.004 1 91.75 382 TYR B O 1
ATOM 6812 N N . PHE B 1 383 ? 16.5 9.508 5.547 1 93.62 383 PHE B N 1
ATOM 6813 C CA . PHE B 1 383 ? 17.531 9.719 6.555 1 93.62 383 PHE B CA 1
ATOM 6814 C C . PHE B 1 383 ? 18.047 8.383 7.09 1 93.62 383 PHE B C 1
ATOM 6816 O O . PHE B 1 383 ? 19.25 8.148 7.133 1 93.62 383 PHE B O 1
ATOM 6823 N N . LEU B 1 384 ? 17.141 7.52 7.434 1 90.44 384 LEU B N 1
ATOM 6824 C CA . LEU B 1 384 ? 17.469 6.227 8.023 1 90.44 384 LEU B CA 1
ATOM 6825 C C . LEU B 1 384 ? 18.297 5.387 7.059 1 90.44 384 LEU B C 1
ATOM 6827 O O . LEU B 1 384 ? 19.297 4.785 7.457 1 90.44 384 LEU B O 1
ATOM 6831 N N . GLU B 1 385 ? 17.875 5.359 5.832 1 91.31 385 GLU B N 1
ATOM 6832 C CA . GLU B 1 385 ? 18.594 4.59 4.82 1 91.31 385 GLU B CA 1
ATOM 6833 C C . GLU B 1 385 ? 20.016 5.121 4.625 1 91.31 385 GLU B C 1
ATOM 6835 O O . GLU B 1 385 ? 20.969 4.344 4.543 1 91.31 385 GLU B O 1
ATOM 6840 N N . PHE B 1 386 ? 20.172 6.434 4.551 1 93.62 386 PHE B N 1
ATOM 6841 C CA . PHE B 1 386 ? 21.484 7.039 4.387 1 93.62 386 PHE B CA 1
ATOM 6842 C C . PHE B 1 386 ? 22.391 6.695 5.562 1 93.62 386 PHE B C 1
ATOM 6844 O O . PHE B 1 386 ? 23.531 6.266 5.375 1 93.62 386 PHE B O 1
ATOM 6851 N N . MET B 1 387 ? 21.812 6.879 6.766 1 92.12 387 MET B N 1
ATOM 6852 C CA . MET B 1 387 ? 22.609 6.637 7.965 1 92.12 387 MET B CA 1
ATOM 6853 C C . MET B 1 387 ? 23.031 5.172 8.047 1 92.12 387 MET B C 1
ATOM 6855 O O . MET B 1 387 ? 24.172 4.871 8.414 1 92.12 387 MET B O 1
ATOM 6859 N N . ALA B 1 388 ? 22.141 4.316 7.703 1 89.12 388 ALA B N 1
ATOM 6860 C CA . ALA B 1 388 ? 22.453 2.889 7.715 1 89.12 388 ALA B CA 1
ATOM 6861 C C . ALA B 1 388 ? 23.547 2.561 6.703 1 89.12 388 ALA B C 1
ATOM 6863 O O . ALA B 1 388 ? 24.5 1.838 7.012 1 89.12 388 ALA B O 1
ATOM 6864 N N . ARG B 1 389 ? 23.438 3.076 5.516 1 88.44 389 ARG B N 1
ATOM 6865 C CA . ARG B 1 389 ? 24.406 2.812 4.453 1 88.44 389 ARG B CA 1
ATOM 6866 C C . ARG B 1 389 ? 25.766 3.447 4.777 1 88.44 389 ARG B C 1
ATOM 6868 O O . ARG B 1 389 ? 26.812 2.85 4.523 1 88.44 389 ARG B O 1
ATOM 6875 N N . ARG B 1 390 ? 25.703 4.664 5.246 1 88.94 390 ARG B N 1
ATOM 6876 C CA . ARG B 1 390 ? 26.938 5.348 5.613 1 88.94 390 ARG B CA 1
ATOM 6877 C C . ARG B 1 390 ? 27.766 4.508 6.578 1 88.94 390 ARG B C 1
ATOM 6879 O O . ARG B 1 390 ? 28.984 4.41 6.441 1 88.94 390 ARG B O 1
ATOM 6886 N N . GLU B 1 391 ? 27.125 3.922 7.465 1 85.56 391 GLU B N 1
ATOM 6887 C CA . GLU B 1 391 ? 27.797 3.098 8.461 1 85.56 391 GLU B CA 1
ATOM 6888 C C . GLU B 1 391 ? 28.25 1.768 7.863 1 85.56 391 GLU B C 1
ATOM 6890 O O . GLU B 1 391 ? 29.312 1.252 8.211 1 85.56 391 GLU B O 1
ATOM 6895 N N . SER B 1 392 ? 27.484 1.237 7 1 81.5 392 SER B N 1
ATOM 6896 C CA . SER B 1 392 ? 27.734 -0.105 6.484 1 81.5 392 SER B CA 1
ATOM 6897 C C . SER B 1 392 ? 28.719 -0.078 5.316 1 81.5 392 SER B C 1
ATOM 6899 O O . SER B 1 392 ? 29.656 -0.865 5.277 1 81.5 392 SER B O 1
ATOM 6901 N N . ASP B 1 393 ? 28.453 0.847 4.391 1 80.62 393 ASP B N 1
ATOM 6902 C CA . ASP B 1 393 ? 29.281 0.78 3.191 1 80.62 393 ASP B CA 1
ATOM 6903 C C . ASP B 1 393 ? 30.031 2.09 2.973 1 80.62 393 ASP B C 1
ATOM 6905 O O . ASP B 1 393 ? 30.703 2.262 1.952 1 80.62 393 ASP B O 1
ATOM 6909 N N . GLY B 1 394 ? 29.875 3.047 3.879 1 85.56 394 GLY B N 1
ATOM 6910 C CA . GLY B 1 394 ? 30.672 4.27 3.846 1 85.56 394 GLY B CA 1
ATOM 6911 C C . GLY B 1 394 ? 30.203 5.254 2.789 1 85.56 394 GLY B C 1
ATOM 6912 O O . GLY B 1 394 ? 30.922 6.176 2.424 1 85.56 394 GLY B O 1
ATOM 6913 N N . THR B 1 395 ? 29.031 5.066 2.342 1 88.62 395 THR B N 1
ATOM 6914 C CA . THR B 1 395 ? 28.531 5.953 1.298 1 88.62 395 THR B CA 1
ATOM 6915 C C . THR B 1 395 ? 28.453 7.391 1.804 1 88.62 395 THR B C 1
ATOM 6917 O O . THR B 1 395 ? 28.234 7.625 2.994 1 88.62 395 THR B O 1
ATOM 6920 N N . GLN B 1 396 ? 28.594 8.344 0.867 1 92.62 396 GLN B N 1
ATOM 6921 C CA . GLN B 1 396 ? 28.516 9.758 1.213 1 92.62 396 GLN B CA 1
ATOM 6922 C C . GLN B 1 396 ? 27.203 10.367 0.729 1 92.62 396 GLN B C 1
ATOM 6924 O O . GLN B 1 396 ? 26.906 11.523 1.021 1 92.62 396 GLN B O 1
ATOM 6929 N N . ARG B 1 397 ? 26.484 9.609 0.008 1 95.12 397 ARG B N 1
ATOM 6930 C CA . ARG B 1 397 ? 25.203 10.109 -0.478 1 95.12 397 ARG B CA 1
ATOM 6931 C C . ARG B 1 397 ? 24.219 8.969 -0.706 1 95.12 397 ARG B C 1
ATOM 6933 O O . ARG B 1 397 ? 24.625 7.812 -0.875 1 95.12 397 ARG B O 1
ATOM 6940 N N . ASN B 1 398 ? 22.969 9.266 -0.679 1 94.31 398 ASN B N 1
ATOM 6941 C CA . ASN B 1 398 ? 21.891 8.328 -0.978 1 94.31 398 ASN B CA 1
ATOM 6942 C C . ASN B 1 398 ? 20.641 9.047 -1.465 1 94.31 398 ASN B C 1
ATOM 6944 O O . ASN B 1 398 ? 20.266 10.086 -0.925 1 94.31 398 ASN B O 1
ATOM 6948 N N . TYR B 1 399 ? 20.094 8.5 -2.49 1 94.62 399 TYR B N 1
ATOM 6949 C CA . TYR B 1 399 ? 18.812 9.008 -2.984 1 94.62 399 TYR B CA 1
ATOM 6950 C C . TYR B 1 399 ? 17.656 8.211 -2.412 1 94.62 399 TYR B C 1
ATOM 6952 O O . TYR B 1 399 ? 17.719 6.984 -2.303 1 94.62 399 TYR B O 1
ATOM 6960 N N . SER B 1 400 ? 16.609 8.922 -2.057 1 92.69 400 SER B N 1
ATOM 6961 C CA . SER B 1 400 ? 15.383 8.25 -1.613 1 92.69 400 SER B CA 1
ATOM 6962 C C . SER B 1 400 ? 14.641 7.621 -2.785 1 92.69 400 SER B C 1
ATOM 6964 O O . SER B 1 400 ? 14.992 7.852 -3.945 1 92.69 400 SER B O 1
ATOM 6966 N N . GLU B 1 401 ? 13.633 6.777 -2.43 1 86.56 401 GLU B N 1
ATOM 6967 C CA . GLU B 1 401 ? 12.602 6.434 -3.41 1 86.56 401 GLU B CA 1
ATOM 6968 C C . GLU B 1 401 ? 11.75 7.645 -3.77 1 86.56 401 GLU B C 1
ATOM 6970 O O . GLU B 1 401 ? 11.766 8.648 -3.059 1 86.56 401 GLU B O 1
ATOM 6975 N N . VAL B 1 402 ? 11.07 7.531 -4.902 1 86.31 402 VAL B N 1
ATOM 6976 C CA . VAL B 1 402 ? 10.188 8.617 -5.316 1 86.31 402 VAL B CA 1
ATOM 6977 C C . VAL B 1 402 ? 8.984 8.695 -4.379 1 86.31 402 VAL B C 1
ATOM 6979 O O . VAL B 1 402 ? 8.391 7.668 -4.031 1 86.31 402 VAL B O 1
ATOM 6982 N N . TYR B 1 403 ? 8.703 9.805 -3.883 1 85.12 403 TYR B N 1
ATOM 6983 C CA . TYR B 1 403 ? 7.5 10.094 -3.117 1 85.12 403 TYR B CA 1
ATOM 6984 C C . TYR B 1 403 ? 6.957 11.477 -3.457 1 85.12 403 TYR B C 1
ATOM 6986 O O . TYR B 1 403 ? 7.469 12.148 -4.359 1 85.12 403 TYR B O 1
ATOM 6994 N N . ARG B 1 404 ? 5.793 11.82 -2.863 1 87.5 404 ARG B N 1
ATOM 6995 C CA . ARG B 1 404 ? 5.188 13.078 -3.27 1 87.5 404 ARG B CA 1
ATOM 6996 C C . ARG B 1 404 ? 5.273 14.109 -2.15 1 87.5 404 ARG B C 1
ATOM 6998 O O . ARG B 1 404 ? 5.059 13.789 -0.981 1 87.5 404 ARG B O 1
ATOM 7005 N N . ASP B 1 405 ? 5.633 15.258 -2.57 1 86.12 405 ASP B N 1
ATOM 7006 C CA . ASP B 1 405 ? 5.668 16.391 -1.65 1 86.12 405 ASP B CA 1
ATOM 7007 C C . ASP B 1 405 ? 4.27 16.734 -1.144 1 86.12 405 ASP B C 1
ATOM 7009 O O . ASP B 1 405 ? 3.328 16.859 -1.932 1 86.12 405 ASP B O 1
ATOM 7013 N N . ILE B 1 406 ? 4.148 16.906 0.09 1 76.06 406 ILE B N 1
ATOM 7014 C CA . ILE B 1 406 ? 2.846 17.094 0.722 1 76.06 406 ILE B CA 1
ATOM 7015 C C . ILE B 1 406 ? 2.268 18.438 0.316 1 76.06 406 ILE B C 1
ATOM 7017 O O . ILE B 1 406 ? 1.049 18.594 0.208 1 76.06 406 ILE B O 1
ATOM 7021 N N . LYS B 1 407 ? 3.082 19.391 0.08 1 77.94 407 LYS B N 1
ATOM 7022 C CA . LYS B 1 407 ? 2.617 20.734 -0.237 1 77.94 407 LYS B CA 1
ATOM 7023 C C . LYS B 1 407 ? 2.312 20.875 -1.726 1 77.94 407 LYS B C 1
ATOM 7025 O O . LYS B 1 407 ? 1.218 21.312 -2.102 1 77.94 407 LYS B O 1
ATOM 7030 N N . SER B 1 408 ? 3.248 20.391 -2.615 1 78.44 408 SER B N 1
ATOM 7031 C CA . SER B 1 408 ? 3.117 20.625 -4.051 1 78.44 408 SER B CA 1
ATOM 7032 C C . SER B 1 408 ? 2.502 19.422 -4.75 1 78.44 408 SER B C 1
ATOM 7034 O O . SER B 1 408 ? 2.08 19.516 -5.906 1 78.44 408 SER B O 1
ATOM 7036 N N . SER B 1 409 ? 2.52 18.297 -4.086 1 80.75 409 SER B N 1
ATOM 7037 C CA . SER B 1 409 ? 2.029 17.031 -4.633 1 80.75 409 SER B CA 1
ATOM 7038 C C . SER B 1 409 ? 2.871 16.594 -5.824 1 80.75 409 SER B C 1
ATOM 7040 O O . SER B 1 409 ? 2.436 15.75 -6.621 1 80.75 409 SER B O 1
ATOM 7042 N N . GLU B 1 410 ? 4.016 17.203 -5.957 1 86.69 410 GLU B N 1
ATOM 7043 C CA . GLU B 1 410 ? 4.934 16.781 -7.008 1 86.69 410 GLU B CA 1
ATOM 7044 C C . GLU B 1 410 ? 5.73 15.539 -6.586 1 86.69 410 GLU B C 1
ATOM 7046 O O . GLU B 1 410 ? 6.129 15.422 -5.426 1 86.69 410 GLU B O 1
ATOM 7051 N N . PRO B 1 411 ? 5.914 14.656 -7.598 1 89.38 411 PRO B N 1
ATOM 7052 C CA . PRO B 1 411 ? 6.828 13.555 -7.285 1 89.38 411 PRO B CA 1
ATOM 7053 C C . PRO B 1 411 ? 8.273 14.016 -7.117 1 89.38 411 PRO B C 1
ATOM 7055 O O . PRO B 1 411 ? 8.805 14.719 -7.984 1 89.38 411 PRO B O 1
ATOM 7058 N N . ILE B 1 412 ? 8.93 13.648 -6.02 1 92.94 412 ILE B N 1
ATOM 7059 C CA . ILE B 1 412 ? 10.289 14.125 -5.754 1 92.94 412 ILE B CA 1
ATOM 7060 C C . ILE B 1 412 ? 11.164 12.961 -5.293 1 92.94 412 ILE B C 1
ATOM 7062 O O . ILE B 1 412 ? 10.648 11.906 -4.914 1 92.94 412 ILE B O 1
ATOM 7066 N N . VAL B 1 413 ? 12.414 13.086 -5.41 1 94.19 413 VAL B N 1
ATOM 7067 C CA . VAL B 1 413 ? 13.461 12.281 -4.777 1 94.19 413 VAL B CA 1
ATOM 7068 C C . VAL B 1 413 ? 14.32 13.164 -3.883 1 94.19 413 VAL B C 1
ATOM 7070 O O . VAL B 1 413 ? 14.664 14.289 -4.254 1 94.19 413 VAL B O 1
ATOM 7073 N N . THR B 1 414 ? 14.578 12.703 -2.686 1 96.62 414 THR B N 1
ATOM 7074 C CA . THR B 1 414 ? 15.453 13.422 -1.77 1 96.62 414 THR B CA 1
ATOM 7075 C C . THR B 1 414 ? 16.859 12.828 -1.783 1 96.62 414 THR B C 1
ATOM 7077 O O . THR B 1 414 ? 17.031 11.625 -1.587 1 96.62 414 THR B O 1
ATOM 7080 N N . LEU B 1 415 ? 17.828 13.609 -2.082 1 97.19 415 LEU B N 1
ATOM 7081 C CA . LEU B 1 415 ? 19.219 13.25 -1.916 1 97.19 415 LEU B CA 1
ATOM 7082 C C . LEU B 1 415 ? 19.734 13.664 -0.539 1 97.19 415 LEU B C 1
ATOM 7084 O O . LEU B 1 415 ? 19.562 14.812 -0.127 1 97.19 415 LEU B O 1
ATOM 7088 N N . VAL B 1 416 ? 20.234 12.766 0.177 1 97.25 416 VAL B N 1
ATOM 7089 C CA . VAL B 1 416 ? 20.969 13.062 1.403 1 97.25 416 VAL B CA 1
ATOM 7090 C C . VAL B 1 416 ? 22.469 12.914 1.158 1 97.25 416 VAL B C 1
ATOM 7092 O O . VAL B 1 416 ? 22.922 11.875 0.677 1 97.25 416 VAL B O 1
ATOM 7095 N N . HIS B 1 417 ? 23.203 13.938 1.443 1 96.31 417 HIS B N 1
ATOM 7096 C CA . HIS B 1 417 ? 24.641 13.984 1.198 1 96.31 417 HIS B CA 1
ATOM 7097 C C . HIS B 1 417 ? 25.391 14.453 2.438 1 96.31 417 HIS B C 1
ATOM 7099 O O . HIS B 1 417 ? 25 15.43 3.074 1 96.31 417 HIS B O 1
ATOM 7105 N N . SER B 1 418 ? 26.422 13.727 2.791 1 94.38 418 SER B N 1
ATOM 7106 C CA . SER B 1 418 ? 27.297 14.219 3.846 1 94.38 418 SER B CA 1
ATOM 7107 C C . SER B 1 418 ? 27.875 15.578 3.48 1 94.38 418 SER B C 1
ATOM 7109 O O . SER B 1 418 ? 28.25 15.812 2.326 1 94.38 418 SER B O 1
ATOM 7111 N N . TYR B 1 419 ? 27.844 16.438 4.395 1 92.44 419 TYR B N 1
ATOM 7112 C CA . TYR B 1 419 ? 28.391 17.766 4.172 1 92.44 419 TYR B CA 1
ATOM 7113 C C . TYR B 1 419 ? 29.203 18.234 5.375 1 92.44 419 TYR B C 1
ATOM 7115 O O . TYR B 1 419 ? 28.625 18.594 6.406 1 92.44 419 TYR B O 1
ATOM 7123 N N . GLY B 1 420 ? 30.406 18.266 5.227 1 81.06 420 GLY B N 1
ATOM 7124 C CA . GLY B 1 420 ? 31.25 18.594 6.359 1 81.06 420 GLY B CA 1
ATOM 7125 C C . GLY B 1 420 ? 31.297 17.5 7.406 1 81.06 420 GLY B C 1
ATOM 7126 O O . GLY B 1 420 ? 31.094 16.312 7.094 1 81.06 420 GLY B O 1
ATOM 7127 N N . ASP B 1 421 ? 31.656 17.797 8.688 1 76.44 421 ASP B N 1
ATOM 7128 C CA . ASP B 1 421 ? 31.891 16.797 9.719 1 76.44 421 ASP B CA 1
ATOM 7129 C C . ASP B 1 421 ? 30.594 16.391 10.391 1 76.44 421 ASP B C 1
ATOM 7131 O O . ASP B 1 421 ? 30.422 15.227 10.773 1 76.44 421 ASP B O 1
ATOM 7135 N N . ASP B 1 422 ? 29.688 17.312 10.414 1 82 422 ASP B N 1
ATOM 7136 C CA . ASP B 1 422 ? 28.547 16.953 11.273 1 82 422 ASP B CA 1
ATOM 7137 C C . ASP B 1 422 ? 27.234 17.344 10.625 1 82 422 ASP B C 1
ATOM 7139 O O . ASP B 1 422 ? 26.219 17.484 11.312 1 82 422 ASP B O 1
ATOM 7143 N N . CYS B 1 423 ? 27.281 17.609 9.32 1 91 423 CYS B N 1
ATOM 7144 C CA . CYS B 1 423 ? 26.062 18.078 8.695 1 91 423 CYS B CA 1
ATOM 7145 C C . CYS B 1 423 ? 25.672 17.203 7.508 1 91 423 CYS B C 1
ATOM 7147 O O . CYS B 1 423 ? 26.531 16.562 6.91 1 91 423 CYS B O 1
ATOM 7149 N N . LEU B 1 424 ? 24.438 17.172 7.312 1 95.19 424 LEU B N 1
ATOM 7150 C CA . LEU B 1 424 ? 23.891 16.5 6.141 1 95.19 424 LEU B CA 1
ATOM 7151 C C . LEU B 1 424 ? 23.172 17.5 5.238 1 95.19 424 LEU B C 1
ATOM 7153 O O . LEU B 1 424 ? 22.422 18.359 5.723 1 95.19 424 LEU B O 1
ATOM 7157 N N . LEU B 1 425 ? 23.484 17.484 3.994 1 96.38 425 LEU B N 1
ATOM 7158 C CA . LEU B 1 425 ? 22.781 18.266 2.982 1 96.38 425 LEU B CA 1
ATOM 7159 C C . LEU B 1 425 ? 21.641 17.453 2.373 1 96.38 425 LEU B C 1
ATOM 7161 O O . LEU B 1 425 ? 21.828 16.312 1.95 1 96.38 425 LEU B O 1
ATOM 7165 N N . CYS B 1 426 ? 20.469 18 2.396 1 97.44 426 CYS B N 1
ATOM 7166 C CA . CYS B 1 426 ? 19.312 17.391 1.765 1 97.44 426 CYS B CA 1
ATOM 7167 C C . CYS B 1 426 ? 18.812 18.219 0.589 1 97.44 426 CYS B C 1
ATOM 7169 O O . CYS B 1 426 ? 18.656 19.438 0.711 1 97.44 426 CYS B O 1
ATOM 7171 N N . LEU B 1 427 ? 18.594 17.609 -0.532 1 97.5 427 LEU B N 1
ATOM 7172 C CA . LEU B 1 427 ? 18.062 18.234 -1.737 1 97.5 427 LEU B CA 1
ATOM 7173 C C . LEU B 1 427 ? 16.859 17.469 -2.27 1 97.5 427 LEU B C 1
ATOM 7175 O O . LEU B 1 427 ? 16.938 16.25 -2.484 1 97.5 427 LEU B O 1
ATOM 7179 N N . ASP B 1 428 ? 15.75 18.141 -2.449 1 96.69 428 ASP B N 1
ATOM 7180 C CA . ASP B 1 428 ? 14.594 17.547 -3.105 1 96.69 428 ASP B CA 1
ATOM 7181 C C . ASP B 1 428 ? 14.562 17.891 -4.59 1 96.69 428 ASP B C 1
ATOM 7183 O O . ASP B 1 428 ? 14.586 19.078 -4.957 1 96.69 428 ASP B O 1
ATOM 7187 N N . PHE B 1 429 ? 14.5 16.922 -5.434 1 95.38 429 PHE B N 1
ATOM 7188 C CA . PHE B 1 429 ? 14.414 17.109 -6.879 1 95.38 429 PHE B CA 1
ATOM 7189 C C . PHE B 1 429 ? 13.062 16.625 -7.402 1 95.38 429 PHE B C 1
ATOM 7191 O O . PHE B 1 429 ? 12.633 15.508 -7.098 1 95.38 429 PHE B O 1
ATOM 7198 N N . SER B 1 430 ? 12.406 17.469 -8.164 1 93.94 430 SER B N 1
ATOM 7199 C CA . SER B 1 430 ? 11.219 17.016 -8.875 1 93.94 430 SER B CA 1
ATOM 7200 C C . SER B 1 430 ? 11.578 16.031 -9.992 1 93.94 430 SER B C 1
ATOM 7202 O O . SER B 1 430 ? 12.484 16.297 -10.781 1 93.94 430 SER B O 1
ATOM 7204 N N . VAL B 1 431 ? 10.867 14.961 -10.023 1 89.06 431 VAL B N 1
ATOM 7205 C CA . VAL B 1 431 ? 11.148 13.977 -11.062 1 89.06 431 VAL B CA 1
ATOM 7206 C C . VAL B 1 431 ? 9.961 13.875 -12.008 1 89.06 431 VAL B C 1
ATOM 7208 O O . VAL B 1 431 ? 9.828 12.891 -12.742 1 89.06 431 VAL B O 1
ATOM 7211 N N . ALA B 1 432 ? 9.07 14.844 -11.953 1 83.75 432 ALA B N 1
ATOM 7212 C CA . ALA B 1 432 ? 7.863 14.844 -12.781 1 83.75 432 ALA B CA 1
ATOM 7213 C C . ALA B 1 432 ? 8.211 14.828 -14.266 1 83.75 432 ALA B C 1
ATOM 7215 O O . ALA B 1 432 ? 7.508 14.219 -15.07 1 83.75 432 ALA B O 1
ATOM 7216 N N . HIS B 1 433 ? 9.289 15.453 -14.656 1 80.38 433 HIS B N 1
ATOM 7217 C CA . HIS B 1 433 ? 9.594 15.602 -16.078 1 80.38 433 HIS B CA 1
ATOM 7218 C C . HIS B 1 433 ? 10.969 15.023 -16.406 1 80.38 433 HIS B C 1
ATOM 7220 O O . HIS B 1 433 ? 11.664 15.523 -17.297 1 80.38 433 HIS B O 1
ATOM 7226 N N . ILE B 1 434 ? 11.359 14.094 -15.555 1 78.81 434 ILE B N 1
ATOM 7227 C CA . ILE B 1 434 ? 12.625 13.461 -15.898 1 78.81 434 ILE B CA 1
ATOM 7228 C C . ILE B 1 434 ? 12.406 12.461 -17.031 1 78.81 434 ILE B C 1
ATOM 7230 O O . ILE B 1 434 ? 11.617 11.523 -16.906 1 78.81 434 ILE B O 1
ATOM 7234 N N . HIS B 1 435 ? 12.688 12.898 -18.297 1 58.69 435 HIS B N 1
ATOM 7235 C CA . HIS B 1 435 ? 12.633 12.078 -19.5 1 58.69 435 HIS B CA 1
ATOM 7236 C C . HIS B 1 435 ? 14.023 11.617 -19.922 1 58.69 435 HIS B C 1
ATOM 7238 O O . HIS B 1 435 ? 15.023 12.242 -19.562 1 58.69 435 HIS B O 1
ATOM 7244 N N . ASN B 1 436 ? 14.328 10.414 -20.375 1 50.91 436 ASN B N 1
ATOM 7245 C CA . ASN B 1 436 ? 15.594 9.953 -20.922 1 50.91 436 ASN B CA 1
ATOM 7246 C C . ASN B 1 436 ? 16.109 10.891 -22 1 50.91 436 ASN B C 1
ATOM 7248 O O . ASN B 1 436 ? 15.461 11.07 -23.031 1 50.91 436 ASN B O 1
ATOM 7252 N N . PRO B 1 437 ? 17.047 11.633 -21.828 1 45.22 437 PRO B N 1
ATOM 7253 C CA . PRO B 1 437 ? 17.641 12.406 -22.922 1 45.22 437 PRO B CA 1
ATOM 7254 C C . PRO B 1 437 ? 18.109 11.531 -24.078 1 45.22 437 PRO B C 1
ATOM 7256 O O . PRO B 1 437 ? 18.25 12.016 -25.203 1 45.22 437 PRO B O 1
ATOM 7259 N N . LEU B 1 438 ? 18.734 10.445 -24.016 1 40.34 438 LEU B N 1
ATOM 7260 C CA . LEU B 1 438 ? 19.234 9.734 -25.188 1 40.34 438 LEU B CA 1
ATOM 7261 C C . LEU B 1 438 ? 18.109 9.445 -26.172 1 40.34 438 LEU B C 1
ATOM 7263 O O . LEU B 1 438 ? 18.359 8.969 -27.281 1 40.34 438 LEU B O 1
ATOM 7267 N N . TRP B 1 439 ? 17 9.461 -26.031 1 35.03 439 TRP B N 1
ATOM 7268 C CA . TRP B 1 439 ? 15.969 9.531 -27.047 1 35.03 439 TRP B CA 1
ATOM 7269 C C . TRP B 1 439 ? 16.031 10.867 -27.797 1 35.03 439 TRP B C 1
ATOM 7271 O O . TRP B 1 439 ? 15.398 11.031 -28.844 1 35.03 439 TRP B O 1
ATOM 7281 N N . HIS B 1 440 ? 16.453 11.945 -27.328 1 32.53 440 HIS B N 1
ATOM 7282 C CA . HIS B 1 440 ? 16.656 13 -28.328 1 32.53 440 HIS B CA 1
ATOM 7283 C C . HIS B 1 440 ? 17.812 12.656 -29.25 1 32.53 440 HIS B C 1
ATOM 7285 O O . HIS B 1 440 ? 18.047 13.352 -30.234 1 32.53 440 HIS B O 1
ATOM 7291 N N . ARG B 1 441 ? 18.875 11.938 -29.047 1 28.31 441 ARG B N 1
ATOM 7292 C CA . ARG B 1 441 ? 19.812 11.828 -30.156 1 28.31 441 ARG B CA 1
ATOM 7293 C C . ARG B 1 441 ? 19.266 10.938 -31.266 1 28.31 441 ARG B C 1
ATOM 7295 O O . ARG B 1 441 ? 19.969 10.648 -32.25 1 28.31 441 ARG B O 1
ATOM 7302 N N . LYS B 1 442 ? 18.328 9.938 -31.156 1 23.11 442 LYS B N 1
ATOM 7303 C CA . LYS B 1 442 ? 18.062 9.336 -32.438 1 23.11 442 LYS B CA 1
ATOM 7304 C C . LYS B 1 442 ? 17.562 10.375 -33.438 1 23.11 442 LYS B C 1
ATOM 7306 O O . LYS B 1 442 ? 17.984 10.383 -34.625 1 23.11 442 LYS B O 1
ATOM 7311 N N . ILE B 1 443 ? 16.266 11.039 -33.5 1 20.73 443 ILE B N 1
ATOM 7312 C CA . ILE B 1 443 ? 16.047 11.484 -34.875 1 20.73 443 ILE B CA 1
ATOM 7313 C C . ILE B 1 443 ? 16.953 12.672 -35.188 1 20.73 443 ILE B C 1
ATOM 7315 O O . ILE B 1 443 ? 17.062 13.609 -34.375 1 20.73 443 ILE B O 1
#